Protein AF-E5B026-F1 (afdb_monomer_lite)

Radius of gyration: 40.17 Å; chains: 1; bounding box: 102×50×135 Å

Sequence (911 aa):
MAGVTPLKKKNDENWIYAGKNLGTLDSPKQWQEYGKAGSVYFQVGWGYMSLVTEGRPSENYWVYPNAGNSNAFWSFICYEVGSFKSPKLPEVEGTSGEVYYSVDNQAFYILRKDGKPARQGWSFPAGKTDDGNWIYAGENPGTPDLPKAWTEYGKPGSLYYHPGYGYFSLKTEGRPSDNNWPFPEGGNSSQRWKLISWERGSFNAPKSHNDPGSAGDVYYSDENQTFYILKANGNPSLYGWFFPSNEQDNENWIYAGRHKGTLDSPKTWDEYGRAGSLYLQPGYGYLALNTEGRPSSNHWQFPDGGKSNRHWKFVSWDVGTFDTPKKQNVQGKTGEVYFSDESASFYILKNNKMPLTKNWHFPAANMDNKNWFYAGKNRGTLDSPKLWSEYGKAGSVYYDPQLGYFTLKNEGRPPDEKWLFPPEGTSNQRWQFISREAGTFNAPKRPTAEGVAGELYYSDEHQLFYLLRNAGNPSRNGWDFPPGRADNENWICAGQNRGTPESPKAWNEYGKVGSVYYHAGYGYLTLKTSGRPSQQLWSFPQNGTSNSHWNVISWIMGSFKNPKNYNVKGTVGEVYYDDKNQYLYILKSEGTPADNGWQFPSGKADNANWLYSGEHHGTLESPKAWHEYGKTGSVYHSFKYGYLILQTEGRPSDKKWYYPPEGQSDYRWKFISWEAGSFTAPKRLTDEGIADEVYYSDEDRSFYILRKSGNPANRGWHLPVDGSDDANWVYAGKNNGTLHSPKEWEEYGKTGSVYYQTGHGFLILKTAGRPADNQWSFPARGKSNRHWKFISFKAGAYTAPKQPNEAGVVGEVYYCSDNRLFYILRKEGTPSLNGWRFPDGKMDNWNWLYGGINMGTKANPKIWEEYGKVGSVYYKAGYGHHILQTEGNPSTNKWFLPPQGESNAHWQATK

Foldseek 3Di:
DDDDDPDDQDADPVDDQQDDFPQDPVGADDLQGWDAQQRWHQDVPAAIWGFRHTTRCVVVVVDGDHRPDADPTTDHDDRADQALVGHDDLQDFDAAQGWHADPVVLFIKGFHHGTRRVVVVNDDDDDQQADPTIHTQGNFRQDPVGHDDLQGWDAAQRWHQDVQAGIWGFHHTGRCVVVVPDRDPDQDADPTIDRPDGCEQALSHADDLQDFDAQQGWHADQVQLFIKGFHHGTRNVVVVNDDDPPLDDDPTIHTAGNFRLDPVGADDQQGWDDQQRWHQDVQQAIKGFRHGTRCVVVVVDRDHDQPADPTIHRDFNWDQALLIHDDQQGFDAAQGWHADPVVLFIWGFHHGDDHPDDNPDDDPDQPADPTIDTFGNFRQDLVGADDLQGWDAQQRWHADLVQGIWGFHHTDRCVVVVPDDDPHPDADPTIDDADRHFAALLRHDDLQDWGAAQHWHADPVQLWIKGFHHGTRRVVVVNDDDPHQDAGPTIHTQGNFRQDLVGNDDLQGWDAAQRWHADQVQAIKGFSHTGRNVVVVPDGDPPQPADPTIHRQDNHFAALVRHDDQQGWHAAQHWHADPVVLWIWGFHHGTRNVVVVVDDDPDQDADPTTDTFGNFSLDLVGADDLQGWDGQQRWHADLQAAIKTFSHTTRCVVVVVDHDHDQDADNGIHRQDNHFQALQRHDDLQGWHAAQHWHADPPQLFIKGFHHGGRRVVVVNDDDPVQPDDPTIHTQGNFRQDLVRRDDLQGWDAQQRWHQDVQAAIKGFHHTGRCVVVVVDRDHHQDADPGIDRADNHFQALVRHDDLQHWHAFQHWHADPVALFIWTFHHGTRRVVVVNDDDDPQDADPTTDTQGNFRQDLVTADDQQGFDDQQRWHQDPQAGIKGFHHGTRCVVVVPDRDHHCDADPTIDHDD

Structure (mmCIF, N/CA/C/O backbone):
data_AF-E5B026-F1
#
_entry.id   AF-E5B026-F1
#
loop_
_atom_site.group_PDB
_atom_site.id
_atom_site.type_symbol
_atom_site.label_atom_id
_atom_site.label_alt_id
_atom_site.label_comp_id
_atom_site.label_asym_id
_atom_site.label_entity_id
_atom_site.label_seq_id
_atom_site.pdbx_PDB_ins_code
_atom_site.Cartn_x
_atom_site.Cartn_y
_atom_site.Cartn_z
_atom_site.occupancy
_atom_site.B_iso_or_equiv
_atom_site.auth_seq_id
_atom_site.auth_comp_id
_atom_site.auth_asym_id
_atom_site.auth_atom_id
_atom_site.pdbx_PDB_model_num
ATOM 1 N N . MET A 1 1 ? 4.264 6.752 71.301 1.00 34.66 1 MET A N 1
ATOM 2 C CA . MET A 1 1 ? 3.051 7.384 70.737 1.00 34.66 1 MET A CA 1
ATOM 3 C C . MET A 1 1 ? 2.260 6.315 70.007 1.00 34.66 1 MET A C 1
ATOM 5 O O . MET A 1 1 ? 2.858 5.534 69.282 1.00 34.66 1 MET A O 1
ATOM 9 N N . ALA A 1 2 ? 0.972 6.201 70.327 1.00 33.72 2 ALA A N 1
ATOM 10 C CA . ALA A 1 2 ? 0.137 5.036 70.054 1.00 33.72 2 ALA A CA 1
ATOM 11 C C . ALA A 1 2 ? -0.100 4.798 68.552 1.00 33.72 2 ALA A C 1
ATOM 13 O O . ALA A 1 2 ? -0.707 5.624 67.875 1.00 33.72 2 ALA A O 1
ATOM 14 N N . GLY A 1 3 ? 0.350 3.645 68.054 1.00 28.81 3 GLY A N 1
ATOM 15 C CA . GLY A 1 3 ? -0.081 3.104 66.770 1.00 28.81 3 GLY A CA 1
ATOM 16 C C . GLY A 1 3 ? -1.418 2.397 66.954 1.00 28.81 3 GLY A C 1
ATOM 17 O O . GLY A 1 3 ? -1.484 1.350 67.593 1.00 28.81 3 GLY A O 1
ATOM 18 N N . VAL A 1 4 ? -2.483 2.998 66.432 1.00 32.31 4 VAL A N 1
ATOM 19 C CA . VAL A 1 4 ? -3.826 2.415 66.395 1.00 32.31 4 VAL A CA 1
ATOM 20 C C . VAL A 1 4 ? -3.813 1.214 65.448 1.00 32.31 4 VAL A C 1
ATOM 22 O O . VAL A 1 4 ? -3.689 1.359 64.234 1.00 32.31 4 VAL A O 1
ATOM 25 N N . THR A 1 5 ? -3.934 0.015 66.006 1.00 30.14 5 THR A N 1
ATOM 26 C CA . THR A 1 5 ? -4.195 -1.231 65.276 1.00 30.14 5 THR A CA 1
ATOM 27 C C . THR A 1 5 ? -5.592 -1.164 64.633 1.00 30.14 5 THR A C 1
ATOM 29 O O . THR A 1 5 ? -6.514 -0.646 65.268 1.00 30.14 5 THR A O 1
ATOM 32 N N . PRO A 1 6 ? -5.828 -1.700 63.418 1.00 32.69 6 PRO A N 1
ATOM 33 C CA . PRO A 1 6 ? -7.164 -1.708 62.830 1.00 32.69 6 PRO A CA 1
ATOM 34 C C . PRO A 1 6 ? -8.106 -2.551 63.699 1.00 32.69 6 PRO A C 1
ATOM 36 O O . PRO A 1 6 ? -7.841 -3.731 63.938 1.00 32.69 6 PRO A O 1
ATOM 39 N N . LEU A 1 7 ? -9.199 -1.944 64.172 1.00 36.38 7 LEU A N 1
ATOM 40 C CA . LEU A 1 7 ? -10.252 -2.605 64.946 1.00 36.38 7 LEU A CA 1
ATOM 41 C C . LEU A 1 7 ? -10.716 -3.884 64.231 1.00 36.38 7 LEU A C 1
ATOM 43 O O . LEU A 1 7 ? -11.325 -3.841 63.157 1.00 36.38 7 LEU A O 1
ATOM 47 N N . LYS A 1 8 ? -10.436 -5.040 64.842 1.00 40.22 8 LYS A N 1
ATOM 48 C CA . LYS A 1 8 ? -11.063 -6.311 64.472 1.00 40.22 8 LYS A CA 1
ATOM 49 C C . LYS A 1 8 ? -12.577 -6.137 64.610 1.00 40.22 8 LYS A C 1
ATOM 51 O O . LYS A 1 8 ? -13.064 -5.787 65.676 1.00 40.22 8 LYS A O 1
ATOM 56 N N . LYS A 1 9 ? -13.314 -6.408 63.530 1.00 50.38 9 LYS A N 1
ATOM 57 C CA . LYS A 1 9 ? -14.783 -6.473 63.504 1.00 50.38 9 LYS A CA 1
ATOM 58 C C . LYS A 1 9 ? -15.258 -7.602 64.430 1.00 50.38 9 LYS A C 1
ATOM 60 O O . LYS A 1 9 ? -15.372 -8.742 63.983 1.00 50.38 9 LYS A O 1
ATOM 65 N N . LYS A 1 10 ? -15.474 -7.330 65.715 1.00 57.19 10 LYS A N 1
ATOM 66 C CA . LYS A 1 10 ? -15.980 -8.318 66.674 1.00 57.19 10 LYS A CA 1
ATOM 67 C C . LYS A 1 10 ? -16.838 -7.627 67.729 1.00 57.19 10 LYS A C 1
ATOM 69 O O . LYS A 1 10 ? -16.560 -6.488 68.081 1.00 57.19 10 LYS A O 1
ATOM 74 N N . ASN A 1 11 ? -17.882 -8.318 68.179 1.00 66.50 11 ASN A N 1
ATOM 75 C CA . ASN A 1 11 ? -18.652 -7.917 69.354 1.00 66.50 11 ASN A CA 1
ATOM 76 C C . ASN A 1 11 ? -17.733 -7.977 70.591 1.00 66.50 11 ASN A C 1
ATOM 78 O O . ASN A 1 11 ? -16.842 -8.835 70.634 1.00 66.50 11 ASN A O 1
ATOM 82 N N . ASP A 1 12 ? -17.968 -7.119 71.579 1.00 72.19 12 ASP A N 1
ATOM 83 C CA . ASP A 1 12 ? -17.377 -7.225 72.916 1.00 72.19 12 ASP A CA 1
ATOM 84 C C . ASP A 1 12 ? -18.472 -7.206 73.998 1.00 72.19 12 ASP A C 1
ATOM 86 O O . ASP A 1 12 ? -19.663 -7.208 73.688 1.00 72.19 12 ASP A O 1
ATOM 90 N N . GLU A 1 13 ? -18.064 -7.252 75.266 1.00 69.38 13 GLU A N 1
ATOM 91 C CA . GLU A 1 13 ? -18.959 -7.316 76.431 1.00 69.38 13 GLU A CA 1
ATOM 92 C C . GLU A 1 13 ? -19.858 -6.074 76.581 1.00 69.38 13 GLU A C 1
ATOM 94 O O . GLU A 1 13 ? -20.884 -6.139 77.252 1.00 69.38 13 GLU A O 1
ATOM 99 N N . ASN A 1 14 ? -19.501 -4.957 75.940 1.00 69.81 14 ASN A N 1
ATOM 100 C CA . ASN A 1 14 ? -20.175 -3.667 76.070 1.00 69.81 14 ASN A CA 1
ATOM 101 C C . ASN A 1 14 ? -20.842 -3.195 74.765 1.00 69.81 14 ASN A C 1
ATOM 103 O O . ASN A 1 14 ? -21.704 -2.316 74.811 1.00 69.81 14 ASN A O 1
ATOM 107 N N . TRP A 1 15 ? -20.467 -3.745 73.603 1.00 60.81 15 TRP A N 1
ATOM 108 C CA . TRP A 1 15 ? -20.931 -3.274 72.296 1.00 60.81 15 TRP A CA 1
ATOM 109 C C . TRP A 1 15 ? -21.130 -4.403 71.278 1.00 60.81 15 TRP A C 1
ATOM 111 O O . TRP A 1 15 ? -20.288 -5.281 71.073 1.00 60.81 15 TRP A O 1
ATOM 121 N N . ILE A 1 16 ? -22.240 -4.314 70.539 1.00 72.94 16 ILE A N 1
ATOM 122 C CA . ILE A 1 16 ? -22.547 -5.191 69.406 1.00 72.94 16 ILE A CA 1
ATOM 123 C C . ILE A 1 16 ? -22.184 -4.477 68.103 1.00 72.94 16 ILE A C 1
ATOM 125 O O . ILE A 1 16 ? -22.625 -3.355 67.843 1.00 72.94 16 ILE A O 1
ATOM 129 N N . TYR A 1 17 ? -21.424 -5.146 67.232 1.00 78.44 17 TYR A N 1
ATOM 130 C CA . TYR A 1 17 ? -21.147 -4.618 65.899 1.00 78.44 17 TYR A CA 1
ATOM 131 C C . TYR A 1 17 ? -22.395 -4.726 65.007 1.00 78.44 17 TYR A C 1
ATOM 133 O O . TYR A 1 17 ? -22.776 -5.820 64.572 1.00 78.44 17 TYR A O 1
ATOM 141 N N . ALA A 1 18 ? -23.012 -3.577 64.713 1.00 73.31 18 ALA A N 1
ATOM 142 C CA . ALA A 1 18 ? -24.296 -3.495 64.013 1.00 73.31 18 ALA A CA 1
ATOM 143 C C . ALA A 1 18 ? -24.234 -3.525 62.472 1.00 73.31 18 ALA A C 1
ATOM 145 O O . ALA A 1 18 ? -25.272 -3.470 61.809 1.00 73.31 18 ALA A O 1
ATOM 146 N N . GLY A 1 19 ? -23.035 -3.643 61.893 1.00 77.06 19 GLY A N 1
ATOM 147 C CA . GLY A 1 19 ? -22.820 -3.557 60.445 1.00 77.06 19 GLY A CA 1
ATOM 148 C C . GLY A 1 19 ? -22.605 -2.124 59.947 1.00 77.06 19 GLY A C 1
ATOM 149 O O . GLY A 1 19 ? -22.508 -1.189 60.740 1.00 77.06 19 GLY A O 1
ATOM 150 N N . LYS A 1 20 ? -22.474 -1.957 58.625 1.00 76.75 20 LYS A N 1
ATOM 151 C CA . LYS A 1 20 ? -22.256 -0.645 57.980 1.00 76.75 20 LYS A CA 1
ATOM 152 C C . LYS A 1 20 ? -23.544 -0.008 57.455 1.00 76.75 20 LYS A C 1
ATOM 154 O O . LYS A 1 20 ? -23.561 1.200 57.246 1.00 76.75 20 LYS A O 1
ATOM 159 N N . ASN A 1 21 ? -24.591 -0.800 57.225 1.00 74.94 21 ASN A N 1
ATOM 160 C CA . ASN A 1 21 ? -25.855 -0.311 56.676 1.00 74.94 21 ASN A CA 1
ATOM 161 C C . ASN A 1 21 ? -26.829 0.091 57.787 1.00 74.94 21 ASN A C 1
ATOM 163 O O . ASN A 1 21 ? -26.899 -0.555 58.840 1.00 74.94 21 ASN A O 1
ATOM 167 N N . LEU A 1 22 ? -27.593 1.156 57.540 1.00 74.50 22 LEU A N 1
ATOM 168 C CA . LEU A 1 22 ? -28.458 1.788 58.543 1.00 74.50 22 LEU A CA 1
ATOM 169 C C . LEU A 1 22 ? -29.729 0.980 58.841 1.00 74.50 22 LEU A C 1
ATOM 171 O O . LEU A 1 22 ? -30.309 1.145 59.908 1.00 74.50 22 LEU A O 1
ATOM 175 N N . GLY A 1 23 ? -30.137 0.074 57.950 1.00 73.62 23 GLY A N 1
ATOM 176 C CA . GLY A 1 23 ? -31.390 -0.672 58.086 1.00 73.62 23 GLY A CA 1
ATOM 177 C C . GLY A 1 23 ? -32.601 0.147 57.655 1.00 73.62 23 GLY A C 1
ATOM 178 O O . GLY A 1 23 ? -33.673 0.005 58.232 1.00 73.62 23 GLY A O 1
ATOM 179 N N . THR A 1 24 ? -32.427 1.011 56.657 1.00 74.00 24 THR A N 1
ATOM 180 C CA . THR A 1 24 ? -33.501 1.773 56.002 1.00 74.00 24 THR A CA 1
ATOM 181 C C . THR A 1 24 ? -33.725 1.238 54.586 1.00 74.00 24 THR A C 1
ATOM 183 O O . THR A 1 24 ? -32.902 0.477 54.081 1.00 74.00 24 THR A O 1
ATOM 186 N N . LEU A 1 25 ? -34.809 1.639 53.912 1.00 56.69 25 LEU A N 1
ATOM 187 C CA . LEU A 1 25 ? -35.040 1.263 52.506 1.00 56.69 25 LEU A CA 1
ATOM 188 C C . LEU A 1 25 ? -33.888 1.712 51.581 1.00 56.69 25 LEU A C 1
ATOM 190 O O . LEU A 1 25 ? -33.517 0.981 50.664 1.00 56.69 25 LEU A O 1
ATOM 194 N N . ASP A 1 26 ? -33.260 2.855 51.873 1.00 52.22 26 ASP A N 1
ATOM 195 C CA . ASP A 1 26 ? -32.130 3.397 51.102 1.00 52.22 26 ASP A CA 1
ATOM 196 C C . ASP A 1 26 ? -30.768 2.773 51.460 1.00 52.22 26 ASP A C 1
ATOM 198 O O . ASP A 1 26 ? -29.815 2.837 50.679 1.00 52.22 26 ASP A O 1
ATOM 202 N N . SER A 1 27 ? -30.656 2.168 52.646 1.00 65.88 27 SER A N 1
ATOM 203 C CA . SER A 1 27 ? -29.452 1.490 53.138 1.00 65.88 27 SER A CA 1
ATOM 204 C C . SER A 1 27 ? -29.850 0.198 53.862 1.00 65.88 27 SER A C 1
ATOM 206 O O . SER A 1 27 ? -29.762 0.120 55.096 1.00 65.88 27 SER A O 1
ATOM 208 N N . PRO A 1 28 ? -30.330 -0.816 53.113 1.00 77.19 28 PRO A N 1
ATOM 209 C CA . PRO A 1 28 ? -30.808 -2.052 53.706 1.00 77.19 28 PRO A CA 1
ATOM 210 C C . PRO A 1 28 ? -29.643 -2.843 54.299 1.00 77.19 28 PRO A C 1
ATOM 212 O O . PRO A 1 28 ? -28.559 -2.944 53.713 1.00 77.19 28 PRO A O 1
ATOM 215 N N . LYS A 1 29 ? -29.877 -3.422 55.474 1.00 81.50 29 LYS A N 1
ATOM 216 C CA . LYS A 1 29 ? -28.939 -4.329 56.129 1.00 81.50 29 LYS A CA 1
ATOM 217 C C . LYS A 1 29 ? -28.786 -5.624 55.342 1.00 81.50 29 LYS A C 1
ATOM 219 O O . LYS A 1 29 ? -29.703 -6.090 54.666 1.00 81.50 29 LYS A O 1
ATOM 224 N N . GLN A 1 30 ? -27.593 -6.198 55.429 1.00 85.00 30 GLN A N 1
ATOM 225 C CA . GLN A 1 30 ? -27.295 -7.521 54.879 1.00 85.00 30 GLN A CA 1
ATOM 226 C C . GLN A 1 30 ? -27.617 -8.601 55.913 1.00 85.00 30 GLN A C 1
ATOM 228 O O . GLN A 1 30 ? -27.553 -8.331 57.107 1.00 85.00 30 GLN A O 1
ATOM 233 N N . TRP A 1 31 ? -27.913 -9.830 55.485 1.00 79.56 31 TRP A N 1
ATOM 234 C CA . TRP A 1 31 ? -28.375 -10.925 56.360 1.00 79.56 31 TRP A CA 1
ATOM 235 C C . TRP A 1 31 ? -27.467 -11.208 57.581 1.00 79.56 31 TRP A C 1
ATOM 237 O O . TRP A 1 31 ? -27.936 -11.616 58.642 1.00 79.56 31 TRP A O 1
ATOM 247 N N . GLN A 1 32 ? -26.169 -10.927 57.459 1.00 83.69 32 GLN A N 1
ATOM 248 C CA . GLN A 1 32 ? -25.154 -11.050 58.511 1.00 83.69 32 GLN A CA 1
ATOM 249 C C . GLN A 1 32 ? -25.028 -9.836 59.452 1.00 83.69 32 GLN A C 1
ATOM 251 O O . GLN A 1 32 ? -24.213 -9.847 60.374 1.00 83.69 32 GLN A O 1
ATOM 256 N N . GLU A 1 33 ? -25.767 -8.755 59.219 1.00 84.25 33 GLU A N 1
ATOM 257 C CA . GLU A 1 33 ? -25.718 -7.541 60.035 1.00 84.25 33 GLU A CA 1
ATOM 258 C C . GLU A 1 33 ? -26.786 -7.573 61.129 1.00 84.25 33 GLU A C 1
ATOM 260 O O . GLU A 1 33 ? -27.876 -8.112 60.947 1.00 84.25 33 GLU A O 1
ATOM 265 N N . TYR A 1 34 ? -26.463 -6.998 62.289 1.00 87.56 34 TYR A N 1
ATOM 266 C CA . TYR A 1 34 ? -27.400 -6.912 63.409 1.00 87.56 34 TYR A CA 1
ATOM 267 C C . TYR A 1 34 ? -28.432 -5.811 63.151 1.00 87.56 34 TYR A C 1
ATOM 269 O O . TYR A 1 34 ? -28.075 -4.695 62.749 1.00 87.56 34 TYR A O 1
ATOM 277 N N . GLY A 1 35 ? -29.698 -6.119 63.411 1.00 86.44 35 GLY A N 1
ATOM 278 C CA . GLY A 1 35 ? -30.827 -5.217 63.228 1.00 86.44 35 GLY A CA 1
ATOM 279 C C . GLY A 1 35 ? -31.702 -5.179 64.470 1.00 86.44 35 GLY A C 1
ATOM 280 O O . GLY A 1 35 ? -31.822 -6.163 65.192 1.00 86.44 35 GLY A O 1
ATOM 281 N N . LYS A 1 36 ? -32.323 -4.027 64.712 1.00 86.94 36 LYS A N 1
ATOM 282 C CA . LYS A 1 36 ? -33.438 -3.895 65.657 1.00 86.94 36 LYS A CA 1
ATOM 283 C C . LYS A 1 36 ? -34.758 -4.195 64.954 1.00 86.94 36 LYS A C 1
ATOM 285 O O . LYS A 1 36 ? -34.813 -4.100 63.724 1.00 86.94 36 LYS A O 1
ATOM 290 N N . ALA A 1 37 ? -35.814 -4.463 65.720 1.00 85.19 37 ALA A N 1
ATOM 291 C CA . ALA A 1 37 ? -37.168 -4.512 65.175 1.00 85.19 37 ALA A CA 1
ATOM 292 C C . ALA A 1 37 ? -37.453 -3.241 64.345 1.00 85.19 37 ALA A C 1
ATOM 294 O O . ALA A 1 37 ? -37.143 -2.129 64.776 1.00 85.19 37 ALA A O 1
ATOM 295 N N . GLY A 1 38 ? -37.962 -3.409 63.126 1.00 77.12 38 GLY A N 1
ATOM 296 C CA . GLY A 1 38 ? -38.153 -2.348 62.136 1.00 77.12 38 GLY A CA 1
ATOM 297 C C . GLY A 1 38 ? -37.007 -2.184 61.126 1.00 77.12 38 GLY A C 1
ATOM 298 O O . GLY A 1 38 ? -37.217 -1.579 60.075 1.00 77.12 38 GLY A O 1
ATOM 299 N N . SER A 1 39 ? -35.816 -2.739 61.382 1.00 87.69 39 SER A N 1
ATOM 300 C CA . SER A 1 39 ? -34.670 -2.612 60.465 1.00 87.69 39 SER A CA 1
ATOM 301 C C . SER A 1 39 ? -34.947 -3.303 59.132 1.00 87.69 39 SER A C 1
ATOM 303 O O . SER A 1 39 ? -35.377 -4.454 59.101 1.00 87.69 39 SER A O 1
ATOM 305 N N . VAL A 1 40 ? -34.657 -2.616 58.031 1.00 82.88 40 VAL A N 1
ATOM 306 C CA . VAL A 1 40 ? -34.892 -3.095 56.667 1.00 82.88 40 VAL A CA 1
ATOM 307 C C . VAL A 1 40 ? -33.694 -3.886 56.149 1.00 82.88 40 VAL A C 1
ATOM 309 O O . VAL A 1 40 ? -32.556 -3.429 56.243 1.00 82.88 40 VAL A O 1
ATOM 312 N N . TYR A 1 41 ? -33.966 -5.045 55.558 1.00 84.88 41 TYR A N 1
ATOM 313 C CA . TYR A 1 41 ? -33.024 -5.938 54.891 1.00 84.88 41 TYR A CA 1
ATOM 314 C C . TYR A 1 41 ? -33.438 -6.138 53.433 1.00 84.88 41 TYR A C 1
ATOM 316 O O . TYR A 1 41 ? -34.620 -6.053 53.104 1.00 84.88 41 TYR A O 1
ATOM 324 N N . PHE A 1 42 ? -32.468 -6.417 52.562 1.00 78.94 42 PHE A N 1
ATOM 325 C CA . PHE A 1 42 ? -32.721 -6.712 51.151 1.00 78.94 42 PHE A CA 1
ATOM 326 C C . PHE A 1 42 ? -32.002 -7.988 50.732 1.00 78.94 42 PHE A C 1
ATOM 328 O O . PHE A 1 42 ? -30.797 -8.130 50.950 1.00 78.94 42 PHE A O 1
ATOM 335 N N . GLN A 1 43 ? -32.741 -8.886 50.081 1.00 73.00 43 GLN A N 1
ATOM 336 C CA . GLN A 1 43 ? -32.198 -10.101 49.489 1.00 73.00 43 GLN A CA 1
ATOM 337 C C . GLN A 1 43 ? -32.719 -10.258 48.059 1.00 73.00 43 GLN A C 1
ATOM 339 O O . GLN A 1 43 ? -33.927 -10.246 47.806 1.00 73.00 43 GLN A O 1
ATOM 344 N N . VAL A 1 44 ? -31.795 -10.456 47.115 1.00 53.56 44 VAL A N 1
ATOM 345 C CA . VAL A 1 44 ? -32.122 -10.708 45.704 1.00 53.56 44 VAL A CA 1
ATOM 346 C C . VAL A 1 44 ? -33.038 -11.934 45.600 1.00 53.56 44 VAL A C 1
ATOM 348 O O . VAL A 1 44 ? -32.716 -12.997 46.132 1.00 53.56 44 VAL A O 1
ATOM 351 N N . GLY A 1 45 ? -34.190 -11.769 44.942 1.00 56.16 45 GLY A N 1
ATOM 352 C CA . GLY A 1 45 ? -35.235 -12.793 44.793 1.00 56.16 45 GLY A CA 1
ATOM 353 C C . GLY A 1 45 ? -36.319 -12.802 45.882 1.00 56.16 45 GLY A C 1
ATOM 354 O O . GLY A 1 45 ? -37.363 -13.411 45.673 1.00 56.16 45 GLY A O 1
ATOM 355 N N . TRP A 1 46 ? -36.112 -12.108 47.009 1.00 63.09 46 TRP A N 1
ATOM 356 C CA . TRP A 1 46 ? -37.036 -12.108 48.159 1.00 63.09 46 TRP A CA 1
ATOM 357 C C . TRP A 1 46 ? -37.556 -10.708 48.526 1.00 63.09 46 TRP A C 1
ATOM 359 O O . TRP A 1 46 ? -38.587 -10.605 49.184 1.00 63.09 46 TRP A O 1
ATOM 369 N N . GLY A 1 47 ? -36.912 -9.640 48.039 1.00 69.06 47 GLY A N 1
ATOM 370 C CA . GLY A 1 47 ? -37.373 -8.255 48.187 1.00 69.06 47 GLY A CA 1
ATOM 371 C C . GLY A 1 47 ? -36.872 -7.565 49.459 1.00 69.06 47 GLY A C 1
ATOM 372 O O . GLY A 1 47 ? -35.911 -8.013 50.091 1.00 69.06 47 GLY A O 1
ATOM 373 N N . TYR A 1 48 ? -37.503 -6.440 49.801 1.00 75.44 48 TYR A N 1
ATOM 374 C CA . TYR A 1 48 ? -37.258 -5.681 51.026 1.00 75.44 48 TYR A CA 1
ATOM 375 C C . TYR A 1 48 ? -38.111 -6.220 52.176 1.00 75.44 48 TYR A C 1
ATOM 377 O O . TYR A 1 48 ? -39.334 -6.337 52.068 1.00 75.44 48 TYR A O 1
ATOM 385 N N . MET A 1 49 ? -37.455 -6.500 53.297 1.00 81.31 49 MET A N 1
ATOM 386 C CA . MET A 1 49 ? -38.047 -7.113 54.483 1.00 81.31 49 MET A CA 1
ATOM 387 C C . MET A 1 49 ? -37.733 -6.268 55.714 1.00 81.31 49 MET A C 1
ATOM 389 O O . MET A 1 49 ? -36.588 -5.871 55.913 1.00 81.31 49 MET A O 1
ATOM 393 N N . SER A 1 50 ? -38.723 -6.010 56.559 1.00 86.81 50 SER A N 1
ATOM 394 C CA . SER A 1 50 ? -38.511 -5.427 57.882 1.00 86.81 50 SER A CA 1
ATOM 395 C C . SER A 1 50 ? -38.351 -6.541 58.908 1.00 86.81 50 SER A C 1
ATOM 397 O O . SER A 1 50 ? -39.132 -7.493 58.928 1.00 86.81 50 SER A O 1
ATOM 399 N N . LEU A 1 51 ? -37.338 -6.438 59.759 1.00 87.94 51 LEU A N 1
ATOM 400 C CA . LEU A 1 51 ? -37.101 -7.395 60.830 1.00 87.94 51 LEU A CA 1
ATOM 401 C C . LEU A 1 51 ? -38.127 -7.187 61.955 1.00 87.94 51 LEU A C 1
ATOM 403 O O . LEU A 1 51 ? -38.302 -6.069 62.433 1.00 87.94 51 LEU A O 1
ATOM 407 N N . VAL A 1 52 ? -38.805 -8.246 62.394 1.00 86.62 52 VAL A N 1
ATOM 408 C CA . VAL A 1 52 ? -39.876 -8.162 63.411 1.00 86.62 52 VAL A CA 1
ATOM 409 C C . VAL A 1 52 ? -39.315 -8.095 64.838 1.00 86.62 52 VAL A C 1
ATOM 411 O O . VAL A 1 52 ? -39.953 -7.551 65.734 1.00 86.62 52 VAL A O 1
ATOM 414 N N . THR A 1 53 ? -38.100 -8.602 65.051 1.00 82.25 53 THR A N 1
ATOM 415 C CA . THR A 1 53 ? -37.430 -8.678 66.360 1.00 82.25 53 THR A CA 1
ATOM 416 C C . THR A 1 53 ? -36.012 -8.104 66.293 1.00 82.25 53 THR A C 1
ATOM 418 O O . THR A 1 53 ? -35.499 -7.824 65.218 1.00 82.25 53 THR A O 1
ATOM 421 N N . GLU A 1 54 ? -35.357 -7.890 67.429 1.00 89.00 54 GLU A N 1
ATOM 422 C CA . GLU A 1 54 ? -33.952 -7.474 67.473 1.00 89.00 54 GLU A CA 1
ATOM 423 C C . GLU A 1 54 ? -33.009 -8.691 67.441 1.00 89.00 54 GLU A C 1
ATOM 425 O O . GLU A 1 54 ? -33.246 -9.684 68.127 1.00 89.00 54 GLU A O 1
ATOM 430 N N . GLY A 1 55 ? -31.946 -8.629 66.632 1.00 85.31 55 GLY A N 1
ATOM 431 C CA . GLY A 1 55 ? -30.909 -9.660 66.560 1.00 85.31 55 GLY A CA 1
ATOM 432 C C . GLY A 1 55 ? -30.154 -9.704 65.228 1.00 85.31 55 GLY A C 1
ATOM 433 O O . GLY A 1 55 ? -30.354 -8.877 64.335 1.00 85.31 55 GLY A O 1
ATOM 434 N N . ARG A 1 56 ? -29.257 -10.690 65.085 1.00 87.56 56 ARG A N 1
ATOM 435 C CA . ARG A 1 56 ? -28.523 -10.966 63.839 1.00 87.56 56 ARG A CA 1
ATOM 436 C C . ARG A 1 56 ? -29.159 -12.166 63.114 1.00 87.56 56 ARG A C 1
ATOM 438 O O . ARG A 1 56 ? -29.076 -13.282 63.638 1.00 87.56 56 ARG A O 1
ATOM 445 N N . PRO A 1 57 ? -29.768 -11.983 61.926 1.00 85.75 57 PRO A N 1
ATOM 446 C CA . PRO A 1 57 ? -30.498 -13.056 61.246 1.00 85.75 57 PRO A CA 1
ATOM 447 C C . PRO A 1 57 ? -29.660 -14.294 60.909 1.00 85.75 57 PRO A C 1
ATOM 449 O O . PRO A 1 57 ? -30.156 -15.413 61.034 1.00 85.75 57 PRO A O 1
ATOM 452 N N . SER A 1 58 ? -28.386 -14.114 60.543 1.00 80.88 58 SER A N 1
ATOM 453 C CA . SER A 1 58 ? -27.476 -15.224 60.231 1.00 80.88 58 SER A CA 1
ATOM 454 C C . SER A 1 58 ? -27.137 -16.116 61.431 1.00 80.88 58 SER A C 1
ATOM 456 O O . SER A 1 58 ? -26.906 -17.304 61.252 1.00 80.88 58 SER A O 1
ATOM 458 N N . GLU A 1 59 ? -27.077 -15.561 62.647 1.00 83.62 59 GLU A N 1
ATOM 459 C CA . GLU A 1 59 ? -26.737 -16.320 63.867 1.00 83.62 59 GLU A CA 1
ATOM 460 C C . GLU A 1 59 ? -27.938 -17.095 64.410 1.00 83.62 59 GLU A C 1
ATOM 462 O O . GLU A 1 59 ? -27.781 -18.163 64.993 1.00 83.62 59 GLU A O 1
ATOM 467 N N . ASN A 1 60 ? -29.141 -16.573 64.172 1.00 82.00 60 ASN A N 1
ATOM 468 C CA . ASN A 1 60 ? -30.390 -17.167 64.634 1.00 82.00 60 ASN A CA 1
ATOM 469 C C . ASN A 1 60 ? -31.100 -17.995 63.550 1.00 82.00 60 ASN A C 1
ATOM 471 O O . ASN A 1 60 ? -32.219 -18.455 63.764 1.00 82.00 60 ASN A O 1
ATOM 475 N N . TYR A 1 61 ? -30.465 -18.174 62.385 1.00 80.31 61 TYR A N 1
ATOM 476 C CA . TYR A 1 61 ? -31.009 -18.901 61.233 1.00 80.31 61 TYR A CA 1
ATOM 477 C C . TYR A 1 61 ? -32.409 -18.421 60.812 1.00 80.31 61 TYR A C 1
ATOM 479 O O . TYR A 1 61 ? -33.266 -19.213 60.421 1.00 80.31 61 TYR A O 1
ATOM 487 N N . TRP A 1 62 ? -32.657 -17.110 60.870 1.00 86.06 62 TRP A N 1
ATOM 488 C CA . TRP A 1 62 ? -33.936 -16.529 60.456 1.00 86.06 62 TRP A CA 1
ATOM 489 C C . TRP A 1 62 ? -34.027 -16.483 58.933 1.00 86.06 62 TRP A C 1
ATOM 491 O O . TRP A 1 62 ? -33.600 -15.524 58.284 1.00 86.06 62 TRP A O 1
ATOM 501 N N . VAL A 1 63 ? -34.567 -17.558 58.364 1.00 80.00 63 VAL A N 1
ATOM 502 C CA . VAL A 1 63 ? -34.752 -17.719 56.919 1.00 80.00 63 VAL A CA 1
ATOM 503 C C . VAL A 1 63 ? -35.858 -16.788 56.419 1.00 80.00 63 VAL A C 1
ATOM 505 O O . VAL A 1 63 ? -36.878 -16.586 57.088 1.00 80.00 63 VAL A O 1
ATOM 508 N N . TYR A 1 64 ? -35.654 -16.219 55.232 1.00 74.31 64 TYR A N 1
ATOM 509 C CA . TYR A 1 64 ? -36.675 -15.414 54.571 1.00 74.31 64 TYR A CA 1
ATOM 510 C C . TYR A 1 64 ? -37.921 -16.267 54.223 1.00 74.31 64 TYR A C 1
ATOM 512 O O . TYR A 1 64 ? -37.778 -17.421 53.815 1.00 74.31 64 TYR A O 1
ATOM 520 N N . PRO A 1 65 ? -39.145 -15.733 54.400 1.00 71.75 65 PRO A N 1
ATOM 521 C CA . PRO A 1 65 ? -40.414 -16.380 54.024 1.00 71.75 65 PRO A CA 1
ATOM 522 C C . PRO A 1 65 ? -40.646 -16.357 52.519 1.00 71.75 65 PRO A C 1
ATOM 524 O O . PRO A 1 65 ? -40.230 -15.394 51.888 1.00 71.75 65 PRO A O 1
ATOM 527 N N . ASN A 1 66 ? -41.296 -17.384 51.940 1.00 58.62 66 ASN A N 1
ATOM 528 C CA . ASN A 1 66 ? -41.495 -17.503 50.482 1.00 58.62 66 ASN A CA 1
ATOM 529 C C . ASN A 1 66 ? -41.859 -16.156 49.851 1.00 58.62 66 ASN A C 1
ATOM 531 O O . ASN A 1 66 ? -42.737 -15.473 50.380 1.00 58.62 66 ASN A O 1
ATOM 535 N N . ALA A 1 67 ? -41.179 -15.805 48.754 1.00 56.84 67 ALA A N 1
ATOM 536 C CA . ALA A 1 67 ? -41.187 -14.473 48.158 1.00 56.84 67 ALA A CA 1
ATOM 537 C C . ALA A 1 67 ? -42.581 -13.812 48.222 1.00 56.84 67 ALA A C 1
ATOM 539 O O . ALA A 1 67 ? -43.561 -14.377 47.735 1.00 56.84 67 ALA A O 1
ATOM 540 N N . GLY A 1 68 ? -42.648 -12.621 48.830 1.00 52.97 68 GLY A N 1
ATOM 541 C CA . GLY A 1 68 ? -43.872 -11.817 48.923 1.00 52.97 68 GLY A CA 1
ATOM 542 C C . GLY A 1 68 ? -44.725 -12.076 50.168 1.00 52.97 68 GLY A C 1
ATOM 543 O O . GLY A 1 68 ? -45.737 -11.406 50.350 1.00 52.97 68 GLY A O 1
ATOM 544 N N . ASN A 1 69 ? -44.329 -13.011 51.039 1.00 62.50 69 ASN A N 1
ATOM 545 C CA . ASN A 1 69 ? -45.021 -13.302 52.299 1.00 62.50 69 ASN A CA 1
ATOM 546 C C . ASN A 1 69 ? -44.255 -12.769 53.515 1.00 62.50 69 ASN A C 1
ATOM 548 O O . ASN A 1 69 ? -43.043 -12.597 53.464 1.00 62.50 69 ASN A O 1
ATOM 552 N N . SER A 1 70 ? -44.956 -12.576 54.632 1.00 73.75 70 SER A N 1
ATOM 553 C CA . SER A 1 70 ? -44.361 -12.320 55.953 1.00 73.75 70 SER A CA 1
ATOM 554 C C . SER A 1 70 ? -44.288 -13.616 56.777 1.00 73.75 70 SER A C 1
ATOM 556 O O . SER A 1 70 ? -45.050 -14.553 56.536 1.00 73.75 70 SER A O 1
ATOM 558 N N . ASN A 1 71 ? -43.401 -13.689 57.772 1.00 78.31 71 ASN A N 1
ATOM 559 C CA . ASN A 1 71 ? -43.388 -14.744 58.797 1.00 78.31 71 ASN A CA 1
ATOM 560 C C . ASN A 1 71 ? -43.124 -14.163 60.198 1.00 78.31 71 ASN A C 1
ATOM 562 O O . ASN A 1 71 ? -43.126 -12.952 60.391 1.00 78.31 71 ASN A O 1
ATOM 566 N N . ALA A 1 72 ? -42.884 -15.035 61.181 1.00 82.50 72 ALA A N 1
ATOM 567 C CA . ALA A 1 72 ? -42.633 -14.650 62.571 1.00 82.50 72 ALA A CA 1
ATOM 568 C C . ALA A 1 72 ? -41.402 -13.739 62.778 1.00 82.50 72 ALA A C 1
ATOM 570 O O . ALA A 1 72 ? -41.285 -13.113 63.828 1.00 82.50 72 ALA A O 1
ATOM 571 N N . PHE A 1 73 ? -40.490 -13.661 61.803 1.00 84.19 73 PHE A N 1
ATOM 572 C CA . PHE A 1 73 ? -39.234 -12.910 61.903 1.00 84.19 73 PHE A CA 1
ATOM 573 C C . PHE A 1 73 ? -39.142 -11.755 60.899 1.00 84.19 73 PHE A C 1
ATOM 575 O O . PHE A 1 73 ? -38.388 -10.809 61.124 1.00 84.19 73 PHE A O 1
ATOM 582 N N . TRP A 1 74 ? -39.917 -11.814 59.814 1.00 82.44 74 TRP A N 1
ATOM 583 C CA . TRP A 1 74 ? -39.836 -10.903 58.679 1.00 82.44 74 TRP A CA 1
ATOM 584 C C . TRP A 1 74 ? -41.216 -10.392 58.273 1.00 82.44 74 TRP A C 1
ATOM 586 O O . TRP A 1 74 ? -42.096 -11.180 57.932 1.00 82.44 74 TRP A O 1
ATOM 596 N N . SER A 1 75 ? -41.371 -9.073 58.226 1.00 80.56 75 SER A N 1
ATOM 597 C CA . SER A 1 75 ? -42.501 -8.408 57.579 1.00 80.56 75 SER A CA 1
ATOM 598 C C . SER A 1 75 ? -42.097 -8.002 56.168 1.00 80.56 75 SER A C 1
ATOM 600 O O . SER A 1 75 ? -41.202 -7.174 55.993 1.00 80.56 75 SER A O 1
ATOM 602 N N . PHE A 1 76 ? -42.751 -8.567 55.158 1.00 76.62 76 PHE A N 1
ATOM 603 C CA . PHE A 1 76 ? -42.534 -8.168 53.772 1.00 76.62 76 PHE A CA 1
ATOM 604 C C . PHE A 1 76 ? -42.999 -6.726 53.547 1.00 76.62 76 PHE A C 1
ATOM 606 O O . PHE A 1 76 ? -44.112 -6.365 53.926 1.00 76.62 76 PHE A O 1
ATOM 613 N N . ILE A 1 77 ? -42.132 -5.902 52.952 1.00 66.19 77 ILE A N 1
ATOM 614 C CA . ILE A 1 77 ? -42.427 -4.493 52.653 1.00 66.19 77 ILE A CA 1
ATOM 615 C C . ILE A 1 77 ? -42.864 -4.373 51.196 1.00 66.19 77 ILE A C 1
ATOM 617 O O . ILE A 1 77 ? -43.975 -3.949 50.898 1.00 66.19 77 ILE A O 1
ATOM 621 N N . CYS A 1 78 ? -41.964 -4.717 50.281 1.00 58.88 78 CYS A N 1
ATOM 622 C CA . CYS A 1 78 ? -42.179 -4.652 48.844 1.00 58.88 78 CYS A CA 1
ATOM 623 C C . CYS A 1 78 ? -41.034 -5.374 48.129 1.00 58.88 78 CYS A C 1
ATOM 625 O O . CYS A 1 78 ? -39.965 -5.602 48.699 1.00 58.88 78 CYS A O 1
ATOM 627 N N . TYR A 1 79 ? -41.224 -5.692 46.854 1.00 56.84 79 TYR A N 1
ATOM 628 C CA . TYR A 1 79 ? -40.103 -6.073 45.999 1.00 56.84 79 TYR A CA 1
ATOM 629 C C . TYR A 1 79 ? -39.328 -4.843 45.499 1.00 56.84 79 TYR A C 1
ATOM 631 O O . TYR A 1 79 ? -38.139 -4.951 45.200 1.00 56.84 79 TYR A O 1
ATOM 639 N N . GLU A 1 80 ? -39.998 -3.687 45.406 1.00 61.19 80 GLU A N 1
ATOM 640 C CA . GLU A 1 80 ? -39.596 -2.565 44.556 1.00 61.19 80 GLU A CA 1
ATOM 641 C C . GLU A 1 80 ? -39.983 -1.209 45.179 1.00 61.19 80 GLU A C 1
ATOM 643 O O . GLU A 1 80 ? -41.152 -0.978 45.489 1.00 61.19 80 GLU A O 1
ATOM 648 N N . VAL A 1 81 ? -39.020 -0.292 45.345 1.00 63.47 81 VAL A N 1
ATOM 649 C CA . VAL A 1 81 ? -39.223 1.028 45.999 1.00 63.47 81 VAL A CA 1
ATOM 650 C C . VAL A 1 81 ? -39.286 2.214 45.025 1.00 63.47 81 VAL A C 1
ATOM 652 O O . VAL A 1 81 ? -39.243 3.365 45.444 1.00 63.47 81 VAL A O 1
ATOM 655 N N . GLY A 1 82 ? -39.369 1.971 43.715 1.00 68.19 82 GLY A N 1
ATOM 656 C CA . GLY A 1 82 ? -39.538 3.041 42.723 1.00 68.19 82 GLY A CA 1
ATOM 657 C C . GLY A 1 82 ? -38.273 3.872 42.479 1.00 68.19 82 GLY A C 1
ATOM 658 O O . GLY A 1 82 ? -38.350 5.077 42.230 1.00 68.19 82 GLY A O 1
ATOM 659 N N . SER A 1 83 ? -37.093 3.248 42.552 1.00 72.38 83 SER A N 1
ATOM 660 C CA . SER A 1 83 ? -35.790 3.885 42.296 1.00 72.38 83 SER A CA 1
ATOM 661 C C . SER A 1 83 ? -35.044 3.205 41.146 1.00 72.38 83 SER A C 1
ATOM 663 O O . SER A 1 83 ? -35.351 2.077 40.790 1.00 72.38 83 SER A O 1
ATOM 665 N N . PHE A 1 84 ? -33.999 3.820 40.585 1.00 66.31 84 PHE A N 1
ATOM 666 C CA . PHE A 1 84 ? -33.189 3.142 39.558 1.00 66.31 84 PHE A CA 1
ATOM 667 C C . PHE A 1 84 ? -32.488 1.868 40.060 1.00 66.31 84 PHE A C 1
ATOM 669 O O . PHE A 1 84 ? -32.171 0.991 39.265 1.00 66.31 84 PHE A O 1
ATOM 676 N N . LYS A 1 85 ? -32.244 1.749 41.373 1.00 60.00 85 LYS A N 1
ATOM 677 C CA . LYS A 1 85 ? -31.661 0.540 41.981 1.00 60.00 85 LYS A CA 1
ATOM 678 C C . LYS A 1 85 ? -32.703 -0.540 42.272 1.00 60.00 85 LYS A C 1
ATOM 680 O O . LYS A 1 85 ? -32.345 -1.698 42.442 1.00 60.00 85 LYS A O 1
ATOM 685 N N . SER A 1 86 ? -33.969 -0.150 42.368 1.00 57.59 86 SER A N 1
ATOM 686 C CA . SER A 1 86 ? -35.095 -1.021 42.688 1.00 57.59 86 SER A CA 1
ATOM 687 C C . SER A 1 86 ? -36.358 -0.430 42.044 1.00 57.59 86 SER A C 1
ATOM 689 O O . SER A 1 86 ? -37.139 0.256 42.717 1.00 57.59 86 SER A O 1
ATOM 691 N N . PRO A 1 87 ? -36.484 -0.570 40.711 1.00 65.31 87 PRO A N 1
ATOM 692 C CA . PRO A 1 87 ? -37.573 0.027 39.943 1.00 65.31 87 PRO A CA 1
ATOM 693 C C . PRO A 1 87 ? -38.865 -0.764 40.145 1.00 65.31 87 PRO A C 1
ATOM 695 O O . PRO A 1 87 ? -38.805 -1.967 40.361 1.00 65.31 87 PRO A O 1
ATOM 698 N N . LYS A 1 88 ? -40.018 -0.101 40.050 1.00 70.81 88 LYS A N 1
ATOM 699 C CA . LYS A 1 88 ? -41.340 -0.739 40.102 1.00 70.81 88 LYS A CA 1
ATOM 700 C C . LYS A 1 88 ? -41.725 -1.397 38.770 1.00 70.81 88 LYS A C 1
ATOM 702 O O . LYS A 1 88 ? -41.328 -0.935 37.701 1.00 70.81 88 LYS A O 1
ATOM 707 N N . LEU A 1 89 ? -42.546 -2.436 38.809 1.00 71.81 89 LEU A N 1
ATOM 708 C CA . LEU A 1 89 ? -43.230 -2.994 37.642 1.00 71.81 89 LEU A CA 1
ATOM 709 C C . LEU A 1 89 ? -44.611 -2.339 37.440 1.00 71.81 89 LEU A C 1
ATOM 711 O O . LEU A 1 89 ? -45.193 -1.832 38.401 1.00 71.81 89 LEU A O 1
ATOM 715 N N . PRO A 1 90 ? -45.170 -2.323 36.212 1.00 65.75 90 PRO A N 1
ATOM 716 C CA . PRO A 1 90 ? -46.446 -1.657 35.891 1.00 65.75 90 PRO A CA 1
ATOM 717 C C . PRO A 1 90 ? -47.652 -2.096 36.732 1.00 65.75 90 PRO A C 1
ATOM 719 O O . PRO A 1 90 ? -48.643 -1.366 36.844 1.00 65.75 90 PRO A O 1
ATOM 722 N N . GLU A 1 91 ? -47.594 -3.298 37.301 1.00 66.44 91 GLU A N 1
ATOM 723 C CA . GLU A 1 91 ? -48.617 -3.896 38.158 1.00 66.44 91 GLU A CA 1
ATOM 724 C C . GLU A 1 91 ? -48.561 -3.391 39.605 1.00 66.44 91 GLU A C 1
ATOM 726 O O . GLU A 1 91 ? -49.406 -3.776 40.422 1.00 66.44 91 GLU A O 1
ATOM 731 N N . VAL A 1 92 ? -47.598 -2.529 39.928 1.00 65.94 92 VAL A N 1
ATOM 732 C CA . VAL A 1 92 ? -47.406 -1.924 41.246 1.00 65.94 92 VAL A CA 1
ATOM 733 C C . VAL A 1 92 ? -47.973 -0.505 41.239 1.00 65.94 92 VAL A C 1
ATOM 735 O O . VAL A 1 92 ? -47.895 0.213 40.247 1.00 65.94 92 VAL A O 1
ATOM 738 N N . GLU A 1 93 ? -48.615 -0.108 42.337 1.00 78.31 93 GLU A N 1
ATOM 739 C CA . GLU A 1 93 ? -49.091 1.264 42.509 1.00 78.31 93 GLU A CA 1
ATOM 740 C C . GLU A 1 93 ? -47.920 2.200 42.819 1.00 78.31 93 GLU A C 1
ATOM 742 O O . GLU A 1 93 ? -47.007 1.855 43.583 1.00 78.31 93 GLU A O 1
ATOM 747 N N . GLY A 1 94 ? -47.941 3.395 42.233 1.00 75.38 94 GLY A N 1
ATOM 748 C CA . GLY A 1 94 ? -46.898 4.369 42.487 1.00 75.38 94 GLY A CA 1
ATOM 749 C C . GLY A 1 94 ? -47.349 5.808 42.427 1.00 75.38 94 GLY A C 1
ATOM 750 O O . GLY A 1 94 ? -48.470 6.136 42.043 1.00 75.38 94 GLY A O 1
ATOM 751 N N . THR A 1 95 ? -46.436 6.661 42.852 1.00 81.38 95 THR A N 1
ATOM 752 C CA . THR A 1 95 ? -46.583 8.108 42.872 1.00 81.38 95 THR A CA 1
ATOM 753 C C . THR A 1 95 ? -45.766 8.736 41.751 1.00 81.38 95 THR A C 1
ATOM 755 O O . THR A 1 95 ? -44.807 8.156 41.224 1.00 81.38 95 THR A O 1
ATOM 758 N N . SER A 1 96 ? -46.164 9.939 41.355 1.00 83.62 96 SER A N 1
ATOM 759 C CA . SER A 1 96 ? -45.438 10.748 40.389 1.00 83.62 96 SER A CA 1
ATOM 760 C C . SER A 1 96 ? -43.981 10.909 40.825 1.00 83.62 96 SER A C 1
ATOM 762 O O . SER A 1 96 ? -43.671 11.211 41.977 1.00 83.62 96 SER A O 1
ATOM 764 N N . GLY A 1 97 ? -43.071 10.669 39.888 1.00 80.19 97 GLY A N 1
ATOM 765 C CA . GLY A 1 97 ? -41.634 10.673 40.090 1.00 80.19 97 GLY A CA 1
ATOM 766 C C . GLY A 1 97 ? -41.028 9.292 40.341 1.00 80.19 97 GLY A C 1
ATOM 767 O O . GLY A 1 97 ? -39.812 9.167 40.220 1.00 80.19 97 GLY A O 1
ATOM 768 N N . GLU A 1 98 ? -41.782 8.242 40.660 1.00 84.12 98 GLU A N 1
ATOM 769 C CA . GLU A 1 98 ? -41.196 6.912 40.893 1.00 84.12 98 GLU A CA 1
ATOM 770 C C . GLU A 1 98 ? -40.704 6.237 39.603 1.00 84.12 98 GLU A C 1
ATOM 772 O O . GLU A 1 98 ? -41.260 6.417 38.518 1.00 84.12 98 GLU A O 1
ATOM 777 N N . VAL A 1 99 ? -39.622 5.465 39.728 1.00 83.31 99 VAL A N 1
ATOM 778 C CA . VAL A 1 99 ? -38.968 4.758 38.621 1.00 83.31 99 VAL A CA 1
ATOM 779 C C . VAL A 1 99 ? -39.604 3.389 38.425 1.00 83.31 99 VAL A C 1
ATOM 781 O O . VAL A 1 99 ? -39.679 2.601 39.365 1.00 83.31 99 VAL A O 1
ATOM 784 N N . TYR A 1 100 ? -39.973 3.090 37.189 1.00 82.06 100 TYR A N 1
ATOM 785 C CA . TYR A 1 100 ? -40.478 1.812 36.722 1.00 82.06 100 TYR A CA 1
ATOM 786 C C . TYR A 1 100 ? -39.512 1.170 35.729 1.00 82.06 100 TYR A C 1
ATOM 788 O O . TYR A 1 100 ? -38.745 1.868 35.066 1.00 82.06 100 TYR A O 1
ATOM 796 N N . TYR A 1 101 ? -39.552 -0.153 35.607 1.00 78.06 101 TYR A N 1
ATOM 797 C CA . TYR A 1 101 ? -38.776 -0.898 34.621 1.00 78.06 101 TYR A CA 1
ATOM 798 C C . TYR A 1 101 ? -39.698 -1.638 33.661 1.00 78.06 101 TYR A C 1
ATOM 800 O O . TYR A 1 101 ? -40.624 -2.337 34.072 1.00 78.06 101 TYR A O 1
ATOM 808 N N . SER A 1 102 ? -39.427 -1.483 32.370 1.00 76.06 102 SER A N 1
ATOM 809 C CA . SER A 1 102 ? -40.082 -2.242 31.315 1.00 76.06 102 SER A CA 1
ATOM 810 C C . SER A 1 102 ? -39.203 -3.423 30.940 1.00 76.06 102 SER A C 1
ATOM 812 O O . SER A 1 102 ? -38.097 -3.235 30.433 1.00 76.06 102 SER A O 1
ATOM 814 N N . VAL A 1 103 ? -39.700 -4.640 31.165 1.00 64.56 103 VAL A N 1
ATOM 815 C CA . VAL A 1 103 ? -39.005 -5.871 30.760 1.00 64.56 103 VAL A CA 1
ATOM 816 C C . VAL A 1 103 ? -38.930 -5.971 29.236 1.00 64.56 103 VAL A C 1
ATOM 818 O O . VAL A 1 103 ? -37.884 -6.333 28.702 1.00 64.56 103 VAL A O 1
ATOM 821 N N . ASP A 1 104 ? -40.000 -5.581 28.542 1.00 67.44 104 ASP A N 1
ATOM 822 C CA . ASP A 1 104 ? -40.093 -5.665 27.081 1.00 67.44 104 ASP A CA 1
ATOM 823 C C . ASP A 1 104 ? -39.167 -4.662 26.384 1.00 67.44 104 ASP A C 1
ATOM 825 O O . ASP A 1 104 ? -38.489 -5.008 25.418 1.00 67.44 104 ASP A O 1
ATOM 829 N N . ASN A 1 105 ? -39.084 -3.433 26.907 1.00 68.06 105 ASN A N 1
ATOM 830 C CA . ASN A 1 105 ? -38.212 -2.390 26.351 1.00 68.06 105 ASN A CA 1
ATOM 831 C C . ASN A 1 105 ? -36.795 -2.416 26.949 1.00 68.06 105 ASN A C 1
ATOM 833 O O . ASN A 1 105 ? -35.944 -1.644 26.516 1.00 68.06 105 ASN A O 1
ATOM 837 N N . GLN A 1 106 ? -36.560 -3.251 27.967 1.00 75.94 106 GLN A N 1
ATOM 838 C CA . GLN A 1 106 ? -35.329 -3.313 28.765 1.00 75.94 106 GLN A CA 1
ATOM 839 C C . GLN A 1 106 ? -34.849 -1.944 29.283 1.00 75.94 106 GLN A C 1
ATOM 841 O O . GLN A 1 106 ? -33.649 -1.695 29.387 1.00 75.94 106 GLN A O 1
ATOM 846 N N . ALA A 1 107 ? -35.781 -1.054 29.628 1.00 80.44 107 ALA A N 1
ATOM 847 C CA . ALA A 1 107 ? -35.489 0.338 29.957 1.00 80.44 107 ALA A CA 1
ATOM 848 C C . ALA A 1 107 ? -36.255 0.832 31.188 1.00 80.44 107 ALA A C 1
ATOM 850 O O . ALA A 1 107 ? -37.305 0.303 31.562 1.00 80.44 107 ALA A O 1
ATOM 851 N N . PHE A 1 108 ? -35.717 1.881 31.804 1.00 84.12 108 PHE A N 1
ATOM 852 C CA . PHE A 1 108 ? -36.291 2.565 32.952 1.00 84.12 108 PHE A CA 1
ATOM 853 C C . PHE A 1 108 ? -37.177 3.728 32.505 1.00 84.12 108 PHE A C 1
ATOM 855 O O . PHE A 1 108 ? -36.842 4.475 31.583 1.00 84.12 108 PHE A O 1
ATOM 862 N N . TYR A 1 109 ? -38.277 3.929 33.219 1.00 87.69 109 TYR A N 1
ATOM 863 C CA . TYR A 1 109 ? -39.242 5.000 32.995 1.00 87.69 109 TYR A CA 1
ATOM 864 C C . TYR A 1 109 ? -39.569 5.689 34.315 1.00 87.69 109 TYR A C 1
ATOM 866 O O . TYR A 1 109 ? -39.518 5.063 35.365 1.00 87.69 109 TYR A O 1
ATOM 874 N N . ILE A 1 110 ? -39.906 6.973 34.289 1.00 88.88 110 ILE A N 1
ATOM 875 C CA . ILE A 1 110 ? -40.382 7.704 35.469 1.00 88.88 110 ILE A CA 1
ATOM 876 C C . ILE A 1 110 ? -41.858 8.022 35.279 1.00 88.88 110 ILE A C 1
ATOM 878 O O . ILE A 1 110 ? -42.249 8.587 34.256 1.00 88.88 110 ILE A O 1
ATOM 882 N N . LEU A 1 111 ? -42.670 7.648 36.260 1.00 89.94 111 LEU A N 1
ATOM 883 C CA . LEU A 1 111 ? -44.108 7.870 36.245 1.00 89.94 111 LEU A CA 1
ATOM 884 C C . LEU A 1 111 ? -44.423 9.361 36.445 1.00 89.94 111 LEU A C 1
ATOM 886 O O . LEU A 1 111 ? -43.861 9.997 37.329 1.00 89.94 111 LEU A O 1
ATOM 890 N N . ARG A 1 112 ? -45.324 9.940 35.645 1.00 89.19 112 ARG A N 1
ATOM 891 C CA . ARG A 1 112 ? -45.711 11.365 35.740 1.00 89.19 112 ARG A CA 1
ATOM 892 C C . ARG A 1 112 ? -46.931 11.623 36.628 1.00 89.19 112 ARG A C 1
ATOM 894 O O . ARG A 1 112 ? -47.163 12.772 37.002 1.00 89.19 112 ARG A O 1
ATOM 901 N N . LYS A 1 113 ? -47.730 10.599 36.934 1.00 85.00 113 LYS A N 1
ATOM 902 C CA . LYS A 1 113 ? -49.031 10.724 37.614 1.00 85.00 113 LYS A CA 1
ATOM 903 C C . LYS A 1 113 ? -49.187 9.669 38.699 1.00 85.00 113 LYS A C 1
ATOM 905 O O . LYS A 1 113 ? -48.778 8.535 38.494 1.00 85.00 113 LYS A O 1
ATOM 910 N N . ASP A 1 114 ? -49.839 10.027 39.799 1.00 85.81 114 ASP A N 1
ATOM 911 C CA . ASP A 1 114 ? -50.157 9.072 40.860 1.00 85.81 114 ASP A CA 1
ATOM 912 C C . ASP A 1 114 ? -51.165 8.028 40.372 1.00 85.81 114 ASP A C 1
ATOM 914 O O . ASP A 1 114 ? -52.162 8.355 39.721 1.00 85.81 114 ASP A O 1
ATOM 918 N N . GLY A 1 115 ? -50.919 6.766 40.710 1.00 80.06 115 GLY A N 1
ATOM 919 C CA . GLY A 1 115 ? -51.834 5.667 40.452 1.00 80.06 115 GLY A CA 1
ATOM 920 C C . GLY A 1 115 ? -51.133 4.378 40.049 1.00 80.06 115 GLY A C 1
ATOM 921 O O . GLY A 1 115 ? -49.910 4.257 40.041 1.00 80.06 115 GLY A O 1
ATOM 922 N N . LYS A 1 116 ? -51.952 3.382 39.712 1.00 80.81 116 LYS A N 1
ATOM 923 C CA . LYS A 1 116 ? -51.512 2.054 39.285 1.00 80.81 116 LYS A CA 1
ATOM 924 C C . LYS A 1 116 ? -51.505 1.955 37.752 1.00 80.81 116 LYS A C 1
ATOM 926 O O . LYS A 1 116 ? -52.596 1.836 37.179 1.00 80.81 116 LYS A O 1
ATOM 931 N N . PRO A 1 117 ? -50.335 1.948 37.080 1.00 81.88 117 PRO A N 1
ATOM 932 C CA . PRO A 1 117 ? -50.259 2.046 35.621 1.00 81.88 117 PRO A CA 1
ATOM 933 C C . PRO A 1 117 ? -51.047 0.964 34.876 1.00 81.88 117 PRO A C 1
ATOM 935 O O . PRO A 1 117 ? -51.836 1.287 33.988 1.00 81.88 117 PRO A O 1
ATOM 938 N N . ALA A 1 118 ? -50.937 -0.302 35.295 1.00 72.50 118 ALA A N 1
ATOM 939 C CA . ALA A 1 118 ? -51.673 -1.408 34.677 1.00 72.50 118 ALA A CA 1
ATOM 940 C C . ALA A 1 118 ? -53.205 -1.272 34.803 1.00 72.50 118 ALA A C 1
ATOM 942 O O . ALA A 1 118 ? -53.934 -1.641 33.887 1.00 72.50 118 ALA A O 1
ATOM 943 N N . ARG A 1 119 ? -53.716 -0.710 35.911 1.00 77.50 119 ARG A N 1
ATOM 944 C CA . ARG A 1 119 ? -55.166 -0.509 36.118 1.00 77.50 119 ARG A CA 1
ATOM 945 C C . ARG A 1 119 ? -55.708 0.660 35.296 1.00 77.50 119 ARG A C 1
ATOM 947 O O . ARG A 1 119 ? -56.873 0.645 34.917 1.00 77.50 119 ARG A O 1
ATOM 954 N N . GLN A 1 120 ? -54.871 1.662 35.050 1.00 80.12 120 GLN A N 1
ATOM 955 C CA . GLN A 1 120 ? -55.223 2.873 34.310 1.00 80.12 120 GLN A CA 1
ATOM 956 C C . GLN A 1 120 ? -54.958 2.753 32.797 1.00 80.12 120 GLN A C 1
ATOM 958 O O . GLN A 1 120 ? -55.218 3.696 32.053 1.00 80.12 120 GLN A O 1
ATOM 963 N N . GLY A 1 121 ? -54.429 1.613 32.332 1.00 80.62 121 GLY A N 1
ATOM 964 C CA . GLY A 1 121 ? -54.096 1.391 30.923 1.00 80.62 121 GLY A CA 1
ATOM 965 C C . GLY A 1 121 ? -52.903 2.219 30.431 1.00 80.62 121 GLY A C 1
ATOM 966 O O . GLY A 1 121 ? -52.823 2.540 29.249 1.00 80.62 121 GLY A O 1
ATOM 967 N N . TRP A 1 122 ? -51.985 2.605 31.321 1.00 87.38 122 TRP A N 1
ATOM 968 C CA . TRP A 1 122 ? -50.807 3.404 30.970 1.00 87.38 122 TRP A CA 1
ATOM 969 C C . TRP A 1 122 ? -49.675 2.514 30.456 1.00 87.38 122 TRP A C 1
ATOM 971 O O . TRP A 1 122 ? -48.732 2.200 31.182 1.00 87.38 122 TRP A O 1
ATOM 981 N N . SER A 1 123 ? -49.764 2.101 29.195 1.00 85.56 123 SER A N 1
ATOM 982 C CA . SER A 1 123 ? -48.691 1.362 28.523 1.00 85.56 123 SER A CA 1
ATOM 983 C C . SER A 1 123 ? -47.414 2.199 28.404 1.00 85.56 123 SER A C 1
ATOM 985 O O . SER A 1 123 ? -47.477 3.424 28.288 1.00 85.56 123 SER A O 1
ATOM 987 N N . PHE A 1 124 ? -46.251 1.544 28.420 1.00 84.69 124 PHE A N 1
ATOM 988 C CA . PHE A 1 124 ? -44.991 2.224 28.131 1.00 84.69 124 PHE A CA 1
ATOM 989 C C . PHE A 1 124 ? -44.953 2.706 26.669 1.00 84.69 124 PHE A C 1
ATOM 991 O O . PHE A 1 124 ? -45.440 1.990 25.788 1.00 84.69 124 PHE A O 1
ATOM 998 N N . PRO A 1 125 ? -44.350 3.875 26.383 1.00 83.81 125 PRO A N 1
ATOM 999 C CA . PRO A 1 125 ? -44.206 4.381 25.022 1.00 83.81 125 PRO A CA 1
ATOM 1000 C C . PRO A 1 125 ? -43.419 3.424 24.121 1.00 83.81 125 PRO A C 1
ATOM 1002 O O . PRO A 1 125 ? -42.459 2.783 24.560 1.00 83.81 125 PRO A O 1
ATOM 1005 N N . ALA A 1 126 ? -43.786 3.376 22.839 1.00 72.69 126 ALA A N 1
ATOM 1006 C CA . ALA A 1 126 ? -43.002 2.686 21.823 1.00 72.69 126 ALA A CA 1
ATOM 1007 C C . ALA A 1 126 ? -41.755 3.519 21.475 1.00 72.69 126 ALA A C 1
ATOM 1009 O O . ALA A 1 126 ? -41.865 4.617 20.931 1.00 72.69 126 ALA A O 1
ATOM 1010 N N . GLY A 1 127 ? -40.568 2.987 21.776 1.00 72.06 127 GLY A N 1
ATOM 1011 C CA . GLY A 1 127 ? -39.287 3.657 21.533 1.00 72.06 127 GLY A CA 1
ATOM 1012 C C . GLY A 1 127 ? -38.756 4.466 22.725 1.00 72.06 127 GLY A C 1
ATOM 1013 O O . GLY A 1 127 ? -39.240 4.366 23.852 1.00 72.06 127 GLY A O 1
ATOM 1014 N N . LYS A 1 128 ? -37.702 5.254 22.478 1.00 83.88 128 LYS A N 1
ATOM 1015 C CA . LYS A 1 128 ? -36.952 6.018 23.495 1.00 83.88 128 LYS A CA 1
ATOM 1016 C C . LYS A 1 128 ? -37.528 7.428 23.695 1.00 83.88 128 LYS A C 1
ATOM 1018 O O . LYS A 1 128 ? -36.807 8.414 23.557 1.00 83.88 128 LYS A O 1
ATOM 1023 N N . THR A 1 129 ? -38.834 7.531 23.943 1.00 83.75 129 THR A N 1
ATOM 1024 C CA . THR A 1 129 ? -39.561 8.813 24.000 1.00 83.75 129 THR A CA 1
ATOM 1025 C C . THR A 1 129 ? -40.364 8.983 25.284 1.00 83.75 129 THR A C 1
ATOM 1027 O O . THR A 1 129 ? -40.833 8.011 25.873 1.00 83.75 129 THR A O 1
ATOM 1030 N N . ASP A 1 130 ? -40.563 10.239 25.678 1.00 89.00 130 ASP A N 1
ATOM 1031 C CA . ASP A 1 130 ? -41.476 10.622 26.756 1.00 89.00 130 ASP A CA 1
ATOM 1032 C C . ASP A 1 130 ? -42.921 10.685 26.230 1.00 89.00 130 ASP A C 1
ATOM 1034 O O . ASP A 1 130 ? -43.142 10.950 25.048 1.00 89.00 130 ASP A O 1
ATOM 1038 N N . ASP A 1 131 ? -43.910 10.508 27.105 1.00 88.88 131 ASP A N 1
ATOM 1039 C CA . ASP A 1 131 ? -45.320 10.751 26.784 1.00 88.88 131 ASP A CA 1
ATOM 1040 C C . ASP A 1 131 ? -46.061 11.446 27.945 1.00 88.88 131 ASP A C 1
ATOM 1042 O O . ASP A 1 131 ? -45.453 11.982 28.876 1.00 88.88 131 ASP A O 1
ATOM 1046 N N . GLY A 1 132 ? -47.396 11.479 27.884 1.00 86.00 132 GLY A N 1
ATOM 1047 C CA . GLY A 1 132 ? -48.236 12.098 28.912 1.00 86.00 132 GLY A CA 1
ATOM 1048 C C . GLY A 1 132 ? -48.252 11.383 30.272 1.00 86.00 132 GLY A C 1
ATOM 1049 O O . GLY A 1 132 ? -48.767 11.955 31.235 1.00 86.00 132 GLY A O 1
ATOM 1050 N N . ASN A 1 133 ? -47.715 10.164 30.373 1.00 89.25 133 ASN A N 1
ATOM 1051 C CA . ASN A 1 133 ? -47.725 9.327 31.578 1.00 89.25 133 ASN A CA 1
ATOM 1052 C C . ASN A 1 133 ? -46.313 8.933 32.043 1.00 89.25 133 ASN A C 1
ATOM 1054 O O . ASN A 1 133 ? -46.112 8.718 33.236 1.00 89.25 133 ASN A O 1
ATOM 1058 N N . TRP A 1 134 ? -45.335 8.900 31.141 1.00 90.31 134 TRP A N 1
ATOM 1059 C CA . TRP A 1 134 ? -43.994 8.375 31.353 1.00 90.31 134 TRP A CA 1
ATOM 1060 C C . TRP A 1 134 ? -42.912 9.353 30.873 1.00 90.31 134 TRP A C 1
ATOM 1062 O O . TRP A 1 134 ? -43.070 10.084 29.893 1.00 90.31 134 TRP A O 1
ATOM 1072 N N . ILE A 1 135 ? -41.775 9.359 31.563 1.00 91.31 135 ILE A N 1
ATOM 1073 C CA . ILE A 1 135 ? -40.512 9.946 31.095 1.00 91.31 135 ILE A CA 1
ATOM 1074 C C . ILE A 1 135 ? -39.554 8.788 30.830 1.00 91.31 135 ILE A C 1
ATOM 1076 O O . ILE A 1 135 ? -39.300 7.990 31.732 1.00 91.31 135 ILE A O 1
ATOM 1080 N N . TYR A 1 136 ? -39.007 8.691 29.622 1.00 90.69 136 TYR A N 1
ATOM 1081 C CA . TYR A 1 136 ? -37.984 7.711 29.286 1.00 90.69 136 TYR A CA 1
ATOM 1082 C C . TYR A 1 136 ? -36.683 8.047 30.017 1.00 90.69 136 TYR A C 1
ATOM 1084 O O . TYR A 1 136 ? -36.065 9.098 29.796 1.00 90.69 136 TYR A O 1
ATOM 1092 N N . ALA A 1 137 ? -36.257 7.143 30.894 1.00 82.06 137 ALA A N 1
ATOM 1093 C CA . ALA A 1 137 ? -35.136 7.362 31.794 1.00 82.06 137 ALA A CA 1
ATOM 1094 C C . ALA A 1 137 ? -33.860 6.603 31.419 1.00 82.06 137 ALA A C 1
ATOM 1096 O O . ALA A 1 137 ? -32.866 6.687 32.147 1.00 82.06 137 ALA A O 1
ATOM 1097 N N . GLY A 1 138 ? -33.862 5.946 30.259 1.00 85.19 138 GLY A N 1
ATOM 1098 C CA . GLY A 1 138 ? -32.699 5.256 29.720 1.00 85.19 138 GLY A CA 1
ATOM 1099 C C . GLY A 1 138 ? -32.672 3.760 30.013 1.00 85.19 138 GLY A C 1
ATOM 1100 O O . GLY A 1 138 ? -33.514 3.233 30.732 1.00 85.19 138 GLY A O 1
ATOM 1101 N N . GLU A 1 139 ? -31.679 3.083 29.456 1.00 83.19 139 GLU A N 1
ATOM 1102 C CA . GLU A 1 139 ? -31.399 1.657 29.676 1.00 83.19 139 GLU A CA 1
ATOM 1103 C C . GLU A 1 139 ? -30.534 1.453 30.926 1.00 83.19 139 GLU A C 1
ATOM 1105 O O . GLU A 1 139 ? -30.576 0.395 31.551 1.00 83.19 139 GLU A O 1
ATOM 1110 N N . ASN A 1 140 ? -29.778 2.479 31.332 1.00 76.69 140 ASN A N 1
ATOM 1111 C CA . ASN A 1 140 ? -28.854 2.383 32.458 1.00 76.69 140 ASN A CA 1
ATOM 1112 C C . ASN A 1 140 ? -29.449 2.958 33.755 1.00 76.69 140 ASN A C 1
ATOM 1114 O O . ASN A 1 140 ? -30.014 4.057 33.747 1.00 76.69 140 ASN A O 1
ATOM 1118 N N . PRO A 1 141 ? -29.261 2.297 34.912 1.00 64.50 141 PRO A N 1
ATOM 1119 C CA . PRO A 1 141 ? -29.730 2.784 36.209 1.00 64.50 141 PRO A CA 1
ATOM 1120 C C . PRO A 1 141 ? -28.875 3.925 36.792 1.00 64.50 141 PRO A C 1
ATOM 1122 O O . PRO A 1 141 ? -29.293 4.574 37.749 1.00 64.50 141 PRO A O 1
ATOM 1125 N N . GLY A 1 142 ? -27.691 4.210 36.241 1.00 64.00 142 GLY A N 1
ATOM 1126 C CA . GLY A 1 142 ? -26.797 5.248 36.769 1.00 64.00 142 GLY A CA 1
ATOM 1127 C C . GLY A 1 142 ? -26.034 4.788 38.008 1.00 64.00 142 GLY A C 1
ATOM 1128 O O . GLY A 1 142 ? -25.927 5.524 38.990 1.00 64.00 142 GLY A O 1
ATOM 1129 N N . THR A 1 143 ? -25.533 3.555 37.971 1.00 60.34 143 THR A N 1
ATOM 1130 C CA . THR A 1 143 ? -24.633 2.962 38.974 1.00 60.34 143 THR A CA 1
ATOM 1131 C C . THR A 1 143 ? -23.182 3.008 38.470 1.00 60.34 143 THR A C 1
ATOM 1133 O O . THR A 1 143 ? -22.966 3.338 37.306 1.00 60.34 143 THR A O 1
ATOM 1136 N N . PRO A 1 144 ? -22.164 2.698 39.300 1.00 47.91 144 PRO A N 1
ATOM 1137 C CA . PRO A 1 144 ? -20.781 2.650 38.818 1.00 47.91 144 PRO A CA 1
ATOM 1138 C C . PRO A 1 144 ? -20.583 1.623 37.694 1.00 47.91 144 PRO A C 1
ATOM 1140 O O . PRO A 1 144 ? -19.841 1.885 36.757 1.00 47.91 144 PRO A O 1
ATOM 1143 N N . ASP A 1 145 ? -21.281 0.485 37.775 1.00 46.12 145 ASP A N 1
ATOM 1144 C CA . ASP A 1 145 ? -21.182 -0.599 36.790 1.00 46.12 145 ASP A CA 1
ATOM 1145 C C . ASP A 1 145 ? -21.953 -0.303 35.494 1.00 46.12 145 ASP A C 1
ATOM 1147 O O . ASP A 1 145 ? -21.592 -0.803 34.431 1.00 46.12 145 ASP A O 1
ATOM 1151 N N . LEU A 1 146 ? -23.024 0.495 35.583 1.00 57.59 146 LEU A N 1
ATOM 1152 C CA . LEU A 1 146 ? -23.883 0.890 34.465 1.00 57.59 146 LEU A CA 1
ATOM 1153 C C . LEU A 1 146 ? -24.203 2.393 34.574 1.00 57.59 146 LEU A C 1
ATOM 1155 O O . LEU A 1 146 ? -25.305 2.769 35.011 1.00 57.59 146 LEU A O 1
ATOM 1159 N N . PRO A 1 147 ? -23.230 3.266 34.249 1.00 74.81 147 PRO A N 1
ATOM 1160 C CA . PRO A 1 147 ? -23.426 4.706 34.298 1.00 74.81 147 PRO A CA 1
ATOM 1161 C C . PRO A 1 147 ? -24.403 5.151 33.208 1.00 74.81 147 PRO A C 1
ATOM 1163 O O . PRO A 1 147 ? -24.472 4.564 32.131 1.00 74.81 147 PRO A O 1
ATOM 1166 N N . LYS A 1 148 ? -25.148 6.221 33.481 1.00 83.44 148 LYS A N 1
ATOM 1167 C CA . LYS A 1 148 ? -26.028 6.858 32.503 1.00 83.44 148 LYS A CA 1
ATOM 1168 C C . LYS A 1 148 ? -25.223 7.616 31.449 1.00 83.44 148 LYS A C 1
ATOM 1170 O O . LYS A 1 148 ? -24.200 8.239 31.749 1.00 83.44 148 LYS A O 1
ATOM 1175 N N . ALA A 1 149 ? -25.718 7.605 30.219 1.00 85.94 149 ALA A N 1
ATOM 1176 C CA . ALA A 1 149 ? -25.259 8.478 29.150 1.00 85.94 149 ALA A CA 1
ATOM 1177 C C . ALA A 1 149 ? -25.827 9.893 29.329 1.00 85.94 149 ALA A C 1
ATOM 1179 O O . ALA A 1 149 ? -26.880 10.085 29.928 1.00 85.94 149 ALA A O 1
ATOM 1180 N N . TRP A 1 150 ? -25.161 10.899 28.759 1.00 85.06 150 TRP A N 1
ATOM 1181 C CA . TRP A 1 150 ? -25.562 12.313 28.869 1.00 85.06 150 TRP A CA 1
ATOM 1182 C C . TRP A 1 150 ? -26.987 12.614 28.354 1.00 85.06 150 TRP A C 1
ATOM 1184 O O . TRP A 1 150 ? -27.603 13.605 28.741 1.00 85.06 150 TRP A O 1
ATOM 1194 N N . THR A 1 151 ? -27.528 11.740 27.505 1.00 85.81 151 THR A N 1
ATOM 1195 C CA . THR A 1 151 ? -28.888 11.812 26.954 1.00 85.81 151 THR A CA 1
ATOM 1196 C C . THR A 1 151 ? -29.942 11.094 27.797 1.00 85.81 151 THR A C 1
ATOM 1198 O O . THR A 1 151 ? -31.120 11.114 27.452 1.00 85.81 151 THR A O 1
ATOM 1201 N N . GLU A 1 152 ? -29.565 10.429 28.887 1.00 87.31 152 GLU A N 1
ATOM 1202 C CA . GLU A 1 152 ? -30.498 9.688 29.736 1.00 87.31 152 GLU A CA 1
ATOM 1203 C C . GLU A 1 152 ? -30.984 10.557 30.900 1.00 87.31 152 GLU A C 1
ATOM 1205 O O . GLU A 1 152 ? -30.268 11.427 31.394 1.00 87.31 152 GLU A O 1
ATOM 1210 N N . TYR A 1 153 ? -32.228 10.345 31.336 1.00 90.81 153 TYR A N 1
ATOM 1211 C CA . TYR A 1 153 ? -32.765 11.062 32.491 1.00 90.81 153 TYR A CA 1
ATOM 1212 C C . TYR A 1 153 ? -32.185 10.474 33.780 1.00 90.81 153 TYR A C 1
ATOM 1214 O O . TYR A 1 153 ? -32.197 9.255 33.985 1.00 90.81 153 TYR A O 1
ATOM 1222 N N . GLY A 1 154 ? -31.731 11.336 34.688 1.00 85.69 154 GLY A N 1
ATOM 1223 C CA . GLY A 1 154 ? -31.232 10.935 35.999 1.00 85.69 154 GLY A CA 1
ATOM 1224 C C . GLY A 1 154 ? -31.903 11.688 37.136 1.00 85.69 154 GLY A C 1
ATOM 1225 O O . GLY A 1 154 ? -32.368 12.811 36.983 1.00 85.69 154 GLY A O 1
ATOM 1226 N N . LYS A 1 155 ? -31.902 11.059 38.307 1.00 83.00 155 LYS A N 1
ATOM 1227 C CA . LYS A 1 155 ? -32.222 11.689 39.595 1.00 83.00 155 LYS A CA 1
ATOM 1228 C C . LYS A 1 155 ? -30.936 12.102 40.328 1.00 83.00 155 LYS A C 1
ATOM 1230 O O . LYS A 1 155 ? -29.869 11.585 39.973 1.00 83.00 155 LYS A O 1
ATOM 1235 N N . PRO A 1 156 ? -30.991 12.974 41.355 1.00 80.75 156 PRO A N 1
ATOM 1236 C CA . PRO A 1 156 ? -29.834 13.270 42.193 1.00 80.75 156 PRO A CA 1
ATOM 1237 C C . PRO A 1 156 ? -29.164 11.983 42.689 1.00 80.75 156 PRO A C 1
ATOM 1239 O O . PRO A 1 156 ? -29.837 11.054 43.128 1.00 80.75 156 PRO A O 1
ATOM 1242 N N . GLY A 1 157 ? -27.841 11.909 42.577 1.00 65.94 157 GLY A N 1
ATOM 1243 C CA . GLY A 1 157 ? -27.061 10.710 42.896 1.00 65.94 157 GLY A CA 1
ATOM 1244 C C . GLY A 1 157 ? -26.849 9.740 41.729 1.00 65.94 157 GLY A C 1
ATOM 1245 O O . GLY A 1 157 ? -26.018 8.843 41.852 1.00 65.94 157 GLY A O 1
ATOM 1246 N N . SER A 1 158 ? -27.546 9.908 40.597 1.00 78.88 158 SER A N 1
ATOM 1247 C CA . SER A 1 158 ? -27.319 9.072 39.408 1.00 78.88 158 SER A CA 1
ATOM 1248 C C . SER A 1 158 ? -25.930 9.334 38.835 1.00 78.88 158 SER A C 1
ATOM 1250 O O . SER A 1 158 ? -25.540 10.494 38.663 1.00 78.88 158 SER A O 1
ATOM 1252 N N . LEU A 1 159 ? -25.198 8.264 38.533 1.00 75.31 159 LEU A N 1
ATOM 1253 C CA . LEU A 1 159 ? -23.854 8.328 37.971 1.00 75.31 159 LEU A CA 1
ATOM 1254 C C . LEU A 1 159 ? -23.884 8.374 36.452 1.00 75.31 159 LEU A C 1
ATOM 1256 O O . LEU A 1 159 ? -24.638 7.642 35.821 1.00 75.31 159 LEU A O 1
ATOM 1260 N N . TYR A 1 160 ? -23.017 9.208 35.899 1.00 85.62 160 TYR A N 1
ATOM 1261 C CA . TYR A 1 160 ? -22.768 9.395 34.481 1.00 85.62 160 TYR A CA 1
ATOM 1262 C C . TYR A 1 160 ? -21.281 9.216 34.215 1.00 85.62 160 TYR A C 1
ATOM 1264 O O . TYR A 1 160 ? -20.456 9.546 35.070 1.00 85.62 160 TYR A O 1
ATOM 1272 N N . TYR A 1 161 ? -20.948 8.726 33.028 1.00 81.88 161 TYR A N 1
ATOM 1273 C CA . TYR A 1 161 ? -19.569 8.575 32.582 1.00 81.88 161 TYR A CA 1
ATOM 1274 C C . TYR A 1 161 ? -19.368 9.291 31.254 1.00 81.88 161 TYR A C 1
ATOM 1276 O O . TYR A 1 161 ? -20.190 9.168 30.344 1.00 81.88 161 TYR A O 1
ATOM 1284 N N . HIS A 1 162 ? -18.259 10.017 31.144 1.00 74.44 162 HIS A N 1
ATOM 1285 C CA . HIS A 1 162 ? -17.829 10.609 29.889 1.00 74.44 162 HIS A CA 1
ATOM 1286 C C . HIS A 1 162 ? -16.343 10.311 29.642 1.00 74.44 162 HIS A C 1
ATOM 1288 O O . HIS A 1 162 ? -15.506 10.662 30.483 1.00 74.44 162 HIS A O 1
ATOM 1294 N N . PRO A 1 163 ? -15.981 9.734 28.481 1.00 56.56 163 PRO A N 1
ATOM 1295 C CA . PRO A 1 163 ? -14.585 9.541 28.097 1.00 56.56 163 PRO A CA 1
ATOM 1296 C C . PRO A 1 163 ? -13.801 10.861 28.150 1.00 56.56 163 PRO A C 1
ATOM 1298 O O . PRO A 1 163 ? -14.228 11.862 27.578 1.00 56.56 163 PRO A O 1
ATOM 1301 N N . GLY A 1 164 ? -12.683 10.900 28.875 1.00 57.84 164 GLY A N 1
ATOM 1302 C CA . GLY A 1 164 ? -11.855 12.108 29.030 1.00 57.84 164 GLY A CA 1
ATOM 1303 C C . GLY A 1 164 ? -12.258 13.059 30.168 1.00 57.84 164 GLY A C 1
ATOM 1304 O O . GLY A 1 164 ? -11.463 13.924 30.520 1.00 57.84 164 GLY A O 1
ATOM 1305 N N . TYR A 1 165 ? -13.430 12.871 30.790 1.00 64.69 165 TYR A N 1
ATOM 1306 C CA . TYR A 1 165 ? -13.863 13.644 31.968 1.00 64.69 165 TYR A CA 1
ATOM 1307 C C . TYR A 1 165 ? -14.115 12.749 33.200 1.00 64.69 165 TYR A C 1
ATOM 1309 O O . TYR A 1 165 ? -14.047 13.217 34.333 1.00 64.69 165 TYR A O 1
ATOM 1317 N N . GLY A 1 166 ? -14.360 11.448 33.019 1.00 70.25 166 GLY A N 1
ATOM 1318 C CA . GLY A 1 166 ? -14.533 10.482 34.108 1.00 70.25 166 GLY A CA 1
ATOM 1319 C C . GLY A 1 166 ? -15.978 10.340 34.602 1.00 70.25 166 GLY A C 1
ATOM 1320 O O . GLY A 1 166 ? -16.931 10.563 33.853 1.00 70.25 166 GLY A O 1
ATOM 1321 N N . TYR A 1 167 ? -16.141 9.907 35.856 1.00 73.81 167 TYR A N 1
ATOM 1322 C CA . TYR A 1 167 ? -17.441 9.635 36.476 1.00 73.81 167 TYR A CA 1
ATOM 1323 C C . TYR A 1 167 ? -17.947 10.837 37.270 1.00 73.81 167 TYR A C 1
ATOM 1325 O O . TYR A 1 167 ? -17.253 11.365 38.145 1.00 73.81 167 TYR A O 1
ATOM 1333 N N . PHE A 1 168 ? -19.207 11.200 37.044 1.00 81.31 168 PHE A N 1
ATOM 1334 C CA . PHE A 1 168 ? -19.894 12.272 37.755 1.00 81.31 168 PHE A CA 1
ATOM 1335 C C . PHE A 1 168 ? -21.230 11.798 38.307 1.00 81.31 168 PHE A C 1
ATOM 1337 O O . PHE A 1 168 ? -21.982 11.094 37.648 1.00 81.31 168 PHE A O 1
ATOM 1344 N N . SER A 1 169 ? -21.559 12.242 39.512 1.00 80.06 169 SER A N 1
ATOM 1345 C CA . SER A 1 169 ? -22.891 12.123 40.088 1.00 80.06 169 SER A CA 1
ATOM 1346 C C . SER A 1 169 ? -23.668 13.399 39.807 1.00 80.06 169 SER A C 1
ATOM 1348 O O . SER A 1 169 ? -23.205 14.504 40.102 1.00 80.06 169 SER A O 1
ATOM 1350 N N . LEU A 1 170 ? -24.883 13.254 39.302 1.00 86.00 170 LEU A N 1
ATOM 1351 C CA . LEU A 1 170 ? -25.785 14.372 39.066 1.00 86.00 170 LEU A CA 1
ATOM 1352 C C . LEU A 1 170 ? -26.338 14.907 40.402 1.00 86.00 170 LEU A C 1
ATOM 1354 O O . LEU A 1 170 ? -26.662 14.122 41.294 1.00 86.00 170 LEU A O 1
ATOM 1358 N N . LYS A 1 171 ? -26.420 16.233 40.575 1.00 82.44 171 LYS A N 1
ATOM 1359 C CA . LYS A 1 171 ? -26.927 16.882 41.806 1.00 82.44 171 LYS A CA 1
ATOM 1360 C C . LYS A 1 171 ? -28.405 17.284 41.733 1.00 82.44 171 LYS A C 1
ATOM 1362 O O . LYS A 1 171 ? -29.007 17.549 42.766 1.00 82.44 171 LYS A O 1
ATOM 1367 N N . THR A 1 172 ? -28.984 17.347 40.538 1.00 82.94 172 THR A N 1
ATOM 1368 C CA . THR A 1 172 ? -30.367 17.793 40.289 1.00 82.94 172 THR A CA 1
ATOM 1369 C C . THR A 1 172 ? -31.040 16.818 39.329 1.00 82.94 172 THR A C 1
ATOM 1371 O O . THR A 1 172 ? -30.374 16.344 38.420 1.00 82.94 172 THR A O 1
ATOM 1374 N N . GLU A 1 173 ? -32.319 16.488 39.508 1.00 87.25 173 GLU A N 1
ATOM 1375 C CA . GLU A 1 173 ? -33.012 15.627 38.538 1.00 87.25 173 GLU A CA 1
ATOM 1376 C C . GLU A 1 173 ? -33.160 16.295 37.170 1.00 87.25 173 GLU A C 1
ATOM 1378 O O . GLU A 1 173 ? -33.297 17.515 37.070 1.00 87.25 173 GLU A O 1
ATOM 1383 N N . GLY A 1 174 ? -33.121 15.483 36.118 1.00 86.31 174 GLY A N 1
ATOM 1384 C CA . GLY A 1 174 ? -33.294 15.931 34.745 1.00 86.31 174 GLY A CA 1
ATOM 1385 C C . GLY A 1 174 ? -32.504 15.099 33.744 1.00 86.31 174 GLY A C 1
ATOM 1386 O O . GLY A 1 174 ? -31.667 14.265 34.103 1.00 86.31 174 GLY A O 1
ATOM 1387 N N . ARG A 1 175 ? -32.767 15.364 32.463 1.00 90.62 175 ARG A N 1
ATOM 1388 C CA . ARG A 1 175 ? -31.973 14.874 31.335 1.00 90.62 175 ARG A CA 1
ATOM 1389 C C . ARG A 1 175 ? -30.914 15.933 30.989 1.00 90.62 175 ARG A C 1
ATOM 1391 O O . ARG A 1 175 ? -31.301 17.044 30.609 1.00 90.62 175 ARG A O 1
ATOM 1398 N N . PRO A 1 176 ? -29.604 15.650 31.141 1.00 89.56 176 PRO A N 1
ATOM 1399 C CA . PRO A 1 176 ? -28.557 16.643 30.898 1.00 89.56 176 PRO A CA 1
ATOM 1400 C C . PRO A 1 176 ? -28.555 17.213 29.475 1.00 89.56 176 PRO A C 1
ATOM 1402 O O . PRO A 1 176 ? -28.290 18.404 29.316 1.00 89.56 176 PRO A O 1
ATOM 1405 N N . SER A 1 177 ? -28.905 16.405 28.467 1.00 85.88 177 SER A N 1
ATOM 1406 C CA . SER A 1 177 ? -29.016 16.854 27.073 1.00 85.88 177 SER A CA 1
ATOM 1407 C C . SER A 1 177 ? -30.083 17.922 26.857 1.00 85.88 177 SER A C 1
ATOM 1409 O O . SER A 1 177 ? -29.817 18.924 26.201 1.00 85.88 177 SER A O 1
ATOM 1411 N N . ASP A 1 178 ? -31.267 17.746 27.447 1.00 86.69 178 ASP A N 1
ATOM 1412 C CA . ASP A 1 178 ? -32.412 18.646 27.231 1.00 86.69 178 ASP A CA 1
ATOM 1413 C C . ASP A 1 178 ? -32.177 20.020 27.856 1.00 86.69 178 ASP A C 1
ATOM 1415 O O . ASP A 1 178 ? -32.712 21.029 27.408 1.00 86.69 178 ASP A O 1
ATOM 1419 N N . ASN A 1 179 ? -31.348 20.050 28.896 1.00 82.31 179 ASN A N 1
ATOM 1420 C CA . ASN A 1 179 ? -31.023 21.255 29.641 1.00 82.31 179 ASN A CA 1
ATOM 1421 C C . ASN A 1 179 ? -29.624 21.798 29.313 1.00 82.31 179 ASN A C 1
ATOM 1423 O O . ASN A 1 179 ? -29.175 22.750 29.954 1.00 82.31 179 ASN A O 1
ATOM 1427 N N . ASN A 1 180 ? -28.932 21.186 28.345 1.00 84.62 180 ASN A N 1
ATOM 1428 C CA . ASN A 1 180 ? -27.576 21.523 27.924 1.00 84.62 180 ASN A CA 1
ATOM 1429 C C . ASN A 1 180 ? -26.593 21.662 29.105 1.00 84.62 180 ASN A C 1
ATOM 1431 O O . ASN A 1 180 ? -25.956 22.699 29.281 1.00 84.62 180 ASN A O 1
ATOM 1435 N N . TRP A 1 181 ? -26.502 20.639 29.961 1.00 87.75 181 TRP A N 1
ATOM 1436 C CA . TRP A 1 181 ? -25.621 20.629 31.138 1.00 87.75 181 TRP A CA 1
ATOM 1437 C C . TRP A 1 181 ? -24.261 19.982 30.822 1.00 87.75 181 TRP A C 1
ATOM 1439 O O . TRP A 1 181 ? -24.136 18.763 30.980 1.00 87.75 181 TRP A O 1
ATOM 1449 N N . PRO A 1 182 ? -23.224 20.739 30.412 1.00 85.19 182 PRO A N 1
ATOM 1450 C CA . PRO A 1 182 ? -21.921 20.164 30.082 1.00 85.19 182 PRO A CA 1
ATOM 1451 C C . PRO A 1 182 ? -21.238 19.554 31.312 1.00 85.19 182 PRO A C 1
ATOM 1453 O O . PRO A 1 182 ? -21.471 19.979 32.452 1.00 85.19 182 PRO A O 1
ATOM 1456 N N . PHE A 1 183 ? -20.370 18.565 31.081 1.00 80.06 183 PHE A N 1
ATOM 1457 C CA . PHE A 1 183 ? -19.466 18.077 32.121 1.00 80.06 183 PHE A CA 1
ATOM 1458 C C . PHE A 1 183 ? -18.434 19.167 32.465 1.00 80.06 183 PHE A C 1
ATOM 1460 O O . PHE A 1 183 ? -17.966 19.860 31.562 1.00 80.06 183 PHE A O 1
ATOM 1467 N N . PRO A 1 184 ? -18.074 19.359 33.747 1.00 74.06 184 PRO A N 1
ATOM 1468 C CA . PRO A 1 184 ? -17.092 20.368 34.132 1.00 74.06 184 PRO A CA 1
ATOM 1469 C C . PRO A 1 184 ? -15.691 20.000 33.632 1.00 74.06 184 PRO A C 1
ATOM 1471 O O . PRO A 1 184 ? -15.238 18.870 33.818 1.00 74.06 184 PRO A O 1
ATOM 1474 N N . GLU A 1 185 ? -14.981 20.964 33.054 1.00 57.91 185 GLU A N 1
ATOM 1475 C CA . GLU A 1 185 ? -13.582 20.798 32.659 1.00 57.91 185 GLU A CA 1
ATOM 1476 C C . GLU A 1 185 ? -12.637 20.762 33.875 1.00 57.91 185 GLU A C 1
ATOM 1478 O O . GLU A 1 185 ? -12.899 21.354 34.927 1.00 57.91 185 GLU A O 1
ATOM 1483 N N . GLY A 1 186 ? -11.513 20.053 33.730 1.00 56.34 186 GLY A N 1
ATOM 1484 C CA . GLY A 1 186 ? -10.415 20.075 34.701 1.00 56.34 186 GLY A CA 1
ATOM 1485 C C . GLY A 1 186 ? -10.654 19.318 36.012 1.00 56.34 186 GLY A C 1
ATOM 1486 O O . GLY A 1 186 ? -9.995 19.624 37.001 1.00 56.34 186 GLY A O 1
ATOM 1487 N N . GLY A 1 187 ? -11.569 18.345 36.056 1.00 54.53 187 GLY A N 1
ATOM 1488 C CA . GLY A 1 187 ? -11.745 17.493 37.241 1.00 54.53 187 GLY A CA 1
ATOM 1489 C C . GLY A 1 187 ? -12.372 18.188 38.440 1.00 54.53 187 GLY A C 1
ATOM 1490 O O . GLY A 1 187 ? -12.102 17.817 39.579 1.00 54.53 187 GLY A O 1
ATOM 1491 N N . ASN A 1 188 ? -13.237 19.171 38.202 1.00 61.94 188 ASN A N 1
ATOM 1492 C CA . ASN A 1 188 ? -13.931 19.879 39.270 1.00 61.94 188 ASN A CA 1
ATOM 1493 C C . ASN A 1 188 ? -15.404 19.471 39.374 1.00 61.94 188 ASN A C 1
ATOM 1495 O O . ASN A 1 188 ? -16.052 19.086 38.404 1.00 61.94 188 ASN A O 1
ATOM 1499 N N . SER A 1 189 ? -15.962 19.577 40.581 1.00 66.75 189 SER A N 1
ATOM 1500 C CA . SER A 1 189 ? -17.418 19.573 40.751 1.00 66.75 189 SER A CA 1
ATOM 1501 C C . SER A 1 189 ? -17.990 20.930 40.331 1.00 66.75 189 SER A C 1
ATOM 1503 O O . SER A 1 189 ? -17.350 21.957 40.522 1.00 66.75 189 SER A O 1
ATOM 1505 N N . SER A 1 190 ? -19.221 20.957 39.828 1.00 78.19 190 SER A N 1
ATOM 1506 C CA . SER A 1 190 ? -19.957 22.189 39.515 1.00 78.19 190 SER A CA 1
ATOM 1507 C C . SER A 1 190 ? -21.242 22.291 40.339 1.00 78.19 190 SER A C 1
ATOM 1509 O O . SER A 1 190 ? -21.512 21.461 41.213 1.00 78.19 190 SER A O 1
ATOM 1511 N N . GLN A 1 191 ? -22.076 23.295 40.058 1.00 80.00 191 GLN A N 1
ATOM 1512 C CA . GLN A 1 191 ? -23.418 23.384 40.640 1.00 80.00 191 GLN A CA 1
ATOM 1513 C C . GLN A 1 191 ? -24.286 22.158 40.291 1.00 80.00 191 GLN A C 1
ATOM 1515 O O . GLN A 1 191 ? -25.125 21.759 41.094 1.00 80.00 191 GLN A O 1
ATOM 1520 N N . ARG A 1 192 ? -24.069 21.537 39.121 1.00 83.62 192 ARG A N 1
ATOM 1521 C CA . ARG A 1 192 ? -24.894 20.430 38.596 1.00 83.62 192 ARG A CA 1
ATOM 1522 C C . ARG A 1 192 ? -24.254 19.057 38.746 1.00 83.62 192 ARG A C 1
ATOM 1524 O O . ARG A 1 192 ? -24.965 18.071 38.920 1.00 83.62 192 ARG A O 1
ATOM 1531 N N . TRP A 1 193 ? -22.927 19.000 38.749 1.00 80.62 193 TRP A N 1
ATOM 1532 C CA . TRP A 1 193 ? -22.171 17.755 38.782 1.00 80.62 193 TRP A CA 1
ATOM 1533 C C . TRP A 1 193 ? -21.326 17.661 40.050 1.00 80.62 193 TRP A C 1
ATOM 1535 O O . TRP A 1 193 ? -20.643 18.607 40.439 1.00 80.62 193 TRP A O 1
ATOM 1545 N N . LYS A 1 194 ? -21.360 16.511 40.716 1.00 76.62 194 LYS A N 1
ATOM 1546 C CA . LYS A 1 194 ? -20.366 16.118 41.716 1.00 76.62 194 LYS A CA 1
ATOM 1547 C C . LYS A 1 194 ? -19.389 15.180 41.023 1.00 76.62 194 LYS A C 1
ATOM 1549 O O . LYS A 1 194 ? -19.801 14.105 40.598 1.00 76.62 194 LYS A O 1
ATOM 1554 N N . LEU A 1 195 ? -18.125 15.568 40.906 1.00 71.50 195 LEU A N 1
ATOM 1555 C CA . LEU A 1 195 ? -17.100 14.648 40.423 1.00 71.50 195 LEU A CA 1
ATOM 1556 C C . LEU A 1 195 ? -17.001 13.462 41.392 1.00 71.50 195 LEU A C 1
ATOM 1558 O O . LEU A 1 195 ? -16.929 13.655 42.607 1.00 71.50 195 LEU A O 1
ATOM 1562 N N . ILE A 1 196 ? -17.013 12.253 40.840 1.00 65.25 196 ILE A N 1
ATOM 1563 C CA . ILE A 1 196 ? -16.798 11.008 41.582 1.00 65.25 196 ILE A CA 1
ATOM 1564 C C . ILE A 1 196 ? -15.387 10.493 41.328 1.00 65.25 196 ILE A C 1
ATOM 1566 O O . ILE A 1 196 ? -14.692 10.157 42.282 1.00 65.25 196 ILE A O 1
ATOM 1570 N N . SER A 1 197 ? -14.939 10.499 40.070 1.00 55.47 197 SER A N 1
ATOM 1571 C CA . SER A 1 197 ? -13.550 10.194 39.722 1.00 55.47 197 SER A CA 1
ATOM 1572 C C . SER A 1 197 ? -13.161 10.817 38.384 1.00 55.47 197 SER A C 1
ATOM 1574 O O . SER A 1 197 ? -13.878 10.650 37.400 1.00 55.47 197 SER A O 1
ATOM 1576 N N . TRP A 1 198 ? -12.012 11.487 38.342 1.00 51.66 198 TRP A N 1
ATOM 1577 C CA . TRP A 1 198 ? -11.404 12.060 37.137 1.00 51.66 198 TRP A CA 1
ATOM 1578 C C . TRP A 1 198 ? -10.331 11.105 36.592 1.00 51.66 198 TRP A C 1
ATOM 1580 O O . TRP A 1 198 ? -9.585 10.531 37.379 1.00 51.66 198 TRP A O 1
ATOM 1590 N N . GLU A 1 199 ? -10.228 10.910 35.273 1.00 56.47 199 GLU A N 1
ATOM 1591 C CA . GLU A 1 199 ? -9.362 9.861 34.689 1.00 56.47 199 GLU A CA 1
ATOM 1592 C C . GLU A 1 199 ? -7.916 10.291 34.351 1.00 56.47 199 GLU A C 1
ATOM 1594 O O . GLU A 1 199 ? -7.166 9.480 33.805 1.00 56.47 199 GLU A O 1
ATOM 1599 N N . ARG A 1 200 ? -7.469 11.516 34.682 1.00 54.94 200 ARG A N 1
ATOM 1600 C CA . ARG A 1 200 ? -6.064 11.936 34.454 1.00 54.94 200 ARG A CA 1
ATOM 1601 C C . ARG A 1 200 ? -5.127 11.244 35.449 1.00 54.94 200 ARG A C 1
ATOM 1603 O O . ARG A 1 200 ? -5.246 11.478 36.646 1.00 54.94 200 ARG A O 1
ATOM 1610 N N . GLY A 1 201 ? -4.169 10.462 34.949 1.00 58.22 201 GLY A N 1
ATOM 1611 C CA . GLY A 1 201 ? -3.347 9.544 35.756 1.00 58.22 201 GLY A CA 1
ATOM 1612 C C . GLY A 1 201 ? -3.780 8.075 35.627 1.00 58.22 201 GLY A C 1
ATOM 1613 O O . GLY A 1 201 ? -3.548 7.269 36.528 1.00 58.22 201 GLY A O 1
ATOM 1614 N N . SER A 1 202 ? -4.434 7.706 34.523 1.00 66.94 202 SER A N 1
ATOM 1615 C CA . SER A 1 202 ? -4.830 6.327 34.190 1.00 66.94 202 SER A CA 1
ATOM 1616 C C . SER A 1 202 ? -4.128 5.841 32.916 1.00 66.94 202 SER A C 1
ATOM 1618 O O . SER A 1 202 ? -3.540 6.638 32.195 1.00 66.94 202 SER A O 1
ATOM 1620 N N . PHE A 1 203 ? -4.204 4.548 32.581 1.00 61.72 203 PHE A N 1
ATOM 1621 C CA . PHE A 1 203 ? -3.645 4.041 31.313 1.00 61.72 203 PHE A CA 1
ATOM 1622 C C . PHE A 1 203 ? -4.322 4.634 30.062 1.00 61.72 203 PHE A C 1
ATOM 1624 O O . PHE A 1 203 ? -3.703 4.702 29.001 1.00 61.72 203 PHE A O 1
ATOM 1631 N N . ASN A 1 204 ? -5.579 5.076 30.178 1.00 54.16 204 ASN A N 1
ATOM 1632 C CA . ASN A 1 204 ? -6.324 5.683 29.071 1.00 54.16 204 ASN A CA 1
ATOM 1633 C C . ASN A 1 204 ? -6.018 7.176 28.906 1.00 54.16 204 ASN A C 1
ATOM 1635 O O . ASN A 1 204 ? -6.069 7.682 27.788 1.00 54.16 204 ASN A O 1
ATOM 1639 N N . ALA A 1 205 ? -5.666 7.854 29.999 1.00 59.06 205 ALA A N 1
ATOM 1640 C CA . ALA A 1 205 ? -5.254 9.252 30.021 1.00 59.06 205 ALA A CA 1
ATOM 1641 C C . ALA A 1 205 ? -4.037 9.417 30.955 1.00 59.06 205 ALA A C 1
ATOM 1643 O O . ALA A 1 205 ? -4.185 9.885 32.097 1.00 59.06 205 ALA A O 1
ATOM 1644 N N . PRO A 1 206 ? -2.845 8.969 30.511 1.00 70.81 206 PRO A N 1
ATOM 1645 C CA . PRO A 1 206 ? -1.635 9.033 31.318 1.00 70.81 206 PRO A CA 1
ATOM 1646 C C . PRO A 1 206 ? -1.161 10.479 31.471 1.00 70.81 206 PRO A C 1
ATOM 1648 O O . PRO A 1 206 ? -1.435 11.340 30.636 1.00 70.81 206 PRO A O 1
ATOM 1651 N N . LYS A 1 207 ? -0.442 10.745 32.557 1.00 75.38 207 LYS A N 1
ATOM 1652 C CA . LYS A 1 207 ? 0.212 12.030 32.819 1.00 75.38 207 LYS A CA 1
ATOM 1653 C C . LYS A 1 207 ? 1.568 12.115 32.109 1.00 75.38 207 LYS A C 1
ATOM 1655 O O . LYS A 1 207 ? 2.237 11.100 31.913 1.00 75.38 207 LYS A O 1
ATOM 1660 N N . SER A 1 208 ? 1.984 13.327 31.747 1.00 80.62 208 SER A N 1
ATOM 1661 C CA . SER A 1 208 ? 3.357 13.592 31.288 1.00 80.62 208 SER A CA 1
ATOM 1662 C C . SER A 1 208 ? 4.300 13.719 32.486 1.00 80.62 208 SER A C 1
ATOM 1664 O O . SER A 1 208 ? 3.852 14.072 33.572 1.00 80.62 208 SER A O 1
ATOM 1666 N N . HIS A 1 209 ? 5.605 13.483 32.311 1.00 83.38 209 HIS A N 1
ATOM 1667 C CA . HIS A 1 209 ? 6.623 13.615 33.373 1.00 83.38 209 HIS A CA 1
ATOM 1668 C C . HIS A 1 209 ? 6.585 14.962 34.119 1.00 83.38 209 HIS A C 1
ATOM 1670 O O . HIS A 1 209 ? 6.872 15.014 35.313 1.00 83.38 209 HIS A O 1
ATOM 1676 N N . ASN A 1 210 ? 6.165 16.031 33.436 1.00 79.62 210 ASN A N 1
ATOM 1677 C CA . ASN A 1 210 ? 6.052 17.380 34.000 1.00 79.62 210 ASN A CA 1
ATOM 1678 C C . ASN A 1 210 ? 4.788 17.618 34.841 1.00 79.62 210 ASN A C 1
ATOM 1680 O O . ASN A 1 210 ? 4.673 18.650 35.510 1.00 79.62 210 ASN A O 1
ATOM 1684 N N . ASP A 1 211 ? 3.821 16.702 34.788 1.00 76.06 211 ASP A N 1
ATOM 1685 C CA . ASP A 1 211 ? 2.557 16.855 35.492 1.00 76.06 211 ASP A CA 1
ATOM 1686 C C . ASP A 1 211 ? 2.698 16.459 36.969 1.00 76.06 211 ASP A C 1
ATOM 1688 O O . ASP A 1 211 ? 3.250 15.399 37.279 1.00 76.06 211 ASP A O 1
ATOM 1692 N N . PRO A 1 212 ? 2.113 17.225 37.907 1.00 78.31 212 PRO A N 1
ATOM 1693 C CA . PRO A 1 212 ? 1.993 16.786 39.290 1.00 78.31 212 PRO A CA 1
ATOM 1694 C C . PRO A 1 212 ? 1.065 15.569 39.399 1.00 78.31 212 PRO A C 1
ATOM 1696 O O . PRO A 1 212 ? 0.024 15.490 38.729 1.00 78.31 212 PRO A O 1
ATOM 1699 N N . GLY A 1 213 ? 1.413 14.635 40.280 1.00 77.06 213 GLY A N 1
ATOM 1700 C CA . GLY A 1 213 ? 0.656 13.403 40.482 1.00 77.06 213 GLY A CA 1
ATOM 1701 C C . GLY A 1 213 ? 0.685 12.896 41.910 1.00 77.06 213 GLY A C 1
ATOM 1702 O O . GLY A 1 213 ? 1.410 13.385 42.780 1.00 77.06 213 GLY A O 1
ATOM 1703 N N . SER A 1 214 ? -0.178 11.923 42.151 1.00 80.25 214 SER A N 1
ATOM 1704 C CA . SER A 1 214 ? -0.266 11.170 43.393 1.00 80.25 214 SER A CA 1
ATOM 1705 C C . SER A 1 214 ? 0.255 9.749 43.204 1.00 80.25 214 SER A C 1
ATOM 1707 O O . SER A 1 214 ? 0.275 9.218 42.093 1.00 80.25 214 SER A O 1
ATOM 1709 N N . ALA A 1 215 ? 0.652 9.116 44.304 1.00 79.69 215 ALA A N 1
ATOM 1710 C CA . ALA A 1 215 ? 1.006 7.709 44.319 1.00 79.69 215 ALA A CA 1
ATOM 1711 C C . ALA A 1 215 ? -0.152 6.879 43.737 1.00 79.69 215 ALA A C 1
ATOM 1713 O O . ALA A 1 215 ? -1.298 6.994 44.174 1.00 79.69 215 ALA A O 1
ATOM 1714 N N . GLY A 1 216 ? 0.155 6.058 42.737 1.00 75.94 216 GLY A N 1
ATOM 1715 C CA . GLY A 1 216 ? -0.805 5.294 41.951 1.00 75.94 216 GLY A CA 1
ATOM 1716 C C . GLY A 1 216 ? -1.099 5.883 40.571 1.00 75.94 216 GLY A C 1
ATOM 1717 O O . GLY A 1 216 ? -1.585 5.140 39.720 1.00 75.94 216 GLY A O 1
ATOM 1718 N N . ASP A 1 217 ? -0.782 7.151 40.295 1.00 83.00 217 ASP A N 1
ATOM 1719 C CA . ASP A 1 217 ? -1.031 7.763 38.985 1.00 83.00 217 ASP A CA 1
ATOM 1720 C C . ASP A 1 217 ? -0.162 7.146 37.883 1.00 83.00 217 ASP A C 1
ATOM 1722 O O . ASP A 1 217 ? 1.030 6.899 38.064 1.00 83.00 217 ASP A O 1
ATOM 1726 N N . VAL A 1 218 ? -0.766 6.932 36.714 1.00 81.88 218 VAL A N 1
ATOM 1727 C CA . VAL A 1 218 ? -0.098 6.437 35.507 1.00 81.88 218 VAL A CA 1
ATOM 1728 C C . VAL A 1 218 ? 0.483 7.600 34.710 1.00 81.88 218 VAL A C 1
ATOM 1730 O O . VAL A 1 218 ? -0.221 8.555 34.375 1.00 81.88 218 VAL A O 1
ATOM 1733 N N . TYR A 1 219 ? 1.751 7.466 34.353 1.00 87.38 219 TYR A N 1
ATOM 1734 C CA . TYR A 1 219 ? 2.526 8.352 33.503 1.00 87.38 219 TYR A CA 1
ATOM 1735 C C . TYR A 1 219 ? 2.961 7.623 32.235 1.00 87.38 219 TYR A C 1
ATOM 1737 O O . TYR A 1 219 ? 3.093 6.398 32.235 1.00 87.38 219 TYR A O 1
ATOM 1745 N N . TYR A 1 220 ? 3.194 8.370 31.161 1.00 86.25 220 TYR A N 1
ATOM 1746 C CA . TYR A 1 220 ? 3.716 7.833 29.908 1.00 86.25 220 TYR A CA 1
ATOM 1747 C C . TYR A 1 220 ? 5.069 8.460 29.582 1.00 86.25 220 TYR A C 1
ATOM 1749 O O . TYR A 1 220 ? 5.242 9.674 29.681 1.00 86.25 220 TYR A O 1
ATOM 1757 N N . SER A 1 221 ? 6.029 7.616 29.216 1.00 82.75 221 SER A N 1
ATOM 1758 C CA . SER A 1 221 ? 7.328 8.032 28.702 1.00 82.75 221 SER A CA 1
ATOM 1759 C C . SER A 1 221 ? 7.303 7.952 27.182 1.00 82.75 221 SER A C 1
ATOM 1761 O O . SER A 1 221 ? 7.282 6.854 26.625 1.00 82.75 221 SER A O 1
ATOM 1763 N N . ASP A 1 222 ? 7.345 9.105 26.515 1.00 74.81 222 ASP A N 1
ATOM 1764 C CA . ASP A 1 222 ? 7.451 9.164 25.054 1.00 74.81 222 ASP A CA 1
ATOM 1765 C C . ASP A 1 222 ? 8.798 8.623 24.556 1.00 74.81 222 ASP A C 1
ATOM 1767 O O . ASP A 1 222 ? 8.857 7.961 23.524 1.00 74.81 222 ASP A O 1
ATOM 1771 N N . GLU A 1 223 ? 9.874 8.833 25.315 1.00 75.12 223 GLU A N 1
ATOM 1772 C CA . GLU A 1 223 ? 11.212 8.327 24.986 1.00 75.12 223 GLU A CA 1
ATOM 1773 C C . GLU A 1 223 ? 11.259 6.792 25.005 1.00 75.12 223 GLU A C 1
ATOM 1775 O O . GLU A 1 223 ? 11.703 6.162 24.047 1.00 75.12 223 GLU A O 1
ATOM 1780 N N . ASN A 1 224 ? 10.730 6.181 26.069 1.00 73.31 224 ASN A N 1
ATOM 1781 C CA . ASN A 1 224 ? 10.783 4.732 26.261 1.00 73.31 224 ASN A CA 1
ATOM 1782 C C . ASN A 1 224 ? 9.540 4.002 25.719 1.00 73.31 224 ASN A C 1
ATOM 1784 O O . ASN A 1 224 ? 9.464 2.781 25.838 1.00 73.31 224 ASN A O 1
ATOM 1788 N N . GLN A 1 225 ? 8.545 4.726 25.188 1.00 80.81 225 GLN A N 1
ATOM 1789 C CA . GLN A 1 225 ? 7.237 4.212 24.741 1.00 80.81 225 GLN A CA 1
ATOM 1790 C C . GLN A 1 225 ? 6.575 3.267 25.766 1.00 80.81 225 GLN A C 1
ATOM 1792 O O . GLN A 1 225 ? 6.078 2.189 25.431 1.00 80.81 225 GLN A O 1
ATOM 1797 N N . THR A 1 226 ? 6.623 3.645 27.045 1.00 84.44 226 THR A N 1
ATOM 1798 C CA . THR A 1 226 ? 6.231 2.794 28.182 1.00 84.44 226 THR A CA 1
ATOM 1799 C C . THR A 1 226 ? 5.460 3.578 29.238 1.00 84.44 226 THR A C 1
ATOM 1801 O O . THR A 1 226 ? 5.650 4.779 29.428 1.00 84.44 226 THR A O 1
ATOM 1804 N N . PHE A 1 227 ? 4.563 2.882 29.931 1.00 87.06 227 PHE A N 1
ATOM 1805 C CA . PHE A 1 227 ? 3.767 3.383 31.039 1.00 87.06 227 PHE A CA 1
ATOM 1806 C C . PHE A 1 227 ? 4.478 3.123 32.368 1.00 87.06 227 PHE A C 1
ATOM 1808 O O . PHE A 1 227 ? 5.057 2.056 32.581 1.00 87.06 227 PHE A O 1
ATOM 1815 N N . TYR A 1 228 ? 4.356 4.068 33.293 1.00 91.31 228 TYR A N 1
ATOM 1816 C CA . TYR A 1 228 ? 4.891 3.982 34.649 1.00 91.31 228 TYR A CA 1
ATOM 1817 C C . TYR A 1 228 ? 3.822 4.378 35.659 1.00 91.31 228 TYR A C 1
ATOM 1819 O O . TYR A 1 228 ? 3.005 5.246 35.379 1.00 91.31 228 TYR A O 1
ATOM 1827 N N . ILE A 1 229 ? 3.818 3.760 36.836 1.00 89.69 229 ILE A N 1
ATOM 1828 C CA . ILE A 1 229 ? 2.945 4.148 37.948 1.00 89.69 229 ILE A CA 1
ATOM 1829 C C . ILE A 1 229 ? 3.798 4.817 39.020 1.00 89.69 229 ILE A C 1
ATOM 1831 O O . ILE A 1 229 ? 4.794 4.250 39.471 1.00 89.69 229 ILE A O 1
ATOM 1835 N N . LEU A 1 230 ? 3.417 6.025 39.418 1.00 90.81 230 LEU A N 1
ATOM 1836 C CA . LEU A 1 230 ? 4.140 6.812 40.408 1.00 90.81 230 LEU A CA 1
ATOM 1837 C C . LEU A 1 230 ? 3.971 6.204 41.811 1.00 90.81 230 LEU A C 1
ATOM 1839 O O . LEU A 1 230 ? 2.861 5.857 42.207 1.00 90.81 230 LEU A O 1
ATOM 1843 N N . LYS A 1 231 ? 5.053 6.075 42.586 1.00 88.25 231 LYS A N 1
ATOM 1844 C CA . LYS A 1 231 ? 5.030 5.530 43.961 1.00 88.25 231 LYS A CA 1
ATOM 1845 C C . LYS A 1 231 ? 4.821 6.593 45.044 1.00 88.25 231 LYS A C 1
ATOM 1847 O O . LYS A 1 231 ? 4.466 6.245 46.167 1.00 88.25 231 LYS A O 1
ATOM 1852 N N . ALA A 1 232 ? 5.028 7.868 44.717 1.00 82.12 232 ALA A N 1
ATOM 1853 C CA . ALA A 1 232 ? 5.013 8.987 45.658 1.00 82.12 232 ALA A CA 1
ATOM 1854 C C . ALA A 1 232 ? 4.068 10.116 45.211 1.00 82.12 232 ALA A C 1
ATOM 1856 O O . ALA A 1 232 ? 3.645 10.174 44.065 1.00 82.12 232 ALA A O 1
ATOM 1857 N N . ASN A 1 233 ? 3.731 11.036 46.116 1.00 81.69 233 ASN A N 1
ATOM 1858 C CA . ASN A 1 233 ? 2.993 12.251 45.759 1.00 81.69 233 ASN A CA 1
ATOM 1859 C C . ASN A 1 233 ? 3.990 13.364 45.414 1.00 81.69 233 ASN A C 1
ATOM 1861 O O . ASN A 1 233 ? 4.899 13.619 46.202 1.00 81.69 233 ASN A O 1
ATOM 1865 N N . GLY A 1 234 ? 3.817 14.050 44.285 1.00 77.06 234 GLY A N 1
ATOM 1866 C CA . GLY A 1 234 ? 4.703 15.149 43.894 1.00 77.06 234 GLY A CA 1
ATOM 1867 C C . GLY A 1 234 ? 4.719 15.431 42.395 1.00 77.06 234 GLY A C 1
ATOM 1868 O O . GLY A 1 234 ? 3.984 14.817 41.625 1.00 77.06 234 GLY A O 1
ATOM 1869 N N . ASN A 1 235 ? 5.559 16.382 41.981 1.00 82.12 235 ASN A N 1
ATOM 1870 C CA . ASN A 1 235 ? 5.843 16.640 40.570 1.00 82.12 235 ASN A CA 1
ATOM 1871 C C . ASN A 1 235 ? 7.167 15.956 40.177 1.00 82.12 235 ASN A C 1
ATOM 1873 O O . ASN A 1 235 ? 8.222 16.426 40.615 1.00 82.12 235 ASN A O 1
ATOM 1877 N N . PRO A 1 236 ? 7.139 14.880 39.367 1.00 85.44 236 PRO A N 1
ATOM 1878 C CA . PRO A 1 236 ? 8.337 14.117 39.039 1.00 85.44 236 PRO A CA 1
ATOM 1879 C C . PRO A 1 236 ? 9.465 14.938 38.406 1.00 85.44 236 PRO A C 1
ATOM 1881 O O . PRO A 1 236 ? 10.629 14.676 38.711 1.00 85.44 236 PRO A O 1
ATOM 1884 N N . SER A 1 237 ? 9.158 15.949 37.586 1.00 82.81 237 SER A N 1
ATOM 1885 C CA . SER A 1 237 ? 10.191 16.785 36.963 1.00 82.81 237 SER A CA 1
ATOM 1886 C C . SER A 1 237 ? 10.891 17.710 37.959 1.00 82.81 237 SER A C 1
ATOM 1888 O O . SER A 1 237 ? 12.108 17.870 37.889 1.00 82.81 237 SER A O 1
ATOM 1890 N N . LEU A 1 238 ? 10.165 18.241 38.949 1.00 83.44 238 LEU A N 1
ATOM 1891 C CA . LEU A 1 238 ? 10.736 19.103 39.994 1.00 83.44 238 LEU A CA 1
ATOM 1892 C C . LEU A 1 238 ? 11.606 18.332 40.991 1.00 83.44 238 LEU A C 1
ATOM 1894 O O . LEU A 1 238 ? 12.562 18.886 41.527 1.00 83.44 238 LEU A O 1
ATOM 1898 N N . TYR A 1 239 ? 11.283 17.062 41.235 1.00 83.62 239 TYR A N 1
ATOM 1899 C CA . TYR A 1 239 ? 12.045 16.199 42.138 1.00 83.62 239 TYR A CA 1
ATOM 1900 C C . TYR A 1 239 ? 13.143 15.384 41.435 1.00 83.62 239 TYR A C 1
ATOM 1902 O O . TYR A 1 239 ? 13.837 14.609 42.090 1.00 83.62 239 TYR A O 1
ATOM 1910 N N . GLY A 1 240 ? 13.320 15.542 40.117 1.00 83.75 240 GLY A N 1
ATOM 1911 C CA . GLY A 1 240 ? 14.325 14.797 39.350 1.00 83.75 240 GLY A CA 1
ATOM 1912 C C . GLY A 1 240 ? 14.045 13.292 39.269 1.00 83.75 240 GLY A C 1
ATOM 1913 O O . GLY A 1 240 ? 14.967 12.486 39.156 1.00 83.75 240 GLY A O 1
ATOM 1914 N N . TRP A 1 241 ? 12.779 12.881 39.350 1.00 89.81 241 TRP A N 1
ATOM 1915 C CA . TRP A 1 241 ? 12.372 11.477 39.290 1.00 89.81 241 TRP A CA 1
ATOM 1916 C C . TRP A 1 241 ? 12.269 11.004 37.842 1.00 89.81 241 TRP A C 1
ATOM 1918 O O . TRP A 1 241 ? 11.176 10.874 37.290 1.00 89.81 241 TRP A O 1
ATOM 1928 N N . PHE A 1 242 ? 13.404 10.751 37.201 1.00 87.31 242 PHE A N 1
ATOM 1929 C CA . PHE A 1 242 ? 13.442 10.255 35.824 1.00 87.31 242 PHE A CA 1
ATOM 1930 C C . PHE A 1 242 ? 12.841 8.848 35.694 1.00 87.31 242 PHE A C 1
ATOM 1932 O O . PHE A 1 242 ? 12.899 8.039 36.628 1.00 87.31 242 PHE A O 1
ATOM 1939 N N . PHE A 1 243 ? 12.264 8.556 34.525 1.00 86.44 243 PHE A N 1
ATOM 1940 C CA . PHE A 1 243 ? 11.820 7.202 34.207 1.00 86.44 243 PHE A CA 1
ATOM 1941 C C . PHE A 1 243 ? 13.035 6.259 34.129 1.00 86.44 243 PHE A C 1
ATOM 1943 O O . PHE A 1 243 ? 14.050 6.626 33.535 1.00 86.44 243 PHE A O 1
ATOM 1950 N N . PRO A 1 244 ? 12.967 5.057 34.722 1.00 8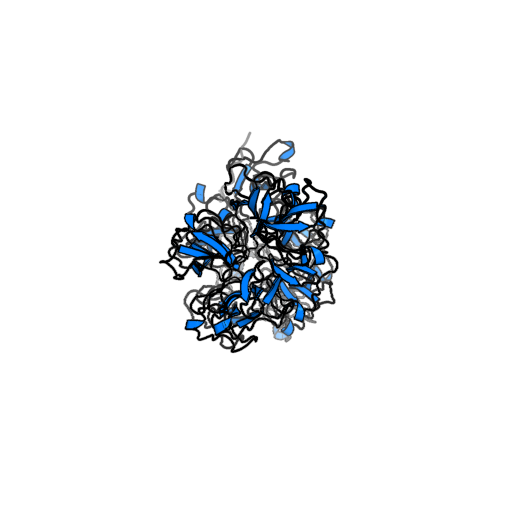2.69 244 PRO A N 1
ATOM 1951 C CA . PRO A 1 244 ? 14.052 4.086 34.634 1.00 82.69 244 PRO A CA 1
ATOM 1952 C C . PRO A 1 244 ? 14.195 3.539 33.204 1.00 82.69 244 PRO A C 1
ATOM 1954 O O . PRO A 1 244 ? 13.208 3.201 32.559 1.00 82.69 244 PRO A O 1
ATOM 1957 N N . SER A 1 245 ? 15.432 3.419 32.716 1.00 72.06 245 SER A N 1
ATOM 1958 C CA . SER A 1 245 ? 15.749 3.008 31.336 1.00 72.06 245 SER A CA 1
ATOM 1959 C C . SER A 1 245 ? 15.765 1.492 31.104 1.00 72.06 245 SER A C 1
ATOM 1961 O O . SER A 1 245 ? 15.861 1.039 29.968 1.00 72.06 245 SER A O 1
ATOM 1963 N N . ASN A 1 246 ? 15.689 0.692 32.166 1.00 73.81 246 ASN A N 1
ATOM 1964 C CA . ASN A 1 246 ? 15.861 -0.762 32.129 1.00 73.81 246 ASN A CA 1
ATOM 1965 C C . ASN A 1 246 ? 14.545 -1.550 32.234 1.00 73.81 246 ASN A C 1
ATOM 1967 O O . ASN A 1 246 ? 14.591 -2.738 32.542 1.00 73.81 246 ASN A O 1
ATOM 1971 N N . GLU A 1 247 ? 13.391 -0.909 32.015 1.00 78.38 247 GLU A N 1
ATOM 1972 C CA . GLU A 1 247 ? 12.064 -1.546 32.117 1.00 78.38 247 GLU A CA 1
ATOM 1973 C C . GLU A 1 247 ? 11.809 -2.205 33.491 1.00 78.38 247 GLU A C 1
ATOM 1975 O O . GLU A 1 247 ? 11.092 -3.199 33.614 1.00 78.38 247 GLU A O 1
ATOM 1980 N N . GLN A 1 248 ? 12.407 -1.649 34.551 1.00 80.00 248 GLN A N 1
ATOM 1981 C CA . GLN A 1 248 ? 12.251 -2.121 35.926 1.00 80.00 248 GLN A CA 1
ATOM 1982 C C . GLN A 1 248 ? 11.606 -1.070 36.820 1.00 80.00 248 GLN A C 1
ATOM 1984 O O . GLN A 1 248 ? 11.598 0.129 36.539 1.00 80.00 248 GLN A O 1
ATOM 1989 N N . ASP A 1 249 ? 11.081 -1.545 37.942 1.00 87.56 249 ASP A N 1
ATOM 1990 C CA . ASP A 1 249 ? 10.648 -0.681 39.028 1.00 87.56 249 ASP A CA 1
ATOM 1991 C C . ASP A 1 249 ? 11.882 -0.031 39.673 1.00 87.56 249 ASP A C 1
ATOM 1993 O O . ASP A 1 249 ? 12.922 -0.669 39.831 1.00 87.56 249 ASP A O 1
ATOM 1997 N N . ASN A 1 250 ? 11.760 1.217 40.114 1.00 87.19 250 ASN A N 1
ATOM 1998 C CA . ASN A 1 250 ? 12.771 1.877 40.941 1.00 87.19 250 ASN A CA 1
ATOM 1999 C C . ASN A 1 250 ? 12.118 2.496 42.185 1.00 87.19 250 ASN A C 1
ATOM 2001 O O . ASN A 1 250 ? 10.974 2.179 42.510 1.00 87.19 250 ASN A O 1
ATOM 2005 N N . GLU A 1 251 ? 12.830 3.347 42.920 1.00 88.31 251 GLU A N 1
ATOM 2006 C CA . GLU A 1 251 ? 12.303 3.978 44.138 1.00 88.31 251 GLU A CA 1
ATOM 2007 C C . GLU A 1 251 ? 11.019 4.794 43.891 1.00 88.31 251 GLU A C 1
ATOM 2009 O O . GLU A 1 251 ? 10.113 4.780 44.723 1.00 88.31 251 GLU A O 1
ATOM 2014 N N . ASN A 1 252 ? 10.891 5.421 42.717 1.00 90.00 252 ASN A N 1
ATOM 2015 C CA . ASN A 1 252 ? 9.822 6.377 42.409 1.00 90.00 252 ASN A CA 1
ATOM 2016 C C . ASN A 1 252 ? 8.755 5.824 41.456 1.00 90.00 252 ASN A C 1
ATOM 2018 O O . ASN A 1 252 ? 7.624 6.308 41.452 1.00 90.00 252 ASN A O 1
ATOM 2022 N N . TRP A 1 253 ? 9.087 4.801 40.669 1.00 91.44 253 TRP A N 1
ATOM 2023 C CA . TRP A 1 253 ? 8.258 4.295 39.579 1.00 91.44 253 TRP A CA 1
ATOM 2024 C C . TRP A 1 253 ? 8.057 2.781 39.669 1.00 91.44 253 TRP A C 1
ATOM 2026 O O . TRP A 1 253 ? 8.978 2.026 39.983 1.00 91.44 253 TRP A O 1
ATOM 2036 N N . ILE A 1 254 ? 6.846 2.323 39.365 1.00 90.38 254 ILE A N 1
ATOM 2037 C CA . ILE A 1 254 ? 6.549 0.935 38.988 1.00 90.38 254 ILE A CA 1
ATOM 2038 C C . ILE A 1 254 ? 6.485 0.898 37.462 1.00 90.38 254 ILE A C 1
ATOM 2040 O O . ILE A 1 254 ? 5.727 1.664 36.864 1.00 90.38 254 ILE A O 1
ATOM 2044 N N . TYR A 1 255 ? 7.243 0.010 36.827 1.00 90.56 255 TYR A N 1
ATOM 2045 C CA . TYR A 1 255 ? 7.158 -0.191 35.384 1.00 90.56 255 TYR A CA 1
ATOM 2046 C C . TYR A 1 255 ? 5.831 -0.872 35.028 1.00 90.56 255 TYR A C 1
ATOM 2048 O O . TYR A 1 255 ? 5.526 -1.972 35.497 1.00 90.56 255 TYR A O 1
ATOM 2056 N N . ALA A 1 256 ? 5.016 -0.224 34.199 1.00 84.75 256 ALA A N 1
ATOM 2057 C CA . ALA A 1 256 ? 3.652 -0.658 33.923 1.00 84.75 256 ALA A CA 1
ATOM 2058 C C . ALA A 1 256 ? 3.441 -1.266 32.526 1.00 84.75 256 ALA A C 1
ATOM 2060 O O . ALA A 1 256 ? 2.310 -1.621 32.173 1.00 84.75 256 ALA A O 1
ATOM 2061 N N . GLY A 1 257 ? 4.530 -1.441 31.774 1.00 87.12 257 GLY A N 1
ATOM 2062 C CA . GLY A 1 257 ? 4.527 -2.034 30.440 1.00 87.12 257 GLY A CA 1
ATOM 2063 C C . GLY A 1 257 ? 4.341 -1.020 29.311 1.00 87.12 257 GLY A C 1
ATOM 2064 O O . GLY A 1 257 ? 4.330 0.185 29.526 1.00 87.12 257 GLY A O 1
ATOM 2065 N N . ARG A 1 258 ? 4.190 -1.514 28.088 1.00 85.75 258 ARG A N 1
ATOM 2066 C CA . ARG A 1 258 ? 3.940 -0.785 26.837 1.00 85.75 258 ARG A CA 1
ATOM 2067 C C . ARG A 1 258 ? 2.455 -0.703 26.473 1.00 85.75 258 ARG A C 1
ATOM 2069 O O . ARG A 1 258 ? 2.086 0.126 25.648 1.00 85.75 258 ARG A O 1
ATOM 2076 N N . HIS A 1 259 ? 1.598 -1.534 27.067 1.00 79.00 259 HIS A N 1
ATOM 2077 C CA . HIS A 1 259 ? 0.186 -1.638 26.673 1.00 79.00 259 HIS A CA 1
ATOM 2078 C C . HIS A 1 259 ? -0.781 -1.075 27.720 1.00 79.00 259 HIS A C 1
ATOM 2080 O O . HIS A 1 259 ? -0.541 -1.163 28.927 1.00 79.00 259 HIS A O 1
ATOM 2086 N N . LYS A 1 260 ? -1.920 -0.529 27.269 1.00 73.56 260 LYS A N 1
ATOM 2087 C CA . LYS A 1 260 ? -2.916 0.135 28.139 1.00 73.56 260 LYS A CA 1
ATOM 2088 C C . LYS A 1 260 ? -3.780 -0.842 28.937 1.00 73.56 260 LYS A C 1
ATOM 2090 O O . LYS A 1 260 ? -4.327 -0.483 29.977 1.00 73.56 260 LYS A O 1
ATOM 2095 N N . GLY A 1 261 ? -3.890 -2.087 28.483 1.00 64.06 261 GLY A N 1
ATOM 2096 C CA . GLY A 1 261 ? -4.824 -3.067 29.037 1.00 64.06 261 GLY A CA 1
ATOM 2097 C C . GLY A 1 261 ? -6.251 -2.849 28.542 1.00 64.06 261 GLY A C 1
ATOM 2098 O O . GLY A 1 261 ? -7.203 -3.105 29.277 1.00 64.06 261 GLY A O 1
ATOM 2099 N N . THR A 1 262 ? -6.391 -2.346 27.317 1.00 55.53 262 THR A N 1
ATOM 2100 C CA . THR A 1 262 ? -7.661 -2.166 26.608 1.00 55.53 262 THR A CA 1
ATOM 2101 C C . THR A 1 262 ? -7.799 -3.206 25.499 1.00 55.53 262 THR A C 1
ATOM 2103 O O . THR A 1 262 ? -6.924 -4.040 25.284 1.00 55.53 262 THR A O 1
ATOM 2106 N N . LEU A 1 263 ? -8.926 -3.187 24.795 1.00 49.25 263 LEU A N 1
ATOM 2107 C CA . LEU A 1 263 ? -9.217 -4.143 23.729 1.00 49.25 263 LEU A CA 1
ATOM 2108 C C . LEU A 1 263 ? -8.263 -3.996 22.530 1.00 49.25 263 LEU A C 1
ATOM 2110 O O . LEU A 1 263 ? -7.842 -4.984 21.931 1.00 49.25 263 LEU A O 1
ATOM 2114 N N . ASP A 1 264 ? -7.940 -2.746 22.209 1.00 48.12 264 ASP A N 1
ATOM 2115 C CA . ASP A 1 264 ? -7.048 -2.277 21.147 1.00 48.12 264 ASP A CA 1
ATOM 2116 C C . ASP A 1 264 ? -5.565 -2.278 21.558 1.00 48.12 264 ASP A C 1
ATOM 2118 O O . ASP A 1 264 ? -4.685 -2.273 20.702 1.00 48.12 264 ASP A O 1
ATOM 2122 N N . SER A 1 265 ? -5.279 -2.326 22.862 1.00 61.84 265 SER A N 1
ATOM 2123 C CA . SER A 1 265 ? -3.927 -2.394 23.426 1.00 61.84 265 SER A CA 1
ATOM 2124 C C . SER A 1 265 ? -3.903 -3.356 24.625 1.00 61.84 265 SER A C 1
ATOM 2126 O O . SER A 1 265 ? -3.780 -2.911 25.775 1.00 61.84 265 SER A O 1
ATOM 2128 N N . PRO A 1 266 ? -4.088 -4.672 24.393 1.00 70.88 266 PRO A N 1
ATOM 2129 C CA . PRO A 1 266 ? -4.098 -5.654 25.469 1.00 70.88 266 PRO A CA 1
ATOM 2130 C C . PRO A 1 266 ? -2.690 -5.841 26.038 1.00 70.88 266 PRO A C 1
ATOM 2132 O O . PRO A 1 266 ? -1.705 -5.795 25.306 1.00 70.88 266 PRO A O 1
ATOM 2135 N N . LYS A 1 267 ? -2.606 -6.071 27.347 1.00 81.56 267 LYS A N 1
ATOM 2136 C CA . LYS A 1 267 ? -1.350 -6.342 28.053 1.00 81.56 267 LYS A CA 1
ATOM 2137 C C . LYS A 1 267 ? -0.849 -7.771 27.816 1.00 81.56 267 LYS A C 1
ATOM 2139 O O . LYS A 1 267 ? -1.631 -8.691 27.565 1.00 81.56 267 LYS A O 1
ATOM 2144 N N . THR A 1 268 ? 0.456 -7.968 27.938 1.00 86.31 268 THR A N 1
ATOM 2145 C CA . THR A 1 268 ? 1.118 -9.275 28.002 1.00 86.31 268 THR A CA 1
ATOM 2146 C C . THR A 1 268 ? 1.315 -9.696 29.456 1.00 86.31 268 THR A C 1
ATOM 2148 O O . THR A 1 268 ? 1.258 -8.873 30.367 1.00 86.31 268 THR A O 1
ATOM 2151 N N . TRP A 1 269 ? 1.524 -10.992 29.701 1.00 83.25 269 TRP A N 1
ATOM 2152 C CA . TRP A 1 269 ? 1.580 -11.574 31.052 1.00 83.25 269 TRP A CA 1
ATOM 2153 C C . TRP A 1 269 ? 2.608 -10.923 31.998 1.00 83.25 269 TRP A C 1
ATOM 2155 O O . TRP A 1 269 ? 2.412 -10.912 33.215 1.00 83.25 269 TRP A O 1
ATOM 2165 N N . ASP A 1 270 ? 3.671 -10.340 31.447 1.00 85.06 270 ASP A N 1
ATOM 2166 C CA . ASP A 1 270 ? 4.737 -9.695 32.215 1.00 85.06 270 ASP A CA 1
ATOM 2167 C C . ASP A 1 270 ? 4.435 -8.246 32.618 1.00 85.06 270 ASP A C 1
ATOM 2169 O O . ASP A 1 270 ? 5.165 -7.646 33.409 1.00 85.06 270 ASP A O 1
ATOM 2173 N N . GLU A 1 271 ? 3.349 -7.663 32.116 1.00 87.38 271 GLU A N 1
ATOM 2174 C CA . GLU A 1 271 ? 3.021 -6.262 32.353 1.00 87.38 271 GLU A CA 1
ATOM 2175 C C . GLU A 1 271 ? 2.142 -6.072 33.589 1.00 87.38 271 GLU A C 1
ATOM 2177 O O . GLU A 1 271 ? 1.252 -6.871 33.894 1.00 87.38 271 GLU A O 1
ATOM 2182 N N . TYR A 1 272 ? 2.358 -4.959 34.294 1.00 89.12 272 TYR A N 1
ATOM 2183 C CA . TYR A 1 272 ? 1.504 -4.565 35.411 1.00 89.12 272 TYR A CA 1
ATOM 2184 C C . TYR A 1 272 ? 0.117 -4.163 34.899 1.00 89.12 272 TYR A C 1
ATOM 2186 O O . TYR A 1 272 ? -0.004 -3.334 33.990 1.00 89.12 272 TYR A O 1
ATOM 2194 N N . GLY A 1 273 ? -0.932 -4.695 35.518 1.00 80.81 273 GLY A N 1
ATOM 2195 C CA . GLY A 1 273 ? -2.320 -4.375 35.199 1.00 80.81 273 GLY A CA 1
ATOM 2196 C C . GLY A 1 273 ? -3.103 -3.987 36.439 1.00 80.81 273 GLY A C 1
ATOM 2197 O O . GLY A 1 273 ? -2.843 -4.475 37.538 1.00 80.81 273 GLY A O 1
ATOM 2198 N N . ARG A 1 274 ? -4.100 -3.122 36.255 1.00 78.50 274 ARG A N 1
ATOM 2199 C CA . ARG A 1 274 ? -5.128 -2.886 37.274 1.00 78.50 274 ARG A CA 1
ATOM 2200 C C . ARG A 1 274 ? -6.232 -3.931 37.131 1.00 78.50 274 ARG A C 1
ATOM 2202 O O . ARG A 1 274 ? -6.358 -4.580 36.092 1.00 78.50 274 ARG A O 1
ATOM 2209 N N . ALA A 1 275 ? -7.058 -4.081 38.163 1.00 68.88 275 ALA A N 1
ATOM 2210 C CA . ALA A 1 275 ? -8.273 -4.877 38.032 1.00 68.88 275 ALA A CA 1
ATOM 2211 C C . ALA A 1 275 ? -9.135 -4.328 36.872 1.00 68.88 275 ALA A C 1
ATOM 2213 O O . ALA A 1 275 ? -9.363 -3.125 36.772 1.00 68.88 275 ALA A O 1
ATOM 2214 N N . GLY A 1 276 ? -9.569 -5.207 35.973 1.00 58.31 276 GLY A N 1
ATOM 2215 C CA . GLY A 1 276 ? -10.263 -4.895 34.726 1.00 58.31 276 GLY A CA 1
ATOM 2216 C C . GLY A 1 276 ? -9.361 -4.798 33.491 1.00 58.31 276 GLY A C 1
ATOM 2217 O O . GLY A 1 276 ? -9.884 -4.893 32.383 1.00 58.31 276 GLY A O 1
ATOM 2218 N N . SER A 1 277 ? -8.035 -4.662 33.638 1.00 74.19 277 SER A N 1
ATOM 2219 C CA . SER A 1 277 ? -7.120 -4.616 32.489 1.00 74.19 277 SER A CA 1
ATOM 2220 C C . SER A 1 277 ? -7.213 -5.895 31.654 1.00 74.19 277 SER A C 1
ATOM 2222 O O . SER A 1 277 ? -7.199 -7.002 32.197 1.00 74.19 277 SER A O 1
ATOM 2224 N N . LEU A 1 278 ? -7.292 -5.735 30.333 1.00 71.50 278 LEU A N 1
ATOM 2225 C CA . LEU A 1 278 ? -7.334 -6.827 29.368 1.00 71.50 278 LEU A CA 1
ATOM 2226 C C . LEU A 1 278 ? -5.930 -7.285 28.991 1.00 71.50 278 LEU A C 1
ATOM 2228 O O . LEU A 1 278 ? -5.060 -6.472 28.687 1.00 71.50 278 LEU A O 1
ATOM 2232 N N . TYR A 1 279 ? -5.751 -8.598 28.972 1.00 82.69 279 TYR A N 1
ATOM 2233 C CA . TYR A 1 279 ? -4.546 -9.296 28.565 1.00 82.69 279 TYR A CA 1
ATOM 2234 C C . TYR A 1 279 ? -4.858 -10.186 27.373 1.00 82.69 279 TYR A C 1
ATOM 2236 O O . TYR A 1 279 ? -5.947 -10.758 27.303 1.00 82.69 279 TYR A O 1
ATOM 2244 N N . LEU A 1 280 ? -3.900 -10.320 26.461 1.00 79.19 280 LEU A N 1
ATOM 2245 C CA . LEU A 1 280 ? -3.986 -11.235 25.328 1.00 79.19 280 LEU A CA 1
ATOM 2246 C C . LEU A 1 280 ? -2.772 -12.156 25.339 1.00 79.19 280 LEU A C 1
ATOM 2248 O O . LEU A 1 280 ? -1.641 -11.700 25.187 1.00 79.19 280 LEU A O 1
ATOM 2252 N N . GLN A 1 281 ? -3.022 -13.457 25.466 1.00 73.06 281 GLN A N 1
ATOM 2253 C CA . GLN A 1 281 ? -1.981 -14.475 25.381 1.00 73.06 281 GLN A CA 1
ATOM 2254 C C . GLN A 1 281 ? -2.324 -15.488 24.279 1.00 73.06 281 GLN A C 1
ATOM 2256 O O . GLN A 1 281 ? -3.421 -16.066 24.294 1.00 73.06 281 GLN A O 1
ATOM 2261 N N . PRO A 1 282 ? -1.397 -15.760 23.338 1.00 61.34 282 PRO A N 1
ATOM 2262 C CA . PRO A 1 282 ? -1.553 -16.842 22.371 1.00 61.34 282 PRO A CA 1
ATOM 2263 C C . PRO A 1 282 ? -1.876 -18.168 23.070 1.00 61.34 282 PRO A C 1
ATOM 2265 O O . PRO A 1 282 ? -1.188 -18.565 24.007 1.00 61.34 282 PRO A O 1
ATOM 2268 N N . GLY A 1 283 ? -2.944 -18.838 22.634 1.00 57.72 283 GLY A N 1
ATOM 2269 C CA . GLY A 1 283 ? -3.399 -20.098 23.231 1.00 57.72 283 GLY A CA 1
ATOM 2270 C C . GLY A 1 283 ? -4.317 -19.967 24.454 1.00 57.72 283 GLY A C 1
ATOM 2271 O O . GLY A 1 283 ? -4.901 -20.974 24.839 1.00 57.72 283 GLY A O 1
ATOM 2272 N N . TYR A 1 284 ? -4.542 -18.756 24.994 1.00 65.56 284 TYR A N 1
ATOM 2273 C CA . TYR A 1 284 ? -5.484 -18.511 26.109 1.00 65.56 284 TYR A CA 1
ATOM 2274 C C . TYR A 1 284 ? -6.568 -17.452 25.817 1.00 65.56 284 TYR A C 1
ATOM 2276 O O . TYR A 1 284 ? -7.591 -17.419 26.502 1.00 65.56 284 TYR A O 1
ATOM 2284 N N . GLY A 1 285 ? -6.388 -16.621 24.784 1.00 66.06 285 GLY A N 1
ATOM 2285 C CA . GLY A 1 285 ? -7.366 -15.608 24.365 1.00 66.06 285 GLY A CA 1
ATOM 2286 C C . GLY A 1 285 ? -7.269 -14.303 25.162 1.00 66.06 285 GLY A C 1
ATOM 2287 O O . GLY A 1 285 ? -6.225 -13.992 25.734 1.00 66.06 285 GLY A O 1
ATOM 2288 N N . TYR A 1 286 ? -8.355 -13.527 25.167 1.00 65.69 286 TYR A N 1
ATOM 2289 C CA . TYR A 1 286 ? -8.512 -12.310 25.962 1.00 65.69 286 TYR A CA 1
ATOM 2290 C C . TYR A 1 286 ? -8.974 -12.642 27.382 1.00 65.69 286 TYR A C 1
ATOM 2292 O O . TYR A 1 286 ? -10.012 -13.288 27.579 1.00 65.69 286 TYR A O 1
ATOM 2300 N N . LEU A 1 287 ? -8.249 -12.136 28.379 1.00 75.00 287 LEU A N 1
ATOM 2301 C CA . LEU A 1 287 ? -8.575 -12.278 29.798 1.00 75.00 287 LEU A CA 1
ATOM 2302 C C . LEU A 1 287 ? -8.552 -10.917 30.490 1.00 75.00 287 LEU A C 1
ATOM 2304 O O . LEU A 1 287 ? -7.642 -10.126 30.284 1.00 75.00 287 LEU A O 1
ATOM 2308 N N . ALA A 1 288 ? -9.539 -10.650 31.337 1.00 75.06 288 ALA A N 1
ATOM 2309 C CA . ALA A 1 288 ? -9.538 -9.496 32.222 1.00 75.06 288 ALA A CA 1
ATOM 2310 C C . ALA A 1 288 ? -8.906 -9.881 33.562 1.00 75.06 288 ALA A C 1
ATOM 2312 O O . ALA A 1 288 ? -9.240 -10.915 34.146 1.00 75.06 288 ALA A O 1
ATOM 2313 N N . LEU A 1 289 ? -8.002 -9.050 34.061 1.00 79.19 289 LEU A N 1
ATOM 2314 C CA . LEU A 1 289 ? -7.351 -9.251 35.347 1.00 79.19 289 LEU A CA 1
ATOM 2315 C C . LEU A 1 289 ? -8.315 -8.868 36.486 1.00 79.19 289 LEU A C 1
ATOM 2317 O O . LEU A 1 289 ? -8.858 -7.774 36.491 1.00 79.19 289 LEU A O 1
ATOM 2321 N N . ASN A 1 290 ? -8.546 -9.734 37.469 1.00 71.00 290 ASN A N 1
ATOM 2322 C CA . ASN A 1 290 ? -9.412 -9.449 38.628 1.00 71.00 290 ASN A CA 1
ATOM 2323 C C . ASN A 1 290 ? -8.643 -8.836 39.807 1.00 71.00 290 ASN A C 1
ATOM 2325 O O . ASN A 1 290 ? -9.248 -8.296 40.730 1.00 71.00 290 ASN A O 1
ATOM 2329 N N . THR A 1 291 ? -7.319 -8.977 39.828 1.00 74.69 291 THR A N 1
ATOM 2330 C CA . THR A 1 291 ? -6.455 -8.546 40.933 1.00 74.69 291 THR A CA 1
ATOM 2331 C C . THR A 1 291 ? -5.363 -7.651 40.382 1.00 74.69 291 THR A C 1
ATOM 2333 O O . THR A 1 291 ? -4.599 -8.091 39.537 1.00 74.69 291 THR A O 1
ATOM 2336 N N . GLU A 1 292 ? -5.287 -6.407 40.847 1.00 82.31 292 GLU A N 1
ATOM 2337 C CA . GLU A 1 292 ? -4.224 -5.491 40.437 1.00 82.31 292 GLU A CA 1
ATOM 2338 C C . GLU A 1 292 ? -2.834 -6.038 40.797 1.00 82.31 292 GLU A C 1
ATOM 2340 O O . GLU A 1 292 ? -2.621 -6.528 41.907 1.00 82.31 292 GLU A O 1
ATOM 2345 N N . GLY A 1 293 ? -1.897 -5.943 39.854 1.00 81.88 293 GLY A N 1
ATOM 2346 C CA . GLY A 1 293 ? -0.506 -6.345 40.027 1.00 81.88 293 GLY A CA 1
ATOM 2347 C C . GLY A 1 293 ? 0.156 -6.789 38.724 1.00 81.88 293 GLY A C 1
ATOM 2348 O O . GLY A 1 293 ? -0.434 -6.721 37.644 1.00 81.88 293 GLY A O 1
ATOM 2349 N N . ARG A 1 294 ? 1.404 -7.259 38.833 1.00 88.44 294 ARG A N 1
ATOM 2350 C CA . ARG A 1 294 ? 2.153 -7.881 37.731 1.00 88.44 294 ARG A CA 1
ATOM 2351 C C . ARG A 1 294 ? 1.977 -9.407 37.781 1.00 88.44 294 ARG A C 1
ATOM 2353 O O . ARG A 1 294 ? 2.458 -10.019 38.744 1.00 88.44 294 ARG A O 1
ATOM 2360 N N . PRO A 1 295 ? 1.307 -10.036 36.797 1.00 89.00 295 PRO A N 1
ATOM 2361 C CA . PRO A 1 295 ? 1.021 -11.467 36.842 1.00 89.00 295 PRO A CA 1
ATOM 2362 C C . PRO A 1 295 ? 2.263 -12.356 36.892 1.00 89.00 295 PRO A C 1
ATOM 2364 O O . PRO A 1 295 ? 2.282 -13.307 37.673 1.00 89.00 295 PRO A O 1
ATOM 2367 N N . SER A 1 296 ? 3.313 -12.030 36.133 1.00 84.38 296 SER A N 1
ATOM 2368 C CA . SER A 1 296 ? 4.545 -12.827 36.104 1.00 84.38 296 SER A CA 1
ATOM 2369 C C . SER A 1 296 ? 5.271 -12.873 37.450 1.00 84.38 296 SER A C 1
ATOM 2371 O O . SER A 1 296 ? 5.601 -13.958 37.935 1.00 84.38 296 SER A O 1
ATOM 2373 N N . SER A 1 297 ? 5.422 -11.724 38.120 1.00 84.75 297 SER A N 1
ATOM 2374 C CA . SER A 1 297 ? 6.048 -11.625 39.449 1.00 84.75 297 SER A CA 1
ATOM 2375 C C . SER A 1 297 ? 5.271 -12.346 40.548 1.00 84.75 297 SER A C 1
ATOM 2377 O O . SER A 1 297 ? 5.862 -12.767 41.534 1.00 84.75 297 SER A O 1
ATOM 2379 N N . ASN A 1 298 ? 3.957 -12.496 40.382 1.00 84.75 298 ASN A N 1
ATOM 2380 C CA . ASN A 1 298 ? 3.101 -13.194 41.341 1.00 84.75 298 ASN A CA 1
ATOM 2381 C C . ASN A 1 298 ? 2.723 -14.617 40.888 1.00 84.75 298 ASN A C 1
ATOM 2383 O O . ASN A 1 298 ? 1.910 -15.275 41.536 1.00 84.75 298 ASN A O 1
ATOM 2387 N N . HIS A 1 299 ? 3.293 -15.082 39.771 1.00 85.00 299 HIS A N 1
ATOM 2388 C CA . HIS A 1 299 ? 3.047 -16.393 39.167 1.00 85.00 299 HIS A CA 1
ATOM 2389 C C . HIS A 1 299 ? 1.557 -16.691 38.911 1.00 85.00 299 HIS A C 1
ATOM 2391 O O . HIS A 1 299 ? 1.090 -17.823 39.064 1.00 85.00 299 HIS A O 1
ATOM 2397 N N . TRP A 1 300 ? 0.787 -15.678 38.502 1.00 88.69 300 TRP A N 1
ATOM 2398 C CA . TRP A 1 300 ? -0.636 -15.820 38.187 1.00 88.69 300 TRP A CA 1
ATOM 2399 C C . TRP A 1 300 ? -0.830 -16.446 36.807 1.00 88.69 300 TRP A C 1
ATOM 2401 O O . TRP A 1 300 ? -1.033 -15.752 35.810 1.00 88.69 300 TRP A O 1
ATOM 2411 N N . GLN A 1 301 ? -0.774 -17.773 36.753 1.00 84.88 301 GLN A N 1
ATOM 2412 C CA . GLN A 1 301 ? -0.957 -18.545 35.524 1.00 84.88 301 GLN A CA 1
ATOM 2413 C C . GLN A 1 301 ? -2.341 -18.324 34.898 1.00 84.88 301 GLN A C 1
ATOM 2415 O O . GLN A 1 301 ? -3.350 -18.189 35.607 1.00 84.88 301 GLN A O 1
ATOM 2420 N N . PHE A 1 302 ? -2.388 -18.299 33.564 1.00 80.94 302 PHE A N 1
ATOM 2421 C CA . PHE A 1 302 ? -3.651 -18.242 32.837 1.00 80.94 302 PHE A CA 1
ATOM 2422 C C . PHE A 1 302 ? -4.429 -19.559 33.008 1.00 80.94 302 PHE A C 1
ATOM 2424 O O . PHE A 1 302 ? -3.836 -20.634 32.984 1.00 80.94 302 PHE A O 1
ATOM 2431 N N . PRO A 1 303 ? -5.755 -19.502 33.209 1.00 75.06 303 PRO A N 1
ATOM 2432 C CA . PRO A 1 303 ? -6.594 -20.692 33.297 1.00 75.06 303 PRO A CA 1
ATOM 2433 C C . PRO A 1 303 ? -6.794 -21.364 31.930 1.00 75.06 303 PRO A C 1
ATOM 2435 O O . PRO A 1 303 ? -7.124 -20.705 30.944 1.00 75.06 303 PRO A O 1
ATOM 2438 N N . ASP A 1 304 ? -6.690 -22.693 31.893 1.00 67.56 304 ASP A N 1
ATOM 2439 C CA . ASP A 1 304 ? -6.898 -23.478 30.673 1.00 67.56 304 ASP A CA 1
ATOM 2440 C C . ASP A 1 304 ? -8.346 -23.441 30.163 1.00 67.56 304 ASP A C 1
ATOM 2442 O O . ASP A 1 304 ? -9.318 -23.433 30.930 1.00 67.56 304 ASP A O 1
ATOM 2446 N N . GLY A 1 305 ? -8.491 -23.516 28.837 1.00 55.59 305 GLY A N 1
ATOM 2447 C CA . GLY A 1 305 ? -9.766 -23.815 28.179 1.00 55.59 305 GLY A CA 1
ATOM 2448 C C . GLY A 1 305 ? -10.832 -22.727 28.314 1.00 55.59 305 GLY A C 1
ATOM 2449 O O . GLY A 1 305 ? -12.018 -23.045 28.375 1.00 55.59 305 GLY A O 1
ATOM 2450 N N . GLY A 1 306 ? -10.433 -21.455 28.382 1.00 56.06 306 GLY A N 1
ATOM 2451 C CA . GLY A 1 306 ? -11.368 -20.327 28.434 1.00 56.06 306 GLY A CA 1
ATOM 2452 C C . GLY A 1 306 ? -12.156 -20.229 29.745 1.00 56.06 306 GLY A C 1
ATOM 2453 O O . GLY A 1 306 ? -13.300 -19.773 29.768 1.00 56.06 306 GLY A O 1
ATOM 2454 N N . LYS A 1 307 ? -11.577 -20.698 30.853 1.00 61.88 307 LYS A N 1
ATOM 2455 C CA . LYS A 1 307 ? -12.191 -20.640 32.188 1.00 61.88 307 LYS A CA 1
ATOM 2456 C C . LYS A 1 307 ? -11.800 -19.358 32.920 1.00 61.88 307 LYS A C 1
ATOM 2458 O O . LYS A 1 307 ? -10.787 -18.747 32.622 1.00 61.88 307 LYS A O 1
ATOM 2463 N N . SER A 1 308 ? -12.597 -18.953 33.906 1.00 68.31 308 SER A N 1
ATOM 2464 C CA . SER A 1 308 ? -12.216 -17.891 34.850 1.00 68.31 308 SER A CA 1
ATOM 2465 C C . SER A 1 308 ? -11.695 -18.499 36.154 1.00 68.31 308 SER A C 1
ATOM 2467 O O . SER A 1 308 ? -12.123 -19.583 36.544 1.00 68.31 308 SER A O 1
ATOM 2469 N N . ASN A 1 309 ? -10.792 -17.807 36.841 1.00 76.50 309 ASN A N 1
ATOM 2470 C CA . ASN A 1 309 ? -10.289 -18.162 38.164 1.00 76.50 309 ASN A CA 1
ATOM 2471 C C . ASN A 1 309 ? -10.237 -16.915 39.073 1.00 76.50 309 ASN A C 1
ATOM 2473 O O . ASN A 1 309 ? -10.786 -15.861 38.749 1.00 76.50 309 ASN A O 1
ATOM 2477 N N . ARG A 1 310 ? -9.587 -17.031 40.237 1.00 81.75 310 ARG A N 1
ATOM 2478 C CA . ARG A 1 310 ? -9.469 -15.932 41.209 1.00 81.75 310 ARG A CA 1
ATOM 2479 C C . ARG A 1 310 ? -8.816 -14.669 40.626 1.00 81.75 310 ARG A C 1
ATOM 2481 O O . ARG A 1 310 ? -9.204 -13.571 41.010 1.00 81.75 310 ARG A O 1
ATOM 2488 N N . HIS A 1 311 ? -7.855 -14.821 39.718 1.00 79.81 311 HIS A N 1
ATOM 2489 C CA . HIS A 1 311 ? -7.044 -13.727 39.175 1.00 79.81 311 HIS A CA 1
ATOM 2490 C C . HIS A 1 311 ? -7.457 -13.318 37.762 1.00 79.81 311 HIS A C 1
ATOM 2492 O O . HIS A 1 311 ? -7.251 -12.173 37.385 1.00 79.81 311 HIS A O 1
ATOM 2498 N N . TRP A 1 312 ? -8.081 -14.217 37.007 1.00 78.06 312 TRP A N 1
ATOM 2499 C CA . TRP A 1 312 ? -8.397 -14.034 35.598 1.00 78.06 312 TRP A CA 1
ATOM 2500 C C . TRP A 1 312 ? -9.875 -14.278 35.332 1.00 78.06 312 TRP A C 1
ATOM 2502 O O . TRP A 1 312 ? -10.412 -15.335 35.655 1.00 78.06 312 TRP A O 1
ATOM 2512 N N . LYS A 1 313 ? -10.532 -13.331 34.675 1.00 77.50 313 LYS A N 1
ATOM 2513 C CA . LYS A 1 313 ? -11.846 -13.517 34.071 1.00 77.50 313 LYS A CA 1
ATOM 2514 C C . LYS A 1 313 ? -11.660 -13.713 32.575 1.00 77.50 313 LYS A C 1
ATOM 2516 O O . LYS A 1 313 ? -11.268 -12.784 31.876 1.00 77.50 313 LYS A O 1
ATOM 2521 N N . PHE A 1 314 ? -11.946 -14.909 32.077 1.00 71.88 314 PHE A N 1
ATOM 2522 C CA . PHE A 1 314 ? -11.919 -15.152 30.639 1.00 71.88 314 PHE A CA 1
ATOM 2523 C C . PHE A 1 314 ? -12.979 -14.296 29.938 1.00 71.88 314 PHE A C 1
ATOM 2525 O O . PHE A 1 314 ? -14.133 -14.239 30.376 1.00 71.88 314 PHE A O 1
ATOM 2532 N N . VAL A 1 315 ? -12.575 -13.617 28.865 1.00 57.59 315 VAL A N 1
ATOM 2533 C CA . VAL A 1 315 ? -13.445 -12.737 28.079 1.00 57.59 315 VAL A CA 1
ATOM 2534 C C . VAL A 1 315 ? -13.859 -13.437 26.794 1.00 57.59 315 VAL A C 1
ATOM 2536 O O . VAL A 1 315 ? -15.055 -13.625 26.565 1.00 57.59 315 VAL A O 1
ATOM 2539 N N . SER A 1 316 ? -12.892 -13.830 25.964 1.00 53.41 316 SER A N 1
ATOM 2540 C CA . SER A 1 316 ? -13.154 -14.459 24.667 1.00 53.41 316 SER A CA 1
ATOM 2541 C C . SER A 1 316 ? -11.876 -14.932 23.979 1.00 53.41 316 SER A C 1
ATOM 2543 O O . SER A 1 316 ? -10.804 -14.391 24.211 1.00 53.41 316 SER A O 1
ATOM 2545 N N . TRP A 1 317 ? -12.004 -15.872 23.042 1.00 56.06 317 TRP A N 1
ATOM 2546 C CA . TRP A 1 317 ? -10.918 -16.230 22.122 1.00 56.06 317 TRP A CA 1
ATOM 2547 C C . TRP A 1 317 ? -10.687 -15.163 21.034 1.00 56.06 317 TRP A C 1
ATOM 2549 O O . TRP A 1 317 ? -9.544 -14.888 20.702 1.00 56.06 317 TRP A O 1
ATOM 2559 N N . ASP A 1 318 ? -11.761 -14.502 20.577 1.00 58.31 318 ASP A N 1
ATOM 2560 C CA . ASP A 1 318 ? -11.771 -13.451 19.544 1.00 58.31 318 ASP A CA 1
ATOM 2561 C C . ASP A 1 318 ? -12.720 -12.303 19.936 1.00 58.31 318 ASP A C 1
ATOM 2563 O O . ASP A 1 318 ? -13.611 -12.501 20.764 1.00 58.31 318 ASP A O 1
ATOM 2567 N N . VAL A 1 319 ? -12.587 -11.121 19.323 1.00 57.69 319 VAL A N 1
ATOM 2568 C CA . VAL A 1 319 ? -13.211 -9.871 19.813 1.00 57.69 319 VAL A CA 1
ATOM 2569 C C . VAL A 1 319 ? -14.532 -9.476 19.134 1.00 57.69 319 VAL A C 1
ATOM 2571 O O . VAL A 1 319 ? -15.268 -8.643 19.652 1.00 57.69 319 VAL A O 1
ATOM 2574 N N . GLY A 1 320 ? -14.890 -10.078 17.997 1.00 65.12 320 GLY A N 1
ATOM 2575 C CA . GLY A 1 320 ? -16.191 -9.840 17.356 1.00 65.12 320 GLY A CA 1
ATOM 2576 C C . GLY A 1 320 ? -16.384 -8.406 16.861 1.00 65.12 320 GLY A C 1
ATOM 2577 O O . GLY A 1 320 ? -17.419 -7.784 17.116 1.00 65.12 320 GLY A O 1
ATOM 2578 N N . THR A 1 321 ? -15.395 -7.874 16.145 1.00 66.62 321 THR A N 1
ATOM 2579 C CA . THR A 1 321 ? -15.441 -6.551 15.490 1.00 66.62 321 THR A CA 1
ATOM 2580 C C . THR A 1 321 ? -15.358 -6.696 13.965 1.00 66.62 321 THR A C 1
ATOM 2582 O O . THR A 1 321 ? -15.156 -7.798 13.465 1.00 66.62 321 THR A O 1
ATOM 2585 N N . PHE A 1 322 ? -15.529 -5.617 13.192 1.00 64.94 322 PHE A N 1
ATOM 2586 C CA . PHE A 1 322 ? -15.341 -5.695 11.733 1.00 64.94 322 PHE A CA 1
ATOM 2587 C C . PHE A 1 322 ? -13.879 -5.966 11.338 1.00 64.94 322 PHE A C 1
ATOM 2589 O O . PHE A 1 322 ? -13.638 -6.591 10.305 1.00 64.94 322 PHE A O 1
ATOM 2596 N N . ASP A 1 323 ? -12.917 -5.559 12.170 1.00 57.00 323 ASP A N 1
ATOM 2597 C CA . ASP A 1 323 ? -11.494 -5.835 11.952 1.00 57.00 323 ASP A CA 1
ATOM 2598 C C . ASP A 1 323 ? -11.099 -7.246 12.398 1.00 57.00 323 ASP A C 1
ATOM 2600 O O . ASP A 1 323 ? -10.300 -7.908 11.735 1.00 57.00 323 ASP A O 1
ATOM 2604 N N . THR A 1 324 ? -11.702 -7.729 13.485 1.00 59.81 324 THR A N 1
ATOM 2605 C CA . THR A 1 324 ? -11.477 -9.060 14.068 1.00 59.81 324 THR A CA 1
ATOM 2606 C C . THR A 1 324 ? -12.805 -9.812 14.245 1.00 59.81 324 THR A C 1
ATOM 2608 O O . THR A 1 324 ? -13.285 -10.001 15.372 1.00 59.81 324 THR A O 1
ATOM 2611 N N . PRO A 1 325 ? -13.457 -10.218 13.138 1.00 68.44 325 PRO A N 1
ATOM 2612 C CA . PRO A 1 325 ? -14.762 -10.861 13.200 1.00 68.44 325 PRO A CA 1
ATOM 2613 C C . PRO A 1 325 ? -14.652 -12.286 13.743 1.00 68.44 325 PRO A C 1
ATOM 2615 O O . PRO A 1 325 ? -13.704 -13.016 13.453 1.00 68.44 325 PRO A O 1
ATOM 2618 N N . LYS A 1 326 ? -15.668 -12.716 14.489 1.00 73.62 326 LYS A N 1
ATOM 2619 C CA . LYS A 1 326 ? -15.772 -14.091 14.989 1.00 73.62 326 LYS A CA 1
ATOM 2620 C C . LYS A 1 326 ? -16.147 -15.062 13.873 1.00 73.62 326 LYS A C 1
ATOM 2622 O O . LYS A 1 326 ? -16.896 -14.732 12.952 1.00 73.62 326 LYS A O 1
ATOM 2627 N N . LYS A 1 327 ? -15.673 -16.303 13.973 1.00 75.12 327 LYS A N 1
ATOM 2628 C CA . LYS A 1 327 ? -16.157 -17.403 13.126 1.00 75.12 327 LYS A CA 1
ATOM 2629 C C . LYS A 1 327 ? -17.462 -17.955 13.678 1.00 75.12 327 LYS A C 1
ATOM 2631 O O . LYS A 1 327 ? -17.699 -17.920 14.881 1.00 75.12 327 LYS A O 1
ATOM 2636 N N . GLN A 1 328 ? -18.300 -18.502 12.801 1.00 72.25 328 GLN A N 1
ATOM 2637 C CA . GLN A 1 328 ? -19.656 -18.959 13.125 1.00 72.25 328 GLN A CA 1
ATOM 2638 C C . GLN A 1 328 ? -19.749 -19.811 14.398 1.00 72.25 328 GLN A C 1
ATOM 2640 O O . GLN A 1 328 ? -20.692 -19.656 15.170 1.00 72.25 328 GLN A O 1
ATOM 2645 N N . ASN A 1 329 ? -18.771 -20.683 14.646 1.00 68.06 329 ASN A N 1
ATOM 2646 C CA . ASN A 1 329 ? -18.782 -21.625 15.768 1.00 68.06 329 ASN A CA 1
ATOM 2647 C C . ASN A 1 329 ? -18.224 -21.052 17.082 1.00 68.06 329 ASN A C 1
ATOM 2649 O O . ASN A 1 329 ? -18.214 -21.745 18.095 1.00 68.06 329 ASN A O 1
ATOM 2653 N N . VAL A 1 330 ? -17.810 -19.785 17.093 1.00 65.94 330 VAL A N 1
ATOM 2654 C CA . VAL A 1 330 ? -17.256 -19.110 18.271 1.00 65.94 330 VAL A CA 1
ATOM 2655 C C . VAL A 1 330 ? -18.386 -18.509 19.111 1.00 65.94 330 VAL A C 1
ATOM 2657 O O . VAL A 1 330 ? -19.363 -17.976 18.577 1.00 65.94 330 VAL A O 1
ATOM 2660 N N . GLN A 1 331 ? -18.271 -18.602 20.438 1.00 70.44 331 GLN A N 1
ATOM 2661 C CA . GLN A 1 331 ? -19.207 -17.979 21.375 1.00 70.44 331 GLN A CA 1
ATOM 2662 C C . GLN A 1 331 ? -19.181 -16.450 21.237 1.00 70.44 331 GLN A C 1
ATOM 2664 O O . GLN A 1 331 ? -18.110 -15.848 21.100 1.00 70.44 331 GLN A O 1
ATOM 2669 N N . GLY A 1 332 ? -20.350 -15.821 21.334 1.00 69.06 332 GLY A N 1
ATOM 2670 C CA . GLY A 1 332 ? -20.433 -14.372 21.263 1.00 69.06 332 GLY A CA 1
ATOM 2671 C C . GLY A 1 332 ? -21.661 -13.772 21.916 1.00 69.06 332 GLY A C 1
ATOM 2672 O O . GLY A 1 332 ? -22.626 -14.463 22.255 1.00 69.06 332 GLY A O 1
ATOM 2673 N N . LYS A 1 333 ? -21.577 -12.464 22.121 1.00 70.12 333 LYS A N 1
ATOM 2674 C CA . LYS A 1 333 ? -22.623 -11.624 22.700 1.00 70.12 333 LYS A CA 1
ATOM 2675 C C . LYS A 1 333 ? -23.391 -10.898 21.602 1.00 70.12 333 LYS A C 1
ATOM 2677 O O . LYS A 1 333 ? -22.851 -10.641 20.525 1.00 70.12 333 LYS A O 1
ATOM 2682 N N . THR A 1 334 ? -24.644 -10.554 21.880 1.00 76.44 334 THR A N 1
ATOM 2683 C CA . THR A 1 334 ? -25.432 -9.678 21.008 1.00 76.44 334 THR A CA 1
ATOM 2684 C C . THR A 1 334 ? -24.625 -8.422 20.662 1.00 76.44 334 THR A C 1
ATOM 2686 O O . THR A 1 334 ? -23.977 -7.837 21.528 1.00 76.44 334 THR A O 1
ATOM 2689 N N . GLY A 1 335 ? -24.634 -8.035 19.388 1.00 70.12 335 GLY A N 1
ATOM 2690 C CA . GLY A 1 335 ? -23.878 -6.902 18.857 1.00 70.12 335 GLY A CA 1
ATOM 2691 C C . GLY A 1 335 ? -22.481 -7.252 18.333 1.00 70.12 335 GLY A C 1
ATOM 2692 O O . GLY A 1 335 ? -21.860 -6.420 17.670 1.00 70.12 335 GLY A O 1
ATOM 2693 N N . GLU A 1 336 ? -21.957 -8.456 18.570 1.00 79.19 336 GLU A N 1
ATOM 2694 C CA . GLU A 1 336 ? -20.649 -8.866 18.040 1.00 79.19 336 GLU A CA 1
ATOM 2695 C C . GLU A 1 336 ? -20.708 -9.232 16.550 1.00 79.19 336 GLU A C 1
ATOM 2697 O O . GLU A 1 336 ? -21.698 -9.766 16.047 1.00 79.19 336 GLU A O 1
ATOM 2702 N N . VAL A 1 337 ? -19.620 -8.933 15.841 1.00 80.69 337 VAL A N 1
ATOM 2703 C CA . VAL A 1 337 ? -19.459 -9.142 14.401 1.00 80.69 337 VAL A CA 1
ATOM 2704 C C . VAL A 1 337 ? -18.894 -10.532 14.124 1.00 80.69 337 VAL A C 1
ATOM 2706 O O . VAL A 1 337 ? -17.907 -10.955 14.727 1.00 80.69 337 VAL A O 1
ATOM 2709 N N . TYR A 1 338 ? -19.493 -11.210 13.158 1.00 85.75 338 TYR A N 1
ATOM 2710 C CA . TYR A 1 338 ? -19.097 -12.506 12.639 1.00 85.75 338 TYR A CA 1
ATOM 2711 C C . TYR A 1 338 ? -18.838 -12.424 11.136 1.00 85.75 338 TYR A C 1
ATOM 2713 O O . TYR A 1 338 ? -19.443 -11.603 10.449 1.00 85.75 338 TYR A O 1
ATOM 2721 N N . PHE A 1 339 ? -17.964 -13.286 10.620 1.00 82.88 339 PHE A N 1
ATOM 2722 C CA . PHE A 1 339 ? -17.667 -13.366 9.191 1.00 82.88 339 PHE A CA 1
ATOM 2723 C C . PHE A 1 339 ? -18.013 -14.743 8.631 1.00 82.88 339 PHE A C 1
ATOM 2725 O O . PHE A 1 339 ? -17.630 -15.773 9.196 1.00 82.88 339 PHE A O 1
ATOM 2732 N N . SER A 1 340 ? -18.733 -14.737 7.511 1.00 80.00 340 SER A N 1
ATOM 2733 C CA . SER A 1 340 ? -19.039 -15.919 6.714 1.00 80.00 340 SER A CA 1
ATOM 2734 C C . SER A 1 340 ? -18.036 -16.032 5.573 1.00 80.00 340 SER A C 1
ATOM 2736 O O . SER A 1 340 ? -18.024 -15.174 4.691 1.00 80.00 340 SER A O 1
ATOM 2738 N N . ASP A 1 341 ? -17.223 -17.091 5.573 1.00 73.94 341 ASP A N 1
ATOM 2739 C CA . ASP A 1 341 ? -16.299 -17.369 4.465 1.00 73.94 341 ASP A CA 1
ATOM 2740 C C . ASP A 1 341 ? -17.056 -17.739 3.178 1.00 73.94 341 ASP A C 1
ATOM 2742 O O . ASP A 1 341 ? -16.629 -17.377 2.089 1.00 73.94 341 ASP A O 1
ATOM 2746 N N . GLU A 1 342 ? -18.215 -18.392 3.304 1.00 72.44 342 GLU A N 1
ATOM 2747 C CA . GLU A 1 342 ? -19.029 -18.860 2.175 1.00 72.44 342 GLU A CA 1
ATOM 2748 C C . GLU A 1 342 ? -19.656 -17.703 1.385 1.00 72.44 342 GLU A C 1
ATOM 2750 O O . GLU A 1 342 ? -19.616 -17.682 0.158 1.00 72.44 342 GLU A O 1
ATOM 2755 N N . SER A 1 343 ? -20.209 -16.708 2.084 1.00 69.94 343 SER A N 1
ATOM 2756 C CA . SER A 1 343 ? -20.837 -15.544 1.447 1.00 69.94 343 SER A CA 1
ATOM 2757 C C . SER A 1 343 ? -19.921 -14.317 1.391 1.00 69.94 343 SER A C 1
ATOM 2759 O O . SER A 1 343 ? -20.362 -13.251 0.952 1.00 69.94 343 SER A O 1
ATOM 2761 N N . ALA A 1 344 ? -18.684 -14.432 1.888 1.00 79.50 344 ALA A N 1
ATOM 2762 C CA . ALA A 1 344 ? -17.729 -13.335 2.069 1.00 79.50 344 ALA A CA 1
ATOM 2763 C C . ALA A 1 344 ? -18.383 -12.072 2.668 1.00 79.50 344 ALA A C 1
ATOM 2765 O O . ALA A 1 344 ? -18.280 -10.975 2.118 1.00 79.50 344 ALA A O 1
ATOM 2766 N N . SER A 1 345 ? -19.151 -12.243 3.748 1.00 84.06 345 SER A N 1
ATOM 2767 C CA . SER A 1 345 ? -19.985 -11.179 4.328 1.00 84.06 345 SER A CA 1
ATOM 2768 C C . SER A 1 345 ? -19.922 -11.147 5.850 1.00 84.06 345 SER A C 1
ATOM 2770 O O . SER A 1 345 ? -19.699 -12.170 6.504 1.00 84.06 345 SER A O 1
ATOM 2772 N N . PHE A 1 346 ? -20.172 -9.966 6.407 1.00 87.19 346 PHE A N 1
ATOM 2773 C CA . PHE A 1 346 ? -20.240 -9.721 7.839 1.00 87.19 346 PHE A CA 1
ATOM 2774 C C . PHE A 1 346 ? -21.676 -9.822 8.354 1.00 87.19 346 PHE A C 1
ATOM 2776 O O . PHE A 1 346 ? -22.626 -9.389 7.702 1.00 87.19 346 PHE A O 1
ATOM 2783 N N . TYR A 1 347 ? -21.820 -10.344 9.568 1.00 87.31 347 TYR A N 1
ATOM 2784 C CA . TYR A 1 347 ? -23.092 -10.476 10.269 1.00 87.31 347 TYR A CA 1
ATOM 2785 C C . TYR A 1 347 ? -22.956 -9.985 11.708 1.00 87.31 347 TYR A C 1
ATOM 2787 O O . TYR A 1 347 ? -21.954 -10.261 12.359 1.00 87.31 347 TYR A O 1
ATOM 2795 N N . ILE A 1 348 ? -23.967 -9.289 12.224 1.00 85.44 348 ILE A N 1
ATOM 2796 C CA . ILE A 1 348 ? -24.069 -8.949 13.646 1.00 85.44 348 ILE A CA 1
ATOM 2797 C C . ILE A 1 348 ? -24.918 -10.007 14.341 1.00 85.44 348 ILE A C 1
ATOM 2799 O O . ILE A 1 348 ? -26.004 -10.366 13.876 1.00 85.44 348 ILE A O 1
ATOM 2803 N N . LEU A 1 349 ? -24.426 -10.517 15.462 1.00 84.88 349 LEU A N 1
ATOM 2804 C CA . LEU A 1 349 ? -25.159 -11.461 16.290 1.00 84.88 349 LEU A CA 1
ATOM 2805 C C . LEU A 1 349 ? -26.314 -10.739 17.005 1.00 84.88 349 LEU A C 1
ATOM 2807 O O . LEU A 1 349 ? -26.084 -9.777 17.733 1.00 84.88 349 LEU A O 1
ATOM 2811 N N . LYS A 1 350 ? -27.557 -11.198 16.825 1.00 79.88 350 LYS A N 1
ATOM 2812 C CA . LYS A 1 350 ? -28.750 -10.602 17.463 1.00 79.88 350 LYS A CA 1
ATOM 2813 C C . LYS A 1 350 ? -29.012 -11.125 18.877 1.00 79.88 350 LYS A C 1
ATOM 2815 O O . LYS A 1 350 ? -29.599 -10.423 19.689 1.00 79.88 350 LYS A O 1
ATOM 2820 N N . ASN A 1 351 ? -28.570 -12.345 19.181 1.00 77.50 351 ASN A N 1
ATOM 2821 C CA . ASN A 1 351 ? -28.847 -13.015 20.453 1.00 77.50 351 ASN A CA 1
ATOM 2822 C C . ASN A 1 351 ? -27.562 -13.579 21.062 1.00 77.50 351 ASN A C 1
ATOM 2824 O O . ASN A 1 351 ? -26.759 -14.175 20.347 1.00 77.50 351 ASN A O 1
ATOM 2828 N N . ASN A 1 352 ? -27.405 -13.478 22.385 1.00 70.12 352 ASN A N 1
ATOM 2829 C CA . ASN A 1 352 ? -26.287 -14.097 23.097 1.00 70.12 352 ASN A CA 1
ATOM 2830 C C . ASN A 1 352 ? -26.210 -15.597 22.779 1.00 70.12 352 ASN A C 1
ATOM 2832 O O . ASN A 1 352 ? -27.162 -16.350 22.999 1.00 70.12 352 ASN A O 1
ATOM 2836 N N . LYS A 1 353 ? -25.057 -16.031 22.270 1.00 63.09 353 LYS A N 1
ATOM 2837 C CA . LYS A 1 353 ? -24.797 -17.422 21.909 1.00 63.09 353 LYS A CA 1
ATOM 2838 C C . LYS A 1 353 ? -24.073 -18.110 23.064 1.00 63.09 353 LYS A C 1
ATOM 2840 O O . LYS A 1 353 ? -23.033 -17.631 23.504 1.00 63.09 353 LYS A O 1
ATOM 2845 N N . MET A 1 354 ? -24.602 -19.236 23.549 1.00 53.31 354 MET A N 1
ATOM 2846 C CA . MET A 1 354 ? -23.920 -20.098 24.526 1.00 53.31 354 MET A CA 1
ATOM 2847 C C . MET A 1 354 ? -23.047 -21.150 23.826 1.00 53.31 354 MET A C 1
ATOM 2849 O O . MET A 1 354 ? -23.359 -21.543 22.696 1.00 53.31 354 MET A O 1
ATOM 2853 N N . PRO A 1 355 ? -21.955 -21.609 24.465 1.00 47.94 355 PRO A N 1
ATOM 2854 C CA . PRO A 1 355 ? -21.083 -22.604 23.866 1.00 47.94 355 PRO A CA 1
ATOM 2855 C C . PRO A 1 355 ? -21.877 -23.906 23.691 1.00 47.94 355 PRO A C 1
ATOM 2857 O O . PRO A 1 355 ? -22.457 -24.420 24.641 1.00 47.94 355 PRO A O 1
AT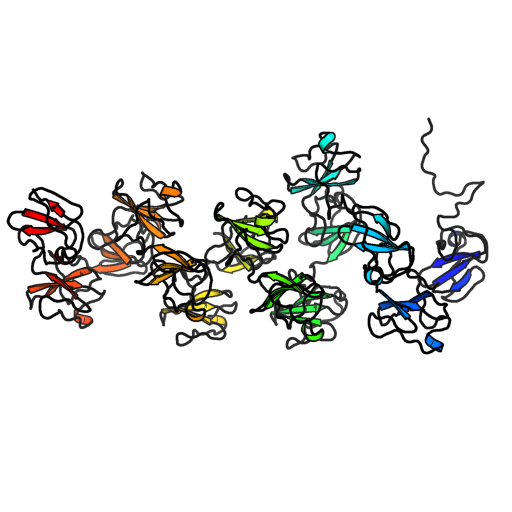OM 2860 N N . LEU A 1 356 ? -21.913 -24.410 22.455 1.00 49.19 356 LEU A N 1
ATOM 2861 C CA . LEU A 1 356 ? -22.382 -25.749 22.062 1.00 49.19 356 LEU A CA 1
ATOM 2862 C C . LEU A 1 356 ? -23.894 -26.022 21.953 1.00 49.19 356 LEU A C 1
ATOM 2864 O O . LEU A 1 356 ? -24.248 -27.138 21.588 1.00 49.19 356 LEU A O 1
ATOM 2868 N N . THR A 1 357 ? -24.809 -25.072 22.179 1.00 45.28 357 THR A N 1
ATOM 2869 C CA . THR A 1 357 ? -26.235 -25.460 22.271 1.00 45.28 357 THR A CA 1
ATOM 2870 C C . THR A 1 357 ? -27.058 -25.414 20.978 1.00 45.28 357 THR A C 1
ATOM 2872 O O . THR A 1 357 ? -28.064 -26.118 20.931 1.00 45.28 357 THR A O 1
ATOM 2875 N N . LYS A 1 358 ? -26.688 -24.676 19.911 1.00 53.94 358 LYS A N 1
ATOM 2876 C CA . LYS A 1 358 ? -27.446 -24.672 18.629 1.00 53.94 358 LYS A CA 1
ATOM 2877 C C . LYS A 1 358 ? -26.585 -24.320 17.398 1.00 53.94 358 LYS A C 1
ATOM 2879 O O . LYS A 1 358 ? -25.904 -23.294 17.395 1.00 53.94 358 LYS A O 1
ATOM 2884 N N . ASN A 1 359 ? -26.689 -25.114 16.322 1.00 60.22 359 ASN A N 1
ATOM 2885 C CA . ASN A 1 359 ? -26.136 -24.811 14.990 1.00 60.22 359 ASN A CA 1
ATOM 2886 C C . ASN A 1 359 ? -26.868 -23.610 14.360 1.00 60.22 359 ASN A C 1
ATOM 2888 O O . ASN A 1 359 ? -27.844 -23.754 13.625 1.00 60.22 359 ASN A O 1
ATOM 2892 N N . TRP A 1 360 ? -26.444 -22.391 14.699 1.00 74.19 360 TRP A N 1
ATOM 2893 C CA . TRP A 1 360 ? -26.974 -21.162 14.102 1.00 74.19 360 TRP A CA 1
ATOM 2894 C C . TRP A 1 360 ? -26.295 -20.883 12.765 1.00 74.19 360 TRP A C 1
ATOM 2896 O O . TRP A 1 360 ? -25.276 -20.193 12.702 1.00 74.19 360 TRP A O 1
ATOM 2906 N N . HIS A 1 361 ? -26.889 -21.411 11.697 1.00 78.94 361 HIS A N 1
ATOM 2907 C CA . HIS A 1 361 ? -26.431 -21.174 10.333 1.00 78.94 361 HIS A CA 1
ATOM 2908 C C . HIS A 1 361 ? -26.609 -19.704 9.916 1.00 78.94 361 HIS A C 1
ATOM 2910 O O . HIS A 1 361 ? -27.580 -19.057 10.326 1.00 78.94 361 HIS A O 1
ATOM 2916 N N . PHE A 1 362 ? -25.658 -19.166 9.141 1.00 81.56 362 PHE A N 1
ATOM 2917 C CA . PHE A 1 362 ? -25.832 -17.869 8.495 1.00 81.56 362 PHE A CA 1
ATOM 2918 C C . PHE A 1 362 ? -26.978 -17.987 7.476 1.00 81.56 362 PHE A C 1
ATOM 2920 O O . PHE A 1 362 ? -27.126 -19.036 6.848 1.00 81.56 362 PHE A O 1
ATOM 2927 N N . PRO A 1 363 ? -27.830 -16.962 7.345 1.00 78.44 363 PRO A N 1
ATOM 2928 C CA . PRO A 1 363 ? -28.917 -16.968 6.374 1.00 78.44 363 PRO A CA 1
ATOM 2929 C C . PRO A 1 363 ? -28.387 -16.954 4.934 1.00 78.44 363 PRO A C 1
ATOM 2931 O O . PRO A 1 363 ? -27.364 -16.337 4.638 1.00 78.44 363 PRO A O 1
ATOM 2934 N N . ALA A 1 364 ? -29.114 -17.607 4.027 1.00 66.25 364 ALA A N 1
ATOM 2935 C CA . ALA A 1 364 ? -28.845 -17.525 2.596 1.00 66.25 364 ALA A CA 1
ATOM 2936 C C . ALA A 1 364 ? -29.236 -16.137 2.045 1.00 66.25 364 ALA A C 1
ATOM 2938 O O . ALA A 1 364 ? -30.183 -15.519 2.527 1.00 66.25 364 ALA A O 1
ATOM 2939 N N . ALA A 1 365 ? -28.527 -15.674 1.010 1.00 65.12 365 ALA A N 1
ATOM 2940 C CA . ALA A 1 365 ? -28.856 -14.485 0.211 1.00 65.12 365 ALA A CA 1
ATOM 2941 C C . ALA A 1 365 ? -28.878 -13.123 0.946 1.00 65.12 365 ALA A C 1
ATOM 2943 O O . ALA A 1 365 ? -29.770 -12.312 0.718 1.00 65.12 365 ALA A O 1
ATOM 2944 N N . ASN A 1 366 ? -27.851 -12.819 1.752 1.00 72.38 366 ASN A N 1
ATOM 2945 C CA . ASN A 1 366 ? -27.618 -11.476 2.322 1.00 72.38 366 ASN A CA 1
ATOM 2946 C C . ASN A 1 366 ? -28.802 -10.922 3.143 1.00 72.38 366 ASN A C 1
ATOM 2948 O O . ASN A 1 366 ? -29.036 -9.715 3.174 1.00 72.38 366 ASN A O 1
ATOM 2952 N N . MET A 1 367 ? -29.574 -11.808 3.776 1.00 77.31 367 MET A N 1
ATOM 2953 C CA . MET A 1 367 ? -30.763 -11.454 4.551 1.00 77.31 367 MET A CA 1
ATOM 2954 C C . MET A 1 367 ? -30.495 -11.482 6.054 1.00 77.31 367 MET A C 1
ATOM 2956 O O . MET A 1 367 ? -29.574 -12.136 6.537 1.00 77.31 367 MET A O 1
ATOM 2960 N N . ASP A 1 368 ? -31.350 -10.805 6.809 1.00 83.44 368 ASP A N 1
ATOM 2961 C CA . ASP A 1 368 ? -31.421 -10.964 8.255 1.00 83.44 368 ASP A CA 1
ATOM 2962 C C . ASP A 1 368 ? -32.200 -12.241 8.610 1.00 83.44 368 ASP A C 1
ATOM 2964 O O . ASP A 1 368 ? -33.074 -12.691 7.872 1.00 83.44 368 ASP A O 1
ATOM 2968 N N . ASN A 1 369 ? -31.954 -12.808 9.789 1.00 81.56 369 ASN A N 1
ATOM 2969 C CA . ASN A 1 369 ? -32.846 -13.801 10.385 1.00 81.56 369 ASN A CA 1
ATOM 2970 C C . ASN A 1 369 ? -33.007 -13.564 11.896 1.00 81.56 369 ASN A C 1
ATOM 2972 O O . ASN A 1 369 ? -32.673 -12.493 12.414 1.00 81.56 369 ASN A O 1
ATOM 2976 N N . LYS A 1 370 ? -33.552 -14.559 12.610 1.00 81.81 370 LYS A N 1
ATOM 2977 C CA . LYS A 1 370 ? -33.773 -14.498 14.063 1.00 81.81 370 LYS A CA 1
ATOM 2978 C C . LYS A 1 370 ? -32.485 -14.260 14.865 1.00 81.81 370 LYS A C 1
ATOM 2980 O O . LYS A 1 370 ? -32.548 -13.659 15.929 1.00 81.81 370 LYS A O 1
ATOM 2985 N N . ASN A 1 371 ? -31.340 -14.733 14.375 1.00 82.94 371 ASN A N 1
ATOM 2986 C CA . ASN A 1 371 ? -30.073 -14.753 15.111 1.00 82.94 371 ASN A CA 1
ATOM 2987 C C . ASN A 1 371 ? -28.986 -13.873 14.490 1.00 82.94 371 ASN A C 1
ATOM 2989 O O . ASN A 1 371 ? -28.070 -13.463 15.197 1.00 82.94 371 ASN A O 1
ATOM 2993 N N . TRP A 1 372 ? -29.087 -13.584 13.197 1.00 85.25 372 TRP A N 1
ATOM 2994 C CA . TRP A 1 372 ? -28.092 -12.854 12.428 1.00 85.25 372 TRP A CA 1
ATOM 2995 C C . TRP A 1 372 ? -28.717 -11.618 11.793 1.00 85.25 372 TRP A C 1
ATOM 2997 O O . TRP A 1 372 ? -29.814 -11.669 11.240 1.00 85.25 372 TRP A O 1
ATOM 3007 N N . PHE A 1 373 ? -28.011 -10.502 11.875 1.00 86.88 373 PHE A N 1
ATOM 3008 C CA . PHE A 1 373 ? -28.299 -9.279 11.139 1.00 86.88 373 PHE A CA 1
ATOM 3009 C C . PHE A 1 373 ? -27.230 -9.114 10.060 1.00 86.88 373 PHE A C 1
ATOM 3011 O O . PHE A 1 373 ? -26.041 -9.132 10.377 1.00 86.88 373 PHE A O 1
ATOM 3018 N N . TYR A 1 374 ? -27.615 -8.998 8.795 1.00 87.75 374 TYR A N 1
ATOM 3019 C CA . TYR A 1 374 ? -26.672 -8.851 7.693 1.00 87.75 374 TYR A CA 1
ATOM 3020 C C . TYR A 1 374 ? -26.021 -7.465 7.729 1.00 87.75 374 TYR A C 1
ATOM 3022 O O . TYR A 1 374 ? -26.702 -6.434 7.713 1.00 87.75 374 TYR A O 1
ATOM 3030 N N . ALA A 1 375 ? -24.688 -7.442 7.774 1.00 86.31 375 ALA A N 1
ATOM 3031 C CA . ALA A 1 375 ? -23.903 -6.233 8.002 1.00 86.31 375 ALA A CA 1
ATOM 3032 C C . ALA A 1 375 ? -23.134 -5.728 6.770 1.00 86.31 375 ALA A C 1
ATOM 3034 O O . ALA A 1 375 ? -22.371 -4.764 6.876 1.00 86.31 375 ALA A O 1
ATOM 3035 N N . GLY A 1 376 ? -23.343 -6.358 5.611 1.00 87.94 376 GLY A N 1
ATOM 3036 C CA . GLY A 1 376 ? -22.652 -6.029 4.367 1.00 87.94 376 GLY A CA 1
ATOM 3037 C C . GLY A 1 376 ? -21.381 -6.844 4.128 1.00 87.94 376 GLY A C 1
ATOM 3038 O O . GLY A 1 376 ? -21.039 -7.754 4.886 1.00 87.94 376 GLY A O 1
ATOM 3039 N N . LYS A 1 377 ? -20.668 -6.502 3.055 1.00 84.81 377 LYS A N 1
ATOM 3040 C CA . LYS A 1 377 ? -19.390 -7.111 2.656 1.00 84.81 377 LYS A CA 1
ATOM 3041 C C . LYS A 1 377 ? -18.181 -6.293 3.094 1.00 84.81 377 LYS A C 1
ATOM 3043 O O . LYS A 1 377 ? -17.092 -6.847 3.201 1.00 84.81 377 LYS A O 1
ATOM 3048 N N . ASN A 1 378 ? -18.361 -5.001 3.362 1.00 80.19 378 ASN A N 1
ATOM 3049 C CA . ASN A 1 378 ? -17.259 -4.108 3.706 1.00 80.19 378 ASN A CA 1
ATOM 3050 C C . ASN A 1 378 ? -17.103 -3.906 5.213 1.00 80.19 378 ASN A C 1
ATOM 3052 O O . ASN A 1 378 ? -18.077 -3.905 5.978 1.00 80.19 378 ASN A O 1
ATOM 3056 N N . ARG A 1 379 ? -15.856 -3.687 5.639 1.00 74.44 379 ARG A N 1
ATOM 3057 C CA . ARG A 1 379 ? -15.494 -3.536 7.058 1.00 74.44 379 ARG A CA 1
ATOM 3058 C C . ARG A 1 379 ? -15.884 -2.178 7.631 1.00 74.44 379 ARG A C 1
ATOM 3060 O O . ARG A 1 379 ? -16.162 -2.081 8.820 1.00 74.44 379 ARG A O 1
ATOM 3067 N N . GLY A 1 380 ? -15.965 -1.149 6.792 1.00 68.12 380 GLY A N 1
ATOM 3068 C CA . GLY A 1 380 ? -16.133 0.230 7.248 1.00 68.12 380 GLY A CA 1
ATOM 3069 C C . GLY A 1 380 ? -14.814 0.844 7.687 1.00 68.12 380 GLY A C 1
ATOM 3070 O O . GLY A 1 380 ? -14.776 1.581 8.665 1.00 68.12 380 GLY A O 1
ATOM 3071 N N . THR A 1 381 ? -13.738 0.526 6.976 1.00 63.44 381 THR A N 1
ATOM 3072 C CA . THR A 1 381 ? -12.433 1.182 7.105 1.00 63.44 381 THR A CA 1
ATOM 3073 C C . THR A 1 381 ? -12.186 2.045 5.869 1.00 63.44 381 THR A C 1
ATOM 3075 O O . THR A 1 381 ? -12.907 1.928 4.884 1.00 63.44 381 THR A O 1
ATOM 3078 N N . LEU A 1 382 ? -11.164 2.902 5.875 1.00 62.69 382 LEU A N 1
ATOM 3079 C CA . LEU A 1 382 ? -10.808 3.682 4.679 1.00 62.69 382 LEU A CA 1
ATOM 3080 C C . LEU A 1 382 ? -10.456 2.793 3.473 1.00 62.69 382 LEU A C 1
ATOM 3082 O O . LEU A 1 382 ? -10.782 3.145 2.346 1.00 62.69 382 LEU A O 1
ATOM 3086 N N . ASP A 1 383 ? -9.845 1.629 3.715 1.00 59.47 383 ASP A N 1
ATOM 3087 C CA . ASP A 1 383 ? -9.431 0.689 2.662 1.00 59.47 383 ASP A CA 1
ATOM 3088 C C . ASP A 1 383 ? -10.567 -0.273 2.237 1.00 59.47 383 ASP A C 1
ATOM 3090 O O . ASP A 1 383 ? -10.483 -0.932 1.204 1.00 59.47 383 ASP A O 1
ATOM 3094 N N . SER A 1 384 ? -11.641 -0.366 3.028 1.00 67.00 384 SER A N 1
ATOM 3095 C CA . SER A 1 384 ? -12.863 -1.127 2.729 1.00 67.00 384 SER A CA 1
ATOM 3096 C C . SER A 1 384 ? -14.076 -0.341 3.248 1.00 67.00 384 SER A C 1
ATOM 3098 O O . SER A 1 384 ? -14.676 -0.723 4.266 1.00 67.00 384 SER A O 1
ATOM 3100 N N . PRO A 1 385 ? -14.405 0.800 2.608 1.00 77.69 385 PRO A N 1
ATOM 3101 C CA . PRO A 1 385 ? -15.484 1.662 3.061 1.00 77.69 385 PRO A CA 1
ATOM 3102 C C . PRO A 1 385 ? -16.825 0.969 2.853 1.00 77.69 385 PRO A C 1
ATOM 3104 O O . PRO A 1 385 ? -17.023 0.229 1.888 1.00 77.69 385 PRO A O 1
ATOM 3107 N N . LYS A 1 386 ? -17.759 1.209 3.769 1.00 83.38 386 LYS A N 1
ATOM 3108 C CA . LYS A 1 386 ? -19.124 0.710 3.637 1.00 83.38 386 LYS A CA 1
ATOM 3109 C C . LYS A 1 386 ? -19.857 1.436 2.524 1.00 83.38 386 LYS A C 1
ATOM 3111 O O . LYS A 1 386 ? -19.701 2.645 2.332 1.00 83.38 386 LYS A O 1
ATOM 3116 N N . LEU A 1 387 ? -20.692 0.682 1.818 1.00 86.56 387 LEU A N 1
ATOM 3117 C CA . LEU A 1 387 ? -21.704 1.268 0.948 1.00 86.56 387 LEU A CA 1
ATOM 3118 C C . LEU A 1 387 ? -22.790 1.893 1.817 1.00 86.56 387 LEU A C 1
ATOM 3120 O O . LEU A 1 387 ? -23.085 1.382 2.895 1.00 86.56 387 LEU A O 1
ATOM 3124 N N . TRP A 1 388 ? -23.441 2.950 1.330 1.00 86.25 388 TRP A N 1
ATOM 3125 C CA . TRP A 1 388 ? -24.540 3.600 2.054 1.00 86.25 388 TRP A CA 1
ATOM 3126 C C . TRP A 1 388 ? -25.648 2.618 2.477 1.00 86.25 388 TRP A C 1
ATOM 3128 O O . TRP A 1 388 ? -26.292 2.822 3.495 1.00 86.25 388 TRP A O 1
ATOM 3138 N N . SER A 1 389 ? -25.836 1.517 1.746 1.00 85.00 389 SER A N 1
ATOM 3139 C CA . SER A 1 389 ? -26.814 0.474 2.069 1.00 85.00 389 SER A CA 1
ATOM 3140 C C . SER A 1 389 ? -26.409 -0.493 3.190 1.00 85.00 389 SER A C 1
ATOM 3142 O O . SER A 1 389 ? -27.237 -1.286 3.639 1.00 85.00 389 SER A O 1
ATOM 3144 N N . GLU A 1 390 ? -25.156 -0.476 3.636 1.00 88.88 390 GLU A N 1
ATOM 3145 C CA . GLU A 1 390 ? -24.625 -1.440 4.600 1.00 88.88 390 GLU A CA 1
ATOM 3146 C C . GLU A 1 390 ? -24.763 -0.957 6.045 1.00 88.88 390 GLU A C 1
ATOM 3148 O O . GLU A 1 390 ? -24.894 0.228 6.323 1.00 88.88 390 GLU A O 1
ATOM 3153 N N . TYR A 1 391 ? -24.732 -1.895 6.991 1.00 87.69 391 TYR A N 1
ATOM 3154 C CA . TYR A 1 391 ? -24.761 -1.566 8.413 1.00 87.69 391 TYR A CA 1
ATOM 3155 C C . TYR A 1 391 ? -23.378 -1.179 8.910 1.00 87.69 391 TYR A C 1
ATOM 3157 O O . TYR A 1 391 ? -22.410 -1.921 8.705 1.00 87.69 391 TYR A O 1
ATOM 3165 N N . GLY A 1 392 ? -23.299 -0.077 9.647 1.00 80.31 392 GLY A N 1
ATOM 3166 C CA . GLY A 1 392 ? -22.082 0.390 10.293 1.00 80.31 392 GLY A CA 1
ATOM 3167 C C . GLY A 1 392 ? -22.238 0.464 11.799 1.00 80.31 392 GLY A C 1
ATOM 3168 O O . GLY A 1 392 ? -23.293 0.822 12.309 1.00 80.31 392 GLY A O 1
ATOM 3169 N N . LYS A 1 393 ? -21.151 0.180 12.516 1.00 77.81 393 LYS A N 1
ATOM 3170 C CA . LYS A 1 393 ? -20.997 0.627 13.905 1.00 77.81 393 LYS A CA 1
ATOM 3171 C C . LYS A 1 393 ? -20.543 2.087 13.933 1.00 77.81 393 LYS A C 1
ATOM 3173 O O . LYS A 1 393 ? -20.002 2.573 12.936 1.00 77.81 393 LYS A O 1
ATOM 3178 N N . ALA A 1 394 ? -20.710 2.770 15.063 1.00 71.00 394 ALA A N 1
ATOM 3179 C CA . ALA A 1 394 ? -20.082 4.076 15.266 1.00 71.00 394 ALA A CA 1
ATOM 3180 C C . ALA A 1 394 ? -18.569 3.982 14.975 1.00 71.00 394 ALA A C 1
ATOM 3182 O O . ALA A 1 394 ? -17.918 3.018 15.374 1.00 71.00 394 ALA A O 1
ATOM 3183 N N . GLY A 1 395 ? -18.033 4.937 14.218 1.00 60.94 395 GLY A N 1
ATOM 3184 C CA . GLY A 1 395 ? -16.664 4.904 13.699 1.00 60.94 395 GLY A CA 1
ATOM 3185 C C . GLY A 1 395 ? -16.505 4.244 12.323 1.00 60.94 395 GLY A C 1
ATOM 3186 O O . GLY A 1 395 ? -15.438 4.361 11.730 1.00 60.94 395 GLY A O 1
ATOM 3187 N N . SER A 1 396 ? -17.535 3.583 11.778 1.00 74.31 396 SER A 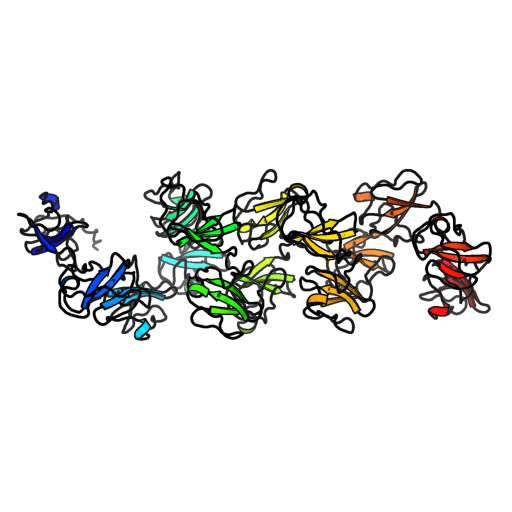N 1
ATOM 3188 C CA . SER A 1 396 ? -17.439 2.972 10.443 1.00 74.31 396 SER A CA 1
ATOM 3189 C C . SER A 1 396 ? -17.329 4.038 9.355 1.00 74.31 396 SER A C 1
ATOM 3191 O O . SER A 1 396 ? -18.090 5.005 9.348 1.00 74.31 396 SER A O 1
ATOM 3193 N N . VAL A 1 397 ? -16.420 3.823 8.411 1.00 75.69 397 VAL A N 1
ATOM 3194 C CA . VAL A 1 397 ? -16.174 4.689 7.258 1.00 75.69 397 VAL A CA 1
ATOM 3195 C C . VAL A 1 397 ? -17.065 4.293 6.087 1.00 75.69 397 VAL A C 1
ATOM 3197 O O . VAL A 1 397 ? -17.180 3.114 5.754 1.00 75.69 397 VAL A O 1
ATOM 3200 N N . TYR A 1 398 ? -17.657 5.292 5.448 1.00 85.62 398 TYR A N 1
ATOM 3201 C CA . TYR A 1 398 ? -18.453 5.198 4.232 1.00 85.62 398 TYR A CA 1
ATOM 3202 C C . TYR A 1 398 ? -17.840 6.088 3.160 1.00 85.62 398 TYR A C 1
ATOM 3204 O O . TYR A 1 398 ? -17.181 7.080 3.478 1.00 85.62 398 TYR A O 1
ATOM 3212 N N . TYR A 1 399 ? -18.069 5.740 1.898 1.00 84.62 399 TYR A N 1
ATOM 3213 C CA . TYR A 1 399 ? -17.580 6.512 0.764 1.00 84.62 399 TYR A CA 1
ATOM 3214 C C . TYR A 1 399 ? -18.704 6.804 -0.222 1.00 84.62 399 TYR A C 1
ATOM 3216 O O . TYR A 1 399 ? -19.425 5.898 -0.644 1.00 84.62 399 TYR A O 1
ATOM 3224 N N . ASP A 1 400 ? -18.802 8.070 -0.607 1.00 83.75 400 ASP A N 1
ATOM 3225 C CA . ASP A 1 400 ? -19.618 8.535 -1.714 1.00 83.75 400 ASP A CA 1
ATOM 3226 C C . ASP A 1 400 ? -18.712 9.151 -2.802 1.00 83.75 400 ASP A C 1
ATOM 3228 O O . ASP A 1 400 ? -17.869 9.996 -2.485 1.00 83.75 400 ASP A O 1
ATOM 3232 N N . PRO A 1 401 ? -18.858 8.773 -4.086 1.00 74.25 401 PRO A N 1
ATOM 3233 C CA . PRO A 1 401 ? -18.002 9.281 -5.160 1.00 74.25 401 PRO A CA 1
ATOM 3234 C C . PRO A 1 401 ? -18.052 10.798 -5.380 1.00 74.25 401 PRO A C 1
ATOM 3236 O O . PRO A 1 401 ? -17.105 11.351 -5.937 1.00 74.25 401 PRO A O 1
ATOM 3239 N N . GLN A 1 402 ? -19.149 11.462 -5.008 1.00 76.81 402 GLN A N 1
ATOM 3240 C CA . GLN A 1 402 ? -19.337 12.904 -5.189 1.00 76.81 402 GLN A CA 1
ATOM 3241 C C . GLN A 1 402 ? -19.007 13.680 -3.914 1.00 76.81 402 GLN A C 1
ATOM 3243 O O . GLN A 1 402 ? -18.448 14.771 -3.988 1.00 76.81 402 GLN A O 1
ATOM 3248 N N . LEU A 1 403 ? -19.340 13.115 -2.754 1.00 78.88 403 LEU A N 1
ATOM 3249 C CA . LEU A 1 403 ? -19.269 13.806 -1.467 1.00 78.88 403 LEU A CA 1
ATOM 3250 C C . LEU A 1 403 ? -18.028 13.440 -0.638 1.00 78.88 403 LEU A C 1
ATOM 3252 O O . LEU A 1 403 ? -17.667 14.198 0.259 1.00 78.88 403 LEU A O 1
ATOM 3256 N N . GLY A 1 404 ? -17.350 12.330 -0.940 1.00 78.38 404 GLY A N 1
ATOM 3257 C CA . GLY A 1 404 ? -16.125 11.892 -0.266 1.00 78.38 404 GLY A CA 1
ATOM 3258 C C . GLY A 1 404 ? -16.348 10.858 0.841 1.00 78.38 404 GLY A C 1
ATOM 3259 O O . GLY A 1 404 ? -17.313 10.093 0.834 1.00 78.38 404 GLY A O 1
ATOM 3260 N N . TYR A 1 405 ? -15.406 10.797 1.782 1.00 78.06 405 TYR A N 1
ATOM 3261 C CA . TYR A 1 405 ? -15.404 9.852 2.897 1.00 78.06 405 TYR A CA 1
ATOM 3262 C C . TYR A 1 405 ? -16.064 10.439 4.147 1.00 78.06 405 TYR A C 1
ATOM 3264 O O . TYR A 1 405 ? -15.800 11.581 4.536 1.00 78.06 405 TYR A O 1
ATOM 3272 N N . PHE A 1 406 ? -16.860 9.612 4.823 1.00 79.94 406 PHE A N 1
ATOM 3273 C CA . PHE A 1 406 ? -17.582 9.972 6.040 1.00 79.94 406 PHE A CA 1
ATOM 3274 C C . PHE A 1 406 ? -17.432 8.902 7.114 1.00 79.94 406 PHE A C 1
ATOM 3276 O O . PHE A 1 406 ? -17.539 7.712 6.829 1.00 79.94 406 PHE A O 1
ATOM 3283 N N . THR A 1 407 ? -17.268 9.320 8.365 1.00 75.44 407 THR A N 1
ATOM 3284 C CA . THR A 1 407 ? -17.369 8.432 9.525 1.00 75.44 407 THR A CA 1
ATOM 3285 C C . THR A 1 407 ? -18.777 8.501 10.093 1.00 75.44 407 THR A C 1
ATOM 3287 O O . THR A 1 407 ? -19.320 9.585 10.326 1.00 75.44 407 THR A O 1
ATOM 3290 N N . LEU A 1 408 ? -19.367 7.345 10.361 1.00 80.50 408 LEU A N 1
ATOM 3291 C CA . LEU A 1 408 ? -20.674 7.234 10.989 1.00 80.50 408 LEU A CA 1
ATOM 3292 C C . LEU A 1 408 ? -20.568 7.484 12.506 1.00 80.50 408 LEU A C 1
ATOM 3294 O O . LEU A 1 408 ? -19.782 6.832 13.189 1.00 80.50 408 LEU A O 1
ATOM 3298 N N . LYS A 1 409 ? -21.360 8.409 13.056 1.00 72.69 409 LYS A N 1
ATOM 3299 C CA . LYS A 1 409 ? -21.340 8.780 14.489 1.00 72.69 409 LYS A CA 1
ATOM 3300 C C . LYS A 1 409 ? -22.159 7.839 15.375 1.00 72.69 409 LYS A C 1
ATOM 3302 O O . LYS A 1 409 ? -21.862 7.705 16.558 1.00 72.69 409 LYS A O 1
ATOM 3307 N N . ASN A 1 410 ? -23.177 7.182 14.820 1.00 77.00 410 ASN A N 1
ATOM 3308 C CA . ASN A 1 410 ? -24.080 6.283 15.543 1.00 77.00 410 ASN A CA 1
ATOM 3309 C C . ASN A 1 410 ? -24.245 4.977 14.772 1.00 77.00 410 ASN A C 1
ATOM 3311 O O . ASN A 1 410 ? -24.364 5.010 13.556 1.00 77.00 410 ASN A O 1
ATOM 3315 N N . GLU A 1 411 ? -24.267 3.835 15.456 1.00 83.94 411 GLU A N 1
ATOM 3316 C CA . GLU A 1 411 ? -24.466 2.561 14.765 1.00 83.94 411 GLU A CA 1
ATOM 3317 C C . GLU A 1 411 ? -25.853 2.449 14.120 1.00 83.94 411 GLU A C 1
ATOM 3319 O O . GLU A 1 411 ? -26.835 2.947 14.667 1.00 83.94 411 GLU A O 1
ATOM 3324 N N . GLY A 1 412 ? -25.925 1.795 12.963 1.00 79.94 412 GLY A N 1
ATOM 3325 C CA . GLY A 1 412 ? -27.171 1.582 12.235 1.00 79.94 412 GLY A CA 1
ATOM 3326 C C . GLY A 1 412 ? -26.961 1.286 10.754 1.00 79.94 412 GLY A C 1
ATOM 3327 O O . GLY A 1 412 ? -25.834 1.292 10.244 1.00 79.94 412 GLY A O 1
ATOM 3328 N N . ARG A 1 413 ? -28.073 1.020 10.061 1.00 85.19 413 ARG A N 1
ATOM 3329 C CA . ARG A 1 413 ? -28.120 0.878 8.603 1.00 85.19 413 ARG A CA 1
ATOM 3330 C C . ARG A 1 413 ? -28.708 2.170 8.011 1.00 85.19 413 ARG A C 1
ATOM 3332 O O . ARG A 1 413 ? -29.884 2.446 8.245 1.00 85.19 413 ARG A O 1
ATOM 3339 N N . PRO A 1 414 ? -27.934 2.973 7.258 1.00 87.38 414 PRO A N 1
ATOM 3340 C CA . PRO A 1 414 ? -28.382 4.288 6.798 1.00 87.38 414 PRO A CA 1
ATOM 3341 C C . PRO A 1 414 ? -29.724 4.340 6.041 1.00 87.38 414 PRO A C 1
ATOM 3343 O O . PRO A 1 414 ? -30.458 5.301 6.270 1.00 87.38 414 PRO A O 1
ATOM 3346 N N . PRO A 1 415 ? -30.109 3.368 5.184 1.00 83.12 415 PRO A N 1
ATOM 3347 C CA . PRO A 1 415 ? -31.389 3.407 4.481 1.00 83.12 415 PRO A CA 1
ATOM 3348 C C . PRO A 1 415 ? -32.586 3.196 5.405 1.00 83.12 415 PRO A C 1
ATOM 3350 O O . PRO A 1 415 ? -33.587 3.893 5.250 1.00 83.12 415 PRO A O 1
ATOM 3353 N N . ASP A 1 416 ? -32.468 2.278 6.371 1.00 81.50 416 ASP A N 1
ATOM 3354 C CA . ASP A 1 416 ? -33.544 1.932 7.311 1.00 81.50 416 ASP A CA 1
ATOM 3355 C C . ASP A 1 416 ? -33.943 3.170 8.135 1.00 81.50 416 ASP A C 1
ATOM 3357 O O . ASP A 1 416 ? -35.116 3.410 8.411 1.00 81.50 416 ASP A O 1
ATOM 3361 N N . GLU A 1 417 ? -32.957 4.021 8.419 1.00 75.94 417 GLU A N 1
ATOM 3362 C CA . GLU A 1 417 ? -33.090 5.230 9.228 1.00 75.94 417 GLU A CA 1
ATOM 3363 C C . GLU A 1 417 ? -33.126 6.533 8.399 1.00 75.94 417 GLU A C 1
ATOM 3365 O O . GLU A 1 417 ? -33.165 7.637 8.949 1.00 75.94 417 GLU A O 1
ATOM 3370 N N . LYS A 1 418 ? -33.102 6.430 7.061 1.00 84.38 418 LYS A N 1
ATOM 3371 C CA . LYS A 1 418 ? -33.082 7.556 6.103 1.00 84.38 418 LYS A CA 1
ATOM 3372 C C . LYS A 1 418 ? -31.939 8.563 6.335 1.00 84.38 418 LYS A C 1
ATOM 3374 O O . LYS A 1 418 ? -32.113 9.773 6.174 1.00 84.38 418 LYS A O 1
ATOM 3379 N N . TRP A 1 419 ? -30.749 8.088 6.699 1.00 87.06 419 TRP A N 1
ATOM 3380 C CA . TRP A 1 419 ? -29.579 8.929 6.979 1.00 87.06 419 TRP A CA 1
ATOM 3381 C C . TRP A 1 419 ? -28.857 9.370 5.706 1.00 87.06 419 TRP A C 1
ATOM 3383 O O . TRP A 1 419 ? -27.895 8.743 5.264 1.00 87.06 419 TRP A O 1
ATOM 3393 N N . LEU A 1 420 ? -29.287 10.491 5.136 1.00 86.69 420 LEU A N 1
ATOM 3394 C CA . LEU A 1 420 ? -28.623 11.107 3.987 1.00 86.69 420 LEU A CA 1
ATOM 3395 C C . LEU A 1 420 ? -27.246 11.677 4.360 1.00 86.69 420 LEU A C 1
ATOM 3397 O O . LEU A 1 420 ? -27.052 12.194 5.468 1.00 86.69 420 LEU A O 1
ATOM 3401 N N . PHE A 1 421 ? -26.298 11.598 3.422 1.00 85.50 421 PHE A N 1
ATOM 3402 C CA . PHE A 1 421 ? -25.023 12.296 3.555 1.00 85.50 421 PHE A CA 1
ATOM 3403 C C . PHE A 1 421 ? -25.248 13.818 3.579 1.00 85.50 421 PHE A C 1
ATOM 3405 O O . PHE A 1 421 ? -26.151 14.322 2.905 1.00 85.50 421 PHE A O 1
ATOM 3412 N N . PRO A 1 422 ? -24.465 14.559 4.376 1.00 84.56 422 PRO A N 1
ATOM 3413 C CA . PRO A 1 422 ? -24.517 16.014 4.394 1.00 84.56 422 PRO A CA 1
ATOM 3414 C C . PRO A 1 422 ? -23.946 16.617 3.094 1.00 84.56 422 PRO A C 1
ATOM 3416 O O . PRO A 1 422 ? -23.274 15.918 2.332 1.00 84.56 422 PRO A O 1
ATOM 3419 N N . PRO A 1 423 ? -24.181 17.920 2.843 1.00 78.56 423 PRO A N 1
ATOM 3420 C CA . PRO A 1 423 ? -23.564 18.646 1.734 1.00 78.56 423 PRO A CA 1
ATOM 3421 C C . PRO A 1 423 ? -22.031 18.537 1.715 1.00 78.56 423 PRO A C 1
ATOM 3423 O O . PRO A 1 423 ? -21.401 18.328 2.756 1.00 78.56 423 PRO A O 1
ATOM 3426 N N . GLU A 1 424 ? -21.438 18.717 0.533 1.00 74.19 424 GLU A N 1
ATOM 3427 C CA . GLU A 1 424 ? -20.002 18.529 0.289 1.00 74.19 424 GLU A CA 1
ATOM 3428 C C . GLU A 1 424 ? -19.126 19.239 1.336 1.00 74.19 424 GLU A C 1
ATOM 3430 O O . GLU A 1 424 ? -19.290 20.426 1.615 1.00 74.19 424 GLU A O 1
ATOM 3435 N N . GLY A 1 425 ? -18.195 18.487 1.932 1.00 66.81 425 GLY A N 1
ATOM 3436 C CA . GLY A 1 425 ? -17.239 19.006 2.911 1.00 66.81 425 GLY A CA 1
ATOM 3437 C C . GLY A 1 425 ? -17.798 19.284 4.309 1.00 66.81 425 GLY A C 1
ATOM 3438 O O . GLY A 1 425 ? -17.063 19.784 5.159 1.00 66.81 425 GLY A O 1
ATOM 3439 N N . THR A 1 426 ? -19.072 18.981 4.584 1.00 69.88 426 THR A N 1
ATOM 3440 C CA . THR A 1 426 ? -19.715 19.317 5.868 1.00 69.88 426 THR A CA 1
ATOM 3441 C C . THR A 1 426 ? -20.045 18.089 6.713 1.00 69.88 426 THR A C 1
ATOM 3443 O O . THR A 1 426 ? -20.248 16.992 6.207 1.00 69.88 426 THR A O 1
ATOM 3446 N N . SER A 1 427 ? -20.104 18.268 8.035 1.00 74.69 427 SER A N 1
ATOM 3447 C CA . SER A 1 427 ? -20.530 17.233 8.988 1.00 74.69 427 SER A CA 1
ATOM 3448 C C . SER A 1 427 ? -21.938 17.520 9.507 1.00 74.69 427 SER A C 1
ATOM 3450 O O . SER A 1 427 ? -22.348 18.675 9.585 1.00 74.69 427 SER A O 1
ATOM 3452 N N . ASN A 1 428 ? -22.669 16.489 9.930 1.00 78.00 428 ASN A N 1
ATOM 3453 C CA . ASN A 1 428 ? -23.969 16.636 10.588 1.00 78.00 428 ASN A CA 1
ATOM 3454 C C . ASN A 1 428 ? -24.061 15.760 11.854 1.00 78.00 428 ASN A C 1
ATOM 3456 O O . ASN A 1 428 ? -23.049 15.275 12.370 1.00 78.00 428 ASN A O 1
ATOM 3460 N N . GLN A 1 429 ? -25.268 15.581 12.397 1.00 79.56 429 GLN A N 1
ATOM 3461 C CA . GLN A 1 429 ? -25.498 14.784 13.609 1.00 79.56 429 GLN A CA 1
ATOM 3462 C C . GLN A 1 429 ? -25.156 13.291 13.443 1.00 79.56 429 GLN A C 1
ATOM 3464 O O . GLN A 1 429 ? -24.904 12.619 14.438 1.00 79.56 429 GLN A O 1
ATOM 3469 N N . ARG A 1 430 ? -25.136 12.768 12.210 1.00 82.12 430 ARG A N 1
ATOM 3470 C CA . ARG A 1 430 ? -24.930 11.341 11.897 1.00 82.12 430 ARG A CA 1
ATOM 3471 C C . ARG A 1 430 ? -23.601 11.059 11.217 1.00 82.12 430 ARG A C 1
ATOM 3473 O O . ARG A 1 430 ? -23.005 10.015 11.456 1.00 82.12 430 ARG A O 1
ATOM 3480 N N . TRP A 1 431 ? -23.127 11.996 10.412 1.00 79.00 431 TRP A N 1
ATOM 3481 C CA . TRP A 1 431 ? -21.941 11.861 9.585 1.00 79.00 431 TRP A CA 1
ATOM 3482 C C . TRP A 1 431 ? -20.889 12.876 10.006 1.00 79.00 431 TRP A C 1
ATOM 3484 O O . TRP A 1 431 ? -21.169 14.069 10.139 1.00 79.00 431 TRP A O 1
ATOM 3494 N N . GLN A 1 432 ? -19.669 12.402 10.215 1.00 77.44 432 GLN A N 1
ATOM 3495 C CA . GLN A 1 432 ? -18.484 13.242 10.285 1.00 77.44 432 GLN A CA 1
ATOM 3496 C C . GLN A 1 432 ? -17.808 13.197 8.919 1.00 77.44 432 GLN A C 1
ATOM 3498 O O . GLN A 1 432 ? -17.370 12.129 8.500 1.00 77.44 432 GLN A O 1
ATOM 3503 N N . PHE A 1 433 ? -17.731 14.328 8.223 1.00 73.50 433 PHE A N 1
ATOM 3504 C CA . PHE A 1 433 ? -16.920 14.415 7.014 1.00 73.50 433 PHE A CA 1
ATOM 3505 C C . PHE A 1 433 ? -15.449 14.213 7.374 1.00 73.50 433 PHE A C 1
ATOM 3507 O O . PHE A 1 433 ? -14.959 14.793 8.346 1.00 73.50 433 PHE A O 1
ATOM 3514 N N . ILE A 1 434 ? -14.784 13.355 6.605 1.00 67.06 434 ILE A N 1
ATOM 3515 C CA . ILE A 1 434 ? -13.371 13.021 6.767 1.00 67.06 434 ILE A CA 1
ATOM 3516 C C . ILE A 1 434 ? -12.562 13.833 5.766 1.00 67.06 434 ILE A C 1
ATOM 3518 O O . ILE A 1 434 ? -11.719 14.641 6.135 1.00 67.06 434 ILE A O 1
ATOM 3522 N N . SER A 1 435 ? -12.782 13.557 4.481 1.00 66.69 435 SER A N 1
ATOM 3523 C CA . SER A 1 435 ? -12.051 14.162 3.375 1.00 66.69 435 SER A CA 1
ATOM 3524 C C . SER A 1 435 ? -12.625 13.700 2.039 1.00 66.69 435 SER A C 1
ATOM 3526 O O . SER A 1 435 ? -13.358 12.715 1.963 1.00 66.69 435 SER A O 1
ATOM 3528 N N . ARG A 1 436 ? -12.256 14.393 0.961 1.00 70.38 436 ARG A N 1
ATOM 3529 C CA . ARG A 1 436 ? -12.667 14.030 -0.401 1.00 70.38 436 ARG A CA 1
ATOM 3530 C C . ARG A 1 436 ? -11.964 12.769 -0.914 1.00 70.38 436 ARG A C 1
ATOM 3532 O O . ARG A 1 436 ? -12.563 11.970 -1.625 1.00 70.38 436 ARG A O 1
ATOM 3539 N N . GLU A 1 437 ? -10.708 12.585 -0.517 1.00 71.25 437 GLU A N 1
ATOM 3540 C CA . GLU A 1 437 ? -9.851 11.466 -0.907 1.00 71.25 437 GLU A CA 1
ATOM 3541 C C . GLU A 1 437 ? -9.145 10.909 0.332 1.00 71.25 437 GLU A C 1
ATOM 3543 O O . GLU A 1 437 ? -8.618 11.679 1.134 1.00 71.25 437 GLU A O 1
ATOM 3548 N N . ALA A 1 438 ? -9.125 9.583 0.484 1.00 70.19 438 ALA A N 1
ATOM 3549 C CA . ALA A 1 438 ? -8.491 8.912 1.613 1.00 70.19 438 ALA A CA 1
ATOM 3550 C C . ALA A 1 438 ? -6.970 8.816 1.434 1.00 70.19 438 ALA A C 1
ATOM 3552 O O . ALA A 1 438 ? -6.488 8.405 0.377 1.00 70.19 438 ALA A O 1
ATOM 3553 N N . GLY A 1 439 ? -6.216 9.121 2.493 1.00 72.06 439 GLY A N 1
ATOM 3554 C CA . GLY A 1 439 ? -4.768 8.899 2.514 1.00 72.06 439 GLY A CA 1
ATOM 3555 C C . GLY A 1 439 ? -4.435 7.408 2.592 1.00 72.06 439 GLY A C 1
ATOM 3556 O O . GLY A 1 439 ? -4.604 6.787 3.647 1.00 72.06 439 GLY A O 1
ATOM 3557 N N . THR A 1 440 ? -3.929 6.830 1.500 1.00 73.44 440 THR A N 1
ATOM 3558 C CA . THR A 1 440 ? -3.543 5.406 1.395 1.00 73.44 440 THR A CA 1
ATOM 3559 C C . THR A 1 440 ? -2.071 5.252 1.001 1.00 73.44 440 THR A C 1
ATOM 3561 O O . THR A 1 440 ? -1.403 6.224 0.668 1.00 73.44 440 THR A O 1
ATOM 3564 N N . PHE A 1 441 ? -1.527 4.030 1.001 1.00 69.69 441 PHE A N 1
ATOM 3565 C CA . PHE A 1 441 ? -0.153 3.809 0.520 1.00 69.69 441 PHE A CA 1
ATOM 3566 C C . PHE A 1 441 ? -0.005 4.065 -0.990 1.00 69.69 441 PHE A C 1
ATOM 3568 O O . PHE A 1 441 ? 1.081 4.410 -1.452 1.00 69.69 441 PHE A O 1
ATOM 3575 N N . ASN A 1 442 ? -1.091 3.914 -1.755 1.00 65.19 442 ASN A N 1
ATOM 3576 C CA . ASN A 1 442 ? -1.103 4.141 -3.202 1.00 65.19 442 ASN A CA 1
ATOM 3577 C C . ASN A 1 442 ? -1.379 5.601 -3.571 1.00 65.19 442 ASN A C 1
ATOM 3579 O O . ASN A 1 442 ? -0.930 6.052 -4.623 1.00 65.19 442 ASN A O 1
ATOM 3583 N N . ALA A 1 443 ? -2.094 6.319 -2.705 1.00 69.44 443 ALA A N 1
ATOM 3584 C CA . ALA A 1 443 ? -2.405 7.737 -2.826 1.00 69.44 443 ALA A CA 1
ATOM 3585 C C . ALA A 1 443 ? -2.245 8.410 -1.448 1.00 69.44 443 ALA A C 1
ATOM 3587 O O . ALA A 1 443 ? -3.236 8.639 -0.750 1.00 69.44 443 ALA A O 1
ATOM 3588 N N . PRO A 1 444 ? -1.001 8.647 -0.996 1.00 81.38 444 PRO A N 1
ATOM 3589 C CA . PRO A 1 444 ? -0.761 9.281 0.292 1.00 81.38 444 PRO A CA 1
ATOM 3590 C C . PRO A 1 444 ? -1.084 10.775 0.229 1.00 81.38 444 PRO A C 1
ATOM 3592 O O . PRO A 1 444 ? -0.884 11.434 -0.793 1.00 81.38 444 PRO A O 1
ATOM 3595 N N . LYS A 1 445 ? -1.529 11.332 1.351 1.00 83.50 445 LYS A N 1
ATOM 3596 C CA . LYS A 1 445 ? -1.751 12.769 1.509 1.00 83.50 445 LYS A CA 1
ATOM 3597 C C . LYS A 1 445 ? -0.438 13.533 1.701 1.00 83.50 445 LYS A C 1
ATOM 3599 O O . LYS A 1 445 ? 0.592 12.989 2.103 1.00 83.50 445 LYS A O 1
ATOM 3604 N N . ARG A 1 446 ? -0.487 14.835 1.422 1.00 84.81 446 ARG A N 1
ATOM 3605 C CA . ARG A 1 446 ? 0.571 15.800 1.762 1.00 84.81 446 ARG A CA 1
ATOM 3606 C C . ARG A 1 446 ? 0.259 16.460 3.108 1.00 84.81 446 ARG A C 1
ATOM 3608 O O . ARG A 1 446 ? -0.921 16.577 3.419 1.00 84.81 446 ARG A O 1
ATOM 3615 N N . PRO A 1 447 ? 1.255 16.934 3.881 1.00 82.31 447 PRO A N 1
ATOM 3616 C CA . PRO A 1 447 ? 1.040 17.535 5.211 1.00 82.31 447 PRO A CA 1
ATOM 3617 C C . PRO A 1 447 ? 0.050 18.706 5.226 1.00 82.31 447 PRO A C 1
ATOM 3619 O O . PRO A 1 447 ? -0.576 18.986 6.242 1.00 82.31 447 PRO A O 1
ATOM 3622 N N . THR A 1 448 ? -0.114 19.370 4.082 1.00 79.44 448 THR A N 1
ATOM 3623 C CA . THR A 1 448 ? -1.048 20.479 3.885 1.00 79.44 448 THR A CA 1
ATOM 3624 C C . THR A 1 448 ? -2.510 20.040 3.790 1.00 79.44 448 THR A C 1
ATOM 3626 O O . THR A 1 448 ? -3.402 20.883 3.886 1.00 79.44 448 THR A O 1
ATOM 3629 N N . ALA A 1 449 ? -2.775 18.747 3.596 1.00 75.00 449 ALA A N 1
ATOM 3630 C CA . ALA A 1 449 ? -4.113 18.183 3.496 1.00 75.00 449 ALA A CA 1
ATOM 3631 C C . ALA A 1 449 ? -4.645 17.762 4.872 1.00 75.00 449 ALA A C 1
ATOM 3633 O O . ALA A 1 449 ? -3.932 17.178 5.687 1.00 75.00 449 ALA A O 1
ATOM 3634 N N . GLU A 1 450 ? -5.927 18.019 5.108 1.00 75.75 450 GLU A N 1
ATOM 3635 C CA . GLU A 1 450 ? -6.627 17.570 6.310 1.00 75.75 450 GLU A CA 1
ATOM 3636 C C . GLU A 1 450 ? -6.888 16.059 6.272 1.00 75.75 450 GLU A C 1
ATOM 3638 O O . GLU A 1 450 ? -7.164 15.477 5.210 1.00 75.75 450 GLU A O 1
ATOM 3643 N N . GLY A 1 451 ? -6.781 15.420 7.433 1.00 68.69 451 GLY A N 1
ATOM 3644 C CA . GLY A 1 451 ? -6.965 13.985 7.547 1.00 68.69 451 GLY A CA 1
ATOM 3645 C C . GLY A 1 451 ? -7.369 13.522 8.933 1.00 68.69 451 GLY A C 1
ATOM 3646 O O . GLY A 1 451 ? -7.445 14.298 9.883 1.00 68.69 451 GLY A O 1
ATOM 3647 N N . VAL A 1 452 ? -7.665 12.232 9.035 1.00 65.31 452 VAL A N 1
ATOM 3648 C CA . VAL A 1 452 ? -8.051 11.576 10.291 1.00 65.31 452 VAL A CA 1
ATOM 3649 C C . VAL A 1 452 ? -7.008 10.563 10.736 1.00 65.31 452 VAL A C 1
ATOM 3651 O O . VAL A 1 452 ? -6.162 10.119 9.957 1.00 65.31 452 VAL A O 1
ATOM 3654 N N . ALA A 1 453 ? -7.096 10.173 12.006 1.00 66.50 453 ALA A N 1
ATOM 3655 C CA . ALA A 1 453 ? -6.281 9.107 12.564 1.00 66.50 453 ALA A CA 1
ATOM 3656 C C . ALA A 1 453 ? -6.326 7.847 11.673 1.00 66.50 453 ALA A C 1
ATOM 3658 O O . ALA A 1 453 ? -7.396 7.357 11.312 1.00 66.50 453 ALA A O 1
ATOM 3659 N N . GLY A 1 454 ? -5.155 7.327 11.315 1.00 69.00 454 GLY A N 1
ATOM 3660 C CA . GLY A 1 454 ? -4.964 6.161 10.459 1.00 69.00 454 GLY A CA 1
ATOM 3661 C C . GLY A 1 454 ? -4.735 6.467 8.975 1.00 69.00 454 GLY A C 1
ATOM 3662 O O . GLY A 1 454 ? -4.425 5.539 8.220 1.00 69.00 454 GLY A O 1
ATOM 3663 N N . GLU A 1 455 ? -4.862 7.717 8.523 1.00 79.19 455 GLU A N 1
ATOM 3664 C CA . GLU A 1 455 ? -4.559 8.089 7.135 1.00 79.19 455 GLU A CA 1
ATOM 3665 C C . GLU A 1 455 ? -3.067 8.201 6.856 1.00 79.19 455 GLU A C 1
ATOM 3667 O O . GLU A 1 455 ? -2.279 8.582 7.718 1.00 79.19 455 GLU A O 1
ATOM 3672 N N . LEU A 1 456 ? -2.689 7.865 5.623 1.00 86.56 456 LEU A N 1
ATOM 3673 C CA . LEU A 1 456 ? -1.307 7.878 5.169 1.00 86.56 456 LEU A CA 1
ATOM 3674 C C . LEU A 1 456 ? -0.917 9.196 4.527 1.00 86.56 456 LEU A C 1
ATOM 3676 O O . LEU A 1 456 ? -1.601 9.700 3.638 1.00 86.56 456 LEU A O 1
ATOM 3680 N N . TYR A 1 457 ? 0.243 9.677 4.943 1.00 89.25 457 TYR A N 1
ATOM 3681 C CA . TYR A 1 457 ? 0.923 10.846 4.428 1.00 89.25 457 TYR A CA 1
ATOM 3682 C C . TYR A 1 457 ? 2.310 10.460 3.929 1.00 89.25 457 TYR A C 1
ATOM 3684 O O . TYR A 1 457 ? 2.904 9.492 4.409 1.00 89.25 457 TYR A O 1
ATOM 3692 N N . TYR A 1 458 ? 2.827 11.209 2.960 1.00 88.00 458 TYR A N 1
ATOM 3693 C CA . TYR A 1 458 ? 4.157 10.976 2.407 1.00 88.00 458 TYR A CA 1
ATOM 3694 C C . TYR A 1 458 ? 5.046 12.206 2.560 1.00 88.00 458 TYR A C 1
ATOM 3696 O O . TYR A 1 458 ? 4.691 13.305 2.115 1.00 88.00 458 TYR A O 1
ATOM 3704 N N . SER A 1 459 ? 6.207 11.993 3.178 1.00 85.31 459 SER A N 1
ATOM 3705 C CA . SER A 1 459 ? 7.265 12.992 3.298 1.00 85.31 459 SER A CA 1
ATOM 3706 C C . SER A 1 459 ? 8.200 12.894 2.098 1.00 85.31 459 SER A C 1
ATOM 3708 O O . SER A 1 459 ? 8.882 11.881 1.935 1.00 85.31 459 SER A O 1
ATOM 3710 N N . ASP A 1 460 ? 8.268 13.947 1.279 1.00 78.06 460 ASP A N 1
ATOM 3711 C CA . ASP A 1 460 ? 9.280 14.031 0.217 1.00 78.06 460 ASP A CA 1
ATOM 3712 C C . ASP A 1 460 ? 10.690 14.185 0.801 1.00 78.06 460 ASP A C 1
ATOM 3714 O O . ASP A 1 460 ? 11.650 13.686 0.223 1.00 78.06 460 ASP A O 1
ATOM 3718 N N . GLU A 1 461 ? 10.823 14.834 1.957 1.00 78.06 461 GLU A N 1
ATOM 3719 C CA . GLU A 1 461 ? 12.114 15.048 2.609 1.00 78.06 461 GLU A CA 1
ATOM 3720 C C . GLU A 1 461 ? 12.704 13.730 3.119 1.00 78.06 461 GLU A C 1
ATOM 3722 O O . GLU A 1 461 ? 13.847 13.389 2.824 1.00 78.06 461 GLU A O 1
ATOM 3727 N N . HIS A 1 462 ? 11.903 12.945 3.845 1.00 76.81 462 HIS A N 1
ATOM 3728 C CA . HIS A 1 462 ? 12.367 11.690 4.439 1.00 76.81 462 HIS A CA 1
ATOM 3729 C C . HIS A 1 462 ? 12.163 10.477 3.523 1.00 76.81 462 HIS A C 1
ATOM 3731 O O . HIS A 1 462 ? 12.690 9.402 3.807 1.00 76.81 462 HIS A O 1
ATOM 3737 N N . GLN A 1 463 ? 11.411 10.631 2.425 1.00 82.00 463 GLN A N 1
ATOM 3738 C CA . GLN A 1 463 ? 11.026 9.553 1.503 1.00 82.00 463 GLN A CA 1
ATOM 3739 C C . GLN A 1 463 ? 10.325 8.388 2.227 1.00 82.00 463 GLN A C 1
ATOM 3741 O O . GLN A 1 463 ? 10.544 7.214 1.920 1.00 82.00 463 GLN A O 1
ATOM 3746 N N . LEU A 1 464 ? 9.495 8.718 3.218 1.00 87.19 464 LEU A N 1
ATOM 3747 C CA . LEU A 1 464 ? 8.825 7.777 4.115 1.00 87.19 464 LEU A CA 1
ATOM 3748 C C . LEU A 1 464 ? 7.318 8.038 4.156 1.00 87.19 464 LEU A C 1
ATOM 3750 O O . LEU A 1 464 ? 6.851 9.173 4.029 1.00 87.19 464 LEU A O 1
ATOM 3754 N N . PHE A 1 465 ? 6.569 6.958 4.360 1.00 89.50 465 PHE A N 1
ATOM 3755 C CA . PHE A 1 465 ? 5.142 6.997 4.643 1.00 89.50 465 PHE A CA 1
ATOM 3756 C C . PHE A 1 465 ? 4.913 7.138 6.146 1.00 89.50 465 PHE A C 1
ATOM 3758 O O . PHE A 1 465 ? 5.578 6.464 6.931 1.00 89.50 465 PHE A O 1
ATOM 3765 N N . TYR A 1 466 ? 3.930 7.939 6.544 1.00 90.62 466 TYR A N 1
ATOM 3766 C CA . TYR A 1 466 ? 3.533 8.125 7.938 1.00 90.62 466 TYR A CA 1
ATOM 3767 C C . TYR A 1 466 ? 2.020 7.985 8.081 1.00 90.62 466 TYR A C 1
ATOM 3769 O O . TYR A 1 466 ? 1.272 8.526 7.272 1.00 90.62 466 TYR A O 1
ATOM 3777 N N . LEU A 1 467 ? 1.561 7.262 9.102 1.00 86.88 467 LEU A N 1
ATOM 3778 C CA . LEU A 1 467 ? 0.161 7.276 9.512 1.00 86.88 467 LEU A CA 1
ATOM 3779 C C . LEU A 1 467 ? -0.056 8.418 10.495 1.00 86.88 467 LEU A C 1
ATOM 3781 O O . LEU A 1 467 ? 0.672 8.541 11.479 1.00 86.88 467 LEU A O 1
ATOM 3785 N N . LEU A 1 468 ? -1.090 9.206 10.249 1.00 83.12 468 LEU A N 1
ATOM 3786 C CA . LEU A 1 468 ? -1.542 10.249 11.153 1.00 83.12 468 LEU A CA 1
ATOM 3787 C C . LEU A 1 468 ? -2.190 9.620 12.400 1.00 83.12 468 LEU A C 1
ATOM 3789 O O . LEU A 1 468 ? -2.981 8.689 12.275 1.00 83.12 468 LEU A O 1
ATOM 3793 N N . ARG A 1 469 ? -1.873 10.093 13.607 1.00 71.88 469 ARG A N 1
ATOM 3794 C CA . ARG A 1 469 ? -2.456 9.591 14.872 1.00 71.88 469 ARG A CA 1
ATOM 3795 C C . ARG A 1 469 ? -3.697 10.358 15.309 1.00 71.88 469 ARG A C 1
ATOM 3797 O O . ARG A 1 469 ? -4.578 9.766 15.922 1.00 71.88 469 ARG A O 1
ATOM 3804 N N . ASN A 1 470 ? -3.772 11.644 14.972 1.00 68.81 470 ASN A N 1
ATOM 3805 C CA . ASN A 1 470 ? -4.814 12.562 15.424 1.00 68.81 470 ASN A CA 1
ATOM 3806 C C . ASN A 1 470 ? -5.498 13.215 14.224 1.00 68.81 470 ASN A C 1
ATOM 3808 O O . ASN A 1 470 ? -4.838 13.570 13.255 1.00 68.81 470 ASN A O 1
ATOM 3812 N N . ALA A 1 471 ? -6.817 13.391 14.277 1.00 65.50 471 ALA A N 1
ATOM 3813 C CA . ALA A 1 471 ? -7.520 14.084 13.203 1.00 65.50 471 ALA A CA 1
ATOM 3814 C C . ALA A 1 471 ? -7.174 15.579 13.179 1.00 65.50 471 ALA A C 1
ATOM 3816 O O . ALA A 1 471 ? -7.151 16.227 14.224 1.00 65.50 471 ALA A O 1
ATOM 3817 N N . GLY A 1 472 ? -6.930 16.124 11.989 1.00 62.72 472 GLY A N 1
ATOM 3818 C CA . GLY A 1 472 ? -6.610 17.530 11.778 1.00 62.72 472 GLY A CA 1
ATOM 3819 C C . GLY A 1 472 ? -5.779 17.770 10.521 1.00 62.72 472 GLY A C 1
ATOM 3820 O O . GLY A 1 472 ? -5.514 16.863 9.732 1.00 62.72 472 GLY A O 1
ATOM 3821 N N . ASN A 1 473 ? -5.368 19.023 10.331 1.00 78.69 473 ASN A N 1
ATOM 3822 C CA . ASN A 1 473 ? -4.460 19.421 9.261 1.00 78.69 473 ASN A CA 1
ATOM 3823 C C . ASN A 1 473 ? -3.031 19.530 9.821 1.00 78.69 473 ASN A C 1
ATOM 3825 O O . ASN A 1 473 ? -2.779 20.449 10.608 1.00 78.69 473 ASN A O 1
ATOM 3829 N N . PRO A 1 474 ? -2.102 18.637 9.427 1.00 83.75 474 PRO A N 1
ATOM 3830 C CA . PRO A 1 474 ? -0.764 18.608 10.004 1.00 83.75 474 PRO A CA 1
ATOM 3831 C C . PRO A 1 474 ? -0.002 19.927 9.888 1.00 83.75 474 PRO A C 1
ATOM 3833 O O . PRO A 1 474 ? 0.514 20.414 10.890 1.00 83.75 474 PRO A O 1
ATOM 3836 N N . SER A 1 475 ? 0.008 20.564 8.713 1.00 79.62 475 SER A N 1
ATOM 3837 C CA . SER A 1 475 ? 0.707 21.843 8.530 1.00 79.62 475 SER A CA 1
ATOM 3838 C C . SER A 1 475 ? 0.107 22.981 9.357 1.00 79.62 475 SER A C 1
ATOM 3840 O O . SER A 1 475 ? 0.853 23.808 9.870 1.00 79.62 475 SER A O 1
ATOM 3842 N N . ARG A 1 476 ? -1.223 23.046 9.518 1.00 75.88 476 ARG A N 1
ATOM 3843 C CA . ARG A 1 476 ? -1.863 24.093 10.345 1.00 75.88 476 ARG A CA 1
ATOM 3844 C C . ARG A 1 476 ? -1.619 23.901 11.838 1.00 75.88 476 ARG A C 1
ATOM 3846 O O . ARG A 1 476 ? -1.571 24.887 12.564 1.00 75.88 476 ARG A O 1
ATOM 3853 N N . ASN A 1 477 ? -1.481 22.654 12.276 1.00 74.81 477 ASN A N 1
ATOM 3854 C CA . ASN A 1 477 ? -1.259 22.313 13.677 1.00 74.81 477 ASN A CA 1
ATOM 3855 C C . ASN A 1 477 ? 0.232 22.196 14.045 1.00 74.81 477 ASN A C 1
ATOM 3857 O O . ASN A 1 477 ? 0.539 21.874 15.189 1.00 74.81 477 ASN A O 1
ATOM 3861 N N . GLY A 1 478 ? 1.153 22.442 13.103 1.00 83.12 478 GLY A N 1
ATOM 3862 C CA . GLY A 1 478 ? 2.598 22.334 13.340 1.00 83.12 478 GLY A CA 1
ATOM 3863 C C . GLY A 1 478 ? 3.076 20.900 13.589 1.00 83.12 478 GLY A C 1
ATOM 3864 O O . GLY A 1 478 ? 4.008 20.679 14.355 1.00 83.12 478 GLY A O 1
ATOM 3865 N N . TRP A 1 479 ? 2.412 19.905 12.999 1.00 87.81 479 TRP A N 1
ATOM 3866 C CA . TRP A 1 479 ? 2.754 18.492 13.167 1.00 87.81 479 TRP A CA 1
ATOM 3867 C C . TRP A 1 479 ? 3.823 18.065 12.165 1.00 87.81 479 TRP A C 1
ATOM 3869 O O . TRP A 1 479 ? 3.535 17.388 11.173 1.00 87.81 479 TRP A O 1
ATOM 3879 N N . ASP A 1 480 ? 5.064 18.447 12.439 1.00 86.44 480 ASP A N 1
ATOM 3880 C CA . ASP A 1 480 ? 6.200 18.082 11.598 1.00 86.44 480 ASP A CA 1
ATOM 3881 C C . ASP A 1 480 ? 6.462 16.570 11.613 1.00 86.44 480 ASP A C 1
ATOM 3883 O O . ASP A 1 480 ? 6.205 15.866 12.602 1.00 86.44 480 ASP A O 1
ATOM 3887 N N . PHE A 1 481 ? 6.957 16.049 10.486 1.00 87.00 481 PHE A N 1
ATOM 3888 C CA . PHE A 1 481 ? 7.351 14.648 10.417 1.00 87.00 481 PHE A CA 1
ATOM 3889 C C . PHE A 1 481 ? 8.562 14.399 11.323 1.00 87.00 481 PHE A C 1
ATOM 3891 O O . PHE A 1 481 ? 9.505 15.191 11.328 1.00 87.00 481 PHE A O 1
ATOM 3898 N N . PRO A 1 482 ? 8.572 13.294 12.084 1.00 83.81 482 PRO A N 1
ATOM 3899 C CA . PRO A 1 482 ? 9.719 12.953 12.904 1.00 83.81 482 PRO A CA 1
ATOM 3900 C C . PRO A 1 482 ? 10.909 12.522 12.025 1.00 83.81 482 PRO A C 1
ATOM 3902 O O . PRO A 1 482 ? 10.710 11.897 10.976 1.00 83.81 482 PRO A O 1
ATOM 3905 N N . PRO A 1 483 ? 12.152 12.785 12.466 1.00 73.94 483 PRO A N 1
ATOM 3906 C CA . PRO A 1 483 ? 13.342 12.448 11.699 1.00 73.94 483 PRO A CA 1
ATOM 3907 C C . PRO A 1 483 ? 13.490 10.932 11.524 1.00 73.94 483 PRO A C 1
ATOM 3909 O O . PRO A 1 483 ? 13.387 10.143 12.469 1.00 73.94 483 PRO A O 1
ATOM 3912 N N . GLY A 1 484 ? 13.780 10.515 10.292 1.00 74.94 484 GLY A N 1
ATOM 3913 C CA . GLY A 1 484 ? 13.999 9.111 9.958 1.00 74.94 484 GLY A CA 1
ATOM 3914 C C . GLY A 1 484 ? 12.766 8.241 10.231 1.00 74.94 484 GLY A C 1
ATOM 3915 O O . GLY A 1 484 ? 11.645 8.605 9.891 1.00 74.94 484 GLY A O 1
ATOM 3916 N N . ARG A 1 485 ? 12.969 7.050 10.813 1.00 77.38 485 ARG A N 1
ATOM 3917 C CA . ARG A 1 485 ? 11.906 6.042 11.001 1.00 77.38 485 ARG A CA 1
ATOM 3918 C C . ARG A 1 485 ? 11.205 6.100 12.369 1.00 77.38 485 ARG A C 1
ATOM 3920 O O . ARG A 1 485 ? 10.576 5.114 12.749 1.00 77.38 485 ARG A O 1
ATOM 3927 N N . ALA A 1 486 ? 11.337 7.200 13.106 1.00 75.12 486 ALA A N 1
ATOM 3928 C CA . ALA A 1 486 ? 10.744 7.344 14.432 1.00 75.12 486 ALA A CA 1
ATOM 3929 C C . ALA A 1 486 ? 9.215 7.532 14.376 1.00 75.12 486 ALA A C 1
ATOM 3931 O O . ALA A 1 486 ? 8.670 8.060 13.407 1.00 75.12 486 ALA A O 1
ATOM 3932 N N . ASP A 1 487 ? 8.538 7.103 15.440 1.00 82.00 487 ASP A N 1
ATOM 3933 C CA . ASP A 1 487 ? 7.136 7.427 15.712 1.00 82.00 487 ASP A CA 1
ATOM 3934 C C . ASP A 1 487 ? 7.105 8.602 16.713 1.00 82.00 487 ASP A C 1
ATOM 3936 O O . ASP A 1 487 ? 8.024 8.742 17.519 1.00 82.00 487 ASP A O 1
ATOM 3940 N N . ASN A 1 488 ? 6.068 9.441 16.697 1.00 77.06 488 ASN A N 1
ATOM 3941 C CA . ASN A 1 488 ? 5.852 10.483 17.712 1.00 77.06 488 ASN A CA 1
ATOM 3942 C C . ASN A 1 488 ? 4.358 10.594 18.074 1.00 77.06 488 ASN A C 1
ATOM 3944 O O . ASN A 1 488 ? 3.563 9.733 17.699 1.00 77.06 488 ASN A O 1
ATOM 3948 N N . GLU A 1 489 ? 3.968 11.635 18.810 1.00 75.06 489 GLU A N 1
ATOM 3949 C CA . GLU A 1 489 ? 2.578 11.882 19.231 1.00 75.06 489 GLU A CA 1
ATOM 3950 C C . GLU A 1 489 ? 1.576 12.030 18.070 1.00 75.06 489 GLU A C 1
ATOM 3952 O O . GLU A 1 489 ? 0.407 11.670 18.224 1.00 75.06 489 GLU A O 1
ATOM 3957 N N . ASN A 1 490 ? 2.027 12.479 16.893 1.00 78.88 490 ASN A N 1
ATOM 3958 C CA . ASN A 1 490 ? 1.173 12.782 15.740 1.00 78.88 490 ASN A CA 1
ATOM 3959 C C . ASN A 1 490 ? 1.348 11.792 14.581 1.00 78.88 490 ASN A C 1
ATOM 3961 O O . ASN A 1 490 ? 0.437 11.642 13.768 1.00 78.88 490 ASN A O 1
ATOM 3965 N N . TRP A 1 491 ? 2.469 11.072 14.523 1.00 82.75 491 TRP A N 1
ATOM 3966 C CA . TRP A 1 491 ? 2.856 10.236 13.391 1.00 82.75 491 TRP A CA 1
ATOM 3967 C C . TRP A 1 491 ? 3.301 8.831 13.816 1.00 82.75 491 TRP A C 1
ATOM 3969 O O . TRP A 1 491 ? 3.981 8.632 14.823 1.00 82.75 491 TRP A O 1
ATOM 3979 N N . ILE A 1 492 ? 2.945 7.832 13.009 1.00 85.62 492 ILE A N 1
ATOM 3980 C CA . ILE A 1 492 ? 3.521 6.480 13.039 1.00 85.62 492 ILE A CA 1
ATOM 3981 C C . ILE A 1 492 ? 4.266 6.281 11.725 1.00 85.62 492 ILE A C 1
ATOM 3983 O O . ILE A 1 492 ? 3.649 6.298 10.661 1.00 85.62 492 ILE A O 1
ATOM 3987 N N . CYS A 1 493 ? 5.574 6.056 11.768 1.00 88.94 493 CYS A N 1
ATOM 3988 C CA . CYS A 1 493 ? 6.351 5.762 10.575 1.00 88.94 493 CYS A CA 1
ATOM 3989 C C . CYS A 1 493 ? 5.942 4.407 9.985 1.00 88.94 493 CYS A C 1
ATOM 3991 O O . CYS A 1 493 ? 6.073 3.344 10.601 1.00 88.94 493 CYS A O 1
ATOM 3993 N N . ALA A 1 494 ? 5.489 4.429 8.739 1.00 86.62 494 ALA A N 1
ATOM 3994 C CA . ALA A 1 494 ? 5.070 3.251 8.000 1.00 86.62 494 ALA A CA 1
ATOM 3995 C C . ALA A 1 494 ? 6.126 2.660 7.070 1.00 86.62 494 ALA A C 1
ATOM 3997 O O . ALA A 1 494 ? 5.861 1.668 6.384 1.00 86.62 494 ALA A O 1
ATOM 3998 N N . GLY A 1 495 ? 7.333 3.220 7.107 1.00 88.12 495 GLY A N 1
ATOM 3999 C CA . GLY A 1 495 ? 8.460 2.776 6.304 1.00 88.12 495 GLY A CA 1
ATOM 4000 C C . GLY A 1 495 ? 8.455 3.362 4.897 1.00 88.12 495 GLY A C 1
ATOM 4001 O O . GLY A 1 495 ? 7.734 4.314 4.598 1.00 88.12 495 GLY A O 1
ATOM 4002 N N . GLN A 1 496 ? 9.312 2.811 4.043 1.00 84.88 496 GLN A N 1
ATOM 4003 C CA . GLN A 1 496 ? 9.508 3.294 2.671 1.00 84.88 496 GLN A CA 1
ATOM 4004 C C . GLN A 1 496 ? 8.570 2.607 1.688 1.00 84.88 496 GLN A C 1
ATOM 4006 O O . GLN A 1 496 ? 8.212 3.194 0.670 1.00 84.88 496 GLN A O 1
ATOM 4011 N N . ASN A 1 497 ? 8.175 1.366 1.973 1.00 82.44 497 ASN A N 1
ATOM 4012 C CA . ASN A 1 497 ? 7.436 0.563 1.013 1.00 82.44 497 ASN A CA 1
ATOM 4013 C C . ASN A 1 497 ? 5.928 0.705 1.181 1.00 82.44 497 ASN A C 1
ATOM 4015 O O . ASN A 1 497 ? 5.407 0.825 2.293 1.00 82.44 497 ASN A O 1
ATOM 4019 N N . ARG A 1 498 ? 5.215 0.622 0.058 1.00 77.69 498 ARG A N 1
ATOM 4020 C CA . ARG A 1 498 ? 3.755 0.791 0.002 1.00 77.69 498 ARG A CA 1
ATOM 4021 C C . ARG A 1 498 ? 2.989 -0.424 0.511 1.00 77.69 498 ARG A C 1
ATOM 4023 O O . ARG A 1 498 ? 1.836 -0.307 0.903 1.00 77.69 498 ARG A O 1
ATOM 4030 N N . GLY A 1 499 ? 3.622 -1.590 0.547 1.00 75.44 499 GLY A N 1
ATOM 4031 C CA . GLY A 1 499 ? 2.932 -2.840 0.842 1.00 75.44 499 GLY A CA 1
ATOM 4032 C C . GLY A 1 499 ? 2.113 -3.326 -0.347 1.00 75.44 499 GLY A C 1
ATOM 4033 O O . GLY A 1 499 ? 1.013 -3.840 -0.164 1.00 75.44 499 GLY A O 1
ATOM 4034 N N . THR A 1 500 ? 2.646 -3.150 -1.556 1.00 67.94 500 THR A N 1
ATOM 4035 C CA . THR A 1 500 ? 2.109 -3.723 -2.799 1.00 67.94 500 THR A CA 1
ATOM 4036 C C . THR A 1 500 ? 3.062 -4.808 -3.315 1.00 67.94 500 THR A C 1
ATOM 4038 O O . THR A 1 500 ? 4.190 -4.901 -2.828 1.00 67.94 500 THR A O 1
ATOM 4041 N N . PRO A 1 501 ? 2.668 -5.629 -4.303 1.00 63.38 501 PRO A N 1
ATOM 4042 C CA . PRO A 1 501 ? 3.581 -6.586 -4.936 1.00 63.38 501 PRO A CA 1
ATOM 4043 C C . PRO A 1 501 ? 4.868 -5.939 -5.471 1.00 63.38 501 PRO A C 1
ATOM 4045 O O . PRO A 1 501 ? 5.949 -6.517 -5.380 1.00 63.38 501 PRO A O 1
ATOM 4048 N N . GLU A 1 502 ? 4.741 -4.731 -6.027 1.00 61.78 502 GLU A N 1
ATOM 4049 C CA . GLU A 1 502 ? 5.820 -3.967 -6.660 1.00 61.78 502 GLU A CA 1
ATOM 4050 C C . GLU A 1 502 ? 6.686 -3.206 -5.640 1.00 61.78 502 GLU A C 1
ATOM 4052 O O . GLU A 1 502 ? 7.829 -2.864 -5.930 1.00 61.78 502 GLU A O 1
ATOM 4057 N N . SER A 1 503 ? 6.153 -2.951 -4.442 1.00 71.06 503 SER A N 1
ATOM 4058 C CA . SER A 1 503 ? 6.848 -2.315 -3.317 1.00 71.06 503 SER A CA 1
ATOM 4059 C C . SER A 1 503 ? 6.439 -3.014 -2.012 1.00 71.06 503 SER A C 1
ATOM 4061 O O . SER A 1 503 ? 5.649 -2.465 -1.230 1.00 71.06 503 SER A O 1
ATOM 4063 N N . PRO A 1 504 ? 6.908 -4.258 -1.788 1.00 80.88 504 PRO A N 1
ATOM 4064 C CA . PRO A 1 504 ? 6.518 -5.042 -0.626 1.00 80.88 504 PRO A CA 1
ATOM 4065 C C . PRO A 1 504 ? 7.170 -4.487 0.637 1.00 80.88 504 PRO A C 1
ATOM 4067 O O . PRO A 1 504 ? 8.312 -4.030 0.622 1.00 80.88 504 PRO A O 1
ATOM 4070 N N . LYS A 1 505 ? 6.445 -4.546 1.752 1.00 87.06 505 LYS A N 1
ATOM 4071 C CA . LYS A 1 505 ? 6.957 -4.129 3.057 1.00 87.06 505 LYS A CA 1
ATOM 4072 C C . LYS A 1 505 ? 7.980 -5.115 3.599 1.00 87.06 505 LYS A C 1
ATOM 4074 O O . LYS A 1 505 ? 7.856 -6.331 3.437 1.00 87.06 505 LYS A O 1
ATOM 4079 N N . ALA A 1 506 ? 8.973 -4.568 4.292 1.00 87.94 506 ALA A N 1
ATOM 4080 C CA . ALA A 1 506 ? 9.879 -5.353 5.120 1.00 87.94 506 ALA A CA 1
ATOM 4081 C C . ALA A 1 506 ? 9.218 -5.675 6.469 1.00 87.94 506 ALA A C 1
ATOM 4083 O O . ALA A 1 506 ? 8.362 -4.930 6.936 1.00 87.94 506 ALA A O 1
ATOM 4084 N N . TRP A 1 507 ? 9.628 -6.765 7.124 1.00 83.50 507 TRP A N 1
ATOM 4085 C CA . TRP A 1 507 ? 9.030 -7.251 8.383 1.00 83.50 507 TRP A CA 1
ATOM 4086 C C . TRP A 1 507 ? 8.988 -6.205 9.517 1.00 83.50 507 TRP A C 1
ATOM 4088 O O . TRP A 1 507 ? 8.127 -6.256 10.394 1.00 83.50 507 TRP A O 1
ATOM 4098 N N . ASN A 1 508 ? 9.891 -5.227 9.489 1.00 84.69 508 ASN A N 1
ATOM 4099 C CA . ASN A 1 508 ? 9.964 -4.128 10.449 1.00 84.69 508 ASN A CA 1
ATOM 4100 C C . ASN A 1 508 ? 9.141 -2.886 10.071 1.00 84.69 508 ASN A C 1
ATOM 4102 O O . ASN A 1 508 ? 9.154 -1.904 10.810 1.00 84.69 508 ASN A O 1
ATOM 4106 N N . GLU A 1 509 ? 8.439 -2.886 8.941 1.00 89.81 509 GLU A N 1
ATOM 4107 C CA . GLU A 1 509 ? 7.613 -1.761 8.502 1.00 89.81 509 GLU A CA 1
ATOM 4108 C C . GLU A 1 509 ? 6.156 -1.944 8.931 1.00 89.81 509 GLU A C 1
ATOM 4110 O O . GLU A 1 509 ? 5.648 -3.064 9.016 1.00 89.81 509 GLU A O 1
ATOM 4115 N N . TYR A 1 510 ? 5.472 -0.831 9.213 1.00 88.88 510 TYR A N 1
ATOM 4116 C CA . TYR A 1 510 ? 4.048 -0.859 9.538 1.00 88.88 510 TYR A CA 1
ATOM 4117 C C . TYR A 1 510 ? 3.235 -1.133 8.273 1.00 88.88 510 TYR A C 1
ATOM 4119 O O . TYR A 1 510 ? 3.396 -0.443 7.261 1.00 88.88 510 TYR A O 1
ATOM 4127 N N . GLY A 1 511 ? 2.327 -2.098 8.347 1.00 82.75 511 GLY A N 1
ATOM 4128 C CA . GLY A 1 511 ? 1.382 -2.442 7.294 1.00 82.75 511 GLY A CA 1
ATOM 4129 C C . GLY A 1 511 ? -0.049 -2.315 7.787 1.00 82.75 511 GLY A C 1
ATOM 4130 O O . GLY A 1 511 ? -0.331 -2.495 8.969 1.00 82.75 511 GLY A O 1
ATOM 4131 N N . LYS A 1 512 ? -0.965 -2.017 6.869 1.00 78.19 512 LYS A N 1
ATOM 4132 C CA . LYS A 1 512 ? -2.401 -2.187 7.110 1.00 78.19 512 LYS A CA 1
ATOM 4133 C C . LYS A 1 512 ? -2.824 -3.606 6.726 1.00 78.19 512 LYS A C 1
ATOM 4135 O O . LYS A 1 512 ? -2.073 -4.315 6.053 1.00 78.19 512 LYS A O 1
ATOM 4140 N N . VAL A 1 513 ? -4.019 -4.033 7.128 1.00 67.69 513 VAL A N 1
ATOM 4141 C CA . VAL A 1 513 ? -4.601 -5.293 6.635 1.00 67.69 513 VAL A CA 1
ATOM 4142 C C . VAL A 1 513 ? -4.534 -5.342 5.105 1.00 67.69 513 VAL A C 1
ATOM 4144 O O . VAL A 1 513 ? -4.843 -4.364 4.432 1.00 67.69 513 VAL A O 1
ATOM 4147 N N . GLY A 1 514 ? -4.098 -6.472 4.556 1.00 67.69 514 GLY A N 1
ATOM 4148 C CA . GLY A 1 514 ? -3.907 -6.669 3.120 1.00 67.69 514 GLY A CA 1
ATOM 4149 C C . GLY A 1 514 ? -2.577 -6.144 2.576 1.00 67.69 514 GLY A C 1
ATOM 4150 O O . GLY A 1 514 ? -2.221 -6.500 1.456 1.00 67.69 514 GLY A O 1
ATOM 4151 N N . SER A 1 515 ? -1.803 -5.369 3.352 1.00 80.06 515 SER A N 1
ATOM 4152 C CA . SER A 1 515 ? -0.457 -4.953 2.939 1.00 80.06 515 SER A CA 1
ATOM 4153 C C . SER A 1 515 ? 0.416 -6.170 2.643 1.00 80.06 515 SER A C 1
ATOM 4155 O O . SER A 1 515 ? 0.457 -7.129 3.420 1.00 80.06 515 SER A O 1
ATOM 4157 N N . VAL A 1 516 ? 1.121 -6.100 1.520 1.00 80.19 516 VAL A N 1
ATOM 4158 C CA . VAL A 1 516 ? 2.015 -7.140 1.019 1.00 80.19 516 VAL A CA 1
ATOM 4159 C C . VAL A 1 516 ? 3.394 -6.997 1.649 1.00 80.19 516 VAL A C 1
ATOM 4161 O O . VAL A 1 516 ? 3.980 -5.916 1.650 1.00 80.19 516 VAL A O 1
ATOM 4164 N N . TYR A 1 517 ? 3.924 -8.108 2.140 1.00 89.00 517 TYR A N 1
ATOM 4165 C CA . TYR A 1 517 ? 5.285 -8.263 2.633 1.00 89.00 517 TYR A CA 1
ATOM 4166 C C . TYR A 1 517 ? 6.010 -9.304 1.792 1.00 89.00 517 TYR A C 1
ATOM 4168 O O . TYR A 1 517 ? 5.384 -10.219 1.255 1.00 89.00 517 TYR A O 1
ATOM 4176 N N . TYR A 1 518 ? 7.330 -9.180 1.710 1.00 85.06 518 TYR A N 1
ATOM 4177 C CA . TYR A 1 518 ? 8.179 -10.160 1.044 1.00 85.06 518 TYR A CA 1
ATOM 4178 C C . TYR A 1 518 ? 9.304 -10.613 1.967 1.00 85.06 518 TYR A C 1
ATOM 4180 O O . TYR A 1 518 ? 9.955 -9.800 2.626 1.00 85.06 518 TYR A O 1
ATOM 4188 N N . HIS A 1 519 ? 9.553 -11.918 1.981 1.00 82.12 519 HIS A N 1
ATOM 4189 C CA . HIS A 1 519 ? 10.707 -12.507 2.640 1.00 82.12 519 HIS A CA 1
ATOM 4190 C C . HIS A 1 519 ? 11.291 -13.623 1.773 1.00 82.12 519 HIS A C 1
ATOM 4192 O O . HIS A 1 519 ? 10.563 -14.511 1.337 1.00 82.12 519 HIS A O 1
ATOM 4198 N N . ALA A 1 520 ? 12.613 -13.637 1.581 1.00 75.00 520 ALA A N 1
ATOM 4199 C CA . ALA A 1 520 ? 13.279 -14.591 0.688 1.00 75.00 520 ALA A CA 1
ATOM 4200 C C . ALA A 1 520 ? 12.978 -16.066 1.024 1.00 75.00 520 ALA A C 1
ATOM 4202 O O . ALA A 1 520 ? 12.848 -16.887 0.126 1.00 75.00 520 ALA A O 1
ATOM 4203 N N . GLY A 1 521 ? 12.822 -16.393 2.311 1.00 73.25 521 GLY A N 1
ATOM 4204 C CA . GLY A 1 521 ? 12.487 -17.744 2.780 1.00 73.25 521 GLY A CA 1
ATOM 4205 C C . GLY A 1 521 ? 10.992 -18.081 2.880 1.00 73.25 521 GLY A C 1
ATOM 4206 O O . GLY A 1 521 ? 10.676 -19.214 3.217 1.00 73.25 521 GLY A O 1
ATOM 4207 N N . TYR A 1 522 ? 10.080 -17.130 2.639 1.00 75.06 522 TYR A N 1
ATOM 4208 C CA . TYR A 1 522 ? 8.627 -17.348 2.801 1.00 75.06 522 TYR A CA 1
ATOM 4209 C C . TYR A 1 522 ? 7.776 -16.805 1.640 1.00 75.06 522 TYR A C 1
ATOM 4211 O O . TYR A 1 522 ? 6.559 -16.983 1.635 1.00 75.06 522 TYR A O 1
ATOM 4219 N N . GLY A 1 523 ? 8.396 -16.155 0.654 1.00 75.12 523 GLY A N 1
ATOM 4220 C CA . GLY A 1 523 ? 7.710 -15.553 -0.481 1.00 75.12 523 GLY A CA 1
ATOM 4221 C C . GLY A 1 523 ? 6.935 -14.289 -0.112 1.00 75.12 523 GLY A C 1
ATOM 4222 O O . GLY A 1 523 ? 7.317 -13.535 0.787 1.00 75.12 523 GLY A O 1
ATOM 4223 N N . TYR A 1 524 ? 5.851 -14.052 -0.849 1.00 79.00 524 TYR A N 1
ATOM 4224 C CA . TYR A 1 524 ? 4.942 -12.930 -0.654 1.00 79.00 524 TYR A CA 1
ATOM 4225 C C . TYR A 1 524 ? 3.788 -13.307 0.272 1.00 79.00 524 TYR A C 1
ATOM 4227 O O . TYR A 1 524 ? 3.133 -14.343 0.105 1.00 79.00 524 TYR A O 1
ATOM 4235 N N . LEU A 1 525 ? 3.511 -12.428 1.233 1.00 84.62 525 LEU A N 1
ATOM 4236 C CA . LEU A 1 525 ? 2.482 -12.616 2.251 1.00 84.62 525 LEU A CA 1
ATOM 4237 C C . LEU A 1 525 ? 1.626 -11.361 2.378 1.00 84.62 525 LEU A C 1
ATOM 4239 O O . LEU A 1 525 ? 2.153 -10.254 2.317 1.00 84.62 525 LEU A O 1
ATOM 4243 N N . THR A 1 526 ? 0.326 -11.512 2.623 1.00 81.12 526 THR A N 1
ATOM 4244 C CA . THR A 1 526 ? -0.516 -10.379 3.040 1.00 81.12 526 THR A CA 1
ATOM 4245 C C . THR A 1 526 ? -0.777 -10.422 4.531 1.00 81.12 526 THR A C 1
ATOM 4247 O O . THR A 1 526 ? -1.088 -11.481 5.088 1.00 81.12 526 THR A O 1
ATOM 4250 N N . LEU A 1 527 ? -0.718 -9.256 5.156 1.00 82.69 527 LEU A N 1
ATOM 4251 C CA . LEU A 1 527 ? -0.956 -9.083 6.578 1.00 82.69 527 LEU A CA 1
ATOM 4252 C C . LEU A 1 527 ? -2.455 -9.170 6.918 1.00 82.69 527 LEU A C 1
ATOM 4254 O O . LEU A 1 527 ? -3.278 -8.541 6.256 1.00 82.69 527 LEU A O 1
ATOM 4258 N N . LYS A 1 528 ? -2.834 -9.928 7.954 1.00 73.75 528 LYS A N 1
ATOM 4259 C CA . LYS A 1 528 ? -4.242 -10.061 8.393 1.00 73.75 528 LYS A CA 1
ATOM 4260 C C . LYS A 1 528 ? -4.697 -8.966 9.351 1.00 73.75 528 LYS A C 1
ATOM 4262 O O . LYS A 1 528 ? -5.892 -8.687 9.412 1.00 73.75 528 LYS A O 1
ATOM 4267 N N . THR A 1 529 ? -3.751 -8.349 10.054 1.00 69.00 529 THR A N 1
ATOM 4268 C CA . THR A 1 529 ? -3.998 -7.369 11.118 1.00 69.00 529 THR A CA 1
ATOM 4269 C C . THR A 1 529 ? -3.034 -6.204 10.959 1.00 69.00 529 THR A C 1
ATOM 4271 O O . THR A 1 529 ? -1.834 -6.431 10.864 1.00 69.00 529 THR A O 1
ATOM 4274 N N . SER A 1 530 ? -3.530 -4.965 10.927 1.00 77.88 530 SER A N 1
ATOM 4275 C CA . SER A 1 530 ? -2.671 -3.779 10.817 1.00 77.88 530 SER A CA 1
ATOM 4276 C C . SER A 1 530 ? -1.668 -3.704 11.972 1.00 77.88 530 SER A C 1
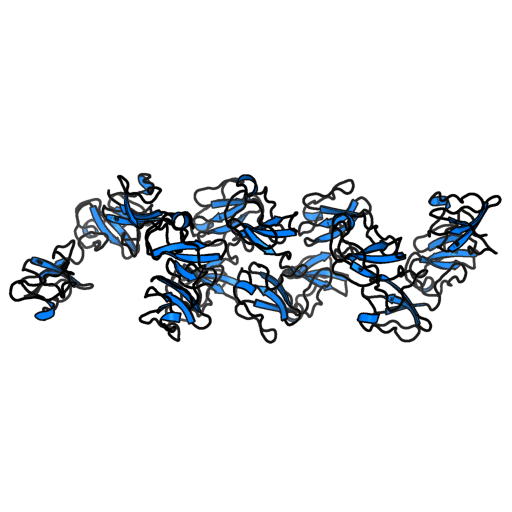ATOM 4278 O O . SER A 1 530 ? -2.012 -3.989 13.117 1.00 77.88 530 SER A O 1
ATOM 4280 N N . GLY A 1 531 ? -0.436 -3.295 11.687 1.00 74.56 531 GLY A N 1
ATOM 4281 C CA . GLY A 1 531 ? 0.618 -3.179 12.687 1.00 74.56 531 GLY A CA 1
ATOM 4282 C C . GLY A 1 531 ? 2.017 -3.293 12.097 1.00 74.56 531 GLY A C 1
ATOM 4283 O O . GLY A 1 531 ? 2.197 -3.492 10.895 1.00 74.56 531 GLY A O 1
ATOM 4284 N N . ARG A 1 532 ? 3.020 -3.170 12.970 1.00 84.56 532 ARG A N 1
ATOM 4285 C CA . ARG A 1 532 ? 4.431 -3.419 12.656 1.00 84.56 532 ARG A CA 1
ATOM 4286 C C . ARG A 1 532 ? 4.792 -4.836 13.137 1.00 84.56 532 ARG A C 1
ATOM 4288 O O . ARG A 1 532 ? 4.903 -5.032 14.350 1.00 84.56 532 ARG A O 1
ATOM 4295 N N . PRO A 1 533 ? 4.970 -5.824 12.236 1.00 83.38 533 PRO A N 1
ATOM 4296 C CA . PRO A 1 533 ? 5.161 -7.224 12.625 1.00 83.38 533 PRO A CA 1
ATOM 4297 C C . PRO A 1 533 ? 6.338 -7.453 13.576 1.00 83.38 533 PRO A C 1
ATOM 4299 O O . PRO A 1 533 ? 6.225 -8.265 14.491 1.00 83.38 533 PRO A O 1
ATOM 4302 N N . SER A 1 534 ? 7.431 -6.698 13.413 1.00 77.50 534 SER A N 1
ATOM 4303 C CA . SER A 1 534 ? 8.601 -6.795 14.291 1.00 77.50 534 SER A CA 1
ATOM 4304 C C . SER A 1 534 ? 8.330 -6.409 15.746 1.00 77.50 534 SER A C 1
ATOM 4306 O O . SER A 1 534 ? 8.862 -7.045 16.649 1.00 77.50 534 SER A O 1
ATOM 4308 N N . GLN A 1 535 ? 7.492 -5.399 15.993 1.00 73.62 535 GLN A N 1
ATOM 4309 C CA . GLN A 1 535 ? 7.147 -4.961 17.353 1.00 73.62 535 GLN A CA 1
ATOM 4310 C C . GLN A 1 535 ? 6.203 -5.938 18.045 1.00 73.62 535 GLN A C 1
ATOM 4312 O O . GLN A 1 535 ? 6.239 -6.080 19.261 1.00 73.62 535 GLN A O 1
ATOM 4317 N N . GLN A 1 536 ? 5.363 -6.600 17.257 1.00 68.69 536 GLN A N 1
ATOM 4318 C CA . GLN A 1 536 ? 4.379 -7.562 17.736 1.00 68.69 536 GLN A CA 1
ATOM 4319 C C . GLN A 1 536 ? 4.910 -9.007 17.721 1.00 68.69 536 GLN A C 1
ATOM 4321 O O . GLN A 1 536 ? 4.167 -9.941 18.012 1.00 68.69 536 GLN A O 1
ATOM 4326 N N . LEU A 1 537 ? 6.186 -9.198 17.354 1.00 74.12 537 LEU A N 1
ATOM 4327 C CA . LEU A 1 537 ? 6.861 -10.497 17.240 1.00 74.12 537 LEU A CA 1
ATOM 4328 C C . LEU A 1 537 ? 6.100 -11.507 16.356 1.00 74.12 537 LEU A C 1
ATOM 4330 O O . LEU A 1 537 ? 6.108 -12.717 16.598 1.00 74.12 537 LEU A O 1
ATOM 4334 N N . TRP A 1 538 ? 5.440 -11.025 15.298 1.00 82.06 538 TRP A N 1
ATOM 4335 C CA . TRP A 1 538 ? 4.651 -11.873 14.404 1.00 82.06 538 TRP A CA 1
ATOM 4336 C C . TRP A 1 538 ? 5.550 -12.704 13.498 1.00 82.06 538 TRP A C 1
ATOM 4338 O O . TRP A 1 538 ? 6.074 -12.228 12.488 1.00 82.06 538 TRP A O 1
ATOM 4348 N N . SER A 1 539 ? 5.687 -13.979 13.843 1.00 79.38 539 SER A N 1
ATOM 4349 C CA . SER A 1 539 ? 6.479 -14.936 13.074 1.00 79.38 539 SER A CA 1
ATOM 4350 C C . SER A 1 539 ? 5.856 -15.219 11.704 1.00 79.38 539 SER A C 1
ATOM 4352 O O . SER A 1 539 ? 4.628 -15.314 11.565 1.00 79.38 539 SER A O 1
ATOM 4354 N N . PHE A 1 540 ? 6.708 -15.373 10.687 1.00 80.94 540 PHE A N 1
ATOM 4355 C CA . PHE A 1 540 ? 6.271 -15.821 9.367 1.00 80.94 540 PHE A CA 1
ATOM 4356 C C . PHE A 1 540 ? 5.723 -17.260 9.420 1.00 80.94 540 PHE A C 1
ATOM 4358 O O . PHE A 1 540 ? 6.047 -18.020 10.336 1.00 80.94 540 PHE A O 1
ATOM 4365 N N . PRO A 1 541 ? 4.867 -17.651 8.465 1.00 78.75 541 PRO A N 1
ATOM 4366 C CA . PRO A 1 541 ? 4.226 -18.958 8.478 1.00 78.75 541 PRO A CA 1
ATOM 4367 C C . PRO A 1 541 ? 5.173 -20.084 8.068 1.00 78.75 541 PRO A C 1
ATOM 4369 O O . PRO A 1 541 ? 6.013 -19.912 7.190 1.00 78.75 541 PRO A O 1
ATOM 4372 N N . GLN A 1 542 ? 5.001 -21.265 8.662 1.00 72.94 542 GLN A N 1
ATOM 4373 C CA . GLN A 1 542 ? 5.806 -22.442 8.336 1.00 72.94 542 GLN A CA 1
ATOM 4374 C C . GLN A 1 542 ? 5.208 -23.229 7.158 1.00 72.94 542 GLN A C 1
ATOM 4376 O O . GLN A 1 542 ? 3.987 -23.348 7.015 1.00 72.94 542 GLN A O 1
ATOM 4381 N N . ASN A 1 543 ? 6.089 -23.780 6.316 1.00 66.31 543 ASN A N 1
ATOM 4382 C CA . ASN A 1 543 ? 5.761 -24.662 5.186 1.00 66.31 543 ASN A CA 1
ATOM 4383 C C . ASN A 1 543 ? 4.767 -24.078 4.163 1.00 66.31 543 ASN A C 1
ATOM 4385 O O . ASN A 1 543 ? 4.038 -24.820 3.512 1.00 66.31 543 ASN A O 1
ATOM 4389 N N . GLY A 1 544 ? 4.718 -22.750 4.014 1.00 62.78 544 GLY A N 1
ATOM 4390 C CA . GLY A 1 544 ? 3.826 -22.094 3.049 1.00 62.78 544 GLY A CA 1
ATOM 4391 C C . GLY A 1 544 ? 2.342 -22.106 3.440 1.00 62.78 544 GLY A C 1
ATOM 4392 O O . GLY A 1 544 ? 1.491 -21.781 2.615 1.00 62.78 544 GLY A O 1
ATOM 4393 N N . THR A 1 545 ? 2.018 -22.439 4.691 1.00 71.56 545 THR A N 1
ATOM 4394 C CA . THR A 1 545 ? 0.636 -22.478 5.195 1.00 71.56 545 THR A CA 1
ATOM 4395 C C . THR A 1 545 ? 0.295 -21.185 5.921 1.00 71.56 545 THR A C 1
ATOM 4397 O O . THR A 1 545 ? 1.000 -20.819 6.851 1.00 71.56 545 THR A O 1
ATOM 4400 N N . SER A 1 546 ? -0.791 -20.500 5.550 1.00 75.00 546 SER A N 1
ATOM 4401 C CA . SER A 1 546 ? -1.270 -19.290 6.245 1.00 75.00 546 SER A CA 1
ATOM 4402 C C . SER A 1 546 ? -1.457 -19.507 7.757 1.00 75.00 546 SER A C 1
ATOM 4404 O O . SER A 1 546 ? -1.921 -20.564 8.177 1.00 75.00 546 SER A O 1
ATOM 4406 N N . ASN A 1 547 ? -1.163 -18.492 8.579 1.00 74.56 547 ASN A N 1
ATOM 4407 C CA . ASN A 1 547 ? -1.310 -18.542 10.044 1.00 74.56 547 ASN A CA 1
ATOM 4408 C C . ASN A 1 547 ? -2.265 -17.444 10.564 1.00 74.56 547 ASN A C 1
ATOM 4410 O O . ASN A 1 547 ? -3.040 -16.875 9.794 1.00 74.56 547 ASN A O 1
ATOM 4414 N N . SER A 1 548 ? -2.257 -17.151 11.867 1.00 73.00 548 SER A N 1
ATOM 4415 C CA . SER A 1 548 ? -3.098 -16.112 12.491 1.00 73.00 548 SER A CA 1
ATOM 4416 C C . SER A 1 548 ? -2.781 -14.683 12.030 1.00 73.00 548 SER A C 1
ATOM 4418 O O . SER A 1 548 ? -3.649 -13.821 12.119 1.00 73.00 548 SER A O 1
ATOM 4420 N N . HIS A 1 549 ? -1.578 -14.427 11.509 1.00 76.62 549 HIS A N 1
ATOM 4421 C CA . HIS A 1 549 ? -1.095 -13.079 11.173 1.00 76.62 549 HIS A CA 1
ATOM 4422 C C . HIS A 1 549 ? -0.921 -12.857 9.669 1.00 76.62 549 HIS A C 1
ATOM 4424 O O . HIS A 1 549 ? -1.028 -11.727 9.195 1.00 76.62 549 HIS A O 1
ATOM 4430 N N . TRP A 1 550 ? -0.699 -13.928 8.908 1.00 77.69 550 TRP A N 1
ATOM 4431 C CA . TRP A 1 550 ? -0.321 -13.864 7.500 1.00 77.69 550 TRP A CA 1
ATOM 4432 C C . TRP A 1 550 ? -1.178 -14.793 6.648 1.00 77.69 550 TRP A C 1
ATOM 4434 O O . TRP A 1 550 ? -1.387 -15.957 7.004 1.00 77.69 550 TRP A O 1
ATOM 4444 N N . ASN A 1 551 ? -1.632 -14.307 5.493 1.00 76.06 551 ASN A N 1
ATOM 4445 C CA . ASN A 1 551 ? -1.989 -15.196 4.390 1.00 76.06 551 ASN A CA 1
ATOM 4446 C C . ASN A 1 551 ? -0.763 -15.379 3.499 1.00 76.06 551 ASN A C 1
ATOM 4448 O O . ASN A 1 551 ? -0.203 -14.393 3.016 1.00 76.06 551 ASN A O 1
ATOM 4452 N N . VAL A 1 552 ? -0.360 -16.629 3.284 1.00 74.94 552 VAL A N 1
ATOM 4453 C CA . VAL A 1 552 ? 0.652 -16.958 2.279 1.00 74.94 552 VAL A CA 1
ATOM 4454 C C . VAL A 1 552 ? -0.004 -16.827 0.911 1.00 74.94 552 VAL A C 1
ATOM 4456 O O . VAL A 1 552 ? -1.031 -17.454 0.648 1.00 74.94 552 VAL A O 1
ATOM 4459 N N . ILE A 1 553 ? 0.573 -15.984 0.055 1.00 69.31 553 ILE A N 1
ATOM 4460 C CA . ILE A 1 553 ? 0.065 -15.759 -1.299 1.00 69.31 553 ILE A CA 1
ATOM 4461 C C . ILE A 1 553 ? 0.727 -16.773 -2.225 1.00 69.31 553 ILE A C 1
ATOM 4463 O O . ILE A 1 553 ? 0.071 -17.638 -2.797 1.00 69.31 553 ILE A O 1
ATOM 4467 N N . SER A 1 554 ? 2.041 -16.629 -2.391 1.00 67.88 554 SER A N 1
ATOM 4468 C CA . SER A 1 554 ? 2.862 -17.405 -3.317 1.00 67.88 554 SER A CA 1
ATOM 4469 C C . SER A 1 554 ? 4.325 -16.973 -3.200 1.00 67.88 554 SER A C 1
ATOM 4471 O O . SER A 1 554 ? 4.639 -15.928 -2.634 1.00 67.88 554 SER A O 1
ATOM 4473 N N . TRP A 1 555 ? 5.227 -17.748 -3.795 1.00 68.62 555 TRP A N 1
ATOM 4474 C CA . TRP A 1 555 ? 6.639 -17.376 -3.917 1.00 68.62 555 TRP A CA 1
ATOM 4475 C C . TRP A 1 555 ? 6.895 -16.275 -4.956 1.00 68.62 555 TRP A C 1
ATOM 4477 O O . TRP A 1 555 ? 7.945 -15.644 -4.928 1.00 68.62 555 TRP A O 1
ATOM 4487 N N . ILE A 1 556 ? 5.941 -16.034 -5.862 1.00 65.19 556 ILE A N 1
ATOM 4488 C CA . ILE A 1 556 ? 6.081 -15.138 -7.015 1.00 65.19 556 ILE A CA 1
ATOM 4489 C C . ILE A 1 556 ? 4.792 -14.329 -7.140 1.00 65.19 556 ILE A C 1
ATOM 4491 O O . ILE A 1 556 ? 3.731 -14.932 -7.252 1.00 65.19 556 ILE A O 1
ATOM 4495 N N . MET A 1 557 ? 4.861 -12.996 -7.144 1.00 70.88 557 MET A N 1
ATOM 4496 C CA . MET A 1 557 ? 3.677 -12.128 -7.201 1.00 70.88 557 MET A CA 1
ATOM 4497 C C . MET A 1 557 ? 3.475 -11.504 -8.588 1.00 70.88 557 MET A C 1
ATOM 4499 O O . MET A 1 557 ? 4.436 -11.053 -9.208 1.00 70.88 557 MET A O 1
ATOM 4503 N N . GLY A 1 558 ? 2.227 -11.481 -9.073 1.00 75.94 558 GLY A N 1
ATOM 4504 C CA . GLY A 1 558 ? 1.895 -11.002 -10.420 1.00 75.94 558 GLY A CA 1
ATOM 4505 C C . GLY A 1 558 ? 1.900 -9.479 -10.499 1.00 75.94 558 GLY A C 1
ATOM 4506 O O . GLY A 1 558 ? 1.017 -8.822 -9.948 1.00 75.94 558 GLY A O 1
ATOM 4507 N N . SER A 1 559 ? 2.875 -8.915 -11.203 1.00 80.25 559 SER A N 1
ATOM 4508 C CA . SER A 1 559 ? 3.028 -7.472 -11.434 1.00 80.25 559 SER A CA 1
ATOM 4509 C C . SER A 1 559 ? 3.115 -7.179 -12.925 1.00 80.25 559 SER A C 1
ATOM 4511 O O . SER A 1 559 ? 3.308 -8.090 -13.723 1.00 80.25 559 SER A O 1
ATOM 4513 N N . PHE A 1 560 ? 3.026 -5.913 -13.333 1.00 79.94 560 PHE A N 1
ATOM 4514 C CA . PHE A 1 560 ? 3.251 -5.616 -14.745 1.00 79.94 560 PHE A CA 1
ATOM 4515 C C . PHE A 1 560 ? 4.673 -5.970 -15.197 1.00 79.94 560 PHE A C 1
ATOM 4517 O O . PHE A 1 560 ? 4.833 -6.471 -16.300 1.00 79.94 560 PHE A O 1
ATOM 4524 N N . LYS A 1 561 ? 5.699 -5.787 -14.354 1.00 76.25 561 LYS A N 1
ATOM 4525 C CA . LYS A 1 561 ? 7.081 -6.176 -14.691 1.00 76.25 561 LYS A CA 1
ATOM 4526 C C . LYS A 1 561 ? 7.237 -7.698 -14.787 1.00 76.25 561 LYS A C 1
ATOM 4528 O O . LYS A 1 561 ? 7.891 -8.178 -15.702 1.00 76.25 561 LYS A O 1
ATOM 4533 N N . ASN A 1 562 ? 6.617 -8.435 -13.866 1.00 78.38 562 ASN A N 1
ATOM 4534 C CA . ASN A 1 562 ? 6.661 -9.897 -13.792 1.00 78.38 562 ASN A CA 1
ATOM 4535 C C . ASN A 1 562 ? 5.234 -10.454 -13.655 1.00 78.38 562 ASN A C 1
ATOM 4537 O O . ASN A 1 562 ? 4.786 -10.702 -12.529 1.00 78.38 562 ASN A O 1
ATOM 4541 N N . PRO A 1 563 ? 4.485 -10.587 -14.760 1.00 85.88 563 PRO A N 1
ATOM 4542 C CA . PRO A 1 563 ? 3.112 -11.067 -14.707 1.00 85.88 563 PRO A CA 1
ATOM 4543 C C . PRO A 1 563 ? 3.056 -12.576 -14.446 1.00 85.88 563 PRO A C 1
ATOM 4545 O O . PRO A 1 563 ? 3.988 -13.319 -14.753 1.00 85.88 563 PRO A O 1
ATOM 4548 N N . LYS A 1 564 ? 1.949 -13.035 -13.859 1.00 86.69 564 LYS A N 1
ATOM 4549 C CA . LYS A 1 564 ? 1.687 -14.457 -13.609 1.00 86.69 564 LYS A CA 1
ATOM 4550 C C . LYS A 1 564 ? 1.133 -15.161 -14.845 1.00 86.69 564 LYS A C 1
ATOM 4552 O O . LYS A 1 564 ? 0.419 -14.576 -15.656 1.00 86.69 564 LYS A O 1
ATOM 4557 N N . ASN A 1 565 ? 1.392 -16.463 -14.913 1.00 84.94 565 ASN A N 1
ATOM 4558 C CA . ASN A 1 565 ? 0.770 -17.348 -15.892 1.00 84.94 565 ASN A CA 1
ATOM 4559 C C . ASN A 1 565 ? -0.580 -17.862 -15.381 1.00 84.94 565 ASN A C 1
ATOM 4561 O O . ASN A 1 565 ? -0.796 -17.986 -14.176 1.00 84.94 565 ASN A O 1
ATOM 4565 N N . TYR A 1 566 ? -1.451 -18.249 -16.311 1.00 85.62 566 TYR A N 1
ATOM 4566 C CA . TYR A 1 566 ? -2.826 -18.709 -16.070 1.00 85.62 566 TYR A CA 1
ATOM 4567 C C . TYR A 1 566 ? -2.996 -19.796 -14.983 1.00 85.62 566 TYR A C 1
ATOM 4569 O O . TYR A 1 566 ? -4.012 -19.841 -14.291 1.00 85.62 566 TYR A O 1
ATOM 4577 N N . ASN A 1 567 ? -1.986 -20.650 -14.795 1.00 82.94 567 ASN A N 1
ATOM 4578 C CA . ASN A 1 567 ? -2.024 -21.787 -13.864 1.00 82.94 567 ASN A CA 1
ATOM 4579 C C . ASN A 1 567 ? -1.546 -21.450 -12.441 1.00 82.94 567 ASN A C 1
ATOM 4581 O O . ASN A 1 567 ? -1.423 -22.338 -11.602 1.00 82.94 567 ASN A O 1
ATOM 4585 N N . VAL A 1 568 ? -1.207 -20.191 -12.165 1.00 80.56 568 VAL A N 1
ATOM 4586 C CA . VAL A 1 568 ? -0.661 -19.771 -10.870 1.00 80.56 568 VAL A CA 1
ATOM 4587 C C . VAL A 1 568 ? -1.773 -19.159 -10.025 1.00 80.56 568 VAL A C 1
ATOM 4589 O O . VAL A 1 568 ? -2.516 -18.307 -10.512 1.00 80.56 568 VAL A O 1
ATOM 4592 N N . LYS A 1 569 ? -1.873 -19.555 -8.748 1.00 81.31 569 LYS A N 1
ATOM 4593 C CA . LYS A 1 569 ? -2.793 -18.928 -7.786 1.00 81.31 569 LYS A CA 1
ATOM 4594 C C . LYS A 1 569 ? -2.491 -17.435 -7.656 1.00 81.31 569 LYS A C 1
ATOM 4596 O O . LYS A 1 569 ? -1.328 -17.047 -7.495 1.00 81.31 569 LYS A O 1
ATOM 4601 N N . GLY A 1 570 ? -3.534 -16.615 -7.657 1.00 75.12 570 GLY A N 1
ATOM 4602 C CA . GLY A 1 570 ? -3.402 -15.185 -7.441 1.00 75.12 570 GLY A CA 1
ATOM 4603 C C . GLY A 1 570 ? -4.473 -14.576 -6.567 1.00 75.12 570 GLY A C 1
ATOM 4604 O O . GLY A 1 570 ? -5.465 -15.210 -6.211 1.00 75.12 570 GLY A O 1
ATOM 4605 N N . THR A 1 571 ? -4.221 -13.330 -6.193 1.00 74.62 571 THR A N 1
ATOM 4606 C CA . THR A 1 571 ? -5.109 -12.490 -5.388 1.00 74.62 571 THR A CA 1
ATOM 4607 C C . THR A 1 571 ? -5.650 -11.329 -6.220 1.00 74.62 571 THR A C 1
ATOM 4609 O O . THR A 1 571 ? -5.156 -11.025 -7.309 1.00 74.62 571 THR A O 1
ATOM 4612 N N . VAL A 1 572 ? -6.694 -10.671 -5.712 1.00 76.69 572 VAL A N 1
ATOM 4613 C CA . VAL A 1 572 ? -7.293 -9.501 -6.368 1.00 76.69 572 VAL A CA 1
ATOM 4614 C C . VAL A 1 572 ? -6.229 -8.420 -6.595 1.00 76.69 572 VAL A C 1
ATOM 4616 O O . VAL A 1 572 ? -5.502 -8.053 -5.674 1.00 76.69 572 VAL A O 1
ATOM 4619 N N . GLY A 1 573 ? -6.150 -7.901 -7.820 1.00 77.31 573 GLY A N 1
ATOM 4620 C CA . GLY A 1 573 ? -5.210 -6.856 -8.223 1.00 77.31 573 GLY A CA 1
ATOM 4621 C C . GLY A 1 573 ? -3.906 -7.363 -8.850 1.00 77.31 573 GLY A C 1
ATOM 4622 O O . GLY A 1 573 ? -3.127 -6.549 -9.351 1.00 77.31 573 GLY A O 1
ATOM 4623 N N . GLU A 1 574 ? -3.636 -8.670 -8.858 1.00 85.12 574 GLU A N 1
ATOM 4624 C CA . GLU A 1 574 ? -2.436 -9.215 -9.506 1.00 85.12 574 GLU A CA 1
ATOM 4625 C C . GLU A 1 574 ? -2.538 -9.229 -11.031 1.00 85.12 574 GLU A C 1
ATOM 4627 O O . GLU A 1 574 ? -3.614 -9.413 -11.600 1.00 85.12 574 GLU A O 1
ATOM 4632 N N . VAL A 1 575 ? -1.391 -9.046 -11.687 1.00 89.38 575 VAL A N 1
ATOM 4633 C CA . VAL A 1 575 ? -1.286 -8.997 -13.148 1.00 89.38 575 VAL A CA 1
ATOM 4634 C C . VAL A 1 575 ? -0.921 -10.368 -13.706 1.00 89.38 575 VAL A C 1
ATOM 4636 O O . VAL A 1 575 ? 0.024 -11.010 -13.243 1.00 89.38 575 VAL A O 1
ATOM 4639 N N . TYR A 1 576 ? -1.648 -10.775 -14.736 1.00 92.38 576 TYR A N 1
ATOM 4640 C CA . TYR A 1 576 ? -1.462 -11.995 -15.501 1.00 92.38 576 TYR A CA 1
ATOM 4641 C C . TYR A 1 576 ? -1.184 -11.669 -16.963 1.00 92.38 576 TYR A C 1
ATOM 4643 O O . TYR A 1 576 ? -1.667 -10.657 -17.473 1.00 92.38 576 TYR A O 1
ATOM 4651 N N . TYR A 1 577 ? -0.426 -12.536 -17.627 1.00 91.12 577 TYR A N 1
ATOM 4652 C CA . TYR A 1 577 ? -0.105 -12.403 -19.042 1.00 91.12 577 TYR A CA 1
ATOM 4653 C C . TYR A 1 577 ? -0.763 -13.517 -19.850 1.00 91.12 577 TYR A C 1
ATOM 4655 O O . TYR A 1 577 ? -0.660 -14.699 -19.517 1.00 91.12 577 TYR A O 1
ATOM 4663 N N . ASP A 1 578 ? -1.465 -13.116 -20.902 1.00 89.50 578 ASP A N 1
ATOM 4664 C CA . ASP A 1 578 ? -1.997 -14.005 -21.921 1.00 89.50 578 ASP A CA 1
ATOM 4665 C C . ASP A 1 578 ? -0.973 -14.127 -23.051 1.00 89.50 578 ASP A C 1
ATOM 4667 O O . ASP A 1 578 ? -0.934 -13.292 -23.957 1.00 89.50 578 ASP A O 1
ATOM 4671 N N . ASP A 1 579 ? -0.159 -15.183 -23.003 1.00 81.56 579 ASP A N 1
ATOM 4672 C CA . ASP A 1 579 ? 0.874 -15.468 -24.007 1.00 81.56 579 ASP A CA 1
ATOM 4673 C C . ASP A 1 579 ? 0.319 -15.540 -25.438 1.00 81.56 579 ASP A C 1
ATOM 4675 O O . ASP A 1 579 ? 1.036 -15.257 -26.398 1.00 81.56 579 ASP A O 1
ATOM 4679 N N . LYS A 1 580 ? -0.955 -15.928 -25.606 1.00 79.38 580 LYS A N 1
ATOM 4680 C CA . LYS A 1 580 ? -1.553 -16.147 -26.927 1.00 79.38 580 LYS A CA 1
ATOM 4681 C C . LYS A 1 580 ? -1.853 -14.834 -27.638 1.00 79.38 580 LYS A C 1
ATOM 4683 O O . LYS A 1 580 ? -1.585 -14.716 -28.831 1.00 79.38 580 LYS A O 1
ATOM 4688 N N . ASN A 1 581 ? -2.436 -13.879 -26.918 1.00 80.31 581 ASN A N 1
ATOM 4689 C CA . ASN A 1 581 ? -2.836 -12.584 -27.474 1.00 80.31 581 ASN A CA 1
ATOM 4690 C C . ASN A 1 581 ? -1.869 -11.448 -27.105 1.00 80.31 581 ASN A C 1
ATOM 4692 O O . ASN A 1 581 ? -2.028 -10.336 -27.598 1.00 80.31 581 ASN A O 1
ATOM 4696 N N . GLN A 1 582 ? -0.865 -11.735 -26.271 1.00 86.00 582 GLN A N 1
ATOM 4697 C CA . GLN A 1 582 ? 0.112 -10.785 -25.738 1.00 86.00 582 GLN A CA 1
ATOM 4698 C C . GLN A 1 582 ? -0.524 -9.648 -24.925 1.00 86.00 582 GLN A C 1
ATOM 4700 O O . GLN A 1 582 ? -0.119 -8.490 -25.023 1.00 86.00 582 GLN A O 1
ATOM 4705 N N . TYR A 1 583 ? -1.524 -9.984 -24.109 1.00 91.81 583 TYR A N 1
ATOM 4706 C CA . TYR A 1 583 ? -2.278 -9.031 -23.291 1.00 91.81 583 TYR A CA 1
ATOM 4707 C C . TYR A 1 583 ? -2.027 -9.223 -21.799 1.00 91.81 583 TYR A C 1
ATOM 4709 O O . TYR A 1 583 ? -1.804 -10.331 -21.317 1.00 91.81 583 TYR A O 1
ATOM 4717 N N . LEU A 1 584 ? -2.113 -8.125 -21.053 1.00 93.12 584 LEU A N 1
ATOM 4718 C CA . LEU A 1 584 ? -2.022 -8.094 -19.600 1.00 93.12 584 LEU A CA 1
ATOM 4719 C C . LEU A 1 584 ? -3.418 -7.921 -18.999 1.00 93.12 584 LEU A C 1
ATOM 4721 O O . LEU A 1 584 ? -4.165 -6.999 -19.356 1.00 93.12 584 LEU A O 1
ATOM 4725 N N . TYR A 1 585 ? -3.745 -8.750 -18.014 1.00 93.50 585 TYR A N 1
ATOM 4726 C CA . TYR A 1 585 ? -5.012 -8.701 -17.289 1.00 93.50 585 TYR A CA 1
ATOM 4727 C C . TYR A 1 585 ? -4.786 -8.596 -15.787 1.00 93.50 585 TYR A C 1
ATOM 4729 O O . TYR A 1 585 ? -3.905 -9.245 -15.236 1.00 93.50 585 TYR A O 1
ATOM 4737 N N . ILE A 1 586 ? -5.614 -7.803 -15.114 1.00 91.00 586 ILE A N 1
ATOM 4738 C CA . ILE A 1 586 ? -5.648 -7.720 -13.655 1.00 91.00 586 ILE A CA 1
ATOM 4739 C C . ILE A 1 586 ? -6.763 -8.628 -13.133 1.00 91.00 586 ILE A C 1
ATOM 4741 O O . ILE A 1 586 ? -7.905 -8.554 -13.593 1.00 91.00 586 ILE A O 1
ATOM 4745 N N . LEU A 1 587 ? -6.429 -9.479 -12.168 1.00 90.69 587 LEU A N 1
ATOM 4746 C CA . LEU A 1 587 ? -7.349 -10.429 -11.557 1.00 90.69 587 LEU A CA 1
ATOM 4747 C C . LEU A 1 587 ? -8.329 -9.720 -10.602 1.00 90.69 587 LEU A C 1
ATOM 4749 O O . LEU A 1 587 ? -7.918 -8.949 -9.737 1.00 90.69 587 LEU A O 1
ATOM 4753 N N . LYS A 1 588 ? -9.631 -9.990 -10.731 1.00 84.31 588 LYS A N 1
ATOM 4754 C CA . LYS A 1 588 ? -10.708 -9.392 -9.912 1.00 84.31 588 LYS A CA 1
ATOM 4755 C C . LYS A 1 588 ? -11.149 -10.265 -8.733 1.00 84.31 588 LYS A C 1
ATOM 4757 O O . LYS A 1 588 ? -11.932 -9.809 -7.905 1.00 84.31 588 LYS A O 1
ATOM 4762 N N . SER A 1 589 ? -10.701 -11.517 -8.650 1.00 79.25 589 SER A N 1
ATOM 4763 C CA . SER A 1 589 ? -11.116 -12.482 -7.617 1.00 79.25 589 SER A CA 1
ATOM 4764 C C . SER A 1 589 ? -9.950 -13.374 -7.192 1.00 79.25 589 SER A C 1
ATOM 4766 O O . SER A 1 589 ? -9.150 -13.765 -8.030 1.00 79.25 589 SER A O 1
ATOM 4768 N N . GLU A 1 590 ? -9.825 -13.687 -5.899 1.00 78.00 590 GLU A N 1
ATOM 4769 C CA . GLU A 1 590 ? -8.751 -14.565 -5.408 1.00 78.00 590 GLU A CA 1
ATOM 4770 C C . GLU A 1 590 ? -8.993 -16.023 -5.819 1.00 78.00 590 GLU A C 1
ATOM 4772 O O . GLU A 1 590 ? -10.071 -16.563 -5.584 1.00 78.00 590 GLU A O 1
ATOM 4777 N N . GLY A 1 591 ? -7.973 -16.676 -6.377 1.00 74.81 591 GLY A N 1
ATOM 4778 C CA . GLY A 1 591 ? -8.020 -18.085 -6.757 1.00 74.81 591 GLY A CA 1
ATOM 4779 C C . GLY A 1 591 ? -6.966 -18.455 -7.798 1.00 74.81 591 GLY A C 1
ATOM 4780 O O . GLY A 1 591 ? -6.178 -17.621 -8.240 1.00 74.81 591 GLY A O 1
ATOM 4781 N N . THR A 1 592 ? -6.941 -19.726 -8.192 1.00 81.81 592 THR A N 1
ATOM 4782 C CA . THR A 1 592 ? -6.188 -20.180 -9.370 1.00 81.81 592 THR A CA 1
ATOM 4783 C C . THR A 1 592 ? -7.096 -20.071 -10.597 1.00 81.81 592 THR A C 1
ATOM 4785 O O . THR A 1 592 ? -8.125 -20.754 -10.624 1.00 81.81 592 THR A O 1
ATOM 4788 N N . PRO A 1 593 ? -6.763 -19.254 -11.615 1.00 88.69 593 PRO A N 1
ATOM 4789 C CA . PRO A 1 593 ? -7.646 -19.068 -12.765 1.00 88.69 593 PRO A CA 1
ATOM 4790 C C . PRO A 1 593 ? -7.963 -20.355 -13.529 1.00 88.69 593 PRO A C 1
ATOM 4792 O O . PRO A 1 593 ? -9.114 -20.553 -13.913 1.00 88.69 593 PRO A O 1
ATOM 4795 N N . ALA A 1 594 ? -6.974 -21.239 -13.699 1.00 86.38 594 ALA A N 1
ATOM 4796 C CA . ALA A 1 594 ? -7.160 -22.541 -14.336 1.00 86.38 594 ALA A CA 1
ATOM 4797 C C . ALA A 1 594 ? -8.152 -23.439 -13.577 1.00 86.38 594 ALA A C 1
ATOM 4799 O O . ALA A 1 594 ? -9.100 -23.936 -14.181 1.00 86.38 594 ALA A O 1
ATOM 4800 N N . ASP A 1 595 ? -7.992 -23.574 -12.255 1.00 88.25 595 ASP A N 1
ATOM 4801 C CA . ASP A 1 595 ? -8.855 -24.425 -11.418 1.00 88.25 595 ASP A CA 1
ATOM 4802 C C . ASP A 1 595 ? -10.310 -23.934 -11.393 1.00 88.25 595 ASP A C 1
ATOM 4804 O O . ASP A 1 595 ? -11.242 -24.724 -11.276 1.00 88.25 595 ASP A O 1
ATOM 4808 N N . ASN A 1 596 ? -10.509 -22.620 -11.522 1.00 85.50 596 ASN A N 1
ATOM 4809 C CA . ASN A 1 596 ? -11.829 -21.991 -11.493 1.00 85.50 596 ASN A CA 1
ATOM 4810 C C . ASN A 1 596 ? -12.412 -21.727 -12.896 1.00 85.50 596 ASN A C 1
ATOM 4812 O O . ASN A 1 596 ? -13.478 -21.122 -13.019 1.00 85.50 596 ASN A O 1
ATOM 4816 N N . GLY A 1 597 ? -11.724 -22.145 -13.965 1.00 87.19 597 GLY A N 1
ATOM 4817 C CA . GLY A 1 597 ? -12.184 -21.973 -15.347 1.00 87.19 597 GLY A CA 1
ATOM 4818 C C . GLY A 1 597 ? -12.281 -20.514 -15.810 1.00 87.19 597 GLY A C 1
ATOM 4819 O O . GLY A 1 597 ? -13.061 -20.196 -16.709 1.00 87.19 597 GLY A O 1
ATOM 4820 N N . TRP A 1 598 ? -11.511 -19.601 -15.218 1.00 92.75 598 TRP A N 1
ATOM 4821 C CA . TRP A 1 598 ? -11.579 -18.163 -15.500 1.00 92.75 598 TRP A CA 1
ATOM 4822 C C . TRP A 1 598 ? -10.839 -17.792 -16.782 1.00 92.75 598 TRP A C 1
ATOM 4824 O O . TRP A 1 598 ? -9.795 -17.159 -16.730 1.00 92.75 598 TRP A O 1
ATOM 4834 N N . GLN A 1 599 ? -11.345 -18.192 -17.943 1.00 89.75 599 GLN A N 1
ATOM 4835 C CA . GLN A 1 599 ? -10.690 -17.931 -19.232 1.00 89.75 599 GLN A CA 1
ATOM 4836 C C . GLN A 1 599 ? -10.436 -16.432 -19.482 1.00 89.75 599 GLN A C 1
ATOM 4838 O O . GLN A 1 599 ? -11.253 -15.580 -19.106 1.00 89.75 599 GLN A O 1
ATOM 4843 N N . PHE A 1 600 ? -9.310 -16.116 -20.136 1.00 90.25 600 PHE A N 1
ATOM 4844 C CA . PHE A 1 600 ? -9.056 -14.758 -20.614 1.00 90.25 600 PHE A CA 1
ATOM 4845 C C . PHE A 1 600 ? -10.113 -14.357 -21.661 1.00 90.25 600 PHE A C 1
ATOM 4847 O O . PHE A 1 600 ? -10.541 -15.196 -22.462 1.00 90.25 600 PHE A O 1
ATOM 4854 N N . PRO A 1 601 ? -10.559 -13.090 -21.674 1.00 89.44 601 PRO A N 1
ATOM 4855 C CA . PRO A 1 601 ? -11.428 -12.564 -22.723 1.00 89.44 601 PRO A CA 1
ATOM 4856 C C . PRO A 1 601 ? -10.798 -12.709 -24.115 1.00 89.44 601 PRO A C 1
ATOM 4858 O O . PRO A 1 601 ? -9.599 -12.520 -24.281 1.00 89.44 601 PRO A O 1
ATOM 4861 N N . SER A 1 602 ? -11.607 -12.953 -25.149 1.00 76.94 602 SER A N 1
ATOM 4862 C CA . SER A 1 602 ? -11.131 -13.101 -26.537 1.00 76.94 602 SER A CA 1
ATOM 4863 C C . SER A 1 602 ? -10.660 -11.792 -27.196 1.00 76.94 602 SER A C 1
ATOM 4865 O O . SER A 1 602 ? -10.422 -11.762 -28.400 1.00 76.94 602 SER A O 1
ATOM 4867 N N . GLY A 1 603 ? -10.568 -10.694 -26.442 1.00 78.19 603 GLY A N 1
ATOM 4868 C CA . GLY A 1 603 ? -10.182 -9.378 -26.939 1.00 78.19 603 GLY A CA 1
ATOM 4869 C C . GLY A 1 603 ? -9.872 -8.387 -25.816 1.00 78.19 603 GLY A C 1
ATOM 4870 O O . GLY A 1 603 ? -9.804 -8.751 -24.640 1.00 78.19 603 GLY A O 1
ATOM 4871 N N . LYS A 1 604 ? -9.715 -7.111 -26.191 1.00 87.69 604 LYS A N 1
ATOM 4872 C CA . LYS A 1 604 ? -9.396 -5.977 -25.302 1.00 87.69 604 LYS A CA 1
ATOM 4873 C C . LYS A 1 604 ? -10.597 -5.559 -24.440 1.00 87.69 604 LYS A C 1
ATOM 4875 O O . LYS A 1 604 ? -11.109 -4.449 -24.572 1.00 87.69 604 LYS A O 1
ATOM 4880 N N . ALA A 1 605 ? -11.095 -6.475 -23.615 1.00 86.19 605 ALA A N 1
ATOM 4881 C CA . ALA A 1 605 ? -12.319 -6.308 -22.840 1.00 86.19 605 ALA A CA 1
ATOM 4882 C C . ALA A 1 605 ? -12.171 -6.827 -21.409 1.00 86.19 605 ALA A C 1
ATOM 4884 O O . ALA A 1 605 ? -11.394 -7.739 -21.133 1.00 86.19 605 ALA A O 1
ATOM 4885 N N . ASP A 1 606 ? -12.975 -6.263 -20.517 1.00 89.38 606 ASP A N 1
ATOM 4886 C CA . ASP A 1 606 ? -13.114 -6.723 -19.141 1.00 89.38 606 ASP A CA 1
ATOM 4887 C C . ASP A 1 606 ? -14.168 -7.838 -19.058 1.00 89.38 606 ASP A C 1
ATOM 4889 O O . ASP A 1 606 ? -15.098 -7.894 -19.864 1.00 89.38 606 ASP A O 1
ATOM 4893 N N . ASN A 1 607 ? -14.086 -8.694 -18.041 1.00 88.00 607 ASN A N 1
ATOM 4894 C CA . ASN A 1 607 ? -15.172 -9.606 -17.674 1.00 88.00 607 ASN A CA 1
ATOM 4895 C C . ASN A 1 607 ? -15.323 -9.705 -16.142 1.00 88.00 607 ASN A C 1
ATOM 4897 O O . ASN A 1 607 ? -14.792 -8.866 -15.408 1.00 88.00 607 ASN A O 1
ATOM 4901 N N . ALA A 1 608 ? -16.073 -10.696 -15.650 1.00 86.25 608 ALA A N 1
ATOM 4902 C CA . ALA A 1 608 ? -16.309 -10.891 -14.217 1.00 86.25 608 ALA A CA 1
ATOM 4903 C C . ALA A 1 608 ? -15.016 -11.110 -13.404 1.00 86.25 608 ALA A C 1
ATOM 4905 O O . ALA A 1 608 ? -14.929 -10.649 -12.270 1.00 86.25 608 ALA A O 1
ATOM 4906 N N . ASN A 1 609 ? -14.002 -11.746 -13.998 1.00 89.81 609 ASN A N 1
ATOM 4907 C CA . ASN A 1 609 ? -12.779 -12.169 -13.308 1.00 89.81 609 ASN A CA 1
ATOM 4908 C C . ASN A 1 609 ? -11.541 -11.367 -13.731 1.00 89.81 609 ASN A C 1
ATOM 4910 O O . ASN A 1 609 ? -10.562 -11.328 -12.993 1.00 89.81 609 ASN A O 1
ATOM 4914 N N . TRP A 1 610 ? -11.586 -10.704 -14.887 1.00 91.94 610 TRP A N 1
ATOM 4915 C CA . TRP A 1 610 ? -10.449 -10.019 -15.491 1.00 91.94 610 TRP A CA 1
ATOM 4916 C C . TRP A 1 610 ? -10.764 -8.561 -15.816 1.00 91.94 610 TRP A C 1
ATOM 4918 O O . TRP A 1 610 ? -11.844 -8.220 -16.308 1.00 91.94 610 TRP A O 1
ATOM 4928 N N . LEU A 1 611 ? -9.800 -7.689 -15.546 1.00 92.12 611 LEU A N 1
ATOM 4929 C CA . LEU A 1 611 ? -9.741 -6.304 -16.006 1.00 92.12 611 LEU A CA 1
ATOM 4930 C C . LEU A 1 611 ? -8.654 -6.214 -17.080 1.00 92.12 611 LEU A C 1
ATOM 4932 O O . LEU A 1 611 ? -7.496 -6.525 -16.802 1.00 92.12 611 LEU A O 1
ATOM 4936 N N . TYR A 1 612 ? -9.003 -5.797 -18.293 1.00 92.31 612 TYR A N 1
ATOM 4937 C CA . TYR A 1 612 ? -8.031 -5.603 -19.362 1.00 92.31 612 TYR A CA 1
ATOM 4938 C C . TYR A 1 612 ? -7.144 -4.396 -19.057 1.00 92.31 612 TYR A C 1
ATOM 4940 O O . TYR A 1 612 ? -7.629 -3.275 -18.848 1.00 92.31 612 TYR A O 1
ATOM 4948 N N . SER A 1 613 ? -5.830 -4.625 -19.051 1.00 90.69 613 SER A N 1
ATOM 4949 C CA . SER A 1 613 ? -4.859 -3.635 -18.582 1.00 90.69 613 SER A CA 1
ATOM 4950 C C . SER A 1 613 ? -3.856 -3.150 -19.629 1.00 90.69 613 SER A C 1
ATOM 4952 O O . SER A 1 613 ? -3.080 -2.233 -19.345 1.00 90.69 613 SER A O 1
ATOM 4954 N N . GLY A 1 614 ? -3.919 -3.692 -20.846 1.00 90.81 614 GLY A N 1
ATOM 4955 C CA . GLY A 1 614 ? -3.083 -3.275 -21.968 1.00 90.81 614 GLY A CA 1
ATOM 4956 C C . GLY A 1 614 ? -2.206 -4.387 -22.535 1.00 90.81 614 GLY A C 1
ATOM 4957 O O . GLY A 1 614 ? -2.267 -5.536 -22.111 1.00 90.81 614 GLY A O 1
ATOM 4958 N N . GLU A 1 615 ? -1.387 -4.002 -23.498 1.00 88.25 615 GLU A N 1
ATOM 4959 C CA . GLU A 1 615 ? -0.332 -4.768 -24.163 1.00 88.25 615 GLU A CA 1
ATOM 4960 C C . GLU A 1 615 ? 1.031 -4.481 -23.510 1.00 88.25 615 GLU A C 1
ATOM 4962 O O . GLU A 1 615 ? 1.904 -5.345 -23.478 1.00 88.25 615 GLU A O 1
ATOM 4967 N N . HIS A 1 616 ? 1.212 -3.282 -22.943 1.00 84.88 616 HIS A N 1
ATOM 4968 C CA . HIS A 1 616 ? 2.505 -2.834 -22.422 1.00 84.88 616 HIS A CA 1
ATOM 4969 C C . HIS A 1 616 ? 2.637 -2.992 -20.906 1.00 84.88 616 HIS A C 1
ATOM 4971 O O . HIS A 1 616 ? 1.697 -2.759 -20.135 1.00 84.88 616 HIS A O 1
ATOM 4977 N N . HIS A 1 617 ? 3.854 -3.309 -20.461 1.00 82.81 617 HIS A N 1
ATOM 4978 C CA . HIS A 1 617 ? 4.181 -3.600 -19.061 1.00 82.81 617 HIS A CA 1
ATOM 4979 C C . HIS A 1 617 ? 4.313 -2.339 -18.187 1.00 82.81 617 HIS A C 1
ATOM 4981 O O . HIS A 1 617 ? 4.539 -2.433 -16.984 1.00 82.81 617 HIS A O 1
ATOM 4987 N N . GLY A 1 618 ? 4.193 -1.137 -18.750 1.00 79.25 618 GLY A N 1
ATOM 4988 C CA . GLY A 1 618 ? 4.352 0.105 -17.989 1.00 79.25 618 GLY A CA 1
ATOM 4989 C C . GLY A 1 618 ? 5.735 0.231 -17.355 1.00 79.25 618 GLY A C 1
ATOM 4990 O O . GLY A 1 618 ? 5.869 0.798 -16.273 1.00 79.25 618 GLY A O 1
ATOM 4991 N N . THR A 1 619 ? 6.748 -0.338 -18.003 1.00 76.25 619 THR A N 1
ATOM 4992 C CA . THR A 1 619 ? 8.162 -0.175 -17.656 1.00 76.25 619 THR A CA 1
ATOM 4993 C C . THR A 1 619 ? 8.797 0.806 -18.634 1.00 76.25 619 THR A C 1
ATOM 4995 O O . THR A 1 619 ? 8.191 1.167 -19.637 1.00 76.25 619 THR A O 1
ATOM 4998 N N . LEU A 1 620 ? 10.031 1.236 -18.378 1.00 66.88 620 LEU A N 1
ATOM 4999 C CA . LEU A 1 620 ? 10.742 2.098 -19.323 1.00 66.88 620 LEU A CA 1
ATOM 5000 C C . LEU A 1 620 ? 10.943 1.428 -20.697 1.00 66.88 620 LEU A C 1
ATOM 5002 O O . LEU A 1 620 ? 10.819 2.079 -21.725 1.00 66.88 620 LEU A O 1
ATOM 5006 N N . GLU A 1 621 ? 11.203 0.117 -20.699 1.00 66.56 621 GLU A N 1
ATOM 5007 C CA . GLU A 1 621 ? 11.415 -0.706 -21.903 1.00 66.56 621 GLU A CA 1
ATOM 5008 C C . GLU A 1 621 ? 10.101 -1.020 -22.648 1.00 66.56 621 GLU A C 1
ATOM 5010 O O . GLU A 1 621 ? 10.105 -1.333 -23.835 1.00 66.56 621 GLU A O 1
ATOM 5015 N N . SER A 1 622 ? 8.967 -0.971 -21.944 1.00 74.75 622 SER A N 1
ATOM 5016 C CA . SER A 1 622 ? 7.628 -1.248 -22.473 1.00 74.75 622 SER A CA 1
ATOM 5017 C C . SER A 1 622 ? 6.639 -0.242 -21.872 1.00 74.75 622 SER A C 1
ATOM 5019 O O . SER A 1 622 ? 5.832 -0.601 -21.001 1.00 74.75 622 SER A O 1
ATOM 5021 N N . PRO A 1 623 ? 6.743 1.045 -22.257 1.00 79.94 623 PRO A N 1
ATOM 5022 C CA . PRO A 1 623 ? 5.925 2.096 -21.676 1.00 79.94 623 PRO A CA 1
ATOM 5023 C C . PRO A 1 623 ? 4.482 1.960 -22.150 1.00 79.94 623 PRO A C 1
ATOM 5025 O O . PRO A 1 623 ? 4.216 1.611 -23.299 1.00 79.94 623 PRO A O 1
ATOM 5028 N N . LYS A 1 624 ? 3.541 2.265 -21.259 1.00 87.06 624 LYS A N 1
ATOM 5029 C CA . LYS A 1 624 ? 2.115 2.251 -21.580 1.00 87.06 624 LYS A CA 1
ATOM 5030 C C . LYS A 1 624 ? 1.727 3.423 -22.475 1.00 87.06 624 LYS A C 1
ATOM 5032 O O . LYS A 1 624 ? 2.236 4.540 -22.349 1.00 87.06 624 LYS A O 1
ATOM 5037 N N . ALA A 1 625 ? 0.761 3.175 -23.344 1.00 86.88 625 ALA A N 1
ATOM 5038 C CA . ALA A 1 625 ? 0.026 4.192 -24.069 1.00 86.88 625 ALA A CA 1
ATOM 5039 C C . ALA A 1 625 ? -1.077 4.789 -23.185 1.00 86.88 625 ALA A C 1
ATOM 5041 O O . ALA A 1 625 ? -1.620 4.132 -22.302 1.00 86.88 625 ALA A O 1
ATOM 5042 N N . TRP A 1 626 ? -1.467 6.034 -23.460 1.00 88.00 626 TRP A N 1
ATOM 5043 C CA . TRP A 1 626 ? -2.439 6.798 -22.659 1.00 88.00 626 TRP A CA 1
ATOM 5044 C C . TRP A 1 626 ? -3.797 6.103 -22.418 1.00 88.00 626 TRP A C 1
ATOM 5046 O O . TRP A 1 626 ? -4.486 6.390 -21.442 1.00 88.00 626 TRP A O 1
ATOM 5056 N N . HIS A 1 627 ? -4.191 5.184 -23.298 1.00 85.31 627 HIS A N 1
ATOM 5057 C CA . HIS A 1 627 ? -5.452 4.444 -23.207 1.00 85.31 627 HIS A CA 1
ATOM 5058 C C . HIS A 1 627 ? -5.346 3.124 -22.428 1.00 85.31 627 HIS A C 1
ATOM 5060 O O . HIS A 1 627 ? -6.326 2.392 -22.317 1.00 85.31 627 HIS A O 1
ATOM 5066 N N . GLU A 1 628 ? -4.171 2.779 -21.911 1.00 92.25 628 GLU A N 1
ATOM 5067 C CA . GLU A 1 628 ? -3.958 1.543 -21.163 1.00 92.25 628 GLU A CA 1
ATOM 5068 C C . GLU A 1 628 ? -4.131 1.764 -19.663 1.00 92.25 628 GLU A C 1
ATOM 5070 O O . GLU A 1 628 ? -4.006 2.876 -19.155 1.00 92.25 628 GLU A O 1
ATOM 5075 N N . TYR A 1 629 ? -4.460 0.697 -18.938 1.00 92.50 629 TYR A N 1
ATOM 5076 C CA . TYR A 1 629 ? -4.563 0.771 -17.486 1.00 92.50 629 TYR A CA 1
ATOM 5077 C C . TYR A 1 629 ? -3.164 0.728 -16.876 1.00 92.50 629 TYR A C 1
ATOM 5079 O O . TYR A 1 629 ? -2.372 -0.163 -17.193 1.00 92.50 629 TYR A O 1
ATOM 5087 N N . GLY A 1 630 ? -2.876 1.632 -15.948 1.00 86.31 630 GLY A N 1
ATOM 5088 C CA . GLY A 1 630 ? -1.639 1.628 -15.177 1.00 86.31 630 GLY A CA 1
ATOM 5089 C C . GLY A 1 630 ? -1.922 1.635 -13.687 1.00 86.31 630 GLY A C 1
ATOM 5090 O O . GLY A 1 630 ? -2.855 2.279 -13.220 1.00 86.31 630 GLY A O 1
ATOM 5091 N N . LYS A 1 631 ? -1.069 0.946 -12.937 1.00 84.62 631 LYS A N 1
ATOM 5092 C CA . LYS A 1 631 ? -0.948 1.134 -11.489 1.00 84.62 631 LYS A CA 1
ATOM 5093 C C . LYS A 1 631 ? -0.034 2.323 -11.201 1.00 84.62 631 LYS A C 1
ATOM 5095 O O . LYS A 1 631 ? 0.794 2.673 -12.050 1.00 84.62 631 LYS A O 1
ATOM 5100 N N . THR A 1 632 ? -0.117 2.891 -10.001 1.00 76.06 632 THR A N 1
ATOM 5101 C CA . THR A 1 632 ? 0.815 3.936 -9.560 1.00 76.06 632 THR A CA 1
ATOM 5102 C C . THR A 1 632 ? 2.263 3.475 -9.740 1.00 76.06 632 THR A C 1
ATOM 5104 O O . THR A 1 632 ? 2.651 2.427 -9.230 1.00 76.06 632 THR A O 1
ATOM 5107 N N . GLY A 1 633 ? 3.084 4.273 -10.421 1.00 73.12 633 GLY A N 1
ATOM 5108 C CA . GLY A 1 633 ? 4.464 3.929 -10.775 1.00 73.12 633 GLY A CA 1
ATOM 5109 C C . GLY A 1 633 ? 4.637 3.417 -12.207 1.00 73.12 633 GLY A C 1
ATOM 5110 O O . GLY A 1 633 ? 5.769 3.336 -12.674 1.00 73.12 633 GLY A O 1
ATOM 5111 N N . SER A 1 634 ? 3.548 3.111 -12.921 1.00 84.31 634 SER A N 1
ATOM 5112 C CA . SER A 1 634 ? 3.630 2.695 -14.326 1.00 84.31 634 SER A CA 1
ATOM 5113 C C . SER A 1 634 ? 4.174 3.832 -15.190 1.00 84.31 634 SER A C 1
ATOM 5115 O O . SER A 1 634 ? 3.726 4.976 -15.077 1.00 84.31 634 SER A O 1
ATOM 5117 N N . VAL A 1 635 ? 5.106 3.495 -16.075 1.00 83.12 635 VAL A N 1
ATOM 5118 C CA . VAL A 1 635 ? 5.709 4.403 -17.049 1.00 83.12 635 VAL A CA 1
ATOM 5119 C C . VAL A 1 635 ? 4.842 4.466 -18.300 1.00 83.12 635 VAL A C 1
ATOM 5121 O O . VAL A 1 635 ? 4.424 3.439 -18.835 1.00 83.12 635 VAL A O 1
ATOM 5124 N N . TYR A 1 636 ? 4.600 5.681 -18.769 1.00 87.38 636 TYR A N 1
ATOM 5125 C CA . TYR A 1 636 ? 3.928 6.002 -20.018 1.00 87.38 636 TYR A CA 1
ATOM 5126 C C . TYR A 1 636 ? 4.870 6.794 -20.915 1.00 87.38 636 TYR A C 1
ATOM 5128 O O . TYR A 1 636 ? 5.740 7.509 -20.420 1.00 87.38 636 TYR A O 1
ATOM 5136 N N . HIS A 1 637 ? 4.671 6.695 -22.226 1.00 82.56 637 HIS A N 1
ATOM 5137 C CA . HIS A 1 637 ? 5.455 7.453 -23.193 1.00 82.56 637 HIS A CA 1
ATOM 5138 C C . HIS A 1 637 ? 4.583 8.014 -24.314 1.00 82.56 637 HIS A C 1
ATOM 5140 O O . HIS A 1 637 ? 3.685 7.349 -24.835 1.00 82.56 637 HIS A O 1
ATOM 5146 N N . SER A 1 638 ? 4.889 9.243 -24.718 1.00 74.31 638 SER A N 1
ATOM 5147 C CA . SER A 1 638 ? 4.371 9.858 -25.935 1.00 74.31 638 SER A CA 1
ATOM 5148 C C . SER A 1 638 ? 5.451 10.722 -26.566 1.00 74.31 638 SER A C 1
ATOM 5150 O O . SER A 1 638 ? 6.062 11.531 -25.877 1.00 74.31 638 SER A O 1
ATOM 5152 N N . PHE A 1 639 ? 5.619 10.646 -27.888 1.00 60.97 639 PHE A N 1
ATOM 5153 C CA . PHE A 1 639 ? 6.614 11.450 -28.613 1.00 60.97 639 PHE A CA 1
ATOM 5154 C C . PHE A 1 639 ? 6.505 12.959 -28.351 1.00 60.97 639 PHE A C 1
ATOM 5156 O O . PHE A 1 639 ? 7.502 13.666 -28.414 1.00 60.97 639 PHE A O 1
ATOM 5163 N N . LYS A 1 640 ? 5.300 13.462 -28.052 1.00 67.56 640 LYS A N 1
ATOM 5164 C CA . LYS A 1 640 ? 5.072 14.886 -27.768 1.00 67.56 640 LYS A CA 1
ATOM 5165 C C . LYS A 1 640 ? 5.364 15.279 -26.313 1.00 67.56 640 LYS A C 1
ATOM 5167 O O . LYS A 1 640 ? 5.549 16.461 -26.049 1.00 67.56 640 LYS A O 1
ATOM 5172 N N . TYR A 1 641 ? 5.368 14.327 -25.381 1.00 73.62 641 TYR A N 1
ATOM 5173 C CA . TYR A 1 641 ? 5.394 14.603 -23.936 1.00 73.62 641 TYR A CA 1
ATOM 5174 C C . TYR A 1 641 ? 6.520 13.876 -23.180 1.00 73.62 641 TYR A C 1
ATOM 5176 O O . TYR A 1 641 ? 6.702 14.117 -21.991 1.00 73.62 641 TYR A O 1
ATOM 5184 N N . GLY A 1 642 ? 7.283 13.010 -23.850 1.00 71.19 642 GLY A N 1
ATOM 5185 C CA . GLY A 1 642 ? 8.351 12.217 -23.246 1.00 71.19 642 GLY A CA 1
ATOM 5186 C C . GLY A 1 642 ? 7.831 11.058 -22.394 1.00 71.19 642 GLY A C 1
ATOM 5187 O O . GLY A 1 642 ? 6.725 10.549 -22.607 1.00 71.19 642 GLY A O 1
ATOM 5188 N N . TYR A 1 643 ? 8.663 10.623 -21.449 1.00 77.94 643 TYR A N 1
ATOM 5189 C CA . TYR A 1 643 ? 8.378 9.581 -20.467 1.00 77.94 643 TYR A CA 1
ATOM 5190 C C . TYR A 1 643 ? 7.805 10.185 -19.186 1.00 77.94 643 TYR A C 1
ATOM 5192 O O . TYR A 1 643 ? 8.386 11.101 -18.597 1.00 77.94 643 TYR A O 1
ATOM 5200 N N . LEU A 1 644 ? 6.683 9.635 -18.723 1.00 84.69 644 LEU A N 1
ATOM 5201 C CA . LEU A 1 644 ? 6.002 10.069 -17.506 1.00 84.69 644 LEU A CA 1
ATOM 5202 C C . LEU A 1 644 ? 5.632 8.877 -16.625 1.00 84.69 644 LEU A C 1
ATOM 5204 O O . LEU A 1 644 ? 5.225 7.826 -17.115 1.00 84.69 644 LEU A O 1
ATOM 5208 N N . ILE A 1 645 ? 5.718 9.054 -15.311 1.00 81.19 645 ILE A N 1
ATOM 5209 C CA . ILE A 1 645 ? 5.219 8.102 -14.317 1.00 81.19 645 ILE A CA 1
ATOM 5210 C C . ILE A 1 645 ? 3.820 8.521 -13.894 1.00 81.19 645 ILE A C 1
ATOM 5212 O O . ILE A 1 645 ? 3.609 9.652 -13.453 1.00 81.19 645 ILE A O 1
ATOM 5216 N N . LEU A 1 646 ? 2.884 7.580 -13.946 1.00 86.31 646 LEU A N 1
ATOM 5217 C CA . LEU A 1 646 ? 1.558 7.770 -13.377 1.00 86.31 646 LEU A CA 1
ATOM 5218 C C . LEU A 1 646 ? 1.637 7.740 -11.840 1.00 86.31 646 LEU A C 1
ATOM 5220 O O . LEU A 1 646 ? 2.070 6.753 -11.245 1.00 86.31 646 LEU A O 1
ATOM 5224 N N . GLN A 1 647 ? 1.205 8.812 -11.182 1.00 79.12 647 GLN A N 1
ATOM 5225 C CA . GLN A 1 647 ? 1.196 8.956 -9.718 1.00 79.12 647 GLN A CA 1
ATOM 5226 C C . GLN A 1 647 ? -0.064 8.384 -9.050 1.00 79.12 647 GLN A C 1
ATOM 5228 O O . GLN A 1 647 ? -0.207 8.430 -7.832 1.00 79.12 647 GLN A O 1
ATOM 5233 N N . THR A 1 648 ? -0.961 7.800 -9.837 1.00 77.19 648 THR A N 1
ATOM 5234 C CA . THR A 1 648 ? -2.229 7.216 -9.394 1.00 77.19 648 THR A CA 1
ATOM 5235 C C . THR A 1 648 ? -2.478 5.880 -10.106 1.00 77.19 648 THR A C 1
ATOM 5237 O O . THR A 1 648 ? -1.679 5.459 -10.939 1.00 77.19 648 THR A O 1
ATOM 5240 N N . GLU A 1 649 ? -3.585 5.207 -9.809 1.00 84.12 649 GLU A N 1
ATOM 5241 C CA . GLU A 1 649 ? -3.985 3.972 -10.482 1.00 84.12 649 GLU A CA 1
ATOM 5242 C C . GLU A 1 649 ? -5.251 4.200 -11.312 1.00 84.12 649 GLU A C 1
ATOM 5244 O O . GLU A 1 649 ? -6.203 4.841 -10.864 1.00 84.12 649 GLU A O 1
ATOM 5249 N N . GLY A 1 650 ? -5.263 3.670 -12.533 1.00 83.38 650 GLY A N 1
ATOM 5250 C CA . GLY A 1 650 ? -6.414 3.711 -13.421 1.00 83.38 650 GLY A CA 1
ATOM 5251 C C . GLY A 1 650 ? -6.031 3.743 -14.895 1.00 83.38 650 GLY A C 1
ATOM 5252 O O . GLY A 1 650 ? -4.859 3.670 -15.267 1.00 83.38 650 GLY A O 1
ATOM 5253 N N . ARG A 1 651 ? -7.054 3.878 -15.742 1.00 88.94 651 ARG A N 1
ATOM 5254 C CA . ARG A 1 651 ? -6.910 4.095 -17.183 1.00 88.94 651 ARG A CA 1
ATOM 5255 C C . ARG A 1 651 ? -7.003 5.602 -17.481 1.00 88.94 651 ARG A C 1
ATOM 5257 O O . ARG A 1 651 ? -8.089 6.167 -17.315 1.00 88.94 651 ARG A O 1
ATOM 5264 N N . PRO A 1 652 ? -5.910 6.275 -17.895 1.00 90.31 652 PRO A N 1
ATOM 5265 C CA . PRO A 1 652 ? -5.897 7.728 -18.073 1.00 90.31 652 PRO A CA 1
ATOM 5266 C C . PRO A 1 652 ? -6.934 8.249 -19.071 1.00 90.31 652 PRO A C 1
ATOM 5268 O O . PRO A 1 652 ? -7.536 9.297 -18.824 1.00 90.31 652 PRO A O 1
ATOM 5271 N N . SER A 1 653 ? -7.204 7.504 -20.149 1.00 86.06 653 SER A N 1
ATOM 5272 C CA . SER A 1 653 ? -8.230 7.860 -21.139 1.00 86.06 653 SER A CA 1
ATOM 5273 C C . SER A 1 653 ? -9.631 7.987 -20.542 1.00 86.06 653 SER A C 1
ATOM 5275 O O . SER A 1 653 ? -10.332 8.959 -20.822 1.00 86.06 653 SER A O 1
ATOM 5277 N N . ASP A 1 654 ? -10.026 7.052 -19.676 1.00 86.31 654 ASP A N 1
ATOM 5278 C CA . ASP A 1 654 ? -11.386 6.979 -19.117 1.00 86.31 654 ASP A CA 1
ATOM 5279 C C . ASP A 1 654 ? -11.659 8.148 -18.167 1.00 86.31 654 ASP A C 1
ATOM 5281 O O . ASP A 1 654 ? -12.791 8.603 -18.000 1.00 86.31 654 ASP A O 1
ATOM 5285 N N . LYS A 1 655 ? -10.594 8.648 -17.541 1.00 82.56 655 LYS A N 1
ATOM 5286 C CA . LYS A 1 655 ? -10.636 9.734 -16.565 1.00 82.56 655 LYS A CA 1
ATOM 5287 C C . LYS A 1 655 ? -10.166 11.074 -17.135 1.00 82.56 655 LYS A C 1
ATOM 5289 O O . LYS A 1 655 ? -10.127 12.056 -16.398 1.00 82.56 655 LYS A O 1
ATOM 5294 N N . LYS A 1 656 ? -9.843 11.125 -18.435 1.00 87.69 656 LYS A N 1
ATOM 5295 C CA . LYS A 1 656 ? -9.330 12.309 -19.147 1.00 87.69 656 LYS A CA 1
ATOM 5296 C C . LYS A 1 656 ? -8.091 12.925 -18.476 1.00 87.69 656 LYS A C 1
ATOM 5298 O O . LYS A 1 656 ? -7.968 14.143 -18.375 1.00 87.69 656 LYS A O 1
ATOM 5303 N N . TRP A 1 657 ? -7.167 12.089 -18.006 1.00 89.38 657 TRP A N 1
ATOM 5304 C CA . TRP A 1 657 ? -5.918 12.535 -17.378 1.00 89.38 657 TRP A CA 1
ATOM 5305 C C . TRP A 1 657 ? -4.869 12.881 -18.435 1.00 89.38 657 TRP A C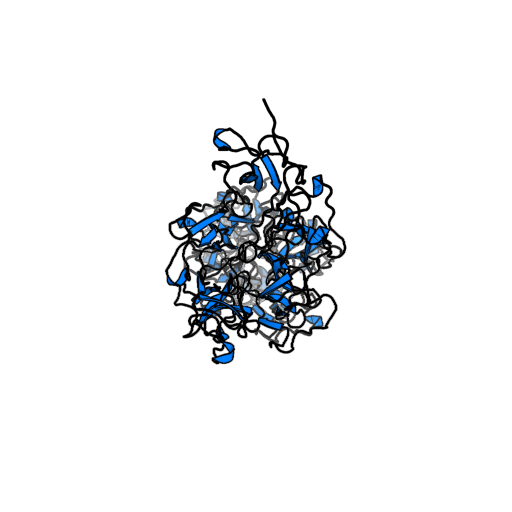 1
ATOM 5307 O O . TRP A 1 657 ? -3.996 12.071 -18.743 1.00 89.38 657 TRP A O 1
ATOM 5317 N N . TYR A 1 658 ? -4.977 14.063 -19.033 1.00 87.25 658 TYR A N 1
ATOM 5318 C CA . TYR A 1 658 ? -4.045 14.526 -20.065 1.00 87.25 658 TYR A CA 1
ATOM 5319 C C . TYR A 1 658 ? -2.615 14.698 -19.538 1.00 87.25 658 TYR A C 1
ATOM 5321 O O . TYR A 1 658 ? -2.416 14.955 -18.354 1.00 87.25 658 TYR A O 1
ATOM 5329 N N . TYR A 1 659 ? -1.628 14.558 -20.429 1.00 85.44 659 TYR A N 1
ATOM 5330 C CA . TYR A 1 659 ? -0.228 14.810 -20.094 1.00 85.44 659 TYR A CA 1
ATOM 5331 C C . TYR A 1 659 ? 0.038 16.315 -19.914 1.00 85.44 659 TYR A C 1
ATOM 5333 O O . TYR A 1 659 ? -0.441 17.109 -20.735 1.00 85.44 659 TYR A O 1
ATOM 5341 N N . PRO A 1 660 ? 0.815 16.713 -18.892 1.00 83.56 660 PRO A N 1
ATOM 5342 C CA . PRO A 1 660 ? 1.247 18.095 -18.709 1.00 83.56 660 PRO A CA 1
ATOM 5343 C C . PRO A 1 660 ? 2.185 18.550 -19.846 1.00 83.56 660 PRO A C 1
ATOM 5345 O O . PRO A 1 660 ? 2.926 17.735 -20.402 1.00 83.56 660 PRO A O 1
ATOM 5348 N N . PRO A 1 661 ? 2.156 19.837 -20.237 1.00 77.19 661 PRO A N 1
ATOM 5349 C CA . PRO A 1 661 ? 3.017 20.371 -21.291 1.00 77.19 661 PRO A CA 1
ATOM 5350 C C . PRO A 1 661 ? 4.487 20.499 -20.848 1.00 77.19 661 PRO A C 1
ATOM 5352 O O . PRO A 1 661 ? 4.787 20.566 -19.661 1.00 77.19 661 PRO A O 1
ATOM 5355 N N . GLU A 1 662 ? 5.399 20.562 -21.826 1.00 71.94 662 GLU A N 1
ATOM 5356 C CA . GLU A 1 662 ? 6.799 21.005 -21.652 1.00 71.94 662 GLU A CA 1
ATOM 5357 C C . GLU A 1 662 ? 7.625 20.259 -20.589 1.00 71.94 662 GLU A C 1
ATOM 5359 O O . GLU A 1 662 ? 8.484 20.837 -19.930 1.00 71.94 662 GLU A O 1
ATOM 5364 N N . GLY A 1 663 ? 7.391 18.957 -20.418 1.00 63.78 663 GLY A N 1
ATOM 5365 C CA . GLY A 1 663 ? 8.146 18.161 -19.451 1.00 63.78 663 GLY A CA 1
ATOM 5366 C C . GLY A 1 663 ? 7.895 18.563 -17.993 1.00 63.78 663 GLY A C 1
ATOM 5367 O O . GLY A 1 663 ? 8.741 18.362 -17.125 1.00 63.78 663 GLY A O 1
ATOM 5368 N N . GLN A 1 664 ? 6.736 19.156 -17.706 1.00 73.19 664 GLN A N 1
ATOM 5369 C CA . GLN A 1 664 ? 6.331 19.483 -16.343 1.00 73.19 664 GLN A CA 1
ATOM 5370 C C . GLN A 1 664 ? 5.743 18.263 -15.626 1.00 73.19 664 GLN A C 1
ATOM 5372 O O . GLN A 1 664 ? 5.249 17.325 -16.248 1.00 73.19 664 GLN A O 1
ATOM 5377 N N . SER A 1 665 ? 5.783 18.286 -14.294 1.00 77.88 665 SER A N 1
ATOM 5378 C CA . SER A 1 665 ? 5.089 17.314 -13.443 1.00 77.88 665 SER A CA 1
ATOM 5379 C C . SER A 1 665 ? 3.859 17.950 -12.796 1.00 77.88 665 SER A C 1
ATOM 5381 O O . SER A 1 665 ? 3.865 19.142 -12.495 1.00 77.88 665 SER A O 1
ATOM 5383 N N . ASP A 1 666 ? 2.829 17.153 -12.531 1.00 80.44 666 ASP A N 1
ATOM 5384 C CA . ASP A 1 666 ? 1.632 17.540 -11.786 1.00 80.44 666 ASP A CA 1
ATOM 5385 C C . ASP A 1 666 ? 1.224 16.450 -10.770 1.00 80.44 666 ASP A C 1
ATOM 5387 O O . ASP A 1 666 ? 1.975 15.518 -10.480 1.00 80.44 666 ASP A O 1
ATOM 5391 N N . TYR A 1 667 ? 0.025 16.573 -10.196 1.00 77.44 667 TYR A N 1
ATOM 5392 C CA . TYR A 1 667 ? -0.504 15.637 -9.198 1.00 77.44 667 TYR A CA 1
ATOM 5393 C C . TYR A 1 667 ? -0.830 14.229 -9.747 1.00 77.44 667 TYR A C 1
ATOM 5395 O O . TYR A 1 667 ? -1.086 13.311 -8.969 1.00 77.44 667 TYR A O 1
ATOM 5403 N N . ARG A 1 668 ? -0.864 14.042 -11.074 1.00 83.44 668 ARG A N 1
ATOM 5404 C CA . ARG A 1 668 ? -1.154 12.766 -11.757 1.00 83.44 668 ARG A CA 1
ATOM 5405 C C . ARG A 1 668 ? 0.060 12.207 -12.482 1.00 83.44 668 ARG A C 1
ATOM 5407 O O . ARG A 1 668 ? 0.178 10.987 -12.575 1.00 83.44 668 ARG A O 1
ATOM 5414 N N . TRP A 1 669 ? 0.937 13.062 -12.984 1.00 82.19 669 TRP A N 1
ATOM 5415 C CA . TRP A 1 669 ? 2.056 12.711 -13.840 1.00 82.19 669 TRP A CA 1
ATOM 5416 C C . TRP A 1 669 ? 3.350 13.281 -13.284 1.00 82.19 669 TRP A C 1
ATOM 5418 O O . TRP A 1 669 ? 3.498 14.489 -13.136 1.00 82.19 669 TRP A O 1
ATOM 5428 N N . LYS A 1 670 ? 4.333 12.414 -13.050 1.00 80.88 670 LYS A N 1
ATOM 5429 C CA . LYS A 1 670 ? 5.717 12.846 -12.857 1.00 80.88 670 LYS A CA 1
ATOM 5430 C C . LYS A 1 670 ? 6.457 12.712 -14.178 1.00 80.88 670 LYS A C 1
ATOM 5432 O O . LYS A 1 670 ? 6.654 11.591 -14.643 1.00 80.88 670 LYS A O 1
ATOM 5437 N N . PHE A 1 671 ? 6.872 13.826 -14.765 1.00 77.75 671 PHE A N 1
ATOM 5438 C CA . PHE A 1 671 ? 7.775 13.803 -15.908 1.00 77.75 671 PHE A CA 1
ATOM 5439 C C . PHE A 1 671 ? 9.136 13.233 -15.497 1.00 77.75 671 PHE A C 1
ATOM 5441 O O . PHE A 1 671 ? 9.631 13.506 -14.403 1.00 77.75 671 PHE A O 1
ATOM 5448 N N . ILE A 1 672 ? 9.706 12.403 -16.367 1.00 70.25 672 ILE A N 1
ATOM 5449 C CA . ILE A 1 672 ? 11.003 11.757 -16.155 1.00 70.25 672 ILE A CA 1
ATOM 5450 C C . ILE A 1 672 ? 12.042 12.407 -17.060 1.00 70.25 672 ILE A C 1
ATOM 5452 O O . ILE A 1 672 ? 13.043 12.941 -16.595 1.00 70.25 672 ILE A O 1
ATOM 5456 N N . SER A 1 673 ? 11.807 12.316 -18.365 1.00 64.62 673 SER A N 1
ATOM 5457 C CA . SER A 1 673 ? 12.707 12.802 -19.402 1.00 64.62 673 SER A CA 1
ATOM 5458 C C . SER A 1 673 ? 12.050 12.679 -20.769 1.00 64.62 673 SER A C 1
ATOM 5460 O O . SER A 1 673 ? 11.079 11.949 -20.964 1.00 64.62 673 SER A O 1
ATOM 5462 N N . TRP A 1 674 ? 12.613 13.384 -21.744 1.00 63.03 674 TRP A N 1
ATOM 5463 C CA . TRP A 1 674 ? 12.216 13.259 -23.144 1.00 63.03 674 TRP A CA 1
ATOM 5464 C C . TRP A 1 674 ? 12.657 11.923 -23.751 1.00 63.03 674 TRP A C 1
ATOM 5466 O O . TRP A 1 674 ? 11.931 11.348 -24.556 1.00 63.03 674 TRP A O 1
ATOM 5476 N N . GLU A 1 675 ? 13.793 11.393 -23.295 1.00 66.62 675 GLU A N 1
ATOM 5477 C CA . GLU A 1 675 ? 14.355 10.114 -23.729 1.00 66.62 675 GLU A CA 1
ATOM 5478 C C . GLU A 1 675 ? 14.698 9.235 -22.520 1.00 66.62 675 GLU A C 1
ATOM 5480 O O . GLU A 1 675 ? 15.134 9.729 -21.477 1.00 66.62 675 GLU A O 1
ATOM 5485 N N . ALA A 1 676 ? 14.483 7.929 -22.655 1.00 67.25 676 ALA A N 1
ATOM 5486 C CA . ALA A 1 676 ? 14.843 6.932 -21.655 1.00 67.25 676 ALA A CA 1
ATOM 5487 C C . ALA A 1 676 ? 16.363 6.725 -21.630 1.00 67.25 676 ALA A C 1
ATOM 5489 O O . ALA A 1 676 ? 16.960 6.460 -22.676 1.00 67.25 676 ALA A O 1
ATOM 5490 N N . GLY A 1 677 ? 16.978 6.767 -20.443 1.00 70.19 677 GLY A N 1
ATOM 5491 C CA . GLY A 1 677 ? 18.386 6.402 -20.272 1.00 70.19 677 GLY A CA 1
ATOM 5492 C C . GLY A 1 677 ? 18.630 4.956 -20.712 1.00 70.19 677 GLY A C 1
ATOM 5493 O O . GLY A 1 677 ? 18.224 4.008 -20.032 1.00 70.19 677 GLY A O 1
ATOM 5494 N N . SER A 1 678 ? 19.293 4.780 -21.853 1.00 75.75 678 SER A N 1
ATOM 5495 C CA . SER A 1 678 ? 19.545 3.488 -22.504 1.00 75.75 678 SER A CA 1
ATOM 5496 C C . SER A 1 678 ? 21.030 3.314 -22.816 1.00 75.75 678 SER A C 1
ATOM 5498 O O . SER A 1 678 ? 21.803 4.260 -22.733 1.00 75.75 678 SER A O 1
ATOM 5500 N N . PHE A 1 679 ? 21.468 2.113 -23.195 1.00 74.00 679 PHE A N 1
ATOM 5501 C CA . PHE A 1 679 ? 22.876 1.929 -23.563 1.00 74.00 679 PHE A CA 1
ATOM 5502 C C . PHE A 1 679 ? 23.282 2.725 -24.815 1.00 74.00 679 PHE A C 1
ATOM 5504 O O . PHE A 1 679 ? 24.436 3.121 -24.945 1.00 74.00 679 PHE A O 1
ATOM 5511 N N . THR A 1 680 ? 22.348 2.982 -25.729 1.00 64.88 680 THR A N 1
ATOM 5512 C CA . THR A 1 680 ? 22.593 3.763 -26.952 1.00 64.88 680 THR A CA 1
ATOM 5513 C C . THR A 1 680 ? 22.397 5.265 -26.764 1.00 64.88 680 THR A C 1
ATOM 5515 O O . THR A 1 680 ? 22.931 6.042 -27.548 1.00 64.88 680 THR A O 1
ATOM 5518 N N . ALA A 1 681 ? 21.658 5.669 -25.732 1.00 66.69 681 ALA A N 1
ATOM 5519 C CA . ALA A 1 681 ? 21.449 7.057 -25.331 1.00 66.69 681 ALA A CA 1
ATOM 5520 C C . ALA A 1 681 ? 21.497 7.146 -23.792 1.00 66.69 681 ALA A C 1
ATOM 5522 O O . ALA A 1 681 ? 20.449 7.192 -23.138 1.00 66.69 681 ALA A O 1
ATOM 5523 N N . PRO A 1 682 ? 22.696 7.046 -23.189 1.00 79.69 682 PRO A N 1
ATOM 5524 C CA . PRO A 1 682 ? 22.841 7.029 -21.740 1.00 79.69 682 PRO A CA 1
ATOM 5525 C C . PRO A 1 682 ? 22.700 8.434 -21.150 1.00 79.69 682 PRO A C 1
ATOM 5527 O O . PRO A 1 682 ? 23.077 9.427 -21.773 1.00 79.69 682 PRO A O 1
ATOM 5530 N N . LYS A 1 683 ? 22.214 8.507 -19.911 1.00 84.06 683 LYS A N 1
ATOM 5531 C CA . LYS A 1 683 ? 22.143 9.750 -19.134 1.00 84.06 683 LYS A CA 1
ATOM 5532 C C . LYS A 1 683 ? 23.487 10.111 -18.492 1.00 84.06 683 LYS A C 1
ATOM 5534 O O . LYS A 1 683 ? 24.376 9.267 -18.331 1.00 84.06 683 LYS A O 1
ATOM 5539 N N . ARG A 1 684 ? 23.644 11.377 -18.108 1.00 85.25 684 ARG A N 1
ATOM 5540 C CA . ARG A 1 684 ? 24.783 11.901 -17.336 1.00 85.25 684 ARG A CA 1
ATOM 5541 C C . ARG A 1 684 ? 24.429 11.994 -15.861 1.00 85.25 684 ARG A C 1
ATOM 5543 O O . ARG A 1 684 ? 23.267 12.147 -15.523 1.00 85.25 684 ARG A O 1
ATOM 5550 N N . LEU A 1 685 ? 25.421 11.952 -14.966 1.00 85.00 685 LEU A N 1
ATOM 5551 C CA . LEU A 1 685 ? 25.201 11.991 -13.505 1.00 85.00 685 LEU A CA 1
ATOM 5552 C C . LEU A 1 685 ? 24.416 13.218 -13.012 1.00 85.00 685 LEU A C 1
ATOM 5554 O O . LEU A 1 685 ? 23.808 13.170 -11.945 1.00 85.00 685 LEU A O 1
ATOM 5558 N N . THR A 1 686 ? 24.431 14.302 -13.785 1.00 80.56 686 THR A N 1
ATOM 5559 C CA . THR A 1 686 ? 23.663 15.528 -13.542 1.00 80.56 686 THR A CA 1
ATOM 5560 C C . THR A 1 686 ? 22.180 15.400 -13.871 1.00 80.56 686 THR A C 1
ATOM 5562 O O . THR A 1 686 ? 21.404 16.269 -13.478 1.00 80.56 686 THR A O 1
ATOM 5565 N N . ASP A 1 687 ? 21.776 14.350 -14.579 1.00 77.38 687 ASP A N 1
ATOM 5566 C CA . ASP A 1 687 ? 20.420 14.178 -15.085 1.00 77.38 687 ASP A CA 1
ATOM 5567 C C . ASP A 1 687 ? 19.560 13.415 -14.074 1.00 77.38 687 ASP A C 1
ATOM 5569 O O . ASP A 1 687 ? 20.011 12.463 -13.424 1.00 77.38 687 ASP A O 1
ATOM 5573 N N . GLU A 1 688 ? 18.289 13.803 -13.950 1.00 79.00 688 GLU A N 1
ATOM 5574 C CA . GLU A 1 688 ? 17.330 13.045 -13.148 1.00 79.00 688 GLU A CA 1
ATOM 5575 C C . GLU A 1 688 ? 17.044 11.688 -13.800 1.00 79.00 688 GLU A C 1
ATOM 5577 O O . GLU A 1 688 ? 16.787 11.598 -15.008 1.00 79.00 688 GLU A O 1
ATOM 5582 N N . GLY A 1 689 ? 17.083 10.633 -12.984 1.00 73.69 689 GLY A N 1
ATOM 5583 C CA . GLY A 1 689 ? 16.859 9.274 -13.447 1.00 73.69 689 GLY A CA 1
ATOM 5584 C C . GLY A 1 689 ? 15.854 8.499 -12.628 1.00 73.69 689 GLY A C 1
ATOM 5585 O O . GLY A 1 689 ? 15.538 8.832 -11.482 1.00 73.69 689 GLY A O 1
ATOM 5586 N N . ILE A 1 690 ? 15.355 7.425 -13.222 1.00 75.25 690 ILE A N 1
ATOM 5587 C CA . ILE A 1 690 ? 14.558 6.412 -12.532 1.00 75.25 690 ILE A CA 1
ATOM 5588 C C . ILE A 1 690 ? 15.347 5.111 -12.406 1.00 75.25 690 ILE A C 1
ATOM 5590 O O . ILE A 1 690 ? 16.308 4.875 -13.138 1.00 75.25 690 ILE A O 1
ATOM 5594 N N . ALA A 1 691 ? 14.940 4.260 -11.464 1.00 78.19 691 ALA A N 1
ATOM 5595 C CA . ALA A 1 691 ? 15.507 2.921 -11.363 1.00 78.19 691 ALA A CA 1
ATOM 5596 C C . ALA A 1 691 ? 15.435 2.191 -12.721 1.00 78.19 691 ALA A C 1
ATOM 5598 O O . ALA A 1 691 ? 14.440 2.296 -13.438 1.00 78.19 691 ALA A O 1
ATOM 5599 N N . ASP A 1 692 ? 16.488 1.444 -13.036 1.00 81.50 692 ASP A N 1
ATOM 5600 C CA . ASP A 1 692 ? 16.765 0.758 -14.298 1.00 81.50 692 ASP A CA 1
ATOM 5601 C C . ASP A 1 692 ? 17.233 1.655 -15.473 1.00 81.50 692 ASP A C 1
ATOM 5603 O O . ASP A 1 692 ? 17.467 1.124 -16.559 1.00 81.50 692 ASP A O 1
ATOM 5607 N N . GLU A 1 693 ? 17.439 2.970 -15.319 1.00 86.88 693 GLU A N 1
ATOM 5608 C CA . GLU A 1 693 ? 18.043 3.805 -16.382 1.00 86.88 693 GLU A CA 1
ATOM 5609 C C . GLU A 1 693 ? 19.564 3.661 -16.490 1.00 86.88 693 GLU A C 1
ATOM 5611 O O . GLU A 1 693 ? 20.263 3.484 -15.493 1.00 86.88 693 GLU A O 1
ATOM 5616 N N . VAL A 1 694 ? 20.073 3.760 -17.722 1.00 88.62 694 VAL A N 1
ATOM 5617 C CA . VAL A 1 694 ? 21.506 3.663 -18.028 1.00 88.62 694 VAL A CA 1
ATOM 5618 C C . VAL A 1 694 ? 22.163 5.041 -18.003 1.00 88.62 694 VAL A C 1
ATOM 5620 O O . VAL A 1 694 ? 21.696 5.976 -18.655 1.00 88.62 694 VAL A O 1
ATOM 5623 N N . TYR A 1 695 ? 23.285 5.123 -17.301 1.00 91.19 695 TYR A N 1
ATOM 5624 C CA . TYR A 1 695 ? 24.175 6.270 -17.203 1.00 91.19 695 TYR A CA 1
ATOM 5625 C C . TYR A 1 695 ? 25.543 5.930 -17.794 1.00 91.19 695 TYR A C 1
ATOM 5627 O O . TYR A 1 695 ? 25.960 4.772 -17.760 1.00 91.19 695 TYR A O 1
ATOM 5635 N N . TYR A 1 696 ? 26.249 6.931 -18.318 1.00 88.56 696 TYR A N 1
ATOM 5636 C CA . TYR A 1 696 ? 27.595 6.760 -18.871 1.00 88.56 696 TYR A CA 1
ATOM 5637 C C . TYR A 1 696 ? 28.596 7.720 -18.222 1.00 88.56 696 TYR A C 1
ATOM 5639 O O . TYR A 1 696 ? 28.392 8.940 -18.211 1.00 88.56 696 TYR A O 1
ATOM 5647 N N . SER A 1 697 ? 29.678 7.142 -17.697 1.00 86.12 697 SER A N 1
ATOM 5648 C CA . SER A 1 697 ? 30.832 7.857 -17.150 1.00 86.12 697 SER A CA 1
ATOM 5649 C C . SER A 1 697 ? 31.819 8.153 -18.273 1.00 86.12 697 SER A C 1
ATOM 5651 O O . SER A 1 697 ? 32.358 7.224 -18.874 1.00 86.12 697 SER A O 1
ATOM 5653 N N . ASP A 1 698 ? 32.079 9.434 -18.554 1.00 79.12 698 ASP A N 1
ATOM 5654 C CA . ASP A 1 698 ? 33.150 9.813 -19.489 1.00 79.12 698 ASP A CA 1
ATOM 5655 C C . ASP A 1 698 ? 34.542 9.506 -18.911 1.00 79.12 698 ASP A C 1
ATOM 5657 O O . ASP A 1 698 ? 35.468 9.217 -19.671 1.00 79.12 698 ASP A O 1
ATOM 5661 N N . GLU A 1 699 ? 34.675 9.543 -17.580 1.00 80.06 699 GLU A N 1
ATOM 5662 C CA . GLU A 1 699 ? 35.924 9.300 -16.853 1.00 80.06 699 GLU A CA 1
ATOM 5663 C C . GLU A 1 699 ? 36.313 7.817 -16.911 1.00 80.06 699 GLU A C 1
ATOM 5665 O O . GLU A 1 699 ? 37.384 7.469 -17.411 1.00 80.06 699 GLU A O 1
ATOM 5670 N N . ASP A 1 700 ? 35.389 6.932 -16.531 1.00 79.12 700 ASP A N 1
ATOM 5671 C CA . ASP A 1 700 ? 35.629 5.480 -16.485 1.00 79.12 700 ASP A CA 1
ATOM 5672 C C . ASP A 1 700 ? 35.337 4.778 -17.817 1.00 79.12 700 ASP A C 1
ATOM 5674 O O . ASP A 1 700 ? 35.559 3.569 -17.964 1.00 79.12 700 ASP A O 1
ATOM 5678 N N . ARG A 1 701 ? 34.780 5.520 -18.787 1.00 85.94 701 ARG A N 1
ATOM 5679 C CA . ARG A 1 701 ? 34.292 5.022 -20.086 1.00 85.94 701 ARG A CA 1
ATOM 5680 C C . ARG A 1 701 ? 33.425 3.776 -19.939 1.00 85.94 701 ARG A C 1
ATOM 5682 O O . ARG A 1 701 ? 33.608 2.783 -20.644 1.00 85.94 701 ARG A O 1
ATOM 5689 N N . SER A 1 702 ? 32.523 3.821 -18.966 1.00 91.00 702 SER A N 1
ATOM 5690 C CA . SER A 1 702 ? 31.718 2.679 -18.547 1.00 91.00 702 SER A CA 1
ATOM 5691 C C . SER A 1 702 ? 30.260 3.073 -18.336 1.00 91.00 702 SER A C 1
ATOM 5693 O O . SER A 1 702 ? 29.935 4.214 -17.999 1.00 91.00 702 SER A O 1
ATOM 5695 N N . PHE A 1 703 ? 29.382 2.099 -18.541 1.00 92.88 703 PHE A N 1
ATOM 5696 C CA . PHE A 1 703 ? 27.948 2.198 -18.350 1.00 92.88 703 PHE A CA 1
ATOM 5697 C C . PHE A 1 703 ? 27.558 1.689 -16.966 1.00 92.88 703 PHE A C 1
ATOM 5699 O O . PHE A 1 703 ? 28.051 0.663 -16.496 1.00 92.88 703 PHE A O 1
ATOM 5706 N N . TYR A 1 704 ? 26.604 2.374 -16.352 1.00 93.62 704 TYR A N 1
ATOM 5707 C CA . TYR A 1 704 ? 26.049 2.034 -15.049 1.00 93.62 704 TYR A CA 1
ATOM 5708 C C . TYR A 1 704 ? 24.529 2.064 -15.123 1.00 93.62 704 TYR A C 1
ATOM 5710 O O . TYR A 1 704 ? 23.957 2.859 -15.862 1.00 93.62 704 TYR A O 1
ATOM 5718 N N . ILE A 1 705 ? 23.859 1.201 -14.366 1.00 92.00 705 ILE A N 1
ATOM 5719 C CA . ILE A 1 705 ? 22.399 1.199 -14.261 1.00 92.00 705 ILE A CA 1
ATOM 5720 C C . ILE A 1 705 ? 22.013 1.689 -12.876 1.00 92.00 705 ILE A C 1
ATOM 5722 O O . ILE A 1 705 ? 22.478 1.165 -11.863 1.00 92.00 705 ILE A O 1
ATOM 5726 N N . LEU A 1 706 ? 21.153 2.696 -12.839 1.00 91.12 706 LEU A N 1
ATOM 5727 C CA . LEU A 1 706 ? 20.688 3.307 -11.607 1.00 91.12 706 LEU A CA 1
ATOM 5728 C C . LEU A 1 706 ? 19.699 2.376 -10.886 1.00 91.12 706 LEU A C 1
ATOM 5730 O O . LEU A 1 706 ? 18.733 1.904 -11.476 1.00 91.12 706 LEU A O 1
ATOM 5734 N N . ARG A 1 707 ? 19.895 2.117 -9.591 1.00 85.06 707 ARG A N 1
ATOM 5735 C CA . ARG A 1 707 ? 19.020 1.245 -8.778 1.00 85.06 707 ARG A CA 1
ATOM 5736 C C . ARG A 1 707 ? 17.837 1.980 -8.151 1.00 85.06 707 ARG A C 1
ATOM 5738 O O . ARG A 1 707 ? 16.876 1.339 -7.732 1.00 85.06 707 ARG A O 1
ATOM 5745 N N . LYS A 1 708 ? 17.913 3.307 -8.024 1.00 80.19 708 LYS A N 1
ATOM 5746 C CA . LYS A 1 708 ? 16.936 4.135 -7.300 1.00 80.19 708 LYS A CA 1
ATOM 5747 C C . LYS A 1 708 ? 16.624 5.398 -8.082 1.00 80.19 708 LYS A C 1
ATOM 5749 O O . LYS A 1 708 ? 17.530 6.038 -8.587 1.00 80.19 708 LYS A O 1
ATOM 5754 N N . SER A 1 709 ? 15.363 5.808 -8.109 1.00 78.31 709 SER A N 1
ATOM 5755 C CA . SER A 1 709 ? 14.984 7.053 -8.777 1.00 78.31 709 SER A CA 1
ATOM 5756 C C . SER A 1 709 ? 15.493 8.290 -8.027 1.00 78.31 709 SER A C 1
ATOM 5758 O O . SER A 1 709 ? 15.376 8.381 -6.803 1.00 78.31 709 SER A O 1
ATOM 5760 N N . GLY A 1 710 ? 16.016 9.264 -8.764 1.00 70.88 710 GLY A N 1
ATOM 5761 C CA . GLY A 1 710 ? 16.544 10.526 -8.256 1.00 70.88 710 GLY A CA 1
ATOM 5762 C C . GLY A 1 710 ? 17.606 11.114 -9.183 1.00 70.88 710 GLY A C 1
ATOM 5763 O O . GLY A 1 710 ? 18.037 10.474 -10.136 1.00 70.88 710 GLY A O 1
ATOM 5764 N N . ASN A 1 711 ? 18.031 12.342 -8.892 1.00 81.38 711 ASN A N 1
ATOM 5765 C CA . ASN A 1 711 ? 19.194 12.957 -9.528 1.00 81.38 711 ASN A CA 1
ATOM 5766 C C . ASN A 1 711 ? 20.471 12.504 -8.789 1.00 81.38 711 ASN A C 1
ATOM 5768 O O . ASN A 1 711 ? 20.608 12.844 -7.607 1.00 81.38 711 ASN A O 1
ATOM 5772 N N . PRO A 1 712 ? 21.379 11.739 -9.426 1.00 87.00 712 PRO A N 1
ATOM 5773 C CA . PRO A 1 712 ? 22.538 11.182 -8.737 1.00 87.00 712 PRO A CA 1
ATOM 5774 C C . PRO A 1 712 ? 23.499 12.232 -8.177 1.00 87.00 712 PRO A C 1
ATOM 5776 O O . PRO A 1 712 ? 23.916 12.108 -7.024 1.00 87.00 712 PRO A O 1
ATOM 5779 N N . ALA A 1 713 ? 23.797 13.288 -8.942 1.00 81.25 713 ALA A N 1
ATOM 5780 C CA . ALA A 1 713 ? 24.677 14.369 -8.500 1.00 81.25 713 ALA A CA 1
ATOM 5781 C C . ALA A 1 713 ? 24.127 15.077 -7.251 1.00 81.25 713 ALA A C 1
ATOM 5783 O O . ALA A 1 713 ? 24.837 15.215 -6.256 1.00 81.25 713 ALA A O 1
ATOM 5784 N N . ASN A 1 714 ? 22.838 15.434 -7.249 1.00 82.25 714 ASN A N 1
ATOM 5785 C CA . ASN A 1 714 ? 22.205 16.110 -6.108 1.00 82.25 714 ASN A CA 1
ATOM 5786 C C . ASN A 1 714 ? 22.110 15.225 -4.859 1.00 82.25 714 ASN A C 1
ATOM 5788 O O . ASN A 1 714 ? 21.984 15.734 -3.748 1.00 82.25 714 ASN A O 1
ATOM 5792 N N . ARG A 1 715 ? 22.126 13.900 -5.033 1.00 80.25 715 ARG A N 1
ATOM 5793 C CA . ARG A 1 715 ? 22.015 12.930 -3.937 1.00 80.25 715 ARG A CA 1
ATOM 5794 C C . ARG A 1 715 ? 23.361 12.375 -3.469 1.00 80.25 715 ARG A C 1
ATOM 5796 O O . ARG A 1 715 ? 23.371 11.505 -2.600 1.00 80.25 715 ARG A O 1
ATOM 5803 N N . GLY A 1 716 ? 24.476 12.858 -4.024 1.00 83.44 716 GLY A N 1
ATOM 5804 C CA . GLY A 1 716 ? 25.817 12.369 -3.689 1.00 83.44 716 GLY A CA 1
ATOM 5805 C C . GLY A 1 716 ? 26.035 10.902 -4.070 1.00 83.44 716 GLY A C 1
ATOM 5806 O O . GLY A 1 716 ? 26.773 10.182 -3.401 1.00 83.44 716 GLY A O 1
ATOM 5807 N N . TRP A 1 717 ? 25.345 10.414 -5.103 1.00 90.19 717 TRP A N 1
ATOM 5808 C CA . TRP A 1 717 ? 25.462 9.032 -5.568 1.00 90.19 717 TRP A CA 1
ATOM 5809 C C . TRP A 1 717 ? 26.629 8.904 -6.543 1.00 90.19 717 TRP A C 1
ATOM 5811 O O . TRP A 1 717 ? 26.447 8.898 -7.760 1.00 90.19 717 TRP A O 1
ATOM 5821 N N . HIS A 1 718 ? 27.836 8.815 -5.993 1.00 88.00 718 HIS A N 1
ATOM 5822 C CA . HIS A 1 718 ? 29.062 8.632 -6.767 1.00 88.00 718 HIS A CA 1
ATOM 5823 C C . HIS A 1 718 ? 29.105 7.259 -7.452 1.00 88.00 718 HIS A C 1
ATOM 5825 O O . HIS A 1 718 ? 28.530 6.294 -6.948 1.00 88.00 718 HIS A O 1
ATOM 5831 N N . LEU A 1 719 ? 29.766 7.184 -8.611 1.00 88.44 719 LEU A N 1
ATOM 5832 C CA . LEU A 1 719 ? 29.972 5.925 -9.325 1.00 88.44 719 LEU A CA 1
ATOM 5833 C C . LEU A 1 719 ? 31.101 5.115 -8.667 1.00 88.44 719 LEU A C 1
ATOM 5835 O O . LEU A 1 719 ? 32.128 5.700 -8.311 1.00 88.44 719 LEU A O 1
ATOM 5839 N N . PRO A 1 720 ? 30.951 3.786 -8.523 1.00 85.38 720 PRO A N 1
ATOM 5840 C CA . PRO A 1 720 ? 32.030 2.919 -8.061 1.00 85.38 720 PRO A CA 1
ATOM 5841 C C . PRO A 1 720 ? 33.207 2.907 -9.046 1.00 85.38 720 PRO A C 1
ATOM 5843 O O . PRO A 1 720 ? 33.056 2.530 -10.213 1.00 85.38 720 PRO A O 1
ATOM 5846 N N . VAL A 1 721 ? 34.383 3.305 -8.554 1.00 72.88 721 VAL A N 1
ATOM 5847 C CA . VAL A 1 721 ? 35.622 3.466 -9.344 1.00 72.88 721 VAL A CA 1
ATOM 5848 C C . VAL A 1 721 ? 36.248 2.117 -9.726 1.00 72.88 721 VAL A C 1
ATOM 5850 O O . VAL A 1 721 ? 37.012 2.012 -10.680 1.00 72.88 721 VAL A O 1
ATOM 5853 N N . ASP A 1 722 ? 35.924 1.056 -8.989 1.00 80.56 722 ASP A N 1
ATOM 5854 C CA . ASP A 1 722 ? 36.434 -0.301 -9.198 1.00 80.56 722 ASP A CA 1
ATOM 5855 C C . ASP A 1 722 ? 35.571 -1.141 -10.156 1.00 80.56 722 ASP A C 1
ATOM 5857 O O . ASP A 1 722 ? 35.863 -2.315 -10.381 1.00 80.56 722 ASP A O 1
ATOM 5861 N N . GLY A 1 723 ? 34.516 -0.556 -10.735 1.00 79.50 723 GLY A N 1
ATOM 5862 C CA . GLY A 1 723 ? 33.586 -1.282 -11.600 1.00 79.50 723 GLY A CA 1
ATOM 5863 C C . GLY A 1 723 ? 32.750 -2.323 -10.847 1.00 79.50 723 GLY A C 1
ATOM 5864 O O . GLY A 1 723 ? 32.367 -3.340 -11.426 1.00 79.50 723 GLY A O 1
ATOM 5865 N N . SER A 1 724 ? 32.483 -2.097 -9.557 1.00 85.69 724 SER A N 1
ATOM 5866 C CA . SER A 1 724 ? 31.617 -2.948 -8.738 1.00 85.69 724 SER A CA 1
ATOM 5867 C C . SER A 1 724 ? 30.158 -2.468 -8.704 1.00 85.69 724 SER A C 1
ATOM 5869 O O . SER A 1 724 ? 29.828 -1.337 -9.067 1.00 85.69 724 SER A O 1
ATOM 5871 N N . ASP A 1 725 ? 29.260 -3.359 -8.276 1.00 90.88 725 ASP A N 1
ATOM 5872 C CA . ASP A 1 725 ? 27.878 -3.008 -7.947 1.00 90.88 725 ASP A CA 1
ATOM 5873 C C . ASP A 1 725 ? 27.811 -2.446 -6.518 1.00 90.88 725 ASP A C 1
ATOM 5875 O O . ASP A 1 725 ? 28.432 -2.993 -5.607 1.00 90.88 725 ASP A O 1
ATOM 5879 N N . ASP A 1 726 ? 26.976 -1.433 -6.282 1.00 90.38 726 ASP A N 1
ATOM 5880 C CA . ASP A 1 726 ? 26.741 -0.892 -4.939 1.00 90.38 726 ASP A CA 1
ATOM 5881 C C . ASP A 1 726 ? 25.240 -0.693 -4.639 1.00 90.38 726 ASP A C 1
ATOM 5883 O O . ASP A 1 726 ? 24.356 -1.219 -5.323 1.00 90.38 726 ASP A O 1
ATOM 5887 N N . ALA A 1 727 ? 24.923 0.049 -3.573 1.00 86.81 727 ALA A N 1
ATOM 5888 C CA . ALA A 1 727 ? 23.546 0.307 -3.154 1.00 86.81 727 ALA A CA 1
ATOM 5889 C C . ALA A 1 727 ? 22.734 1.188 -4.129 1.00 86.81 727 ALA A C 1
ATOM 5891 O O . ALA A 1 727 ? 21.505 1.253 -4.001 1.00 86.81 727 ALA A O 1
ATOM 5892 N N . ASN A 1 728 ? 23.387 1.890 -5.054 1.00 89.94 728 ASN A N 1
ATOM 5893 C CA . ASN A 1 728 ? 22.789 2.871 -5.961 1.00 89.94 728 ASN A CA 1
ATOM 5894 C C . ASN A 1 728 ? 23.004 2.518 -7.438 1.00 89.94 728 ASN A C 1
ATOM 5896 O O . ASN A 1 728 ? 22.185 2.914 -8.261 1.00 89.94 728 ASN A O 1
ATOM 5900 N N . TRP A 1 729 ? 24.028 1.735 -7.764 1.00 92.81 729 TRP A N 1
ATOM 5901 C CA . TRP A 1 729 ? 24.473 1.449 -9.119 1.00 92.81 729 TRP A CA 1
ATOM 5902 C C . TRP A 1 729 ? 24.671 -0.051 -9.354 1.00 92.81 729 TRP A C 1
ATOM 5904 O O . TRP A 1 729 ? 25.029 -0.824 -8.462 1.00 92.81 729 TRP A O 1
ATOM 5914 N N . VAL A 1 730 ? 24.413 -0.472 -10.587 1.00 93.62 730 VAL A N 1
ATOM 5915 C CA . VAL A 1 730 ? 24.874 -1.743 -11.154 1.00 93.62 730 VAL A CA 1
ATOM 5916 C C . VAL A 1 730 ? 25.916 -1.399 -12.207 1.00 93.62 730 VAL A C 1
ATOM 5918 O O . VAL A 1 730 ? 25.616 -0.634 -13.127 1.00 93.62 730 VAL A O 1
ATOM 5921 N N . TYR A 1 731 ? 27.111 -1.965 -12.108 1.00 94.12 731 TYR A N 1
ATOM 5922 C CA . TYR A 1 731 ? 28.119 -1.830 -13.146 1.00 94.12 731 TYR A CA 1
ATOM 5923 C C . TYR A 1 731 ? 27.711 -2.646 -14.374 1.00 94.12 731 TYR A C 1
ATOM 5925 O O . TYR A 1 731 ? 27.532 -3.870 -14.308 1.00 94.12 731 TYR A O 1
ATOM 5933 N N . ALA A 1 732 ? 27.551 -1.962 -15.508 1.00 93.75 732 ALA A N 1
ATOM 5934 C CA . ALA A 1 732 ? 27.040 -2.549 -16.741 1.00 93.75 732 ALA A CA 1
ATOM 5935 C C . ALA A 1 732 ? 28.091 -2.729 -17.841 1.00 93.75 732 ALA A C 1
ATOM 5937 O O . ALA A 1 732 ? 27.739 -3.127 -18.958 1.00 93.75 732 ALA A O 1
ATOM 5938 N N . GLY A 1 733 ? 29.361 -2.506 -17.501 1.00 92.88 733 GLY A N 1
ATOM 5939 C CA . GLY A 1 733 ? 30.492 -2.726 -18.389 1.00 92.88 733 GLY A CA 1
ATOM 5940 C C . GLY A 1 733 ? 30.824 -1.530 -19.278 1.00 92.88 733 GLY A C 1
ATOM 5941 O O . GLY A 1 733 ? 30.262 -0.447 -19.139 1.00 92.88 733 GLY A O 1
ATOM 5942 N N . LYS A 1 734 ? 31.755 -1.728 -20.204 1.00 89.88 734 LYS A N 1
ATOM 5943 C CA . LYS A 1 734 ? 32.235 -0.727 -21.166 1.00 89.88 734 LYS A CA 1
ATOM 5944 C C . LYS A 1 734 ? 31.468 -0.763 -22.480 1.00 89.88 734 LYS A C 1
ATOM 5946 O O . LYS A 1 734 ? 31.477 0.227 -23.206 1.00 89.88 734 LYS A O 1
ATOM 5951 N N . ASN A 1 735 ? 30.802 -1.874 -22.791 1.00 86.38 735 ASN A N 1
ATOM 5952 C CA . ASN A 1 735 ? 30.096 -2.022 -24.056 1.00 86.38 735 ASN A CA 1
ATOM 5953 C C . ASN A 1 735 ? 28.609 -1.684 -23.955 1.00 86.38 735 ASN A C 1
ATOM 5955 O O . ASN A 1 735 ? 27.915 -2.049 -22.999 1.00 86.38 735 ASN A O 1
ATOM 5959 N N . ASN A 1 736 ? 28.089 -1.047 -25.003 1.00 81.94 736 ASN A N 1
ATOM 5960 C CA . ASN A 1 736 ? 26.690 -0.619 -25.064 1.00 81.94 736 ASN A CA 1
ATOM 5961 C C . ASN A 1 736 ? 25.724 -1.712 -25.564 1.00 81.94 736 ASN A C 1
ATOM 5963 O O . ASN A 1 736 ? 24.523 -1.479 -25.677 1.00 81.94 736 ASN A O 1
ATOM 5967 N N . GLY A 1 737 ? 26.214 -2.921 -25.840 1.00 80.12 737 GLY A N 1
ATOM 5968 C CA . GLY A 1 737 ? 25.372 -4.047 -26.243 1.00 80.12 737 GLY A CA 1
ATOM 5969 C C . GLY A 1 737 ? 24.718 -3.848 -27.605 1.00 80.12 737 GLY A C 1
ATOM 5970 O O . GLY A 1 737 ? 23.587 -4.285 -27.812 1.00 80.12 737 GLY A O 1
ATOM 5971 N N . THR A 1 738 ? 25.413 -3.180 -28.522 1.00 72.69 738 THR A N 1
ATOM 5972 C CA . THR A 1 738 ? 25.037 -3.086 -29.939 1.00 72.69 738 THR A CA 1
ATOM 5973 C C . THR A 1 738 ? 25.863 -4.066 -30.767 1.00 72.69 738 THR A C 1
ATOM 5975 O O . THR A 1 738 ? 26.800 -4.680 -30.276 1.00 72.69 738 THR A O 1
ATOM 5978 N N . LEU A 1 739 ? 25.570 -4.211 -32.059 1.00 64.88 739 LEU A N 1
ATOM 5979 C CA . LEU A 1 739 ? 26.425 -5.016 -32.942 1.00 64.88 739 LEU A CA 1
ATOM 5980 C C . LEU A 1 739 ? 27.853 -4.461 -33.083 1.00 64.88 739 LEU A C 1
ATOM 5982 O O . LEU A 1 739 ? 28.765 -5.222 -33.393 1.00 64.88 739 LEU A O 1
ATOM 5986 N N . HIS A 1 740 ? 28.041 -3.154 -32.878 1.00 64.06 740 HIS A N 1
ATOM 5987 C CA . HIS A 1 740 ? 29.336 -2.477 -33.027 1.00 64.06 740 HIS A CA 1
ATOM 5988 C C . HIS A 1 740 ? 30.144 -2.428 -31.733 1.00 64.06 740 HIS A C 1
ATOM 5990 O O . HIS A 1 740 ? 31.367 -2.360 -31.776 1.00 64.06 740 HIS A O 1
ATOM 5996 N N . SER A 1 741 ? 29.460 -2.474 -30.593 1.00 74.81 741 SER A N 1
ATOM 5997 C CA . SER A 1 741 ? 30.048 -2.621 -29.263 1.00 74.81 741 SER A CA 1
ATOM 5998 C C . SER A 1 741 ? 29.227 -3.678 -28.517 1.00 74.81 741 SER A C 1
ATOM 6000 O O . SER A 1 741 ? 28.365 -3.344 -27.695 1.00 74.81 741 SER A O 1
ATOM 6002 N N . PRO A 1 742 ? 29.399 -4.963 -28.891 1.00 83.44 742 PRO A N 1
ATOM 6003 C CA . PRO A 1 742 ? 28.684 -6.057 -28.255 1.00 83.44 742 PRO A CA 1
ATOM 6004 C C . PRO A 1 742 ? 29.165 -6.217 -26.820 1.00 83.44 742 PRO A C 1
ATOM 6006 O O . PRO A 1 742 ? 30.322 -5.952 -26.512 1.00 83.44 742 PRO A O 1
ATOM 6009 N N . LYS A 1 743 ? 28.264 -6.655 -25.946 1.00 91.00 743 LYS A N 1
ATOM 6010 C CA . LYS A 1 743 ? 28.611 -6.983 -24.569 1.00 91.00 743 LYS A CA 1
ATOM 6011 C C . LYS A 1 743 ? 29.415 -8.276 -24.495 1.00 91.00 743 LYS A C 1
ATOM 6013 O O . LYS A 1 743 ? 29.146 -9.232 -25.230 1.00 91.00 743 LYS A O 1
ATOM 6018 N N . GLU A 1 744 ? 30.358 -8.290 -23.569 1.00 91.81 744 GLU A N 1
ATOM 6019 C CA . GLU A 1 744 ? 31.077 -9.480 -23.120 1.00 91.81 744 GLU A CA 1
ATOM 6020 C C . GLU A 1 744 ? 30.213 -10.264 -22.126 1.00 91.81 744 GLU A C 1
ATOM 6022 O O . GLU A 1 744 ? 29.306 -9.710 -21.502 1.00 91.81 744 GLU A O 1
ATOM 6027 N N . TRP A 1 745 ? 30.462 -11.564 -21.968 1.00 91.38 745 TRP A N 1
ATOM 6028 C CA . TRP A 1 745 ? 29.618 -12.465 -21.165 1.00 91.38 745 TRP A CA 1
ATOM 6029 C C . TRP A 1 745 ? 29.492 -12.049 -19.686 1.00 91.38 745 TRP A C 1
ATOM 6031 O O . TRP A 1 745 ? 28.484 -12.324 -19.029 1.00 91.38 745 TRP A O 1
ATOM 6041 N N . GLU A 1 746 ? 30.494 -11.344 -19.176 1.00 91.06 746 GLU A N 1
ATOM 6042 C CA . GLU A 1 746 ? 30.588 -10.813 -17.820 1.00 91.06 746 GLU A CA 1
ATOM 6043 C C . GLU A 1 746 ? 29.857 -9.474 -17.648 1.00 91.06 746 GLU A C 1
ATOM 6045 O O . GLU A 1 746 ? 29.666 -9.013 -16.525 1.00 91.06 746 GLU A O 1
ATOM 6050 N N . GLU A 1 747 ? 29.426 -8.825 -18.728 1.00 94.25 747 GLU A N 1
ATOM 6051 C CA . GLU A 1 747 ? 28.777 -7.518 -18.659 1.00 94.25 747 GLU A CA 1
ATOM 6052 C C . GLU A 1 747 ? 27.267 -7.646 -18.450 1.00 94.25 747 GLU A C 1
ATOM 6054 O O . GLU A 1 747 ? 26.596 -8.535 -18.986 1.00 94.25 747 GLU A O 1
ATOM 6059 N N . TYR A 1 748 ? 26.702 -6.712 -17.681 1.00 94.94 748 TYR A N 1
ATOM 6060 C CA . TYR A 1 748 ? 25.257 -6.633 -17.507 1.00 94.94 748 TYR A CA 1
ATOM 6061 C C . TYR A 1 748 ? 24.597 -6.151 -18.802 1.00 94.94 748 TYR A C 1
ATOM 6063 O O . TYR A 1 748 ? 24.922 -5.080 -19.324 1.00 94.94 748 TYR A O 1
ATOM 6071 N N . GLY A 1 749 ? 23.617 -6.910 -19.284 1.00 90.00 749 GLY A N 1
ATOM 6072 C CA . GLY A 1 749 ? 22.805 -6.581 -20.448 1.00 90.00 749 GLY A CA 1
ATOM 6073 C C . GLY A 1 749 ? 21.352 -6.384 -20.066 1.00 90.00 749 GLY A C 1
ATOM 6074 O O . GLY A 1 749 ? 20.844 -6.997 -19.130 1.00 90.00 749 GLY A O 1
ATOM 6075 N N . LYS A 1 750 ? 20.657 -5.539 -20.819 1.00 87.75 750 LYS A N 1
ATOM 6076 C CA . LYS A 1 750 ? 19.197 -5.483 -20.782 1.00 87.75 750 LYS A CA 1
ATOM 6077 C C . LYS A 1 750 ? 18.621 -6.436 -21.828 1.00 87.75 750 LYS A C 1
ATOM 6079 O O . LYS A 1 750 ? 19.342 -6.937 -22.692 1.00 87.75 750 LYS A O 1
ATOM 6084 N N . THR A 1 751 ? 17.321 -6.705 -21.757 1.00 81.00 751 THR A N 1
ATOM 6085 C CA . THR A 1 751 ? 16.635 -7.447 -22.822 1.00 81.00 751 THR A CA 1
ATOM 6086 C C . THR A 1 751 ? 16.874 -6.746 -24.161 1.00 81.00 751 THR A C 1
ATOM 6088 O O . THR A 1 751 ? 16.759 -5.531 -24.254 1.00 81.00 751 THR A O 1
ATOM 6091 N N . GLY A 1 752 ? 17.259 -7.498 -25.192 1.00 75.12 752 GLY A N 1
ATOM 6092 C CA . GLY A 1 752 ? 17.629 -6.928 -26.489 1.00 75.12 752 GLY A CA 1
ATOM 6093 C C . GLY A 1 752 ? 19.117 -6.595 -26.642 1.00 75.12 752 GLY A C 1
ATOM 6094 O O . GLY A 1 752 ? 19.569 -6.444 -27.774 1.00 75.12 752 GLY A O 1
ATOM 6095 N N . SER A 1 753 ? 19.900 -6.532 -25.555 1.00 86.44 753 SER A N 1
ATOM 6096 C CA . SER A 1 753 ? 21.346 -6.295 -25.651 1.00 86.44 753 SER A CA 1
ATOM 6097 C C . SER A 1 753 ? 22.039 -7.395 -26.457 1.00 86.44 753 SER A C 1
ATOM 6099 O O . SER A 1 753 ? 21.783 -8.588 -26.268 1.00 86.44 753 SER A O 1
ATOM 6101 N N . VAL A 1 754 ? 22.933 -6.974 -27.348 1.00 83.94 754 VAL A N 1
ATOM 6102 C CA . VAL A 1 754 ? 23.733 -7.837 -28.214 1.00 83.94 754 VAL A CA 1
ATOM 6103 C C . VAL A 1 754 ? 25.032 -8.211 -27.515 1.00 83.94 754 VAL A C 1
ATOM 6105 O O . VAL A 1 754 ? 25.747 -7.349 -27.013 1.00 83.94 754 VAL A O 1
ATOM 6108 N N . TYR A 1 755 ? 25.340 -9.500 -27.540 1.00 91.56 755 TYR A N 1
ATOM 6109 C CA . TYR A 1 755 ? 26.581 -10.102 -27.076 1.00 91.56 755 TYR A CA 1
ATOM 6110 C C . TYR A 1 755 ? 27.298 -10.755 -28.248 1.00 91.56 755 TYR A C 1
ATOM 6112 O O . TYR A 1 755 ? 26.655 -11.196 -29.208 1.00 91.56 755 TYR A O 1
ATOM 6120 N N . TYR A 1 756 ? 28.618 -10.861 -28.160 1.00 86.62 756 TYR A N 1
ATOM 6121 C CA . TYR A 1 756 ? 29.424 -11.578 -29.138 1.00 86.62 756 TYR A CA 1
ATOM 6122 C C . TYR A 1 756 ? 30.407 -12.497 -28.431 1.00 86.62 756 TYR A C 1
ATOM 6124 O O . TYR A 1 756 ? 31.113 -12.078 -27.526 1.00 86.62 756 TYR A O 1
ATOM 6132 N N . GLN A 1 757 ? 30.482 -13.746 -28.885 1.00 83.19 757 GLN A N 1
ATOM 6133 C CA . GLN A 1 757 ? 31.497 -14.684 -28.424 1.00 83.19 757 GLN A CA 1
ATOM 6134 C C . GLN A 1 757 ? 32.071 -15.448 -29.612 1.00 83.19 757 GLN A C 1
ATOM 6136 O O . GLN A 1 757 ? 31.337 -16.015 -30.434 1.00 83.19 757 GLN A O 1
ATOM 6141 N N . THR A 1 758 ? 33.400 -15.524 -29.675 1.00 79.94 758 THR A N 1
ATOM 6142 C CA . THR A 1 758 ? 34.113 -16.321 -30.679 1.00 79.94 758 THR A CA 1
ATOM 6143 C C . THR A 1 758 ? 33.609 -17.769 -30.664 1.00 79.94 758 THR A C 1
ATOM 6145 O O . THR A 1 758 ? 33.558 -18.414 -29.622 1.00 79.94 758 THR A O 1
ATOM 6148 N N . GLY A 1 759 ? 33.198 -18.278 -31.830 1.00 76.00 759 GLY A N 1
ATOM 6149 C CA . GLY A 1 759 ? 32.626 -19.623 -31.989 1.00 76.00 759 GLY A CA 1
ATOM 6150 C C . GLY A 1 759 ? 31.099 -19.710 -31.835 1.00 76.00 759 GLY A C 1
ATOM 6151 O O . GLY A 1 759 ? 30.495 -20.617 -32.414 1.00 76.00 759 GLY A O 1
ATOM 6152 N N . HIS A 1 760 ? 30.462 -18.744 -31.164 1.00 83.44 760 HIS A N 1
ATOM 6153 C CA . HIS A 1 760 ? 29.002 -18.681 -30.989 1.00 83.44 760 HIS A CA 1
ATOM 6154 C C . HIS A 1 760 ? 28.335 -17.597 -31.848 1.00 83.44 760 HIS A C 1
ATOM 6156 O O . HIS A 1 760 ? 27.185 -17.778 -32.245 1.00 83.44 760 HIS A O 1
ATOM 6162 N N . GLY A 1 761 ? 29.062 -16.538 -32.215 1.00 80.94 761 GLY A N 1
ATOM 6163 C CA . GLY A 1 761 ? 28.557 -15.428 -33.027 1.00 80.94 761 GLY A CA 1
ATOM 6164 C C . GLY A 1 761 ? 27.882 -14.341 -32.191 1.00 80.94 761 GLY A C 1
ATOM 6165 O O . GLY A 1 761 ? 28.142 -14.224 -30.998 1.00 80.94 761 GLY A O 1
ATOM 6166 N N . PHE A 1 762 ? 27.033 -13.541 -32.834 1.00 82.44 762 PHE A N 1
ATOM 6167 C CA . PHE A 1 762 ? 26.216 -12.509 -32.202 1.00 82.44 762 PHE A CA 1
ATOM 6168 C C . PHE A 1 762 ? 24.915 -13.100 -31.663 1.00 82.44 762 PHE A C 1
ATOM 6170 O O . PHE A 1 762 ? 24.188 -13.795 -32.387 1.00 82.44 762 PHE A O 1
ATOM 6177 N N . LEU A 1 763 ? 24.600 -12.789 -30.409 1.00 87.69 763 LEU A N 1
ATOM 6178 C CA . LEU A 1 763 ? 23.391 -13.233 -29.725 1.00 87.69 763 LEU A CA 1
ATOM 6179 C C . LEU A 1 763 ? 22.690 -12.061 -29.046 1.00 87.69 763 LEU A C 1
ATOM 6181 O O . LEU A 1 763 ? 23.337 -11.179 -28.499 1.00 87.69 763 LEU A O 1
ATOM 6185 N N . ILE A 1 764 ? 21.362 -12.081 -29.044 1.00 84.81 764 ILE A N 1
ATOM 6186 C CA . ILE A 1 764 ? 20.535 -11.174 -28.249 1.00 84.81 764 ILE A CA 1
ATOM 6187 C C . ILE A 1 764 ? 20.176 -11.851 -26.932 1.00 84.81 764 ILE A C 1
ATOM 6189 O O . ILE A 1 764 ? 19.727 -13.005 -26.912 1.00 84.81 764 ILE A O 1
ATOM 6193 N N . LEU A 1 765 ? 20.328 -11.107 -25.844 1.00 90.81 765 LEU A N 1
ATOM 6194 C CA . LEU A 1 765 ? 19.877 -11.502 -24.521 1.00 90.81 765 LEU A CA 1
ATOM 6195 C C . LEU A 1 765 ? 18.352 -11.335 -24.404 1.00 90.81 765 LEU A C 1
ATOM 6197 O O . LEU A 1 765 ? 17.803 -10.276 -24.709 1.00 90.81 765 LEU A O 1
ATOM 6201 N N . LYS A 1 766 ? 17.649 -12.383 -23.964 1.00 83.75 766 LYS A N 1
ATOM 6202 C CA . LYS A 1 766 ? 16.179 -12.381 -23.817 1.00 83.75 766 LYS A CA 1
ATOM 6203 C C . LYS A 1 766 ? 15.696 -11.834 -22.473 1.00 83.75 766 LYS A C 1
ATOM 6205 O O . LYS A 1 766 ? 14.544 -11.423 -22.371 1.00 83.75 766 LYS A O 1
ATOM 6210 N N . THR A 1 767 ? 16.572 -11.817 -21.474 1.00 83.31 767 THR A N 1
ATOM 6211 C CA . THR A 1 767 ? 16.252 -11.430 -20.099 1.00 83.31 767 THR A CA 1
ATOM 6212 C C . THR A 1 767 ? 17.373 -10.564 -19.551 1.00 83.31 767 THR A C 1
ATOM 6214 O O . THR A 1 767 ? 18.521 -10.994 -19.571 1.00 83.31 767 THR A O 1
ATOM 6217 N N . ALA A 1 768 ? 17.057 -9.369 -19.051 1.00 86.88 768 ALA A N 1
ATOM 6218 C CA . ALA A 1 768 ? 18.051 -8.487 -18.443 1.00 86.88 768 ALA A CA 1
ATOM 6219 C C . ALA A 1 768 ? 18.812 -9.168 -17.287 1.00 86.88 768 ALA A C 1
ATOM 6221 O O . ALA A 1 768 ? 18.219 -9.882 -16.476 1.00 86.88 768 ALA A O 1
ATOM 6222 N N . GLY A 1 769 ? 20.117 -8.928 -17.201 1.00 89.00 769 GLY A N 1
ATOM 6223 C CA . GLY A 1 769 ? 20.989 -9.498 -16.180 1.00 89.00 769 GLY A CA 1
ATOM 6224 C C . GLY A 1 769 ? 22.444 -9.590 -16.626 1.00 89.00 769 GLY A C 1
ATOM 6225 O O . GLY A 1 769 ? 22.779 -9.327 -17.781 1.00 89.00 769 GLY A O 1
ATOM 6226 N N . ARG A 1 770 ? 23.307 -9.999 -15.691 1.00 92.88 770 ARG A N 1
ATOM 6227 C CA . ARG A 1 770 ? 24.696 -10.386 -15.960 1.00 92.88 770 ARG A CA 1
ATOM 6228 C C . ARG A 1 770 ? 24.739 -11.896 -16.244 1.00 92.88 770 ARG A C 1
ATOM 6230 O O . ARG A 1 770 ? 24.422 -12.677 -15.338 1.00 92.88 770 ARG A O 1
ATOM 6237 N N . PRO A 1 771 ? 25.065 -12.339 -17.474 1.00 93.81 771 PRO A N 1
ATOM 6238 C CA . PRO A 1 771 ? 25.053 -13.760 -17.816 1.00 93.81 771 PRO A CA 1
ATOM 6239 C C . PRO A 1 771 ? 26.002 -14.612 -16.972 1.00 93.81 771 PRO A C 1
ATOM 6241 O O . PRO A 1 771 ? 25.629 -15.731 -16.613 1.00 93.81 771 PRO A O 1
ATOM 6244 N N . ALA A 1 772 ? 27.175 -14.077 -16.620 1.00 90.69 772 ALA A N 1
ATOM 6245 C CA . ALA A 1 772 ? 28.144 -14.745 -15.753 1.00 90.69 772 ALA A CA 1
ATOM 6246 C C . ALA A 1 772 ? 27.564 -15.106 -14.373 1.00 90.69 772 ALA A C 1
ATOM 6248 O O . ALA A 1 772 ? 27.583 -16.277 -13.990 1.00 90.69 772 ALA A O 1
ATOM 6249 N N . ASP A 1 773 ? 26.949 -14.141 -13.680 1.00 90.38 773 ASP A N 1
ATOM 6250 C CA . ASP A 1 773 ? 26.371 -14.332 -12.337 1.00 90.38 773 ASP A CA 1
ATOM 6251 C C . ASP A 1 773 ? 25.253 -15.378 -12.321 1.00 90.38 773 ASP A C 1
ATOM 6253 O O . ASP A 1 773 ? 25.060 -16.100 -11.345 1.00 90.38 773 ASP A O 1
ATOM 6257 N N . ASN A 1 774 ? 24.510 -15.469 -13.424 1.00 88.56 774 ASN A N 1
ATOM 6258 C CA . ASN A 1 774 ? 23.370 -16.368 -13.548 1.00 88.56 774 ASN A CA 1
ATOM 6259 C C . ASN A 1 774 ? 23.708 -17.681 -14.275 1.00 88.56 774 ASN A C 1
ATOM 6261 O O . ASN A 1 774 ? 22.809 -18.484 -14.544 1.00 88.56 774 ASN A O 1
ATOM 6265 N N . GLN A 1 775 ? 24.984 -17.899 -14.616 1.00 90.06 775 GLN A N 1
ATOM 6266 C CA . GLN A 1 775 ? 25.474 -19.070 -15.352 1.00 90.06 775 GLN A CA 1
ATOM 6267 C C . GLN A 1 775 ? 24.715 -19.314 -16.668 1.00 90.06 775 GLN A C 1
ATOM 6269 O O . GLN A 1 775 ? 24.390 -20.443 -17.046 1.00 90.06 775 GLN A O 1
ATOM 6274 N N . TRP A 1 776 ? 24.394 -18.244 -17.395 1.00 92.44 776 TRP A N 1
ATOM 6275 C CA . TRP A 1 776 ? 23.697 -18.329 -18.678 1.00 92.44 776 TRP A CA 1
ATOM 6276 C C . TRP A 1 776 ? 24.681 -18.620 -19.809 1.00 92.44 776 TRP A C 1
ATOM 6278 O O . TRP A 1 776 ? 25.048 -17.737 -20.585 1.00 92.44 776 TRP A O 1
ATOM 6288 N N . SER A 1 777 ? 25.103 -19.878 -19.927 1.00 90.06 777 SER A N 1
ATOM 6289 C CA . SER A 1 777 ? 26.004 -20.314 -20.997 1.00 90.06 777 SER A CA 1
ATOM 6290 C C . SER A 1 777 ? 25.423 -20.052 -22.390 1.00 90.06 777 SER A C 1
ATOM 6292 O O . SER A 1 777 ? 24.214 -20.209 -22.626 1.00 90.06 777 SER A O 1
ATOM 6294 N N . PHE A 1 778 ? 26.297 -19.686 -23.330 1.00 89.94 778 PHE A N 1
ATOM 6295 C CA . PHE A 1 778 ? 25.914 -19.534 -24.728 1.00 89.94 778 PHE A CA 1
ATOM 6296 C C . PHE A 1 778 ? 25.396 -20.866 -25.308 1.00 89.94 778 PHE A C 1
ATOM 6298 O O . PHE A 1 778 ? 25.900 -21.940 -24.969 1.00 89.94 778 PHE A O 1
ATOM 6305 N N . PRO A 1 779 ? 24.375 -20.827 -26.180 1.00 88.94 779 PRO A N 1
ATOM 6306 C CA . PRO A 1 779 ? 23.824 -22.011 -26.828 1.00 88.94 779 PRO A CA 1
ATOM 6307 C C . PRO A 1 779 ? 24.824 -22.639 -27.805 1.00 88.94 779 PRO A C 1
ATOM 6309 O O . PRO A 1 779 ? 25.790 -22.005 -28.231 1.00 88.94 779 PRO A O 1
ATOM 6312 N N . ALA A 1 780 ? 24.546 -23.878 -28.223 1.00 83.88 780 ALA A N 1
ATOM 6313 C CA . ALA A 1 780 ? 25.291 -24.529 -29.295 1.00 83.88 780 ALA A CA 1
ATOM 6314 C C . ALA A 1 780 ? 25.351 -23.648 -30.558 1.00 83.88 780 ALA A C 1
ATOM 6316 O O . ALA A 1 780 ? 24.437 -22.870 -30.845 1.00 83.88 780 ALA A O 1
ATOM 6317 N N . ARG A 1 781 ? 26.438 -23.790 -31.321 1.00 82.88 781 ARG A N 1
ATOM 6318 C CA . ARG A 1 781 ? 26.763 -22.961 -32.488 1.00 82.88 781 ARG A CA 1
ATOM 6319 C C . ARG A 1 781 ? 25.555 -22.768 -33.423 1.00 82.88 781 ARG A C 1
ATOM 6321 O O . ARG A 1 781 ? 25.024 -23.732 -33.969 1.00 82.88 781 ARG A O 1
ATOM 6328 N N . GLY A 1 782 ? 25.143 -21.512 -33.619 1.00 75.62 782 GLY A N 1
ATOM 6329 C CA . GLY A 1 782 ? 24.049 -21.138 -34.526 1.00 75.62 782 GLY A CA 1
ATOM 6330 C C . GLY A 1 782 ? 22.633 -21.427 -34.012 1.00 75.62 782 GLY A C 1
ATOM 6331 O O . GLY A 1 782 ? 21.686 -21.406 -34.797 1.00 75.62 782 GLY A O 1
ATOM 6332 N N . LYS A 1 783 ? 22.463 -21.747 -32.724 1.00 83.62 783 LYS A N 1
ATOM 6333 C CA . LYS A 1 783 ? 21.163 -22.068 -32.114 1.00 83.62 783 LYS A CA 1
ATOM 6334 C C . LYS A 1 783 ? 20.750 -21.019 -31.088 1.00 83.62 783 LYS A C 1
ATOM 6336 O O . LYS A 1 783 ? 21.583 -20.358 -30.489 1.00 83.62 783 LYS A O 1
ATOM 6341 N N . SER A 1 784 ? 19.444 -20.905 -30.861 1.00 84.25 784 SER A N 1
ATOM 6342 C CA . SER A 1 784 ? 18.866 -20.129 -29.756 1.00 84.25 784 SER A CA 1
ATOM 6343 C C . SER A 1 784 ? 18.515 -21.052 -28.584 1.00 84.25 784 SER A C 1
ATOM 6345 O O . SER A 1 784 ? 18.269 -22.238 -28.791 1.00 84.25 784 SER A O 1
ATOM 6347 N N . ASN A 1 785 ? 18.442 -20.520 -27.364 1.00 86.69 785 ASN A N 1
ATOM 6348 C CA . ASN A 1 785 ? 17.922 -21.228 -26.187 1.00 86.69 785 ASN A CA 1
ATOM 6349 C C . ASN A 1 785 ? 16.968 -20.321 -25.380 1.00 86.69 785 ASN A C 1
ATOM 6351 O O . ASN A 1 785 ? 16.485 -19.311 -25.897 1.00 86.69 785 ASN A O 1
ATOM 6355 N N . ARG A 1 786 ? 16.647 -20.687 -24.132 1.00 87.19 786 ARG A N 1
ATOM 6356 C CA . ARG A 1 786 ? 15.739 -19.906 -23.269 1.00 87.19 786 ARG A CA 1
ATOM 6357 C C . ARG A 1 786 ? 16.244 -18.493 -22.937 1.00 87.19 786 ARG A C 1
ATOM 6359 O O . ARG A 1 786 ? 15.424 -17.608 -22.751 1.00 87.19 786 ARG A O 1
ATOM 6366 N N . HIS A 1 787 ? 17.561 -18.281 -22.930 1.00 88.62 787 HIS A N 1
ATOM 6367 C CA . HIS A 1 787 ? 18.203 -17.025 -22.511 1.00 88.62 787 HIS A CA 1
ATOM 6368 C C . HIS A 1 787 ? 18.764 -16.225 -23.686 1.00 88.62 787 HIS A C 1
ATOM 6370 O O . HIS A 1 787 ? 18.805 -15.001 -23.647 1.00 88.62 787 HIS A O 1
ATOM 6376 N N . TRP A 1 788 ? 19.146 -16.920 -24.755 1.00 87.75 788 TRP A N 1
ATOM 6377 C CA . TRP A 1 788 ? 19.851 -16.361 -25.899 1.00 87.75 788 TRP A CA 1
ATOM 6378 C C . TRP A 1 788 ? 19.073 -16.563 -27.194 1.00 87.75 788 TRP A C 1
ATOM 6380 O O . TRP A 1 788 ? 18.568 -17.655 -27.479 1.00 87.75 788 TRP A O 1
ATOM 6390 N N . LYS A 1 789 ? 19.015 -15.521 -28.019 1.00 85.00 789 LYS A N 1
ATOM 6391 C CA . LYS A 1 789 ? 18.564 -15.583 -29.411 1.00 85.00 789 LYS A CA 1
ATOM 6392 C C . LYS A 1 789 ? 19.778 -15.427 -30.320 1.00 85.00 789 LYS A C 1
ATOM 6394 O O . LYS A 1 789 ? 20.392 -14.369 -30.337 1.00 85.00 789 LYS A O 1
ATOM 6399 N N . PHE A 1 790 ? 20.137 -16.472 -31.057 1.00 82.94 790 PHE A N 1
ATOM 6400 C CA . PHE A 1 790 ? 21.214 -16.376 -32.041 1.00 82.94 790 PHE A CA 1
ATOM 6401 C C . PHE A 1 790 ? 20.786 -15.484 -33.208 1.00 82.94 790 PHE A C 1
ATOM 6403 O O . PHE A 1 790 ? 19.689 -15.657 -33.741 1.00 82.94 790 PHE A O 1
ATOM 6410 N N . ILE A 1 791 ? 21.665 -14.559 -33.595 1.00 73.88 791 ILE A N 1
ATOM 6411 C CA . ILE A 1 791 ? 21.451 -13.637 -34.711 1.00 73.88 791 ILE A CA 1
ATOM 6412 C C . ILE A 1 791 ? 22.209 -14.139 -35.938 1.00 73.88 791 ILE A C 1
ATOM 6414 O O . ILE A 1 791 ? 21.617 -14.466 -36.961 1.00 73.88 791 ILE A O 1
ATOM 6418 N N . SER A 1 792 ? 23.542 -14.159 -35.852 1.00 72.00 792 SER A N 1
ATOM 6419 C CA . SER A 1 792 ? 24.428 -14.507 -36.964 1.00 72.00 792 SER A CA 1
ATOM 6420 C C . SER A 1 792 ? 25.876 -14.646 -36.497 1.00 72.00 792 SER A C 1
ATOM 6422 O O . SER A 1 792 ? 26.230 -14.218 -35.404 1.00 72.00 792 SER A O 1
ATOM 6424 N N . PHE A 1 793 ? 26.748 -15.199 -37.340 1.00 72.44 793 PHE A N 1
ATOM 6425 C CA . PHE A 1 793 ? 28.188 -15.263 -37.053 1.00 72.44 793 PHE A CA 1
ATOM 6426 C C . PHE A 1 793 ? 28.956 -13.990 -37.433 1.00 72.44 793 PHE A C 1
ATOM 6428 O O . PHE A 1 793 ? 30.114 -13.853 -37.053 1.00 72.44 793 PHE A O 1
ATOM 6435 N N . LYS A 1 794 ? 28.339 -13.080 -38.194 1.00 72.25 794 LYS A N 1
ATOM 6436 C CA . LYS A 1 794 ? 28.946 -11.839 -38.686 1.00 72.25 794 LYS A CA 1
ATOM 6437 C C . LYS A 1 794 ? 27.908 -10.722 -38.637 1.00 72.25 794 LYS A C 1
ATOM 6439 O O . LYS A 1 794 ? 26.832 -10.884 -39.207 1.00 72.25 794 LYS A O 1
ATOM 6444 N N . ALA A 1 795 ? 28.236 -9.606 -37.993 1.00 69.44 795 ALA A N 1
ATOM 6445 C CA . ALA A 1 795 ? 27.390 -8.420 -38.007 1.00 69.44 795 ALA A CA 1
ATOM 6446 C C . ALA A 1 795 ? 27.337 -7.845 -39.428 1.00 69.44 795 ALA A C 1
ATOM 6448 O O . ALA A 1 795 ? 28.380 -7.682 -40.063 1.00 69.44 795 ALA A O 1
ATOM 6449 N N . GLY A 1 796 ? 26.139 -7.525 -39.922 1.00 74.19 796 GLY A N 1
ATOM 6450 C CA . GLY A 1 796 ? 25.987 -6.803 -41.186 1.00 74.19 796 GLY A CA 1
ATOM 6451 C C . GLY A 1 796 ? 26.606 -5.408 -41.082 1.00 74.19 796 GLY A C 1
ATOM 6452 O O . GLY A 1 796 ? 26.031 -4.507 -40.457 1.00 74.19 796 GLY A O 1
ATOM 6453 N N . ALA A 1 797 ? 27.776 -5.225 -41.691 1.00 80.06 797 ALA A N 1
ATOM 6454 C CA . ALA A 1 797 ? 28.542 -3.979 -41.702 1.00 80.06 797 ALA A CA 1
ATOM 6455 C C . ALA A 1 797 ? 28.793 -3.511 -43.139 1.00 80.06 797 ALA A C 1
ATOM 6457 O O . ALA A 1 797 ? 28.683 -4.288 -44.078 1.00 80.06 797 ALA A O 1
ATOM 6458 N N . TYR A 1 798 ? 29.178 -2.251 -43.337 1.00 84.06 798 TYR A N 1
ATOM 6459 C CA . TYR A 1 798 ? 29.478 -1.757 -44.686 1.00 84.06 798 TYR A CA 1
ATOM 6460 C C . TYR A 1 798 ? 30.631 -2.511 -45.368 1.00 84.06 798 TYR A C 1
ATOM 6462 O O . TYR A 1 798 ? 30.610 -2.701 -46.578 1.00 84.06 798 TYR A O 1
ATOM 6470 N N . THR A 1 799 ? 31.615 -2.982 -44.601 1.00 81.75 799 THR A N 1
ATOM 6471 C CA . THR A 1 799 ? 32.755 -3.769 -45.102 1.00 81.75 799 THR A CA 1
ATOM 6472 C C . THR A 1 799 ? 32.451 -5.258 -45.272 1.00 81.75 799 THR A C 1
ATOM 6474 O O . THR A 1 799 ? 33.218 -5.971 -45.914 1.00 81.75 799 THR A O 1
ATOM 6477 N N . ALA A 1 800 ? 31.346 -5.731 -44.699 1.00 83.69 800 ALA A N 1
ATOM 6478 C CA . ALA A 1 800 ? 30.881 -7.111 -44.772 1.00 83.69 800 ALA A CA 1
ATOM 6479 C C . ALA A 1 800 ? 29.341 -7.125 -44.728 1.00 83.69 800 ALA A C 1
ATOM 6481 O O . ALA A 1 800 ? 28.753 -7.493 -43.705 1.00 83.69 800 ALA A O 1
ATOM 6482 N N . PRO A 1 801 ? 28.678 -6.640 -45.793 1.00 87.81 801 PRO A N 1
ATOM 6483 C CA . PRO A 1 801 ? 27.231 -6.490 -45.801 1.00 87.81 801 PRO A CA 1
ATOM 6484 C C . PRO A 1 801 ? 26.546 -7.848 -45.939 1.00 87.81 801 PRO A C 1
ATOM 6486 O O . PRO A 1 801 ? 27.056 -8.753 -46.603 1.00 87.81 801 PRO A O 1
ATOM 6489 N N . LYS A 1 802 ? 25.357 -7.963 -45.352 1.00 88.06 802 LYS A N 1
ATOM 6490 C CA . LYS A 1 802 ? 24.503 -9.143 -45.492 1.00 88.06 802 LYS A CA 1
ATOM 6491 C C . LYS A 1 802 ? 23.766 -9.167 -46.830 1.00 88.06 802 LYS A C 1
ATOM 6493 O O . LYS A 1 802 ? 23.507 -8.132 -47.450 1.00 88.06 802 LYS A O 1
ATOM 6498 N N . GLN A 1 803 ? 23.401 -10.366 -47.256 1.00 87.25 803 GLN A N 1
ATOM 6499 C CA . GLN A 1 803 ? 22.542 -10.633 -48.402 1.00 87.25 803 GLN A CA 1
ATOM 6500 C C . GLN A 1 803 ? 21.073 -10.775 -47.963 1.00 87.25 803 GLN A C 1
ATOM 6502 O O . GLN A 1 803 ? 20.809 -11.180 -46.834 1.00 87.25 803 GLN A O 1
ATOM 6507 N N . PRO A 1 804 ? 20.078 -10.497 -48.826 1.00 86.00 804 PRO A N 1
ATOM 6508 C CA . PRO A 1 804 ? 18.648 -10.540 -48.461 1.00 86.00 804 PRO A CA 1
ATOM 6509 C C . PRO A 1 804 ? 18.118 -11.898 -47.969 1.00 86.00 804 PRO A C 1
ATOM 6511 O O . PRO A 1 804 ? 17.019 -11.979 -47.415 1.00 86.00 804 PRO A O 1
ATOM 6514 N N . ASN A 1 805 ? 18.850 -12.983 -48.214 1.00 84.06 805 ASN A N 1
ATOM 6515 C CA . ASN A 1 805 ? 18.555 -14.330 -47.719 1.00 84.06 805 ASN A CA 1
ATOM 6516 C C . ASN A 1 805 ? 19.118 -14.614 -46.324 1.00 84.06 805 ASN A C 1
ATOM 6518 O O . ASN A 1 805 ? 18.818 -15.660 -45.752 1.00 84.06 805 ASN A O 1
ATOM 6522 N N . GLU A 1 806 ? 19.887 -13.692 -45.760 1.00 80.38 806 GLU A N 1
ATOM 6523 C CA . GLU A 1 806 ? 20.414 -13.795 -44.410 1.00 80.38 806 GLU A CA 1
ATOM 6524 C C . GLU A 1 806 ? 19.452 -13.145 -43.411 1.00 80.38 806 GLU A C 1
ATOM 6526 O O . GLU A 1 806 ? 18.796 -12.143 -43.699 1.00 80.38 806 GLU A O 1
ATOM 6531 N N . ALA A 1 807 ? 19.347 -13.735 -42.221 1.00 78.06 807 ALA A N 1
ATOM 6532 C CA . ALA A 1 807 ? 18.601 -13.139 -41.124 1.00 78.06 807 ALA A CA 1
ATOM 6533 C C . ALA A 1 807 ? 19.368 -11.941 -40.555 1.00 78.06 807 ALA A C 1
ATOM 6535 O O . ALA A 1 807 ? 20.597 -11.990 -40.389 1.00 78.06 807 ALA A O 1
ATOM 6536 N N . GLY A 1 808 ? 18.641 -10.893 -40.182 1.00 73.88 808 GLY A N 1
ATOM 6537 C CA . GLY A 1 808 ? 19.241 -9.777 -39.480 1.00 73.88 808 GLY A CA 1
ATOM 6538 C C . GLY A 1 808 ? 18.305 -9.006 -38.579 1.00 73.88 808 GLY A C 1
ATOM 6539 O O . GLY A 1 808 ? 17.093 -9.211 -38.563 1.00 73.88 808 GLY A O 1
ATOM 6540 N N . VAL A 1 809 ? 18.918 -8.134 -37.794 1.00 73.06 809 VAL A N 1
ATOM 6541 C CA . VAL A 1 809 ? 18.265 -7.292 -36.789 1.00 73.06 809 VAL A CA 1
ATOM 6542 C C . VAL A 1 809 ? 18.311 -5.829 -37.217 1.00 73.06 809 VAL A C 1
ATOM 6544 O O . VAL A 1 809 ? 19.035 -5.457 -38.146 1.00 73.06 809 VAL A O 1
ATOM 6547 N N . VAL A 1 810 ? 17.514 -4.997 -36.546 1.00 71.56 810 VAL A N 1
ATOM 6548 C CA . VAL A 1 810 ? 17.477 -3.552 -36.797 1.00 71.56 810 VAL A CA 1
ATOM 6549 C C . VAL A 1 810 ? 18.894 -2.978 -36.738 1.00 71.56 810 VAL A C 1
ATOM 6551 O O . VAL A 1 810 ? 19.656 -3.264 -35.818 1.00 71.56 810 VAL A O 1
ATOM 6554 N N . GLY A 1 811 ? 19.248 -2.181 -37.740 1.00 75.12 811 GLY A N 1
ATOM 6555 C CA . GLY A 1 811 ? 20.548 -1.544 -37.871 1.00 75.12 811 GLY A CA 1
ATOM 6556 C C . GLY A 1 811 ? 21.548 -2.307 -38.739 1.00 75.12 811 GLY A C 1
ATOM 6557 O O . GLY A 1 811 ? 22.550 -1.714 -39.118 1.00 75.12 811 GLY A O 1
ATOM 6558 N N . GLU A 1 812 ? 21.350 -3.574 -39.109 1.00 85.25 812 GLU A N 1
ATOM 6559 C CA . GLU A 1 812 ? 22.335 -4.294 -39.940 1.00 85.25 812 GLU A CA 1
ATOM 6560 C C . GLU A 1 812 ? 22.405 -3.800 -41.385 1.00 85.25 812 GLU A C 1
ATOM 6562 O O . GLU A 1 812 ? 21.389 -3.464 -41.991 1.00 85.25 812 GLU A O 1
ATOM 6567 N N . VAL A 1 813 ? 23.620 -3.776 -41.942 1.00 88.69 813 VAL A N 1
ATOM 6568 C CA . VAL A 1 813 ? 23.872 -3.352 -43.322 1.00 88.69 813 VAL A CA 1
ATOM 6569 C C . VAL A 1 813 ? 23.719 -4.530 -44.275 1.00 88.69 813 VAL A C 1
ATOM 6571 O O . VAL A 1 813 ? 24.347 -5.575 -44.099 1.00 88.69 813 VAL A O 1
ATOM 6574 N N . TYR A 1 814 ? 22.931 -4.313 -45.317 1.00 92.00 814 TYR A N 1
ATOM 6575 C CA . TYR A 1 814 ? 22.717 -5.207 -46.439 1.00 92.00 814 TYR A CA 1
ATOM 6576 C C . TYR A 1 814 ? 23.182 -4.552 -47.734 1.00 92.00 814 TYR A C 1
ATOM 6578 O O . TYR A 1 814 ? 23.154 -3.327 -47.867 1.00 92.00 814 TYR A O 1
ATOM 6586 N N . TYR A 1 815 ? 23.584 -5.373 -48.698 1.00 92.19 815 TYR A N 1
ATOM 6587 C CA . TYR A 1 815 ? 23.987 -4.906 -50.020 1.00 92.19 815 TYR A CA 1
ATOM 6588 C C . TYR A 1 815 ? 22.978 -5.344 -51.075 1.00 92.19 815 TYR A C 1
ATOM 6590 O O . TYR A 1 815 ? 22.679 -6.529 -51.221 1.00 92.19 815 TYR A O 1
ATOM 6598 N N . CYS A 1 816 ? 22.454 -4.371 -51.814 1.00 90.88 816 CYS A N 1
ATOM 6599 C CA . CYS A 1 816 ? 21.620 -4.603 -52.978 1.00 90.88 816 CYS A CA 1
ATOM 6600 C C . CYS A 1 816 ? 22.513 -4.680 -54.215 1.00 90.88 816 CYS A C 1
ATOM 6602 O O . CYS A 1 816 ? 22.992 -3.655 -54.703 1.00 90.88 816 CYS A O 1
ATOM 6604 N N . SER A 1 817 ? 22.725 -5.892 -54.727 1.00 85.88 817 SER A N 1
ATOM 6605 C CA . SER A 1 817 ? 23.558 -6.124 -55.912 1.00 85.88 817 SER A CA 1
ATOM 6606 C C . SER A 1 817 ? 22.980 -5.487 -57.181 1.00 85.88 817 SER A C 1
ATOM 6608 O O . SER A 1 817 ? 23.751 -5.007 -58.010 1.00 85.88 817 SER A O 1
ATOM 6610 N N . ASP A 1 818 ? 21.649 -5.413 -57.299 1.00 84.06 818 ASP A N 1
ATOM 6611 C CA . ASP A 1 818 ? 20.960 -4.896 -58.491 1.00 84.06 818 ASP A CA 1
ATOM 6612 C C . ASP A 1 818 ? 21.203 -3.394 -58.686 1.00 84.06 818 ASP A C 1
ATOM 6614 O O . ASP A 1 818 ? 21.539 -2.946 -59.781 1.00 84.06 818 ASP A O 1
ATOM 6618 N N . ASN A 1 819 ? 21.123 -2.622 -57.598 1.00 85.44 819 ASN A N 1
ATOM 6619 C CA . ASN A 1 819 ? 21.317 -1.170 -57.629 1.00 85.44 819 ASN A CA 1
ATOM 6620 C C . ASN A 1 819 ? 22.719 -0.736 -57.159 1.00 85.44 819 ASN A C 1
ATOM 6622 O O . ASN A 1 819 ? 23.050 0.445 -57.236 1.00 85.44 819 ASN A O 1
ATOM 6626 N N . ARG A 1 820 ? 23.556 -1.677 -56.694 1.00 90.00 820 ARG A N 1
ATOM 6627 C CA . ARG A 1 820 ? 24.888 -1.449 -56.096 1.00 90.00 820 ARG A CA 1
ATOM 6628 C C . ARG A 1 820 ? 24.870 -0.471 -54.914 1.00 90.00 820 ARG A C 1
ATOM 6630 O O . ARG A 1 820 ? 25.768 0.358 -54.775 1.00 90.00 820 ARG A O 1
ATOM 6637 N N . LEU A 1 821 ? 23.847 -0.570 -54.065 1.00 93.31 821 LEU A N 1
ATOM 6638 C CA . LEU A 1 821 ? 23.626 0.314 -52.914 1.00 93.31 821 LEU A CA 1
ATOM 6639 C C . LEU A 1 821 ? 23.626 -0.469 -51.602 1.00 93.31 821 LEU A C 1
ATOM 6641 O O . LEU A 1 821 ? 23.214 -1.630 -51.551 1.00 93.31 821 LEU A O 1
ATOM 6645 N N . PHE A 1 822 ? 24.040 0.194 -50.527 1.00 93.31 822 PHE A N 1
ATOM 6646 C CA . PHE A 1 822 ? 23.924 -0.315 -49.169 1.00 93.31 822 PHE A CA 1
ATOM 6647 C C . PHE A 1 822 ? 22.624 0.167 -48.529 1.00 93.31 822 PHE A C 1
ATOM 6649 O O . PHE A 1 822 ? 22.244 1.331 -48.665 1.00 93.31 822 PHE A O 1
ATOM 6656 N N . TYR A 1 823 ? 21.975 -0.714 -47.775 1.00 91.44 823 TYR A N 1
ATOM 6657 C CA . TYR A 1 823 ? 20.777 -0.405 -47.002 1.00 91.44 823 TYR A CA 1
ATOM 6658 C C . TYR A 1 823 ? 20.918 -0.904 -45.574 1.00 91.44 823 TYR A C 1
ATOM 6660 O O . TYR A 1 823 ? 21.550 -1.923 -45.315 1.00 91.44 823 TYR A O 1
ATOM 6668 N N . ILE A 1 824 ? 20.304 -0.191 -44.644 1.00 88.88 824 ILE A N 1
ATOM 6669 C CA . ILE A 1 824 ? 20.243 -0.541 -43.233 1.00 88.88 824 ILE A CA 1
ATOM 6670 C C . ILE A 1 824 ? 18.854 -1.086 -42.935 1.00 88.88 824 ILE A C 1
ATOM 6672 O O . ILE A 1 824 ? 17.839 -0.455 -43.237 1.00 88.88 824 ILE A O 1
ATOM 6676 N N . LEU A 1 825 ? 18.806 -2.274 -42.352 1.00 87.69 825 LEU A N 1
ATOM 6677 C CA . LEU A 1 825 ? 17.566 -2.954 -42.027 1.00 87.69 825 LEU A CA 1
ATOM 6678 C C . LEU A 1 825 ? 16.846 -2.237 -40.873 1.00 87.69 825 LEU A C 1
ATOM 6680 O O . LEU A 1 825 ? 17.431 -1.992 -39.823 1.00 87.69 825 LEU A O 1
ATOM 6684 N N . ARG A 1 826 ? 15.562 -1.913 -41.043 1.00 76.50 826 ARG A N 1
ATOM 6685 C CA . ARG A 1 826 ? 14.737 -1.223 -40.030 1.00 76.50 826 ARG A CA 1
ATOM 6686 C C . ARG A 1 826 ? 13.930 -2.177 -39.142 1.00 76.50 826 ARG A C 1
ATOM 6688 O O . ARG A 1 826 ? 13.308 -1.724 -38.186 1.00 76.50 826 ARG A O 1
ATOM 6695 N N . LYS A 1 827 ? 13.908 -3.480 -39.454 1.00 72.81 827 LYS A N 1
ATOM 6696 C CA . LYS A 1 827 ? 13.111 -4.506 -38.756 1.00 72.81 827 LYS A CA 1
ATOM 6697 C C . LYS A 1 827 ? 13.849 -5.827 -38.638 1.00 72.81 827 LYS A C 1
ATOM 6699 O O . LYS A 1 827 ? 14.509 -6.241 -39.576 1.00 72.81 827 LYS A O 1
ATOM 6704 N N . GLU A 1 828 ? 13.683 -6.525 -37.522 1.00 74.94 828 GLU A N 1
ATOM 6705 C CA . GLU A 1 828 ? 14.260 -7.859 -37.368 1.00 74.94 828 GLU A CA 1
ATOM 6706 C C . GLU A 1 828 ? 13.536 -8.901 -38.232 1.00 74.94 828 GLU A C 1
ATOM 6708 O O . GLU A 1 828 ? 12.318 -9.044 -38.145 1.00 74.94 828 GLU A O 1
ATOM 6713 N N . GLY A 1 829 ? 14.290 -9.666 -39.023 1.00 73.88 829 GLY A N 1
ATOM 6714 C CA . GLY A 1 829 ? 13.778 -10.774 -39.823 1.00 73.88 829 GLY A CA 1
ATOM 6715 C C . GLY A 1 829 ? 14.740 -11.208 -40.928 1.00 73.88 829 GLY A C 1
ATOM 6716 O O . GLY A 1 829 ? 15.869 -10.738 -41.024 1.00 73.88 829 GLY A O 1
ATOM 6717 N N . THR A 1 830 ? 14.290 -12.135 -41.773 1.00 81.94 830 THR A N 1
ATOM 6718 C CA . THR A 1 830 ? 14.984 -12.493 -43.023 1.00 81.94 830 THR A CA 1
ATOM 6719 C C . THR A 1 830 ? 14.278 -11.788 -44.183 1.00 81.94 830 THR A C 1
ATOM 6721 O O . THR A 1 830 ? 13.123 -12.139 -44.456 1.00 81.94 830 THR A O 1
ATOM 6724 N N . PRO A 1 831 ? 14.904 -10.804 -44.857 1.00 85.25 831 PRO A N 1
ATOM 6725 C CA . PRO A 1 831 ? 14.209 -9.957 -45.825 1.00 85.25 831 PRO A CA 1
ATOM 6726 C C . PRO A 1 831 ? 13.521 -10.718 -46.962 1.00 85.25 831 PRO A C 1
ATOM 6728 O O . PRO A 1 831 ? 12.358 -10.460 -47.262 1.00 85.25 831 PRO A O 1
ATOM 6731 N N . SER A 1 832 ? 14.199 -11.701 -47.552 1.00 83.31 832 SER A N 1
ATOM 6732 C CA . SER A 1 832 ? 13.653 -12.521 -48.644 1.00 83.31 832 SER A CA 1
ATOM 6733 C C . SER A 1 832 ? 12.449 -13.371 -48.226 1.00 83.31 832 SER A C 1
ATOM 6735 O O . SER A 1 832 ? 11.483 -13.445 -48.979 1.00 83.31 832 SER A O 1
ATOM 6737 N N . LEU A 1 833 ? 12.456 -13.952 -47.019 1.00 83.38 833 LEU A N 1
ATOM 6738 C CA . LEU A 1 833 ? 11.332 -14.749 -46.502 1.00 83.38 833 LEU A CA 1
ATOM 6739 C C . LEU A 1 833 ? 10.104 -13.892 -46.182 1.00 83.38 833 LEU A C 1
ATOM 6741 O O . LEU A 1 833 ? 8.979 -14.373 -46.269 1.00 83.38 833 LEU A O 1
ATOM 6745 N N . ASN A 1 834 ? 10.315 -12.625 -45.824 1.00 76.56 834 ASN A N 1
ATOM 6746 C CA . ASN A 1 834 ? 9.243 -11.694 -45.472 1.00 76.56 834 ASN A CA 1
ATOM 6747 C C . ASN A 1 834 ? 8.835 -10.772 -46.638 1.00 76.56 834 ASN A C 1
ATOM 6749 O O . ASN A 1 834 ? 8.033 -9.858 -46.450 1.00 76.56 834 ASN A O 1
ATOM 6753 N N . GLY A 1 835 ? 9.386 -10.981 -47.840 1.00 81.06 835 GLY A N 1
ATOM 6754 C CA . GLY A 1 835 ? 9.067 -10.184 -49.029 1.00 81.06 835 GLY A CA 1
ATOM 6755 C C . GLY A 1 835 ? 9.559 -8.731 -48.976 1.00 81.06 835 GLY A C 1
ATOM 6756 O O . GLY A 1 835 ? 9.020 -7.869 -49.670 1.00 81.06 835 GLY A O 1
ATOM 6757 N N . TRP A 1 836 ? 10.570 -8.424 -48.163 1.00 87.88 836 TRP A N 1
ATOM 6758 C CA . TRP A 1 836 ? 11.093 -7.068 -47.981 1.00 87.88 836 TRP A CA 1
ATOM 6759 C C . TRP A 1 836 ? 12.051 -6.683 -49.107 1.00 87.88 836 TRP A C 1
ATOM 6761 O O . TRP A 1 836 ? 13.272 -6.742 -48.963 1.00 87.88 836 TRP A O 1
ATOM 6771 N N . ARG A 1 837 ? 11.490 -6.266 -50.241 1.00 84.94 837 ARG A N 1
ATOM 6772 C CA . ARG A 1 837 ? 12.274 -5.796 -51.390 1.00 84.94 837 ARG A CA 1
ATOM 6773 C C . ARG A 1 837 ? 13.031 -4.506 -51.066 1.00 84.94 837 ARG A C 1
ATOM 6775 O O . ARG A 1 837 ? 12.532 -3.656 -50.319 1.00 84.94 837 ARG A O 1
ATOM 6782 N N . PHE A 1 838 ? 14.231 -4.377 -51.631 1.00 87.75 838 PHE A N 1
ATOM 6783 C CA . PHE A 1 838 ? 14.962 -3.117 -51.595 1.00 87.75 838 PHE A CA 1
ATOM 6784 C C . PHE A 1 838 ? 14.192 -2.026 -52.356 1.00 87.75 838 PHE A C 1
ATOM 6786 O O . PHE A 1 838 ? 13.467 -2.347 -53.298 1.00 87.75 838 PHE A O 1
ATOM 6793 N N . PRO A 1 839 ? 14.327 -0.754 -51.951 1.00 85.69 839 PRO A N 1
ATOM 6794 C CA . PRO A 1 839 ? 13.809 0.378 -52.709 1.00 85.69 839 PRO A CA 1
ATOM 6795 C C . PRO A 1 839 ? 14.477 0.534 -54.085 1.00 85.69 839 PRO A C 1
ATOM 6797 O O . PRO A 1 839 ? 15.648 0.186 -54.266 1.00 85.69 839 PRO A O 1
ATOM 6800 N N . ASP A 1 840 ? 13.757 1.151 -55.022 1.00 82.25 840 ASP A N 1
ATOM 6801 C CA . ASP A 1 840 ? 14.296 1.537 -56.327 1.00 82.25 840 ASP A CA 1
ATOM 6802 C C . ASP A 1 840 ? 15.133 2.819 -56.189 1.00 82.25 840 ASP A C 1
ATOM 6804 O O . ASP A 1 840 ? 14.635 3.944 -56.233 1.00 82.25 840 ASP A O 1
ATOM 6808 N N . GLY A 1 841 ? 16.440 2.645 -55.991 1.00 82.75 841 GLY A N 1
ATOM 6809 C CA . GLY A 1 841 ? 17.408 3.739 -55.918 1.00 82.75 841 GLY A CA 1
ATOM 6810 C C . GLY A 1 841 ? 17.626 4.318 -54.514 1.00 82.75 841 GLY A C 1
ATOM 6811 O O . GLY A 1 841 ? 17.441 3.653 -53.494 1.00 82.75 841 GLY A O 1
ATOM 6812 N N . LYS A 1 842 ? 18.105 5.569 -54.460 1.00 88.06 842 LYS A N 1
ATOM 6813 C CA . LYS A 1 842 ? 18.619 6.240 -53.248 1.00 88.06 842 LYS A CA 1
ATOM 6814 C C . LYS A 1 842 ? 17.500 6.765 -52.335 1.00 88.06 842 LYS A C 1
ATOM 6816 O O . LYS A 1 842 ? 17.387 7.970 -52.125 1.00 88.06 842 LYS A O 1
ATOM 6821 N N . MET A 1 843 ? 16.647 5.879 -51.834 1.00 82.06 843 MET A N 1
ATOM 6822 C CA . MET A 1 843 ? 15.521 6.238 -50.970 1.00 82.06 843 MET A CA 1
ATOM 6823 C C . MET A 1 843 ? 15.298 5.221 -49.854 1.00 82.06 843 MET A C 1
ATOM 6825 O O . MET A 1 843 ? 15.716 4.069 -49.949 1.00 82.06 843 MET A O 1
ATOM 6829 N N . ASP A 1 844 ? 14.609 5.667 -48.811 1.00 79.00 844 ASP A N 1
ATOM 6830 C CA . ASP A 1 844 ? 14.169 4.836 -47.698 1.00 79.00 844 ASP A CA 1
ATOM 6831 C C . ASP A 1 844 ? 12.829 4.162 -48.013 1.00 79.00 844 ASP A C 1
ATOM 6833 O O . ASP A 1 844 ? 12.039 4.652 -48.819 1.00 79.00 844 ASP A O 1
ATOM 6837 N N . ASN A 1 845 ? 12.519 3.072 -47.315 1.00 78.88 845 ASN A N 1
ATOM 6838 C CA . ASN A 1 845 ? 11.158 2.554 -47.217 1.00 78.88 845 ASN A CA 1
ATOM 6839 C C . ASN A 1 845 ? 10.872 2.019 -45.802 1.00 78.88 845 ASN A C 1
ATOM 6841 O O . ASN A 1 845 ? 11.645 2.208 -44.864 1.00 78.88 845 ASN A O 1
ATOM 6845 N N . TRP A 1 846 ? 9.737 1.339 -45.636 1.00 68.75 846 TRP A N 1
ATOM 6846 C CA . TRP A 1 846 ? 9.290 0.813 -44.341 1.00 68.75 846 TRP A CA 1
ATOM 6847 C C . TRP A 1 846 ? 10.251 -0.200 -43.695 1.00 68.75 846 TRP A C 1
ATOM 6849 O O . TRP A 1 846 ? 10.247 -0.369 -42.476 1.00 68.75 846 TRP A O 1
ATOM 6859 N N . ASN A 1 847 ? 11.069 -0.875 -44.506 1.00 81.00 847 ASN A N 1
ATOM 6860 C CA . ASN A 1 847 ? 11.964 -1.948 -44.073 1.00 81.00 847 ASN A CA 1
ATOM 6861 C C . ASN A 1 847 ? 13.445 -1.562 -44.196 1.00 81.00 847 ASN A C 1
ATOM 6863 O O . ASN A 1 847 ? 14.280 -2.171 -43.534 1.00 81.00 847 ASN A O 1
ATOM 6867 N N . TRP A 1 848 ? 13.769 -0.549 -45.002 1.00 84.81 848 TRP A N 1
ATOM 6868 C CA . TRP A 1 848 ? 15.133 -0.188 -45.374 1.00 84.81 848 TRP A CA 1
ATOM 6869 C C . TRP A 1 848 ? 15.389 1.309 -45.200 1.00 84.81 848 TRP A C 1
ATOM 6871 O O . TRP A 1 848 ? 14.607 2.151 -45.628 1.00 84.81 848 TRP A O 1
ATOM 6881 N N . LEU A 1 849 ? 16.511 1.647 -44.579 1.00 87.56 849 LEU A N 1
ATOM 6882 C CA . LEU A 1 849 ? 17.113 2.979 -44.578 1.00 87.56 849 LEU A CA 1
ATOM 6883 C C . LEU A 1 849 ? 18.247 2.991 -45.611 1.00 87.56 849 LEU A C 1
ATOM 6885 O O . LEU A 1 849 ? 19.053 2.063 -45.644 1.00 87.56 849 LEU A O 1
ATOM 6889 N N . TYR A 1 850 ? 18.323 4.010 -46.458 1.00 89.12 850 TYR A N 1
ATOM 6890 C CA . TYR A 1 850 ? 19.391 4.156 -47.439 1.00 89.12 850 TYR A CA 1
ATOM 6891 C C . TYR A 1 850 ? 20.741 4.392 -46.741 1.00 89.12 850 TYR A C 1
ATOM 6893 O O . TYR A 1 850 ? 20.930 5.364 -46.011 1.00 89.12 850 TYR A O 1
ATOM 6901 N N . GLY A 1 851 ? 21.689 3.480 -46.968 1.00 84.81 851 GLY A N 1
ATOM 6902 C CA . GLY A 1 851 ? 23.009 3.455 -46.328 1.00 84.81 851 GLY A CA 1
ATOM 6903 C C . GLY A 1 851 ? 24.132 4.115 -47.139 1.00 84.81 851 GLY A C 1
ATOM 6904 O O . GLY A 1 851 ? 25.242 4.303 -46.636 1.00 84.81 851 GLY A O 1
ATOM 6905 N N . GLY A 1 852 ? 23.875 4.473 -48.397 1.00 90.94 852 GLY A N 1
ATOM 6906 C CA . GLY A 1 852 ? 24.882 5.030 -49.302 1.00 90.94 852 GLY A CA 1
ATOM 6907 C C . GLY A 1 852 ? 25.391 4.045 -50.355 1.00 90.94 852 GLY A C 1
ATOM 6908 O O . GLY A 1 852 ? 24.933 2.909 -50.466 1.00 90.94 852 GLY A O 1
ATOM 6909 N N . ILE A 1 853 ? 26.358 4.508 -51.137 1.00 91.75 853 ILE A N 1
ATOM 6910 C CA . ILE A 1 853 ? 27.067 3.777 -52.191 1.00 91.75 853 ILE A CA 1
ATOM 6911 C C . ILE A 1 853 ? 28.412 3.266 -51.661 1.00 91.75 853 ILE A C 1
ATOM 6913 O O . ILE A 1 853 ? 28.871 2.197 -52.060 1.00 91.75 853 ILE A O 1
ATOM 6917 N N . ASN A 1 854 ? 29.037 4.008 -50.743 1.00 91.62 854 ASN A N 1
ATOM 6918 C CA . ASN A 1 854 ? 30.400 3.732 -50.300 1.00 91.62 854 ASN A CA 1
ATOM 6919 C C . ASN A 1 854 ? 30.461 3.007 -48.953 1.00 91.62 854 ASN A C 1
ATOM 6921 O O . ASN A 1 854 ? 29.630 3.201 -48.057 1.00 91.62 854 ASN A O 1
ATOM 6925 N N . MET A 1 855 ? 31.506 2.189 -48.797 1.00 89.38 855 MET A N 1
ATOM 6926 C CA . MET A 1 855 ? 31.714 1.356 -47.608 1.00 89.38 855 MET A CA 1
ATOM 6927 C C . MET A 1 855 ? 32.189 2.150 -46.384 1.00 89.38 855 MET A C 1
ATOM 6929 O O . MET A 1 855 ? 32.124 1.649 -45.265 1.00 89.38 855 MET A O 1
ATOM 6933 N N . GLY A 1 856 ? 32.691 3.371 -46.574 1.00 88.31 856 GLY A N 1
ATOM 6934 C CA . GLY A 1 856 ? 33.269 4.156 -45.486 1.00 88.31 856 GLY A CA 1
ATOM 6935 C C . GLY A 1 856 ? 34.613 3.614 -45.021 1.00 88.31 856 GLY A C 1
ATOM 6936 O O . GLY A 1 856 ? 34.889 3.598 -43.826 1.00 88.31 856 GLY A O 1
ATOM 6937 N N . THR A 1 857 ? 35.448 3.149 -45.949 1.00 89.94 857 THR A N 1
ATOM 6938 C CA . THR A 1 857 ? 36.852 2.798 -45.678 1.00 89.94 857 THR A CA 1
ATOM 6939 C C . THR A 1 857 ? 37.778 3.867 -46.247 1.00 89.94 857 THR A C 1
ATOM 6941 O O . THR A 1 857 ? 37.363 4.664 -47.077 1.00 89.94 857 THR A O 1
ATOM 6944 N N . LYS A 1 858 ? 39.062 3.882 -45.869 1.00 85.06 858 LYS A N 1
ATOM 6945 C CA . LYS A 1 858 ? 40.028 4.830 -46.461 1.00 85.06 858 LYS A CA 1
ATOM 6946 C C . LYS A 1 858 ? 40.152 4.677 -47.989 1.00 85.06 858 LYS A C 1
ATOM 6948 O O . LYS A 1 858 ? 40.397 5.653 -48.680 1.00 85.06 858 LYS A O 1
ATOM 6953 N N . ALA A 1 859 ? 39.962 3.463 -48.512 1.00 87.06 859 ALA A N 1
ATOM 6954 C CA . ALA A 1 859 ? 39.983 3.191 -49.950 1.00 87.06 859 ALA A CA 1
ATOM 6955 C C . ALA A 1 859 ? 38.663 3.555 -50.654 1.00 87.06 859 ALA A C 1
ATOM 6957 O O . ALA A 1 859 ? 38.671 3.882 -51.836 1.00 87.06 859 ALA A O 1
ATOM 6958 N N . ASN A 1 860 ? 37.536 3.485 -49.940 1.00 89.75 860 ASN A N 1
ATOM 6959 C CA . ASN A 1 860 ? 36.221 3.856 -50.450 1.00 89.75 860 ASN A CA 1
ATOM 6960 C C . ASN A 1 860 ? 35.457 4.678 -49.391 1.00 89.75 860 ASN A C 1
ATOM 6962 O O . ASN A 1 860 ? 34.600 4.126 -48.679 1.00 89.75 860 ASN A O 1
ATOM 6966 N N . PRO A 1 861 ? 35.826 5.961 -49.216 1.00 91.81 861 PRO A N 1
ATOM 6967 C CA . PRO A 1 861 ? 35.279 6.798 -48.161 1.00 91.81 861 PRO A CA 1
ATOM 6968 C C . PRO A 1 861 ? 33.841 7.204 -48.472 1.00 91.81 861 PRO A C 1
ATOM 6970 O O . PRO A 1 861 ? 33.458 7.388 -49.628 1.00 91.81 861 PRO A O 1
ATOM 6973 N N . LYS A 1 862 ? 33.040 7.379 -47.422 1.00 92.44 862 LYS A N 1
ATOM 6974 C CA . LYS A 1 862 ? 31.698 7.943 -47.547 1.00 92.44 862 LYS A CA 1
ATOM 6975 C C . LYS A 1 862 ? 31.760 9.419 -47.933 1.00 92.44 862 LYS A C 1
ATOM 6977 O O . LYS A 1 862 ? 32.696 10.137 -47.563 1.00 92.44 862 LYS A O 1
ATOM 6982 N N . ILE A 1 863 ? 30.745 9.861 -48.667 1.00 90.62 863 ILE A N 1
ATOM 6983 C CA . ILE A 1 863 ? 30.487 11.288 -48.913 1.00 90.62 863 ILE A CA 1
ATOM 6984 C C . ILE A 1 863 ? 29.535 11.832 -47.848 1.00 90.62 863 ILE A C 1
ATOM 6986 O O . ILE A 1 863 ? 28.811 11.071 -47.215 1.00 90.62 863 ILE A O 1
ATOM 6990 N N . TRP A 1 864 ? 29.549 13.145 -47.622 1.00 87.31 864 TRP A N 1
ATOM 6991 C CA . TRP A 1 864 ? 28.880 13.797 -46.486 1.00 87.31 864 TRP A CA 1
ATOM 6992 C C . TRP A 1 864 ? 27.362 13.541 -46.406 1.00 87.31 864 TRP A C 1
ATOM 6994 O O . TRP A 1 864 ? 26.775 13.573 -45.325 1.00 87.31 864 TRP A O 1
ATOM 7004 N N . GLU A 1 865 ? 26.734 13.251 -47.540 1.00 87.50 865 GLU A N 1
ATOM 7005 C CA . GLU A 1 865 ? 25.306 12.972 -47.681 1.00 87.50 865 GLU A CA 1
ATOM 7006 C C . GLU A 1 865 ? 24.925 11.520 -47.365 1.00 87.50 865 GLU A C 1
ATOM 7008 O O . GLU A 1 865 ? 23.740 11.184 -47.335 1.00 87.50 865 GLU A O 1
ATOM 7013 N N . GLU A 1 866 ? 25.898 10.634 -47.162 1.00 90.38 866 GLU A N 1
ATOM 7014 C CA . GLU A 1 866 ? 25.646 9.221 -46.892 1.00 90.38 866 GLU A CA 1
ATOM 7015 C C . GLU A 1 866 ? 25.443 8.944 -45.408 1.00 90.38 866 GLU A C 1
ATOM 7017 O O . GLU A 1 866 ? 25.983 9.616 -44.535 1.00 90.38 866 GLU A O 1
ATOM 7022 N N . TYR A 1 867 ? 24.670 7.901 -45.112 1.00 88.81 867 TYR A N 1
ATOM 7023 C CA . TYR A 1 867 ? 24.534 7.420 -43.748 1.00 88.81 867 TYR A CA 1
ATOM 7024 C C . TYR A 1 867 ? 25.804 6.679 -43.320 1.00 88.81 867 TYR A C 1
ATOM 7026 O O . TYR A 1 867 ? 26.251 5.732 -43.977 1.00 88.81 867 TYR A O 1
ATOM 7034 N N . GLY A 1 868 ? 26.368 7.060 -42.179 1.00 84.38 868 GLY A N 1
ATOM 7035 C CA . GLY A 1 868 ? 27.549 6.430 -41.604 1.00 84.38 868 GLY A CA 1
ATOM 7036 C C . GLY A 1 868 ? 27.235 5.737 -40.299 1.00 84.38 868 GLY A C 1
ATOM 7037 O O . GLY A 1 868 ? 26.472 6.234 -39.481 1.00 84.38 868 GLY A O 1
ATOM 7038 N N . LYS A 1 869 ? 27.893 4.603 -40.093 1.00 84.44 869 LYS A N 1
ATOM 7039 C CA . LYS A 1 869 ? 28.010 3.974 -38.777 1.00 84.44 869 LYS A CA 1
ATOM 7040 C C . LYS A 1 869 ? 29.267 4.488 -38.080 1.00 84.44 869 LYS A C 1
ATOM 7042 O O . LYS A 1 869 ? 30.189 4.938 -38.768 1.00 84.44 869 LYS A O 1
ATOM 7047 N N . VAL A 1 870 ? 29.322 4.410 -36.751 1.00 78.06 870 VAL A N 1
ATOM 7048 C CA . VAL A 1 870 ? 30.537 4.752 -35.988 1.00 78.06 870 VAL A CA 1
ATOM 7049 C C . VAL A 1 870 ? 31.742 4.010 -36.579 1.00 78.06 870 VAL A C 1
ATOM 7051 O O . VAL A 1 870 ? 31.644 2.833 -36.924 1.00 78.06 870 VAL A O 1
ATOM 7054 N N . GLY A 1 871 ? 32.855 4.716 -36.774 1.00 80.88 871 GLY A N 1
ATOM 7055 C CA . GLY A 1 871 ? 34.057 4.192 -37.426 1.00 80.88 871 GLY A CA 1
ATOM 7056 C C . GLY A 1 871 ? 34.093 4.354 -38.952 1.00 80.88 871 GLY A C 1
ATOM 7057 O O . GLY A 1 871 ? 35.133 4.104 -39.558 1.00 80.88 871 GLY A O 1
ATOM 7058 N N . SER A 1 872 ? 33.004 4.795 -39.594 1.00 88.81 872 SER A N 1
ATOM 7059 C CA . SER A 1 872 ? 33.002 5.040 -41.045 1.00 88.81 872 SER A CA 1
ATOM 7060 C C . SER A 1 872 ? 33.930 6.202 -41.401 1.00 88.81 872 SER A C 1
ATOM 7062 O O . SER A 1 872 ? 33.855 7.274 -40.801 1.00 88.81 872 SER A O 1
ATOM 7064 N N . VAL A 1 873 ? 34.767 6.004 -42.415 1.00 91.12 873 VAL A N 1
ATOM 7065 C CA . VAL A 1 873 ? 35.670 7.021 -42.958 1.00 91.12 873 VAL A CA 1
ATOM 7066 C C . VAL A 1 873 ? 34.944 7.857 -44.003 1.00 91.12 873 VAL A C 1
ATOM 7068 O O . VAL A 1 873 ? 34.390 7.315 -44.959 1.00 91.12 873 VAL A O 1
ATOM 7071 N N . TYR A 1 874 ? 35.004 9.172 -43.845 1.00 92.75 874 TYR A N 1
ATOM 7072 C CA . TYR A 1 874 ? 34.523 10.168 -44.794 1.00 92.75 874 TYR A CA 1
ATOM 7073 C C . TYR A 1 874 ? 35.692 10.947 -45.378 1.00 92.75 874 TYR A C 1
ATOM 7075 O O . TYR A 1 874 ? 36.714 11.131 -44.715 1.00 92.75 874 TYR A O 1
ATOM 7083 N N . TYR A 1 875 ? 35.536 11.427 -46.609 1.00 89.50 875 TYR A N 1
ATOM 7084 C CA . TYR A 1 875 ? 36.538 12.251 -47.277 1.00 89.50 875 TYR A CA 1
ATOM 7085 C C . TYR A 1 875 ? 35.895 13.461 -47.944 1.00 89.50 875 TYR A C 1
ATOM 7087 O O . TYR A 1 875 ? 34.886 13.345 -48.641 1.00 89.50 875 TYR A O 1
ATOM 7095 N N . LYS A 1 876 ? 36.527 14.624 -47.776 1.00 84.69 876 LYS A N 1
ATOM 7096 C CA . LYS A 1 876 ? 36.198 15.841 -48.519 1.00 84.69 876 LYS A CA 1
ATOM 7097 C C . LYS A 1 876 ? 37.483 16.535 -48.960 1.00 84.69 876 LYS A C 1
ATOM 7099 O O . LYS A 1 876 ? 38.398 16.734 -48.157 1.00 84.69 876 LYS A O 1
ATOM 7104 N N . ALA A 1 877 ? 37.541 16.926 -50.232 1.00 81.38 877 ALA A N 1
ATOM 7105 C CA . ALA A 1 877 ? 38.660 17.693 -50.770 1.00 81.38 877 ALA A CA 1
ATOM 7106 C C . ALA A 1 877 ? 38.865 18.989 -49.957 1.00 81.38 877 ALA A C 1
ATOM 7108 O O . ALA A 1 877 ? 37.901 19.694 -49.660 1.00 81.38 877 ALA A O 1
ATOM 7109 N N . GLY A 1 878 ? 40.109 19.263 -49.550 1.00 79.38 878 GLY A N 1
ATOM 7110 C CA . GLY A 1 878 ? 40.474 20.391 -48.678 1.00 79.38 878 GLY A CA 1
ATOM 7111 C C . GLY A 1 878 ? 40.335 20.142 -47.167 1.00 79.38 878 GLY A C 1
ATOM 7112 O O . GLY A 1 878 ? 40.855 20.927 -46.387 1.00 79.38 878 GLY A O 1
ATOM 7113 N N . TYR A 1 879 ? 39.682 19.050 -46.751 1.00 82.62 879 TYR A N 1
ATOM 7114 C CA . TYR A 1 879 ? 39.497 18.682 -45.338 1.00 82.62 879 TYR A CA 1
ATOM 7115 C C . TYR A 1 879 ? 40.192 17.353 -44.997 1.00 82.62 879 TYR A C 1
ATOM 7117 O O . TYR A 1 879 ? 40.647 17.154 -43.877 1.00 82.62 879 TYR A O 1
ATOM 7125 N N . GLY A 1 880 ? 40.334 16.442 -45.963 1.00 85.44 880 GLY A N 1
ATOM 7126 C CA . GLY A 1 880 ? 40.984 15.147 -45.754 1.00 85.44 880 GLY A CA 1
ATOM 7127 C C . GLY A 1 880 ? 40.040 14.081 -45.192 1.00 85.44 880 GLY A C 1
ATOM 7128 O O . GLY A 1 880 ? 38.816 14.186 -45.309 1.00 85.44 880 GLY A O 1
ATOM 7129 N N . HIS A 1 881 ? 40.624 13.014 -44.644 1.00 90.00 881 HIS A N 1
ATOM 7130 C CA . HIS A 1 881 ? 39.890 11.864 -44.118 1.00 90.00 881 HIS A CA 1
ATOM 7131 C C . 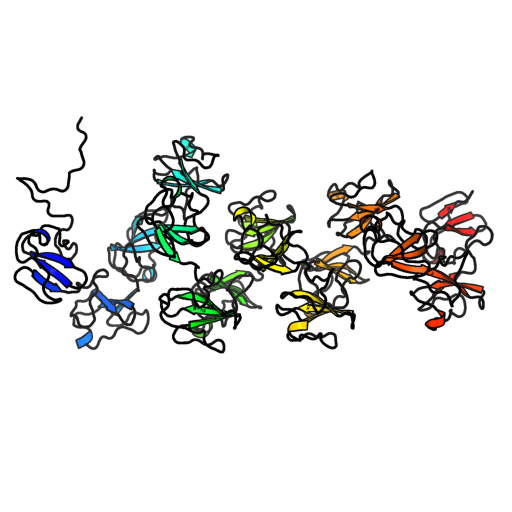HIS A 1 881 ? 39.500 12.072 -42.649 1.00 90.00 881 HIS A C 1
ATOM 7133 O O . HIS A 1 881 ? 40.316 12.503 -41.833 1.00 90.00 881 HIS A O 1
ATOM 7139 N N . HIS A 1 882 ? 38.262 11.716 -42.318 1.00 91.38 882 HIS A N 1
ATOM 7140 C CA . HIS A 1 882 ? 37.720 11.799 -40.965 1.00 91.38 882 HIS A CA 1
ATOM 7141 C C . HIS A 1 882 ? 36.939 10.536 -40.620 1.00 91.38 882 HIS A C 1
ATOM 7143 O O . HIS A 1 882 ? 36.209 10.001 -41.452 1.00 91.38 882 HIS A O 1
ATOM 7149 N N . ILE A 1 883 ? 37.076 10.073 -39.383 1.00 89.50 883 ILE A N 1
ATOM 7150 C CA . ILE A 1 883 ? 36.336 8.937 -38.839 1.00 89.50 883 ILE A CA 1
ATOM 7151 C C . ILE A 1 883 ? 35.127 9.474 -38.084 1.00 89.50 883 ILE A C 1
ATOM 7153 O O . ILE A 1 883 ? 35.271 10.259 -37.145 1.00 89.50 883 ILE A O 1
ATOM 7157 N N . LEU A 1 884 ? 33.942 9.027 -38.483 1.00 87.62 884 LEU A N 1
ATOM 7158 C CA . LEU A 1 884 ? 32.687 9.370 -37.831 1.00 87.62 884 LEU A CA 1
ATOM 7159 C C . LEU A 1 884 ? 32.601 8.708 -36.445 1.00 87.62 884 LEU A C 1
ATOM 7161 O O . LEU A 1 884 ? 32.751 7.493 -36.324 1.00 87.62 884 LEU A O 1
ATOM 7165 N N . GLN A 1 885 ? 32.325 9.498 -35.412 1.00 80.00 885 GLN A N 1
ATOM 7166 C CA . GLN A 1 885 ? 32.199 9.055 -34.016 1.00 80.00 885 GLN A CA 1
ATOM 7167 C C . GLN A 1 885 ? 30.741 8.836 -33.587 1.00 80.00 885 GLN A C 1
ATOM 7169 O O . GLN A 1 885 ? 30.484 8.233 -32.550 1.00 80.00 885 GLN A O 1
ATOM 7174 N N . THR A 1 886 ? 29.774 9.293 -34.387 1.00 74.50 886 THR A N 1
ATOM 7175 C CA . THR A 1 886 ? 28.335 9.198 -34.098 1.00 74.50 886 THR A CA 1
ATOM 7176 C C . THR A 1 886 ? 27.600 8.598 -35.294 1.00 74.50 886 THR A C 1
ATOM 7178 O O . THR A 1 886 ? 27.754 9.085 -36.406 1.00 74.50 886 THR A O 1
ATOM 7181 N N . GLU A 1 887 ? 26.803 7.546 -35.103 1.00 83.00 887 GLU A N 1
ATOM 7182 C CA . GLU A 1 887 ? 26.024 6.940 -36.193 1.00 83.00 887 GLU A CA 1
ATOM 7183 C C . GLU A 1 887 ? 24.908 7.882 -36.675 1.00 83.00 887 GLU A C 1
ATOM 7185 O O . GLU A 1 887 ? 24.187 8.474 -35.875 1.00 83.00 887 GLU A O 1
ATOM 7190 N N . GLY A 1 888 ? 24.764 8.031 -37.992 1.00 77.94 888 GLY A N 1
ATOM 7191 C CA . GLY A 1 888 ? 23.764 8.907 -38.592 1.00 77.94 888 GLY A CA 1
ATOM 7192 C C . GLY A 1 888 ? 24.146 9.409 -39.981 1.00 77.94 888 GLY A C 1
ATOM 7193 O O . GLY A 1 888 ? 25.206 9.088 -40.518 1.00 77.94 888 GLY A O 1
ATOM 7194 N N . ASN A 1 889 ? 23.263 10.221 -40.565 1.00 82.69 889 ASN A N 1
ATOM 7195 C CA . ASN A 1 889 ? 23.542 10.962 -41.794 1.00 82.69 889 ASN A CA 1
ATOM 7196 C C . ASN A 1 889 ? 24.102 12.354 -41.440 1.00 82.69 889 ASN A C 1
ATOM 7198 O O . ASN A 1 889 ? 23.358 13.167 -40.873 1.00 82.69 889 ASN A O 1
ATOM 7202 N N . PRO A 1 890 ? 25.374 12.659 -41.758 1.00 84.75 890 PRO A N 1
ATOM 7203 C CA . PRO A 1 890 ? 25.974 13.940 -41.410 1.00 84.75 890 PRO A CA 1
ATOM 7204 C C . PRO A 1 890 ? 25.282 15.141 -42.053 1.00 84.75 890 PRO A C 1
ATOM 7206 O O . PRO A 1 890 ? 25.121 16.164 -41.391 1.00 84.75 890 PRO A O 1
ATOM 7209 N N . SER A 1 891 ? 24.834 15.029 -43.305 1.00 82.12 891 SER A N 1
ATOM 7210 C CA . SER A 1 891 ? 24.154 16.129 -44.000 1.00 82.12 891 SER A CA 1
ATOM 7211 C C . SER A 1 891 ? 22.809 16.486 -43.365 1.00 82.12 891 SER A C 1
ATOM 7213 O O . SER A 1 891 ? 22.531 17.661 -43.122 1.00 82.12 891 SER A O 1
ATOM 7215 N N . THR A 1 892 ? 22.003 15.480 -43.008 1.00 80.75 892 THR A N 1
ATOM 7216 C CA . THR A 1 892 ? 20.696 15.677 -42.362 1.00 80.75 892 THR A CA 1
ATOM 7217 C C . THR A 1 892 ? 20.847 16.330 -40.993 1.00 80.75 892 THR A C 1
ATOM 7219 O O . THR A 1 892 ? 20.083 17.227 -40.644 1.00 80.75 892 THR A O 1
ATOM 7222 N N . ASN A 1 893 ? 21.867 15.917 -40.240 1.00 74.44 893 ASN A N 1
ATOM 7223 C CA . ASN A 1 893 ? 22.133 16.431 -38.899 1.00 74.44 893 ASN A CA 1
ATOM 7224 C C . ASN A 1 893 ? 23.069 17.652 -38.883 1.00 74.44 893 ASN A C 1
ATOM 7226 O O . ASN A 1 893 ? 23.400 18.159 -37.813 1.00 74.44 893 ASN A O 1
ATOM 7230 N N . LYS A 1 894 ? 23.485 18.148 -40.057 1.00 86.19 894 LYS A N 1
ATOM 7231 C CA . LYS A 1 894 ? 24.407 19.286 -40.224 1.00 86.19 894 LYS A CA 1
ATOM 7232 C C . LYS A 1 894 ? 25.746 19.106 -39.488 1.00 86.19 894 LYS A C 1
ATOM 7234 O O . LYS A 1 894 ? 26.324 20.064 -38.979 1.00 86.19 894 LYS A O 1
ATOM 7239 N N . TRP A 1 895 ? 26.270 17.883 -39.449 1.00 86.00 895 TRP A N 1
ATOM 7240 C CA . TRP A 1 895 ? 27.573 17.570 -38.858 1.00 86.00 895 TRP A CA 1
ATOM 7241 C C . TRP A 1 895 ? 28.693 17.883 -39.849 1.00 86.00 895 TRP A C 1
ATOM 7243 O O . TRP A 1 895 ? 29.109 17.035 -40.640 1.00 86.00 895 TRP A O 1
ATOM 7253 N N . PHE A 1 896 ? 29.178 19.120 -39.839 1.00 86.31 896 PHE A N 1
ATOM 7254 C CA . PHE A 1 896 ? 30.244 19.553 -40.741 1.00 86.31 896 PHE A CA 1
ATOM 7255 C C . PHE A 1 896 ? 31.606 18.960 -40.359 1.00 86.31 896 PHE A C 1
ATOM 7257 O O . PHE A 1 896 ? 31.940 18.845 -39.179 1.00 86.31 896 PHE A O 1
ATOM 7264 N N . LEU A 1 897 ? 32.387 18.597 -41.381 1.00 84.00 897 LEU A N 1
ATOM 7265 C CA . LEU A 1 897 ? 33.766 18.135 -41.222 1.00 84.00 897 LEU A CA 1
ATOM 7266 C C . LEU A 1 897 ? 34.640 19.295 -40.709 1.00 84.00 897 LEU A C 1
ATOM 7268 O O . LEU A 1 897 ? 34.607 20.371 -41.318 1.00 84.00 897 LEU A O 1
ATOM 7272 N N . PRO A 1 898 ? 35.398 19.103 -39.616 1.00 84.88 898 PRO A N 1
ATOM 7273 C CA . PRO A 1 898 ? 36.323 20.112 -39.113 1.00 84.88 898 PRO A CA 1
ATOM 7274 C C . PRO A 1 898 ? 37.535 20.269 -40.053 1.00 84.88 898 PRO A C 1
ATOM 7276 O O . PRO A 1 898 ? 37.797 19.368 -40.855 1.00 84.88 898 PRO A O 1
ATOM 7279 N N . PRO A 1 899 ? 38.262 21.403 -39.996 1.00 81.50 899 PRO A N 1
ATOM 7280 C CA . PRO A 1 899 ? 39.480 21.625 -40.776 1.00 81.50 899 PRO A CA 1
ATOM 7281 C C . PRO A 1 899 ? 40.492 20.478 -40.663 1.00 81.50 899 PRO A C 1
ATOM 7283 O O . PRO A 1 899 ? 40.525 19.741 -39.679 1.00 81.50 899 PRO A O 1
ATOM 7286 N N . GLN A 1 900 ? 41.335 20.327 -41.686 1.00 75.94 900 GLN A N 1
ATOM 7287 C CA . GLN A 1 900 ? 42.255 19.197 -41.789 1.00 75.94 900 GLN A CA 1
ATOM 7288 C C . GLN A 1 900 ? 43.141 19.053 -40.540 1.00 75.94 900 GLN A C 1
ATOM 7290 O O . GLN A 1 900 ? 43.925 19.941 -40.215 1.00 75.94 900 GLN A O 1
ATOM 7295 N N . GLY A 1 901 ? 43.048 17.893 -39.882 1.00 74.31 901 GLY A N 1
ATOM 7296 C CA . GLY A 1 901 ? 43.815 17.567 -38.675 1.00 74.31 901 GLY A CA 1
ATOM 7297 C C . GLY A 1 901 ? 43.081 17.834 -37.358 1.00 74.31 901 GLY A C 1
ATOM 7298 O O . GLY A 1 901 ? 43.575 17.427 -36.307 1.00 74.31 901 GLY A O 1
ATOM 7299 N N . GLU A 1 902 ? 41.898 18.448 -37.395 1.00 80.00 902 GLU A N 1
ATOM 7300 C CA . GLU A 1 902 ? 41.095 18.745 -36.209 1.00 80.00 902 GLU A CA 1
ATOM 7301 C C . GLU A 1 902 ? 40.027 17.675 -35.939 1.00 80.00 902 GLU A C 1
ATOM 7303 O O . GLU A 1 902 ? 39.543 16.986 -36.832 1.00 80.00 902 GLU A O 1
ATOM 7308 N N . SER A 1 903 ? 39.651 17.514 -34.672 1.00 84.12 903 SER A N 1
ATOM 7309 C CA . SER A 1 903 ? 38.584 16.599 -34.245 1.00 84.12 903 SER A CA 1
ATOM 7310 C C . SER A 1 903 ? 37.514 17.369 -33.476 1.00 84.12 903 SER A C 1
ATOM 7312 O O . SER A 1 903 ? 37.806 18.385 -32.850 1.00 84.12 903 SER A O 1
ATOM 7314 N N . ASN A 1 904 ? 36.274 16.889 -33.505 1.00 82.69 904 ASN A N 1
ATOM 7315 C CA . ASN A 1 904 ? 35.161 17.432 -32.729 1.00 82.69 904 ASN A CA 1
ATOM 7316 C C . ASN A 1 904 ? 34.278 16.296 -32.184 1.00 82.69 904 ASN A C 1
ATOM 7318 O O . ASN A 1 904 ? 34.632 15.124 -32.289 1.00 82.69 904 ASN A O 1
ATOM 7322 N N . ALA A 1 905 ? 33.121 16.636 -31.609 1.00 75.88 905 ALA A N 1
ATOM 7323 C CA . ALA A 1 905 ? 32.207 15.664 -31.003 1.00 75.88 905 ALA A CA 1
ATOM 7324 C C . ALA A 1 905 ? 31.725 14.550 -31.960 1.00 75.88 905 ALA A C 1
ATOM 7326 O O . ALA A 1 905 ? 31.340 13.480 -31.497 1.00 75.88 905 ALA A O 1
ATOM 7327 N N . HIS A 1 906 ? 31.755 14.780 -33.278 1.00 82.56 906 HIS A N 1
ATOM 7328 C CA . HIS A 1 906 ? 31.261 13.837 -34.287 1.00 82.56 906 HIS A CA 1
ATOM 7329 C C . HIS A 1 906 ? 32.360 13.281 -35.197 1.00 82.56 906 HIS A C 1
ATOM 7331 O O . HIS A 1 906 ? 32.148 12.256 -35.844 1.00 82.56 906 HIS A O 1
ATOM 7337 N N . TRP A 1 907 ? 33.527 13.922 -35.260 1.00 84.62 907 TRP A N 1
ATOM 7338 C CA . TRP A 1 907 ? 34.586 13.604 -36.214 1.00 84.62 907 TRP A CA 1
ATOM 7339 C C . TRP A 1 907 ? 35.938 13.472 -35.530 1.00 84.62 907 TRP A C 1
ATOM 7341 O O . TRP A 1 907 ? 36.367 14.366 -34.808 1.00 84.62 907 TRP A O 1
ATOM 7351 N N . GLN A 1 908 ? 36.653 12.395 -35.839 1.00 88.56 908 GLN A N 1
ATOM 7352 C CA . GLN A 1 908 ? 38.055 12.220 -35.480 1.00 88.56 908 GLN A CA 1
ATOM 7353 C C . GLN A 1 908 ? 38.913 12.335 -36.741 1.00 88.56 908 GLN A C 1
ATOM 7355 O O . GLN A 1 908 ? 38.733 11.563 -37.686 1.00 88.56 908 GLN A O 1
ATOM 7360 N N . ALA A 1 909 ? 39.847 13.285 -36.772 1.00 80.94 909 ALA A N 1
ATOM 7361 C CA . ALA A 1 909 ? 40.798 13.395 -37.873 1.00 80.94 909 ALA A CA 1
ATOM 7362 C C . ALA A 1 909 ? 41.711 12.166 -37.930 1.00 80.94 909 ALA A C 1
ATOM 7364 O O . ALA A 1 909 ? 42.237 11.703 -36.914 1.00 80.94 909 ALA A O 1
ATOM 7365 N N . THR A 1 910 ? 41.939 11.653 -39.137 1.00 74.25 910 THR A N 1
ATOM 7366 C CA . THR A 1 910 ? 42.988 10.655 -39.372 1.00 74.25 910 THR A CA 1
ATOM 7367 C C . THR A 1 910 ? 44.276 11.352 -39.773 1.00 74.25 910 THR A C 1
ATOM 7369 O O . THR A 1 910 ? 44.242 12.223 -40.643 1.00 74.25 910 THR A O 1
ATOM 7372 N N . LYS A 1 911 ? 45.392 10.938 -39.171 1.00 58.81 911 LYS A N 1
ATOM 7373 C CA . LYS A 1 911 ? 46.728 11.353 -39.603 1.00 58.81 911 LYS A CA 1
ATOM 7374 C C . LYS A 1 911 ? 47.082 10.791 -40.980 1.00 58.81 911 LYS A C 1
ATOM 7376 O O . LYS A 1 911 ? 46.672 9.643 -41.293 1.00 58.81 911 LYS A O 1
#

pLDDT: mean 78.7, std 10.35, range [28.81, 94.94]

Organism: NCBI:txid889211

Secondary structure (DSSP, 8-state):
--------S---SS-----SS-SSSSSPBPTTS-B-TT-EEEETTTEEEEESSSB-TTTTT-PPPSTT---SSEEEEES--SBTTBPBPTTS-B-TT-EEEETTTTEEEEE-SSB-HHHHT-PPPSSS---SSEEEEES----SSSPBPTTS-B-TT-EEEETTTEEEEESS-B-TTTTT-PPPGGG---SSEEEEE--TTSSSSPBPTTS-B-TT-EEEETTTTEEEEESSSB-TTTTT-PPPTTSS--SSEEEEES--SSSSSPBPTTS-B-TT-EEEETTTEEEEESS-B-TTTTT-PPPGGG---SSEEEEESS--SSSSPBPTTS---TT-EEEETTTTEEEEE-SPPPTTS---PPPSTT---SSEEE--S--SBTTBPBPTTS-B-TT-EEEETTTEEEEESS-B-TTTTT-PPPSTT---SSEEEEESS---SSSPBPTTS-B-TT-EEEETTTTEEEEESSSB-TTTTT-PPPSTT---SSEEEEES--SSSSSPBPTTS-B-TT-EEEETTTEEEEESS-B-TTTTT-PPPGGG---SSEEEEESS---SSSPBPTTS-B-TT-EEEETTTTEEEEESSSB-TTTTT-PPPSSS---SSEEEEESS-SSSSSPBPTTS-B-TT-EEEETTTEEEEESS-B-TTTTT-PPPSTT---SSEEEEESS---SSSPBPTTS-B-TT-EEEETTTTEEEEESSSB-TTTTT-PPPTTS---SSEEE--S--SSSSSPBPTTS-B-TT-EEEETTTEEEEESS-B-TTTTT-PPPSTT---SSEEEEESS--BTTBPBPTTS-B-TT-EEEETTTTEEEEESSSB-TTTTT-PPPSSS---SSEEEEESS--SSSSPBPTTS-B-TT-EEEETTTEEEEESS-B-TTTTT-PPPSTT---SSEEE--